Protein 2II1 (pdb70)

Structure (mmCIF, N/CA/C/O backbone):
data_2II1
#
_entry.id   2II1
#
_cell.length_a   43.759
_cell.length_b   69.605
_cell.length_c   94.984
_cell.angle_alpha   73.95
_cell.angle_beta   88.91
_cell.angle_gamma   86.63
#
_symmetry.space_group_name_H-M   'P 1'
#
loop_
_entity.id
_entity.type
_entity.pdbx_description
1 polymer Acetamidase
2 non-polymer 'CALCIUM ION'
3 water water
#
loop_
_atom_site.group_PDB
_atom_site.id
_atom_site.type_symbol
_atom_site.label_atom_id
_atom_site.label_alt_id
_atom_site.label_comp_id
_atom_site.label_asym_id
_atom_site.label_entity_id
_atom_site.label_seq_id
_atom_site.pdbx_PDB_ins_code
_atom_site.Cartn_x
_atom_site.Cartn_y
_atom_site.Cartn_z
_atom_site.occupancy
_atom_site.B_iso_or_equiv
_atom_site.auth_seq_id
_atom_site.auth_comp_id
_atom_site.auth_asym_id
_atom_site.auth_atom_id
_atom_site.pdbx_PDB_model_num
ATOM 1 N N . GLY A 1 1 ? 18.398 22.603 12.401 1.00 27.24 0 GLY A N 1
ATOM 2 C CA . GLY A 1 1 ? 17.123 23.271 11.947 1.00 28.10 0 GLY A CA 1
ATOM 3 C C . GLY A 1 1 ? 17.222 23.826 10.530 1.00 26.13 0 GLY A C 1
ATOM 4 O O . GLY A 1 1 ? 17.796 24.866 10.324 1.00 25.95 0 GLY A O 1
ATOM 11 N N . ILE A 1 3 ? 19.127 24.233 7.576 1.00 16.71 2 ILE A N 1
ATOM 12 C CA . ILE A 1 3 ? 20.564 24.291 7.279 1.00 17.08 2 ILE A CA 1
ATOM 13 C C . ILE A 1 3 ? 21.325 24.968 8.455 1.00 16.21 2 ILE A C 1
ATOM 14 O O . ILE A 1 3 ? 20.921 26.036 8.909 1.00 17.15 2 ILE A O 1
ATOM 19 N N . ARG A 1 4 ? 22.394 24.339 8.956 1.00 14.33 3 ARG A N 1
ATOM 20 C CA . ARG A 1 4 ? 23.164 24.895 10.071 1.00 14.82 3 ARG A CA 1
ATOM 21 C C . ARG A 1 4 ? 24.647 25.113 9.723 1.00 15.76 3 ARG A C 1
ATOM 22 O O . ARG A 1 4 ? 25.328 24.195 9.273 1.00 15.87 3 ARG A O 1
ATOM 30 N N . LEU A 1 5 ? 25.119 26.345 9.949 1.00 14.68 4 LEU A N 1
ATOM 31 C CA . LEU A 1 5 ? 26.510 26.752 9.719 1.00 15.60 4 LEU A CA 1
ATOM 32 C C . LEU A 1 5 ? 27.234 26.990 11.064 1.00 14.91 4 LEU A C 1
ATOM 33 O O . LEU A 1 5 ? 26.765 27.765 11.904 1.00 15.33 4 LEU A O 1
ATOM 38 N N . SER A 1 6 ? 28.373 26.334 11.248 1.00 16.48 5 SER A N 1
ATOM 39 C CA . SER A 1 6 ? 29.162 26.479 12.482 1.00 16.87 5 SER A CA 1
ATOM 40 C C . SER A 1 6 ? 30.107 27.655 12.371 1.00 19.27 5 SER A C 1
ATOM 41 O O . SER A 1 6 ? 30.413 28.107 11.273 1.00 17.49 5 SER A O 1
ATOM 44 N N . ASN A 1 7 ? 30.602 28.119 13.521 1.00 19.12 6 ASN A N 1
ATOM 45 C CA . ASN A 1 7 ? 31.428 29.314 13.581 1.00 20.45 6 ASN A CA 1
ATOM 46 C C . ASN A 1 7 ? 32.871 29.006 13.223 1.00 21.82 6 ASN A C 1
ATOM 47 O O . ASN A 1 7 ? 33.725 29.880 13.312 1.00 25.97 6 ASN A O 1
ATOM 52 N N . GLU A 1 8 ? 33.127 27.758 12.830 1.00 23.57 7 GLU A N 1
ATOM 53 C CA . GLU A 1 8 ? 34.440 27.327 12.365 1.00 27.24 7 GLU A CA 1
ATOM 54 C C . GLU A 1 8 ? 34.733 27.832 10.977 1.00 26.15 7 GLU A C 1
ATOM 55 O O . GLU A 1 8 ? 35.889 27.921 10.592 1.00 27.84 7 GLU A O 1
ATOM 61 N N . ASN A 1 9 ? 33.672 28.156 10.240 1.00 24.25 8 ASN A N 1
ATOM 62 C CA . ASN A 1 9 ? 33.749 28.595 8.862 1.00 24.52 8 ASN A CA 1
ATOM 63 C C . ASN A 1 9 ? 33.487 30.094 8.769 1.00 22.60 8 ASN A C 1
ATOM 64 O O . ASN A 1 9 ? 32.335 30.524 8.587 1.00 18.00 8 ASN A O 1
ATOM 69 N N . THR A 1 10 ? 34.542 30.892 8.912 1.00 22.73 9 THR A N 1
ATOM 70 C CA . THR A 1 10 ? 34.358 32.337 8.956 1.00 22.37 9 THR A CA 1
ATOM 71 C C . THR A 1 10 ? 35.176 33.021 7.868 1.00 20.90 9 THR A C 1
ATOM 72 O O . THR A 1 10 ? 36.220 32.513 7.454 1.00 23.69 9 THR A O 1
ATOM 76 N N . ILE A 1 11 ? 34.652 34.151 7.387 1.00 17.11 10 ILE A N 1
ATOM 77 C CA . ILE A 1 11 ? 35.322 35.008 6.413 1.00 14.36 10 ILE A CA 1
ATOM 78 C C . ILE A 1 11 ? 35.515 36.421 7.003 1.00 13.16 10 ILE A C 1
ATOM 79 O O . ILE A 1 11 ? 34.762 36.843 7.857 1.00 11.99 10 ILE A O 1
ATOM 84 N N . PHE A 1 12 ? 36.531 37.141 6.541 1.00 11.83 11 PHE A N 1
ATOM 85 C CA . PHE A 1 12 ? 36.821 38.491 7.029 1.00 9.88 11 PHE A CA 1
ATOM 86 C C . PHE A 1 12 ? 36.558 39.555 5.987 1.00 10.21 11 PHE A C 1
ATOM 87 O O . PHE A 1 12 ? 36.597 40.766 6.308 1.00 7.04 11 PHE A O 1
ATOM 95 N N . PHE A 1 13 ? 36.237 39.105 4.772 1.00 10.29 12 PHE A N 1
ATOM 96 C CA . PHE A 1 13 ? 35.929 39.986 3.654 1.00 13.04 12 PHE A CA 1
ATOM 97 C C . PHE A 1 13 ? 34.707 39.466 2.938 1.00 15.64 12 PHE A C 1
ATOM 98 O O . PHE A 1 13 ? 34.550 38.244 2.751 1.00 14.80 12 PHE A O 1
ATOM 114 N N . ASP A 1 15 ? 33.356 38.883 -0.328 1.00 15.88 14 ASP A N 1
ATOM 115 C CA . ASP A 1 15 ? 34.165 38.594 -1.509 1.00 15.20 14 ASP A CA 1
ATOM 116 C C . ASP A 1 15 ? 33.435 37.525 -2.348 1.00 15.03 14 ASP A C 1
ATOM 117 O O . ASP A 1 15 ? 33.070 36.440 -1.852 1.00 14.19 14 ASP A O 1
ATOM 122 N N . LYS A 1 16 ? 33.199 37.869 -3.607 1.00 14.69 15 LYS A N 1
ATOM 123 C CA . LYS A 1 16 ? 32.573 36.998 -4.591 1.00 13.37 15 LYS A CA 1
ATOM 124 C C . LYS A 1 16 ? 33.384 35.724 -4.821 1.00 13.40 15 LYS A C 1
ATOM 125 O O . LYS A 1 16 ? 32.866 34.779 -5.384 1.00 12.84 15 LYS A O 1
ATOM 131 N N . GLU A 1 17 ? 34.642 35.713 -4.378 1.00 13.78 16 GLU A N 1
ATOM 132 C CA . GLU A 1 17 ? 35.548 34.584 -4.584 1.00 16.64 16 GLU A CA 1
ATOM 133 C C . GLU A 1 17 ? 35.652 33.656 -3.394 1.00 15.26 16 GLU A C 1
ATOM 134 O O . GLU A 1 17 ? 36.295 32.623 -3.489 1.00 15.62 16 GLU A O 1
ATOM 140 N N . ASN A 1 18 ? 35.022 34.012 -2.280 1.00 16.85 17 ASN A N 1
ATOM 141 C CA . ASN A 1 18 ? 34.902 33.104 -1.143 1.00 16.99 17 ASN A CA 1
ATOM 142 C C . ASN A 1 18 ? 34.048 31.895 -1.525 1.00 17.58 17 ASN A C 1
ATOM 143 O O . ASN A 1 18 ? 32.984 32.053 -2.142 1.00 19.47 17 ASN A O 1
ATOM 148 N N . VAL A 1 19 ? 34.511 30.692 -1.185 1.00 15.79 18 VAL A N 1
ATOM 149 C CA . VAL A 1 19 ? 33.810 29.478 -1.604 1.00 14.92 18 VAL A CA 1
ATOM 150 C C . VAL A 1 19 ? 32.655 29.230 -0.614 1.00 15.19 18 VAL A C 1
ATOM 151 O O . VAL A 1 19 ? 32.841 29.342 0.575 1.00 11.78 18 VAL A O 1
ATOM 155 N N . PRO A 1 20 ? 31.446 28.949 -1.116 1.00 16.05 19 PRO A N 1
ATOM 156 C CA . PRO A 1 20 ? 30.340 28.707 -0.182 1.00 17.15 19 PRO A CA 1
ATOM 157 C C . PRO A 1 20 ? 30.593 27.529 0.758 1.00 16.42 19 PRO A C 1
ATOM 158 O O . PRO A 1 20 ? 31.075 26.480 0.314 1.00 19.14 19 PRO A O 1
ATOM 162 N N . ILE A 1 21 ? 30.278 27.707 2.036 1.00 16.98 20 ILE A N 1
ATOM 163 C CA . ILE A 1 21 ? 30.366 26.622 3.030 1.00 17.01 20 ILE A CA 1
ATOM 164 C C . ILE A 1 21 ? 29.056 25.818 3.046 1.00 14.73 20 ILE A C 1
ATOM 165 O O . ILE A 1 21 ? 28.955 24.777 3.688 1.00 15.31 20 ILE A O 1
ATOM 170 N N . ALA A 1 22 ? 28.058 26.297 2.320 1.00 11.12 21 ALA A N 1
ATOM 171 C CA . ALA A 1 22 ? 26.742 25.699 2.383 1.00 12.94 21 ALA A CA 1
ATOM 172 C C . ALA A 1 22 ? 25.830 26.314 1.344 1.00 14.05 21 ALA A C 1
ATOM 173 O O . ALA A 1 22 ? 26.094 27.412 0.827 1.00 15.83 21 ALA A O 1
ATOM 175 N N . SER A 1 23 ? 24.780 25.571 1.025 1.00 14.41 22 SER A N 1
ATOM 176 C CA . SER A 1 23 ? 23.781 25.973 0.052 1.00 15.44 22 SER A CA 1
ATOM 177 C C . SER A 1 23 ? 22.430 25.784 0.656 1.00 16.21 22 SER A C 1
ATOM 178 O O . SER A 1 23 ? 22.263 24.905 1.512 1.00 14.05 22 SER A O 1
ATOM 181 N N . CYS A 1 24 ? 21.474 26.610 0.204 1.00 16.09 23 CYS A N 1
ATOM 182 C CA . CYS A 1 24 ? 20.053 26.396 0.485 1.00 16.46 23 CYS A CA 1
ATOM 183 C C . CYS A 1 24 ? 19.181 26.749 -0.722 1.00 15.99 23 CYS A C 1
ATOM 184 O O . CYS A 1 24 ? 19.667 27.231 -1.739 1.00 15.15 23 CYS A O 1
ATOM 187 N N . GLN A 1 25 ? 17.892 26.457 -0.595 1.00 16.94 24 GLN A N 1
ATOM 188 C CA . GLN A 1 25 ? 16.895 26.901 -1.553 1.00 17.53 24 GLN A CA 1
ATOM 189 C C . GLN A 1 25 ? 16.199 28.110 -0.951 1.00 15.19 24 GLN A C 1
ATOM 190 O O . GLN A 1 25 ? 16.239 28.310 0.257 1.00 14.53 24 GLN A O 1
ATOM 196 N N . SER A 1 26 ? 15.544 28.894 -1.799 1.00 13.45 25 SER A N 1
ATOM 197 C CA . SER A 1 26 ? 14.656 29.952 -1.345 1.00 13.48 25 SER A CA 1
ATOM 198 C C . SER A 1 26 ? 13.623 29.371 -0.364 1.00 15.67 25 SER A C 1
ATOM 199 O O . SER A 1 26 ? 13.028 28.321 -0.626 1.00 14.75 25 SER A O 1
ATOM 202 N N . GLY A 1 27 ? 13.461 30.043 0.774 1.00 15.71 26 GLY A N 1
ATOM 203 C CA . GLY A 1 27 ? 12.473 29.690 1.785 1.00 15.19 26 GLY A CA 1
ATOM 204 C C . GLY A 1 27 ? 12.988 28.802 2.890 1.00 13.27 26 GLY A C 1
ATOM 205 O O . GLY A 1 27 ? 12.265 28.525 3.852 1.00 10.89 26 GLY A O 1
ATOM 206 N N . ASP A 1 28 ? 14.233 28.350 2.770 1.00 14.15 27 ASP A N 1
ATOM 207 C CA . ASP A 1 28 ? 14.823 27.521 3.814 1.00 13.18 27 ASP A CA 1
ATOM 208 C C . ASP A 1 28 ? 15.099 28.312 5.081 1.00 12.57 27 ASP A C 1
ATOM 209 O O . ASP A 1 28 ? 15.356 29.529 5.031 1.00 12.44 27 ASP A O 1
ATOM 214 N N . THR A 1 29 ? 14.982 27.623 6.215 1.00 11.42 28 THR A N 1
ATOM 215 C CA . THR A 1 29 ? 15.482 28.124 7.503 1.00 11.52 28 THR A CA 1
ATOM 216 C C . THR A 1 29 ? 16.974 27.854 7.580 1.00 10.51 28 THR A C 1
ATOM 217 O O . THR A 1 29 ? 17.404 26.718 7.338 1.00 12.82 28 THR A O 1
ATOM 221 N N . VAL A 1 30 ? 17.754 28.891 7.887 1.00 11.36 29 VAL A N 1
ATOM 222 C CA . VAL A 1 30 ? 19.220 28.784 8.010 1.00 9.67 29 VAL A CA 1
ATOM 223 C C . VAL A 1 30 ? 19.673 29.254 9.378 1.00 9.71 29 VAL A C 1
ATOM 224 O O . VAL A 1 30 ? 19.273 30.318 9.829 1.00 10.76 29 VAL A O 1
ATOM 228 N N . ILE A 1 31 ? 20.526 28.476 10.034 1.00 11.15 30 ILE A N 1
ATOM 229 C CA . ILE A 1 31 ? 21.040 28.828 11.376 1.00 11.65 30 ILE A CA 1
ATOM 230 C C . ILE A 1 31 ? 22.537 29.144 11.283 1.00 13.35 30 ILE A C 1
ATOM 231 O O . ILE A 1 31 ? 23.304 28.330 10.762 1.00 11.41 30 ILE A O 1
ATOM 236 N N . PHE A 1 32 ? 22.940 30.335 11.748 1.00 12.73 31 PHE A N 1
ATOM 237 C CA . PHE A 1 32 ? 24.326 30.795 11.665 1.00 11.44 31 PHE A CA 1
ATOM 238 C C . PHE A 1 32 ? 24.833 30.845 13.087 1.00 10.49 31 PHE A C 1
ATOM 239 O O . PHE A 1 32 ? 24.294 31.601 13.890 1.00 13.90 31 PHE A O 1
ATOM 247 N N . GLU A 1 33 ? 25.840 30.046 13.421 1.00 12.12 32 GLU A N 1
ATOM 248 C CA . GLU A 1 33 ? 26.589 30.210 14.681 1.00 9.32 32 GLU A CA 1
ATOM 249 C C . GLU A 1 33 ? 27.719 31.214 14.451 1.00 11.54 32 GLU A C 1
ATOM 250 O O . GLU A 1 33 ? 28.442 31.107 13.465 1.00 8.75 32 GLU A O 1
ATOM 252 N N . THR A 1 34 ? 27.878 32.172 15.365 1.00 13.74 33 THR A N 1
ATOM 253 C CA . THR A 1 34 ? 28.816 33.286 15.183 1.00 16.07 33 THR A CA 1
ATOM 254 C C . THR A 1 34 ? 29.858 33.400 16.310 1.00 16.64 33 THR A C 1
ATOM 255 O O . THR A 1 34 ? 29.595 33.044 17.446 1.00 19.83 33 THR A O 1
ATOM 259 N N . LYS A 1 35 ? 31.044 33.906 15.994 1.00 17.31 34 LYS A N 1
ATOM 260 C CA . LYS A 1 35 ? 31.960 34.322 17.057 1.00 17.99 34 LYS A CA 1
ATOM 261 C C . LYS A 1 35 ? 31.758 35.829 17.265 1.00 16.88 34 LYS A C 1
ATOM 262 O O . LYS A 1 35 ? 31.166 36.507 16.400 1.00 16.80 34 LYS A O 1
ATOM 268 N N . ASP A 1 36 ? 32.209 36.356 18.406 1.00 16.54 35 ASP A N 1
ATOM 269 C CA . ASP A 1 36 ? 32.076 37.802 18.683 1.00 16.71 35 ASP A CA 1
ATOM 270 C C . ASP A 1 36 ? 33.016 38.526 17.742 1.00 17.14 35 ASP A C 1
ATOM 271 O O . ASP A 1 36 ? 33.807 37.852 17.067 1.00 12.40 35 ASP A O 1
ATOM 276 N N . CYS A 1 37 ? 32.936 39.859 17.650 1.00 16.40 36 CYS A N 1
ATOM 277 C CA . CYS A 1 37 ? 33.727 40.538 16.601 1.00 17.91 36 CYS A CA 1
ATOM 278 C C . CYS A 1 37 ? 35.219 40.612 16.894 1.00 15.28 36 CYS A C 1
ATOM 279 O O . CYS A 1 37 ? 35.977 41.114 16.071 1.00 14.23 36 CYS A O 1
ATOM 282 N N . PHE A 1 38 ? 35.640 40.094 18.044 1.00 17.18 37 PHE A N 1
ATOM 283 C CA . PHE A 1 38 ? 37.066 39.850 18.301 1.00 16.62 37 PHE A CA 1
ATOM 284 C C . PHE A 1 38 ? 37.493 38.416 18.013 1.00 15.75 37 PHE A C 1
ATOM 285 O O . PHE A 1 38 ? 38.630 38.049 18.344 1.00 18.65 37 PHE A O 1
ATOM 293 N N . SER A 1 39 ? 36.609 37.621 17.397 1.00 14.98 38 SER A N 1
ATOM 294 C CA . SER A 1 39 ? 36.812 36.162 17.267 1.00 15.27 38 SER A CA 1
ATOM 295 C C . SER A 1 39 ? 37.054 35.520 18.636 1.00 15.92 38 SER A C 1
ATOM 296 O O . SER A 1 39 ? 37.863 34.601 18.777 1.00 14.52 38 SER A O 1
ATOM 299 N N . ASP A 1 40 ? 36.355 36.025 19.646 1.00 16.57 39 ASP A N 1
ATOM 300 C CA . ASP A 1 40 ? 36.365 35.463 21.006 1.00 16.71 39 ASP A CA 1
ATOM 301 C C . ASP A 1 40 ? 37.756 35.564 21.716 1.00 14.74 39 ASP A C 1
ATOM 302 O O . ASP A 1 40 ? 38.069 34.810 22.669 1.00 11.59 39 ASP A O 1
ATOM 307 N N . GLN A 1 41 ? 38.574 36.522 21.258 1.00 12.04 40 GLN A N 1
ATOM 308 C CA . GLN A 1 41 ? 39.945 36.680 21.743 1.00 13.33 40 GLN A CA 1
ATOM 309 C C . GLN A 1 41 ? 40.048 37.325 23.117 1.00 15.49 40 GLN A C 1
ATOM 310 O O . GLN A 1 41 ? 41.001 37.060 23.853 1.00 17.83 40 GLN A O 1
ATOM 316 N N . ILE A 1 42 ? 39.091 38.189 23.452 1.00 15.88 41 ILE A N 1
ATOM 317 C CA . ILE A 1 42 ? 39.076 38.850 24.743 1.00 15.26 41 ILE A CA 1
ATOM 318 C C . ILE A 1 42 ? 38.159 38.085 25.703 1.00 16.27 41 ILE A C 1
ATOM 319 O O . ILE A 1 42 ? 36.944 38.043 25.519 1.00 16.07 41 ILE A O 1
ATOM 324 N N . THR A 1 43 ? 38.766 37.470 26.718 1.00 16.65 42 THR A N 1
ATOM 325 C CA . THR A 1 43 ? 38.048 36.693 27.739 1.00 16.39 42 THR A CA 1
ATOM 326 C C . THR A 1 43 ? 38.242 37.221 29.174 1.00 16.82 42 THR A C 1
ATOM 327 O O . THR A 1 43 ? 37.673 36.678 30.124 1.00 13.76 42 THR A O 1
ATOM 331 N N . ASN A 1 44 ? 39.036 38.276 29.316 1.00 18.01 43 ASN A N 1
ATOM 332 C CA . ASN A 1 44 ? 39.507 38.771 30.608 1.00 19.81 43 ASN A CA 1
ATOM 333 C C . ASN A 1 44 ? 39.689 40.300 30.569 1.00 19.40 43 ASN A C 1
ATOM 334 O O . ASN A 1 44 ? 40.133 40.838 29.562 1.00 20.92 43 ASN A O 1
ATOM 339 N N . GLU A 1 45 ? 39.355 40.989 31.666 1.00 19.77 44 GLU A N 1
ATOM 340 C CA . GLU A 1 45 ? 39.282 42.469 31.685 1.00 17.46 44 GLU A CA 1
ATOM 341 C C . GLU A 1 45 ? 40.651 43.205 31.740 1.00 18.46 44 GLU A C 1
ATOM 342 O O . GLU A 1 45 ? 40.718 44.428 31.576 1.00 17.26 44 GLU A O 1
ATOM 348 N N . GLU A 1 46 ? 41.734 42.468 31.973 1.00 19.28 45 GLU A N 1
ATOM 349 C CA . GLU A 1 46 ? 43.091 43.037 31.882 1.00 22.12 45 GLU A CA 1
ATOM 350 C C . GLU A 1 46 ? 43.739 42.821 30.494 1.00 22.18 45 GLU A C 1
ATOM 351 O O . GLU A 1 46 ? 44.906 43.179 30.284 1.00 22.30 45 GLU A O 1
ATOM 357 N N . GLN A 1 47 ? 42.977 42.257 29.549 1.00 22.41 46 GLN A N 1
ATOM 358 C CA . GLN A 1 47 ? 43.451 42.125 28.167 1.00 23.80 46 GLN A CA 1
ATOM 359 C C . GLN A 1 47 ? 43.231 43.436 27.467 1.00 24.07 46 GLN A C 1
ATOM 360 O O . GLN A 1 47 ? 42.141 43.979 27.513 1.00 24.69 46 GLN A O 1
ATOM 366 N N . ALA A 1 48 ? 44.274 43.948 26.825 1.00 26.28 47 ALA A N 1
ATOM 367 C CA . ALA A 1 48 ? 44.142 45.148 26.014 1.00 26.60 47 ALA A CA 1
ATOM 368 C C . ALA A 1 48 ? 43.675 44.780 24.602 1.00 25.98 47 ALA A C 1
ATOM 369 O O . ALA A 1 48 ? 44.130 43.774 24.028 1.00 24.24 47 ALA A O 1
ATOM 371 N N . LEU A 1 49 ? 42.770 45.605 24.062 1.00 25.60 48 LEU A N 1
ATOM 372 C CA . LEU A 1 49 ? 42.370 45.574 22.643 1.00 24.80 48 LEU A CA 1
ATOM 373 C C . LEU A 1 49 ? 43.576 45.477 21.713 1.00 27.21 48 LEU A C 1
ATOM 374 O O . LEU A 1 49 ? 43.565 44.733 20.728 1.00 28.86 48 LEU A O 1
ATOM 379 N N . THR A 1 50 ? 44.629 46.209 22.047 1.00 27.16 49 THR A N 1
ATOM 380 C CA . THR A 1 50 ? 45.855 46.191 21.275 1.00 28.36 49 THR A CA 1
ATOM 381 C C . THR A 1 50 ? 46.733 44.951 21.502 1.00 28.88 49 THR A C 1
ATOM 382 O O . THR A 1 50 ? 47.827 44.889 20.953 1.00 30.38 49 THR A O 1
ATOM 386 N N . SER A 1 51 ? 46.268 43.976 22.292 1.00 28.20 50 SER A N 1
ATOM 387 C CA . SER A 1 51 ? 46.991 42.709 22.520 1.00 27.69 50 SER A CA 1
ATOM 388 C C . SER A 1 51 ? 46.462 41.524 21.679 1.00 27.27 50 SER A C 1
ATOM 389 O O . SER A 1 51 ? 47.028 40.422 21.723 1.00 27.52 50 SER A O 1
ATOM 392 N N . ILE A 1 52 ? 45.398 41.749 20.904 1.00 26.97 51 ILE A N 1
ATOM 393 C CA . ILE A 1 52 ? 44.799 40.677 20.108 1.00 25.52 51 ILE A CA 1
ATOM 394 C C . ILE A 1 52 ? 45.226 40.740 18.645 1.00 26.74 51 ILE A C 1
ATOM 395 O O . ILE A 1 52 ? 45.827 41.717 18.192 1.00 25.97 51 ILE A O 1
ATOM 400 N N . ASP A 1 53 ? 44.906 39.669 17.925 1.00 28.06 52 ASP A N 1
ATOM 401 C CA . ASP A 1 53 ? 45.238 39.520 16.505 1.00 29.14 52 ASP A CA 1
ATOM 402 C C . ASP A 1 53 ? 44.190 40.233 15.648 1.00 29.46 52 ASP A C 1
ATOM 403 O O . ASP A 1 53 ? 43.040 39.762 15.502 1.00 28.15 52 ASP A O 1
ATOM 408 N N . PHE A 1 54 ? 44.595 41.364 15.076 1.00 29.47 53 PHE A N 1
ATOM 409 C CA . PHE A 1 54 ? 43.667 42.209 14.325 1.00 31.35 53 PHE A CA 1
ATOM 410 C C . PHE A 1 54 ? 43.278 41.715 12.925 1.00 30.32 53 PHE A C 1
ATOM 411 O O . PHE A 1 54 ? 42.278 42.167 12.373 1.00 29.52 53 PHE A O 1
ATOM 419 N N . ASN A 1 55 ? 44.045 40.786 12.370 1.00 29.74 54 ASN A N 1
ATOM 420 C CA . ASN A 1 55 ? 43.620 40.077 11.164 1.00 30.31 54 ASN A CA 1
ATOM 421 C C . ASN A 1 55 ? 42.521 39.040 11.441 1.00 28.43 54 ASN A C 1
ATOM 422 O O . ASN A 1 55 ? 42.186 38.238 10.562 1.00 25.71 54 ASN A O 1
ATOM 427 N N . ARG A 1 56 ? 41.974 39.058 12.661 1.00 26.66 55 ARG A N 1
ATOM 428 C CA . ARG A 1 56 ? 40.909 38.136 13.041 1.00 26.63 55 ARG A CA 1
ATOM 429 C C . ARG A 1 56 ? 39.704 38.825 13.673 1.00 25.00 55 ARG A C 1
ATOM 430 O O . ARG A 1 56 ? 38.857 38.181 14.268 1.00 26.09 55 ARG A O 1
ATOM 438 N N . VAL A 1 57 ? 39.631 40.137 13.518 1.00 25.26 56 VAL A N 1
ATOM 439 C CA . VAL A 1 57 ? 38.492 40.915 13.970 1.00 24.16 56 VAL A CA 1
ATOM 440 C C . VAL A 1 57 ? 37.432 40.914 12.859 1.00 23.56 56 VAL A C 1
ATOM 441 O O . VAL A 1 57 ? 37.751 40.804 11.677 1.00 23.62 56 VAL A O 1
ATOM 445 N N . ASN A 1 58 ? 36.171 41.023 13.255 1.00 24.00 57 ASN A N 1
ATOM 446 C CA . ASN A 1 58 ? 35.044 41.043 12.338 1.00 22.14 57 ASN A CA 1
ATOM 447 C C . ASN A 1 58 ? 34.921 39.737 11.531 1.00 21.46 57 ASN A C 1
ATOM 448 O O . ASN A 1 58 ? 34.930 39.752 10.286 1.00 23.13 57 ASN A O 1
ATOM 453 N N . PRO A 1 59 ? 34.812 38.595 12.239 1.00 17.65 58 PRO A N 1
ATOM 454 C CA . PRO A 1 59 ? 34.487 37.356 11.565 1.00 16.57 58 PRO A CA 1
ATOM 455 C C . PRO A 1 59 ? 33.005 37.276 11.211 1.00 16.88 58 PRO A C 1
ATOM 456 O O . PRO A 1 59 ? 32.146 37.659 12.016 1.00 18.39 58 PRO A O 1
ATOM 460 N N . ALA A 1 60 ? 32.715 36.790 10.007 1.00 14.92 59 ALA A N 1
ATOM 461 C CA . ALA A 1 60 ? 31.363 36.497 9.584 1.00 12.04 59 ALA A CA 1
ATOM 462 C C . ALA A 1 60 ? 31.259 34.996 9.268 1.00 13.47 59 ALA A C 1
ATOM 463 O O . ALA A 1 60 ? 32.134 34.451 8.617 1.00 15.91 59 ALA A O 1
ATOM 465 N N . THR A 1 61 ? 30.212 34.335 9.773 1.00 14.88 60 THR A N 1
ATOM 466 C CA . THR A 1 61 ? 29.905 32.951 9.416 1.00 12.08 60 THR A CA 1
ATOM 467 C C . THR A 1 61 ? 29.267 32.942 8.019 1.00 11.17 60 THR A C 1
ATOM 468 O O . THR A 1 61 ? 28.358 33.717 7.750 1.00 10.70 60 THR A O 1
ATOM 472 N N . GLY A 1 62 ? 29.768 32.079 7.140 1.00 11.35 61 GLY A N 1
ATOM 473 C CA . GLY A 1 62 ? 29.370 32.061 5.735 1.00 12.07 61 GLY A CA 1
ATOM 474 C C . GLY A 1 62 ? 30.583 31.785 4.862 1.00 11.64 61 GLY A C 1
ATOM 475 O O . GLY A 1 62 ? 31.655 31.462 5.386 1.00 8.48 61 GLY A O 1
ATOM 476 N N . PRO A 1 63 ? 30.437 31.931 3.524 1.00 13.46 62 PRO A N 1
ATOM 477 C CA . PRO A 1 63 ? 29.243 32.375 2.809 1.00 13.92 62 PRO A CA 1
ATOM 478 C C . PRO A 1 63 ? 28.233 31.280 2.484 1.00 13.03 62 PRO A C 1
ATOM 479 O O . PRO A 1 63 ? 28.600 30.148 2.261 1.00 12.60 62 PRO A O 1
ATOM 483 N N . LEU A 1 64 ? 26.963 31.648 2.486 1.00 13.13 63 LEU A N 1
ATOM 484 C CA . LEU A 1 64 ? 25.874 30.737 2.142 1.00 11.22 63 LEU A CA 1
ATOM 485 C C . LEU A 1 64 ? 25.479 31.001 0.694 1.00 11.35 63 LEU A C 1
ATOM 486 O O . LEU A 1 64 ? 25.172 32.152 0.346 1.00 7.23 63 LEU A O 1
ATOM 491 N N . TYR A 1 65 ? 25.464 29.940 -0.127 1.00 8.68 64 TYR A N 1
ATOM 492 C CA . TYR A 1 65 ? 24.970 30.004 -1.508 1.00 8.90 64 TYR A CA 1
ATOM 493 C C . TYR A 1 65 ? 23.463 29.725 -1.518 1.00 9.28 64 TYR A C 1
ATOM 494 O O . TYR A 1 65 ? 23.013 28.608 -1.181 1.00 9.45 64 TYR A O 1
ATOM 503 N N . VAL A 1 66 ? 22.691 30.740 -1.910 1.00 9.73 65 VAL A N 1
ATOM 504 C CA . VAL A 1 66 ? 21.235 30.625 -2.053 1.00 10.43 65 VAL A CA 1
ATOM 505 C C . VAL A 1 66 ? 20.920 30.284 -3.533 1.00 11.10 65 VAL A C 1
ATOM 506 O O . VAL A 1 66 ? 21.047 31.146 -4.426 1.00 12.65 65 VAL A O 1
ATOM 510 N N . GLU A 1 67 ? 20.562 29.028 -3.795 1.00 9.66 66 GLU A N 1
ATOM 511 C CA . GLU A 1 67 ? 20.290 28.573 -5.185 1.00 11.64 66 GLU A CA 1
ATOM 512 C C . GLU A 1 67 ? 19.000 29.204 -5.665 1.00 12.14 66 GLU A C 1
ATOM 513 O O . GLU A 1 67 ? 18.065 29.316 -4.889 1.00 14.22 66 GLU A O 1
ATOM 519 N N . GLY A 1 68 ? 18.972 29.629 -6.920 1.00 12.65 67 GLY A N 1
ATOM 520 C CA . GLY A 1 68 ? 17.849 30.389 -7.494 1.00 14.86 67 GLY A CA 1
ATOM 521 C C . GLY A 1 68 ? 18.060 31.900 -7.475 1.00 15.73 67 GLY A C 1
ATOM 522 O O . GLY A 1 68 ? 17.388 32.633 -8.225 1.00 16.51 67 GLY A O 1
ATOM 523 N N . ALA A 1 69 ? 18.988 32.354 -6.612 1.00 12.84 68 ALA A N 1
ATOM 524 C CA . ALA A 1 69 ? 19.364 33.753 -6.482 1.00 14.00 68 ALA A CA 1
ATOM 525 C C . ALA A 1 69 ? 20.328 34.087 -7.603 1.00 13.30 68 ALA A C 1
ATOM 526 O O . ALA A 1 69 ? 21.351 33.429 -7.758 1.00 14.05 68 ALA A O 1
ATOM 528 N N . ARG A 1 70 ? 19.994 35.129 -8.356 1.00 13.47 69 ARG A N 1
ATOM 529 C CA . ARG A 1 70 ? 20.725 35.549 -9.537 1.00 12.84 69 ARG A CA 1
ATOM 530 C C . ARG A 1 70 ? 21.009 37.039 -9.472 1.00 11.43 69 ARG A C 1
ATOM 531 O O . ARG A 1 70 ? 20.287 37.771 -8.825 1.00 13.40 69 ARG A O 1
ATOM 539 N N . ARG A 1 71 ? 22.064 37.491 -10.136 1.00 13.38 70 ARG A N 1
ATOM 540 C CA . ARG A 1 71 ? 22.342 38.928 -10.274 1.00 15.69 70 ARG A CA 1
ATOM 541 C C . ARG A 1 71 ? 21.081 39.725 -10.567 1.00 15.44 70 ARG A C 1
ATOM 542 O O . ARG A 1 71 ? 20.361 39.404 -11.507 1.00 15.43 70 ARG A O 1
ATOM 550 N N . GLY A 1 72 ? 20.828 40.768 -9.777 1.00 14.31 71 GLY A N 1
ATOM 551 C CA . GLY A 1 72 ? 19.620 41.608 -9.920 1.00 14.65 71 GLY A CA 1
ATOM 552 C C . GLY A 1 72 ? 18.464 41.305 -8.968 1.00 13.08 71 GLY A C 1
ATOM 553 O O . GLY A 1 72 ? 17.589 42.145 -8.781 1.00 15.25 71 GLY A O 1
ATOM 554 N N . ASP A 1 73 ? 18.462 40.114 -8.370 1.00 12.44 72 ASP A N 1
ATOM 555 C CA . ASP A 1 73 ? 17.478 39.719 -7.352 1.00 13.11 72 ASP A CA 1
ATOM 556 C C . ASP A 1 73 ? 17.837 40.434 -6.042 1.00 13.75 72 ASP A C 1
ATOM 557 O O . ASP A 1 73 ? 18.839 41.134 -5.951 1.00 14.74 72 ASP A O 1
ATOM 570 N N . LEU A 1 75 ? 17.679 39.431 -1.601 1.00 14.55 74 LEU A N 1
ATOM 571 C CA . LEU A 1 75 ? 17.314 38.457 -0.580 1.00 11.76 74 LEU A CA 1
ATOM 572 C C . LEU A 1 75 ? 16.353 39.120 0.359 1.00 12.69 74 LEU A C 1
ATOM 573 O O . LEU A 1 75 ? 16.532 40.298 0.723 1.00 12.28 74 LEU A O 1
ATOM 578 N N . GLU A 1 76 ? 15.332 38.364 0.735 1.00 11.03 75 GLU A N 1
ATOM 579 C CA . GLU A 1 76 ? 14.407 38.735 1.792 1.00 13.98 75 GLU A CA 1
ATOM 580 C C . GLU A 1 76 ? 14.694 37.842 3.000 1.00 12.21 75 GLU A C 1
ATOM 581 O O . GLU A 1 76 ? 14.482 36.641 2.952 1.00 11.38 75 GLU A O 1
ATOM 587 N N . ILE A 1 77 ? 15.213 38.427 4.069 1.00 10.32 76 ILE A N 1
ATOM 588 C CA . ILE A 1 77 ? 15.739 37.642 5.178 1.00 13.46 76 ILE A CA 1
ATOM 589 C C . ILE A 1 77 ? 15.001 37.965 6.471 1.00 13.15 76 ILE A C 1
ATOM 590 O O . ILE A 1 77 ? 15.092 39.071 7.003 1.00 9.34 76 ILE A O 1
ATOM 595 N N . GLU A 1 78 ? 14.280 36.965 6.961 1.00 11.79 77 GLU A N 1
ATOM 596 C CA . GLU A 1 78 ? 13.458 37.092 8.140 1.00 11.74 77 GLU A CA 1
ATOM 597 C C . GLU A 1 78 ? 14.221 36.604 9.366 1.00 11.63 77 GLU A C 1
ATOM 598 O O . GLU A 1 78 ? 14.548 35.430 9.469 1.00 12.08 77 GLU A O 1
ATOM 604 N N . ILE A 1 79 ? 14.532 37.510 10.281 1.00 13.12 78 ILE A N 1
ATOM 605 C CA . ILE A 1 79 ? 15.265 37.151 11.519 1.00 14.50 78 ILE A CA 1
ATOM 606 C C . ILE A 1 79 ? 14.223 36.542 12.464 1.00 15.24 78 ILE A C 1
ATOM 607 O O . ILE A 1 79 ? 13.355 37.245 12.989 1.00 13.82 78 ILE A O 1
ATOM 612 N N . LEU A 1 80 ? 14.277 35.225 12.612 1.00 13.20 79 LEU A N 1
ATOM 613 C CA . LEU A 1 80 ? 13.313 34.518 13.448 1.00 14.06 79 LEU A CA 1
ATOM 614 C C . LEU A 1 80 ? 13.767 34.553 14.915 1.00 15.56 79 LEU A C 1
ATOM 615 O O . LEU A 1 80 ? 12.945 34.720 15.819 1.00 11.88 79 LEU A O 1
ATOM 620 N N . ASP A 1 81 ? 15.079 34.445 15.155 1.00 17.95 80 ASP A N 1
ATOM 621 C CA . ASP A 1 81 ? 15.601 34.354 16.539 1.00 19.18 80 ASP A CA 1
ATOM 622 C C . ASP A 1 81 ? 17.077 34.665 16.621 1.00 16.37 80 ASP A C 1
ATOM 623 O O . ASP A 1 81 ? 17.808 34.362 15.709 1.00 16.44 80 ASP A O 1
ATOM 628 N N . ILE A 1 82 ? 17.513 35.270 17.728 1.00 16.30 81 ILE A N 1
ATOM 629 C CA . ILE A 1 82 ? 18.949 35.457 17.992 1.00 15.16 81 ILE A CA 1
ATOM 630 C C . ILE A 1 82 ? 19.182 35.000 19.424 1.00 15.96 81 ILE A C 1
ATOM 631 O O . ILE A 1 82 ? 18.508 35.473 20.348 1.00 14.66 81 ILE A O 1
ATOM 636 N N . LYS A 1 83 ? 20.089 34.043 19.595 1.00 16.82 82 LYS A N 1
ATOM 637 C CA . LYS A 1 83 ? 20.461 33.531 20.922 1.00 16.60 82 LYS A CA 1
ATOM 638 C C . LYS A 1 83 ? 21.877 33.983 21.188 1.00 15.39 82 LYS A C 1
ATOM 639 O O . LYS A 1 83 ? 22.722 33.758 20.364 1.00 17.36 82 LYS A O 1
ATOM 642 N N . VAL A 1 84 ? 22.147 34.586 22.339 1.00 15.73 83 VAL A N 1
ATOM 643 C CA . VAL A 1 84 ? 23.509 35.026 22.626 1.00 16.15 83 VAL A CA 1
ATOM 644 C C . VAL A 1 84 ? 24.105 34.193 23.739 1.00 14.75 83 VAL A C 1
ATOM 645 O O . VAL A 1 84 ? 23.387 33.454 24.429 1.00 12.78 83 VAL A O 1
ATOM 649 N N . GLY A 1 85 ? 25.428 34.285 23.868 1.00 14.62 84 GLY A N 1
ATOM 650 C CA . GLY A 1 85 ? 26.163 33.670 24.967 1.00 16.34 84 GLY A CA 1
ATOM 651 C C . GLY A 1 85 ? 25.884 34.281 26.338 1.00 17.34 84 GLY A C 1
ATOM 652 O O . GLY A 1 85 ? 25.062 35.175 26.482 1.00 17.41 84 GLY A O 1
ATOM 653 N N . LYS A 1 86 ? 26.567 33.785 27.359 1.00 20.21 85 LYS A N 1
ATOM 654 C CA . LYS A 1 86 ? 26.322 34.270 28.738 1.00 21.79 85 LYS A CA 1
ATOM 655 C C . LYS A 1 86 ? 27.196 35.465 29.182 1.00 18.11 85 LYS A C 1
ATOM 656 O O . LYS A 1 86 ? 27.065 35.937 30.293 1.00 16.47 85 LYS A O 1
ATOM 662 N N . GLN A 1 87 ? 28.057 35.973 28.308 1.00 18.17 86 GLN A N 1
ATOM 663 C CA . GLN A 1 87 ? 28.884 37.111 28.659 1.00 17.69 86 GLN A CA 1
ATOM 664 C C . GLN A 1 87 ? 29.337 37.904 27.443 1.00 14.16 86 GLN A C 1
ATOM 665 O O . GLN A 1 87 ? 29.895 37.354 26.492 1.00 16.42 86 GLN A O 1
ATOM 671 N N . GLY A 1 88 ? 29.077 39.205 27.490 1.00 11.73 87 GLY A N 1
ATOM 672 C CA . GLY A 1 88 ? 29.527 40.139 26.477 1.00 13.71 87 GLY A CA 1
ATOM 673 C C . GLY A 1 88 ? 30.780 40.896 26.875 1.00 13.70 87 GLY A C 1
ATOM 674 O O . GLY A 1 88 ? 31.288 40.723 27.972 1.00 14.16 87 GLY A O 1
ATOM 675 N N . VAL A 1 89 ? 31.267 41.743 25.973 1.00 15.71 88 VAL A N 1
ATOM 676 C CA . VAL A 1 89 ? 32.541 42.470 26.139 1.00 17.43 88 VAL A CA 1
ATOM 677 C C . VAL A 1 89 ? 32.474 43.844 25.419 1.00 17.21 88 VAL A C 1
ATOM 678 O O . VAL A 1 89 ? 31.917 43.982 24.305 1.00 13.06 88 VAL A O 1
ATOM 690 N N . THR A 1 91 ? 35.132 47.394 24.774 1.00 15.96 90 THR A N 1
ATOM 691 C CA . THR A 1 91 ? 36.433 48.013 24.791 1.00 17.23 90 THR A CA 1
ATOM 692 C C . THR A 1 91 ? 36.327 49.549 24.550 1.00 18.58 90 THR A C 1
ATOM 693 O O . THR A 1 91 ? 35.744 49.998 23.553 1.00 16.34 90 THR A O 1
ATOM 697 N N . ALA A 1 92 ? 36.874 50.328 25.490 1.00 18.54 91 ALA A N 1
ATOM 698 C CA . ALA A 1 92 ? 37.108 51.768 25.314 1.00 19.65 91 ALA A CA 1
ATOM 699 C C . ALA A 1 92 ? 38.591 51.989 24.995 1.00 19.40 91 ALA A C 1
ATOM 700 O O . ALA A 1 92 ? 39.438 51.632 25.813 1.00 17.30 91 ALA A O 1
ATOM 702 N N . ALA A 1 93 ? 38.883 52.571 23.817 1.00 19.96 92 ALA A N 1
ATOM 703 C CA . ALA A 1 93 ? 40.268 52.823 23.331 1.00 20.74 92 ALA A CA 1
ATOM 704 C C . ALA A 1 93 ? 40.468 54.281 22.929 1.00 19.35 92 ALA A C 1
ATOM 705 O O . ALA A 1 93 ? 39.815 54.745 21.996 1.00 21.07 92 ALA A O 1
ATOM 707 N N . PRO A 1 94 ? 41.361 55.003 23.624 1.00 18.68 93 PRO A N 1
ATOM 708 C CA . PRO A 1 94 ? 41.810 56.318 23.162 1.00 17.90 93 PRO A CA 1
ATOM 709 C C . PRO A 1 94 ? 42.200 56.264 21.681 1.00 19.03 93 PRO A C 1
ATOM 710 O O . PRO A 1 94 ? 42.769 55.265 21.238 1.00 19.24 93 PRO A O 1
ATOM 714 N N . GLY A 1 95 ? 41.862 57.303 20.915 1.00 19.52 94 GLY A N 1
ATOM 715 C CA . GLY A 1 95 ? 42.024 57.283 19.446 1.00 18.29 94 GLY A CA 1
ATOM 716 C C . GLY A 1 95 ? 40.957 56.596 18.607 1.00 16.71 94 GLY A C 1
ATOM 717 O O . GLY A 1 95 ? 40.989 56.680 17.381 1.00 11.62 94 GLY A O 1
ATOM 718 N N . LEU A 1 96 ? 40.002 55.902 19.237 1.00 19.53 95 LEU A N 1
ATOM 719 C CA . LEU A 1 96 ? 38.908 55.243 18.498 1.00 19.87 95 LEU A CA 1
ATOM 720 C C . LEU A 1 96 ? 37.509 55.720 18.942 1.00 17.46 95 LEU A C 1
ATOM 721 O O . LEU A 1 96 ? 37.278 56.031 20.109 1.00 15.52 95 LEU A O 1
ATOM 726 N N . GLY A 1 97 ? 36.591 55.731 17.980 1.00 15.74 96 GLY A N 1
ATOM 727 C CA . GLY A 1 97 ? 35.192 56.073 18.202 1.00 15.40 96 GLY A CA 1
ATOM 728 C C . GLY A 1 97 ? 35.014 57.559 18.389 1.00 14.94 96 GLY A C 1
ATOM 729 O O . GLY A 1 97 ? 35.976 58.319 18.328 1.00 17.52 96 GLY A O 1
ATOM 730 N N . ALA A 1 98 ? 33.777 57.958 18.638 1.00 15.10 97 ALA A N 1
ATOM 731 C CA . ALA A 1 98 ? 33.404 59.359 18.823 1.00 14.48 97 ALA A CA 1
ATOM 732 C C . ALA A 1 98 ? 34.091 60.003 20.014 1.00 11.66 97 ALA A C 1
ATOM 733 O O . ALA A 1 98 ? 34.337 61.195 19.991 1.00 11.60 97 ALA A O 1
ATOM 735 N N . LEU A 1 99 ? 34.356 59.225 21.067 1.00 13.46 98 LEU A N 1
ATOM 736 C CA . LEU A 1 99 ? 35.030 59.745 22.281 1.00 13.14 98 LEU A CA 1
ATOM 737 C C . LEU A 1 99 ? 36.561 59.575 22.268 1.00 13.64 98 LEU A C 1
ATOM 738 O O . LEU A 1 99 ? 37.218 59.809 23.280 1.00 13.99 98 LEU A O 1
ATOM 743 N N . GLY A 1 100 ? 37.125 59.192 21.131 1.00 14.27 99 GLY A N 1
ATOM 744 C CA . GLY A 1 100 ? 38.575 58.959 21.006 1.00 15.20 99 GLY A CA 1
ATOM 745 C C . GLY A 1 100 ? 39.499 59.933 21.697 1.00 16.86 99 GLY A C 1
ATOM 746 O O . GLY A 1 100 ? 40.437 59.527 22.392 1.00 17.25 99 GLY A O 1
ATOM 747 N N . GLU A 1 101 ? 39.238 61.223 21.519 1.00 17.68 100 GLU A N 1
ATOM 748 C CA . GLU A 1 101 ? 40.106 62.242 22.053 1.00 19.24 100 GLU A CA 1
ATOM 749 C C . GLU A 1 101 ? 39.720 62.654 23.466 1.00 20.51 100 GLU A C 1
ATOM 750 O O . GLU A 1 101 ? 40.378 63.489 24.046 1.00 20.05 100 GLU A O 1
ATOM 756 N N . SER A 1 102 ? 38.657 62.079 24.019 1.00 21.75 101 SER A N 1
ATOM 757 C CA . SER A 1 102 ? 38.246 62.392 25.394 1.00 20.18 101 SER A CA 1
ATOM 758 C C . SER A 1 102 ? 38.680 61.283 26.366 1.00 18.54 101 SER A C 1
ATOM 759 O O . SER A 1 102 ? 38.796 61.520 27.573 1.00 17.15 101 SER A O 1
ATOM 762 N N . LEU A 1 103 ? 38.918 60.076 25.849 1.00 15.33 102 LEU A N 1
ATOM 763 C CA . LEU A 1 103 ? 39.284 58.942 26.702 1.00 14.82 102 LEU A CA 1
ATOM 764 C C . LEU A 1 103 ? 40.706 59.057 27.280 1.00 14.12 102 LEU A C 1
ATOM 765 O O . LEU A 1 103 ? 41.612 59.577 26.636 1.00 17.44 102 LEU A O 1
ATOM 770 N N . ASN A 1 104 ? 40.888 58.588 28.513 1.00 14.41 103 ASN A N 1
ATOM 771 C CA . ASN A 1 104 ? 42.186 58.677 29.198 1.00 15.94 103 ASN A CA 1
ATOM 772 C C . ASN A 1 104 ? 43.037 57.428 29.030 1.00 14.92 103 ASN A C 1
ATOM 773 O O . ASN A 1 104 ? 44.257 57.519 28.883 1.00 13.12 103 ASN A O 1
ATOM 778 N N . SER A 1 105 ? 42.387 56.267 29.098 1.00 13.98 104 SER A N 1
ATOM 779 C CA . SER A 1 105 ? 43.081 54.994 29.124 1.00 14.90 104 SER A CA 1
ATOM 780 C C . SER A 1 105 ? 42.250 53.870 28.538 1.00 15.44 104 SER A C 1
ATOM 781 O O . SER A 1 105 ? 41.015 53.851 28.729 1.00 11.83 104 SER A O 1
ATOM 784 N N . PRO A 1 106 ? 42.934 52.899 27.870 1.00 15.69 105 PRO A N 1
ATOM 785 C CA . PRO A 1 106 ? 42.260 51.723 27.339 1.00 16.51 105 PRO A CA 1
ATOM 786 C C . PRO A 1 106 ? 41.619 50.968 28.486 1.00 16.11 105 PRO A C 1
ATOM 787 O O . PRO A 1 106 ? 42.207 50.859 29.564 1.00 14.23 105 PRO A O 1
ATOM 791 N N . THR A 1 107 ? 40.408 50.500 28.242 1.00 15.15 106 THR A N 1
ATOM 792 C CA . THR A 1 107 ? 39.570 49.864 29.244 1.00 16.12 106 THR A CA 1
ATOM 793 C C . THR A 1 107 ? 38.804 48.721 28.573 1.00 14.19 106 THR A C 1
ATOM 794 O O . THR A 1 107 ? 38.307 48.899 27.479 1.00 11.17 106 THR A O 1
ATOM 798 N N . THR A 1 108 ? 38.772 47.555 29.215 1.00 15.07 107 THR A N 1
ATOM 799 C CA . THR A 1 108 ? 37.985 46.404 28.764 1.00 15.76 107 THR A CA 1
ATOM 800 C C . THR A 1 108 ? 37.018 45.994 29.863 1.00 15.40 107 THR A C 1
ATOM 801 O O . THR A 1 108 ? 37.393 45.912 31.029 1.00 17.37 107 THR A O 1
ATOM 805 N N . LYS A 1 109 ? 35.775 45.725 29.505 1.00 14.37 108 LYS A N 1
ATOM 806 C CA . LYS A 1 109 ? 34.810 45.368 30.514 1.00 13.07 108 LYS A CA 1
ATOM 807 C C . LYS A 1 109 ? 33.900 44.240 30.039 1.00 13.54 108 LYS A C 1
ATOM 808 O O . LYS A 1 109 ? 33.446 44.220 28.871 1.00 10.05 108 LYS A O 1
ATOM 814 N N . LEU A 1 110 ? 33.631 43.321 30.974 1.00 13.78 109 LEU A N 1
ATOM 815 C CA . LEU A 1 110 ? 32.807 42.133 30.732 1.00 15.96 109 LEU A CA 1
ATOM 816 C C . LEU A 1 110 ? 31.400 42.305 31.303 1.00 16.51 109 LEU A C 1
ATOM 817 O O . LEU A 1 110 ? 31.216 42.851 32.397 1.00 16.87 109 LEU A O 1
ATOM 822 N N . PHE A 1 111 ? 30.412 41.848 30.539 1.00 15.46 110 PHE A N 1
ATOM 823 C CA . PHE A 1 111 ? 29.011 42.021 30.884 1.00 15.55 110 PHE A CA 1
ATOM 824 C C . PHE A 1 111 ? 28.381 40.655 30.930 1.00 14.97 110 PHE A C 1
ATOM 825 O O . PHE A 1 111 ? 28.113 40.061 29.884 1.00 11.55 110 PHE A O 1
ATOM 833 N N . PRO A 1 112 ? 28.160 40.145 32.140 1.00 16.76 111 PRO A N 1
ATOM 834 C CA . PRO A 1 112 ? 27.283 38.976 32.293 1.00 16.11 111 PRO A CA 1
ATOM 835 C C . PRO A 1 112 ? 25.872 39.214 31.736 1.00 15.23 111 PRO A C 1
ATOM 836 O O . PRO A 1 112 ? 25.280 40.294 31.931 1.00 15.69 111 PRO A O 1
ATOM 840 N N . ILE A 1 113 ? 25.351 38.211 31.047 1.00 14.02 112 ILE A N 1
ATOM 841 C CA . ILE A 1 113 ? 23.964 38.203 30.621 1.00 13.67 112 ILE A CA 1
ATOM 842 C C . ILE A 1 113 ? 23.221 37.375 31.640 1.00 14.17 112 ILE A C 1
ATOM 843 O O . ILE A 1 113 ? 23.622 36.251 31.912 1.00 14.13 112 ILE A O 1
ATOM 848 N N . GLU A 1 114 ? 22.162 37.949 32.211 1.00 13.13 113 GLU A N 1
ATOM 849 C CA . GLU A 1 114 ? 21.418 37.330 33.297 1.00 15.87 113 GLU A CA 1
ATOM 850 C C . GLU A 1 114 ? 19.937 37.593 33.088 1.00 16.72 113 GLU A C 1
ATOM 851 O O . GLU A 1 114 ? 19.511 38.747 33.127 1.00 16.82 113 GLU A O 1
ATOM 857 N N . GLY A 1 115 ? 19.151 36.537 32.881 1.00 15.40 114 GLY A N 1
ATOM 858 C CA . GLY A 1 115 ? 17.728 36.706 32.566 1.00 15.78 114 GLY A CA 1
ATOM 859 C C . GLY A 1 115 ? 17.605 37.471 31.266 1.00 16.42 114 GLY A C 1
ATOM 860 O O . GLY A 1 115 ? 18.331 37.182 30.311 1.00 16.49 114 GLY A O 1
ATOM 861 N N . ASP A 1 116 ? 16.728 38.474 31.234 1.00 13.70 115 ASP A N 1
ATOM 862 C CA . ASP A 1 116 ? 16.614 39.343 30.082 1.00 16.07 115 ASP A CA 1
ATOM 863 C C . ASP A 1 116 ? 17.446 40.628 30.216 1.00 14.80 115 ASP A C 1
ATOM 864 O O . ASP A 1 116 ? 17.043 41.644 29.667 1.00 13.78 115 ASP A O 1
ATOM 866 N N . ASP A 1 117 ? 18.560 40.587 30.966 1.00 12.64 116 ASP A N 1
ATOM 867 C CA . ASP A 1 117 ? 19.370 41.790 31.304 1.00 15.27 116 ASP A CA 1
ATOM 868 C C . ASP A 1 117 ? 20.836 41.680 30.878 1.00 12.72 116 ASP A C 1
ATOM 869 O O . ASP A 1 117 ? 21.410 40.590 30.925 1.00 15.64 116 ASP A O 1
ATOM 874 N N . VAL A 1 118 ? 21.439 42.798 30.468 1.00 13.71 117 VAL A N 1
ATOM 875 C CA . VAL A 1 118 ? 22.907 42.933 30.392 1.00 10.87 117 VAL A CA 1
ATOM 876 C C . VAL A 1 118 ? 23.403 43.581 31.706 1.00 12.90 117 VAL A C 1
ATOM 877 O O . VAL A 1 118 ? 23.042 44.725 32.048 1.00 12.05 117 VAL A O 1
ATOM 881 N N . VAL A 1 119 ? 24.206 42.843 32.471 1.00 11.19 118 VAL A N 1
ATOM 882 C CA . VAL A 1 119 ? 24.663 43.345 33.756 1.00 12.80 118 VAL A CA 1
ATOM 883 C C . VAL A 1 119 ? 25.874 44.289 33.578 1.00 14.70 118 VAL A C 1
ATOM 884 O O . VAL A 1 119 ? 26.971 43.830 33.227 1.00 14.94 118 VAL A O 1
ATOM 888 N N . TYR A 1 120 ? 25.654 45.591 33.805 1.00 12.81 119 TYR A N 1
ATOM 889 C CA . TYR A 1 120 ? 26.703 46.623 33.692 1.00 12.89 119 TYR A CA 1
ATOM 890 C C . TYR A 1 120 ? 27.477 46.766 35.010 1.00 15.36 119 TYR A C 1
ATOM 891 O O . TYR A 1 120 ? 28.703 46.804 35.030 1.00 17.20 119 TYR A O 1
ATOM 900 N N . SER A 1 121 ? 26.736 46.850 36.103 1.00 14.80 120 SER A N 1
ATOM 901 C CA . SER A 1 121 ? 27.288 46.932 37.444 1.00 16.95 120 SER A CA 1
ATOM 902 C C . SER A 1 121 ? 26.206 46.491 38.436 1.00 18.77 120 SER A C 1
ATOM 903 O O . SER A 1 121 ? 25.069 46.154 38.037 1.00 16.94 120 SER A O 1
ATOM 906 N N . THR A 1 122 ? 26.577 46.468 39.717 1.00 20.86 121 THR A N 1
ATOM 907 C CA A THR A 1 122 ? 25.636 46.122 40.775 0.50 20.59 121 THR A CA 1
ATOM 908 C CA B THR A 1 122 ? 25.648 46.140 40.795 0.50 21.01 121 THR A CA 1
ATOM 909 C C . THR A 1 122 ? 24.355 46.944 40.645 1.00 21.85 121 THR A C 1
ATOM 910 O O . THR A 1 122 ? 23.257 46.396 40.743 1.00 24.68 121 THR A O 1
ATOM 917 N N . GLY A 1 123 ? 24.497 48.250 40.401 1.00 21.95 122 GLY A N 1
ATOM 918 C CA . GLY A 1 123 ? 23.354 49.159 40.308 1.00 22.42 122 GLY A CA 1
ATOM 919 C C . GLY A 1 123 ? 22.704 49.348 38.947 1.00 22.40 122 GLY A C 1
ATOM 920 O O . GLY A 1 123 ? 21.551 49.751 38.891 1.00 26.03 122 GLY A O 1
ATOM 921 N N . LEU A 1 124 ? 23.419 49.063 37.857 1.00 22.02 123 LEU A N 1
ATOM 922 C CA . LEU A 1 124 ? 22.920 49.327 36.489 1.00 20.63 123 LEU A CA 1
ATOM 923 C C . LEU A 1 124 ? 22.747 48.045 35.658 1.00 18.66 123 LEU A C 1
ATOM 924 O O . LEU A 1 124 ? 23.626 47.205 35.600 1.00 16.28 123 LEU A O 1
ATOM 929 N N . ARG A 1 125 ? 21.606 47.924 35.000 1.00 18.85 124 ARG A N 1
ATOM 930 C CA . ARG A 1 125 ? 21.329 46.792 34.132 1.00 18.62 124 ARG A CA 1
ATOM 931 C C . ARG A 1 125 ? 20.713 47.312 32.849 1.00 17.68 124 ARG A C 1
ATOM 932 O O . ARG A 1 125 ? 19.905 48.254 32.865 1.00 17.78 124 ARG A O 1
ATOM 940 N N . LEU A 1 126 ? 21.120 46.721 31.735 1.00 16.08 125 LEU A N 1
ATOM 941 C CA . LEU A 1 126 ? 20.547 47.087 30.445 1.00 15.14 125 LEU A CA 1
ATOM 942 C C . LEU A 1 126 ? 19.629 45.990 29.944 1.00 13.75 125 LEU A C 1
ATOM 943 O O . LEU A 1 126 ? 19.822 44.830 30.250 1.00 11.80 125 LEU A O 1
ATOM 948 N N . PRO A 1 127 ? 18.622 46.361 29.155 1.00 16.68 126 PRO A N 1
ATOM 949 C CA . PRO A 1 127 ? 17.786 45.329 28.570 1.00 16.97 126 PRO A CA 1
ATOM 950 C C . PRO A 1 127 ? 18.572 44.521 27.568 1.00 14.13 126 PRO A C 1
ATOM 951 O O . PRO A 1 127 ? 19.390 45.071 26.835 1.00 14.67 126 PRO A O 1
ATOM 955 N N . LEU A 1 128 ? 18.374 43.206 27.590 1.00 14.52 127 LEU A N 1
ATOM 956 C CA . LEU A 1 128 ? 18.924 42.331 26.551 1.00 14.02 127 LEU A CA 1
ATOM 957 C C . LEU A 1 128 ? 18.178 42.631 25.243 1.00 15.38 127 LEU A C 1
ATOM 958 O O . LEU A 1 128 ? 16.963 42.421 25.167 1.00 14.97 127 LEU A O 1
ATOM 963 N N . GLN A 1 129 ? 18.902 43.172 24.252 1.00 16.88 128 GLN A N 1
ATOM 964 C CA . GLN A 1 129 ? 18.346 43.515 22.925 1.00 18.40 128 GLN A CA 1
ATOM 965 C C . GLN A 1 129 ? 19.266 42.989 21.820 1.00 15.65 128 GLN A C 1
ATOM 966 O O . GLN A 1 129 ? 20.119 43.725 21.268 1.00 16.63 128 GLN A O 1
ATOM 972 N N . PRO A 1 130 ? 19.133 41.683 21.531 1.00 14.82 129 PRO A N 1
ATOM 973 C CA . PRO A 1 130 ? 20.028 41.048 20.578 1.00 14.69 129 PRO A CA 1
ATOM 974 C C . PRO A 1 130 ? 19.822 41.592 19.187 1.00 14.49 129 PRO A C 1
ATOM 975 O O . PRO A 1 130 ? 18.686 41.750 18.758 1.00 16.94 129 PRO A O 1
ATOM 987 N N . ILE A 1 132 ? 22.014 41.898 15.039 1.00 13.40 131 ILE A N 1
ATOM 988 C CA . ILE A 1 132 ? 23.113 41.523 14.168 1.00 13.04 131 ILE A CA 1
ATOM 989 C C . ILE A 1 132 ? 23.839 42.767 13.594 1.00 11.23 131 ILE A C 1
ATOM 990 O O . ILE A 1 132 ? 23.230 43.586 12.884 1.00 11.29 131 ILE A O 1
ATOM 995 N N . GLY A 1 133 ? 25.144 42.857 13.825 1.00 8.45 132 GLY A N 1
ATOM 996 C CA . GLY A 1 133 ? 25.911 44.019 13.388 1.00 9.09 132 GLY A CA 1
ATOM 997 C C . GLY A 1 133 ? 26.428 43.947 11.955 1.00 8.40 132 GLY A C 1
ATOM 998 O O . GLY A 1 133 ? 26.496 44.965 11.259 1.00 12.54 132 GLY A O 1
ATOM 999 N N . VAL A 1 134 ? 26.848 42.764 11.547 1.00 8.70 133 VAL A N 1
ATOM 1000 C CA . VAL A 1 134 ? 27.438 42.511 10.239 1.00 10.37 133 VAL A CA 1
ATOM 1001 C C . VAL A 1 134 ? 26.554 41.502 9.544 1.00 9.80 133 VAL A C 1
ATOM 1002 O O . VAL A 1 134 ? 26.441 40.360 9.988 1.00 10.53 133 VAL A O 1
ATOM 1006 N N . ILE A 1 135 ? 25.880 41.961 8.495 1.00 10.71 134 ILE A N 1
ATOM 1007 C CA . ILE A 1 135 ? 25.129 41.095 7.610 1.00 12.36 134 ILE A CA 1
ATOM 1008 C C . ILE A 1 135 ? 25.311 41.618 6.180 1.00 12.26 134 ILE A C 1
ATOM 1009 O O . ILE A 1 135 ? 25.108 42.790 5.935 1.00 12.32 134 ILE A O 1
ATOM 1014 N N . GLY A 1 136 ? 25.696 40.753 5.236 1.00 11.71 135 GLY A N 1
ATOM 1015 C CA . GLY A 1 136 ? 25.955 41.210 3.885 1.00 10.71 135 GLY A CA 1
ATOM 1016 C C . GLY A 1 136 ? 26.065 40.113 2.856 1.00 12.87 135 GLY A C 1
ATOM 1017 O O . GLY A 1 136 ? 26.219 38.927 3.202 1.00 13.39 135 GLY A O 1
ATOM 1018 N N . THR A 1 137 ? 25.929 40.523 1.595 1.00 11.17 136 THR A N 1
ATOM 1019 C CA . THR A 1 137 ? 26.164 39.667 0.426 1.00 9.85 136 THR A CA 1
ATOM 1020 C C . THR A 1 137 ? 27.478 40.111 -0.253 1.00 12.94 136 THR A C 1
ATOM 1021 O O . THR A 1 137 ? 28.070 41.131 0.125 1.00 10.89 136 THR A O 1
ATOM 1025 N N . ALA A 1 138 ? 27.941 39.330 -1.229 1.00 13.65 137 ALA A N 1
ATOM 1026 C CA . ALA A 1 138 ? 29.193 39.624 -1.915 1.00 14.02 137 ALA A CA 1
ATOM 1027 C C . ALA A 1 138 ? 29.034 40.780 -2.905 1.00 14.44 137 ALA A C 1
ATOM 1028 O O . ALA A 1 138 ? 28.099 40.775 -3.732 1.00 14.17 137 ALA A O 1
ATOM 1030 N N . PRO A 1 139 ? 29.974 41.755 -2.871 1.00 17.83 138 PRO A N 1
ATOM 1031 C CA . PRO A 1 139 ? 29.911 42.858 -3.842 1.00 16.76 138 PRO A CA 1
ATOM 1032 C C . PRO A 1 139 ? 30.318 42.334 -5.212 1.00 17.00 138 PRO A C 1
ATOM 1033 O O . PRO A 1 139 ? 31.031 41.335 -5.273 1.00 14.82 138 PRO A O 1
ATOM 1037 N N . PRO A 1 140 ? 29.855 42.979 -6.308 1.00 17.30 139 PRO A N 1
ATOM 1038 C CA . PRO A 1 140 ? 30.226 42.462 -7.623 1.00 18.89 139 PRO A CA 1
ATOM 1039 C C . PRO A 1 140 ? 31.691 42.714 -7.966 1.00 18.97 139 PRO A C 1
ATOM 1040 O O . PRO A 1 140 ? 32.284 41.952 -8.748 1.00 18.60 139 PRO A O 1
ATOM 1044 N N . GLY A 1 141 ? 32.272 43.759 -7.379 1.00 19.58 140 GLY A N 1
ATOM 1045 C CA . GLY A 1 141 ? 33.629 44.180 -7.732 1.00 19.80 140 GLY A CA 1
ATOM 1046 C C . GLY A 1 141 ? 34.680 43.614 -6.804 1.00 20.22 140 GLY A C 1
ATOM 1047 O O . GLY A 1 141 ? 34.658 42.426 -6.502 1.00 21.72 140 GLY A O 1
ATOM 1048 N N . GLU A 1 142 ? 35.593 44.475 -6.349 1.00 20.13 141 GLU A N 1
ATOM 1049 C CA . GLU A 1 142 ? 36.633 44.092 -5.385 1.00 20.39 141 GLU A CA 1
ATOM 1050 C C . GLU A 1 142 ? 36.023 43.751 -4.008 1.00 20.14 141 GLU A C 1
ATOM 1051 O O . GLU A 1 142 ? 34.993 44.298 -3.629 1.00 19.53 141 GLU A O 1
ATOM 1057 N N . PRO A 1 143 ? 36.686 42.865 -3.246 1.00 19.09 142 PRO A N 1
ATOM 1058 C CA . PRO A 1 143 ? 36.217 42.469 -1.916 1.00 18.73 142 PRO A CA 1
ATOM 1059 C C . PRO A 1 143 ? 36.200 43.641 -0.965 1.00 16.77 142 PRO A C 1
ATOM 1060 O O . PRO A 1 143 ? 37.054 44.533 -1.056 1.00 14.07 142 PRO A O 1
ATOM 1064 N N . ILE A 1 144 ? 35.256 43.632 -0.042 1.00 14.63 143 ILE A N 1
ATOM 1065 C CA . ILE A 1 144 ? 35.132 44.723 0.913 1.00 12.49 143 ILE A CA 1
ATOM 1066 C C . ILE A 1 144 ? 35.272 44.115 2.300 1.00 14.33 143 ILE A C 1
ATOM 1067 O O . ILE A 1 144 ? 34.455 43.275 2.720 1.00 9.49 143 ILE A O 1
ATOM 1072 N N . ASN A 1 145 ? 36.301 44.533 3.028 1.00 15.19 144 ASN A N 1
ATOM 1073 C CA . ASN A 1 145 ? 36.451 44.055 4.414 1.00 15.91 144 ASN A CA 1
ATOM 1074 C C . ASN A 1 145 ? 35.151 44.151 5.212 1.00 15.23 144 ASN A C 1
ATOM 1075 O O . ASN A 1 145 ? 34.406 45.130 5.074 1.00 16.02 144 ASN A O 1
ATOM 1080 N N . ASN A 1 146 ? 34.905 43.153 6.065 1.00 14.68 145 ASN A N 1
ATOM 1081 C CA . ASN A 1 146 ? 33.668 43.074 6.876 1.00 16.89 145 ASN A CA 1
ATOM 1082 C C . ASN A 1 146 ? 33.414 44.313 7.738 1.00 16.11 145 ASN A C 1
ATOM 1083 O O . ASN A 1 146 ? 32.263 44.659 7.976 1.00 18.23 145 ASN A O 1
ATOM 1088 N N . GLY A 1 147 ? 34.476 44.970 8.216 1.00 16.94 146 GLY A N 1
ATOM 1089 C CA . GLY A 1 147 ? 34.326 46.191 9.050 1.00 14.41 146 GLY A CA 1
ATOM 1090 C C . GLY A 1 147 ? 33.719 47.423 8.373 1.00 13.83 146 GLY A C 1
ATOM 1091 O O . GLY A 1 147 ? 33.402 48.412 9.044 1.00 12.03 146 GLY A O 1
ATOM 1092 N N . THR A 1 148 ? 33.573 47.365 7.045 1.00 15.22 147 THR A N 1
ATOM 1093 C CA . THR A 1 148 ? 33.122 48.485 6.226 1.00 14.98 147 THR A CA 1
ATOM 1094 C C . THR A 1 148 ? 31.735 48.118 5.673 1.00 14.24 147 THR A C 1
ATOM 1095 O O . THR A 1 148 ? 31.602 47.078 5.031 1.00 11.94 147 THR A O 1
ATOM 1099 N N . PRO A 1 149 ? 30.695 48.954 5.939 1.00 10.15 148 PRO A N 1
ATOM 1100 C CA . PRO A 1 149 ? 29.428 48.769 5.234 1.00 10.07 148 PRO A CA 1
ATOM 1101 C C . PRO A 1 149 ? 29.476 49.326 3.801 1.00 10.74 148 PRO A C 1
ATOM 1102 O O . PRO A 1 149 ? 30.390 50.094 3.447 1.00 11.88 148 PRO A O 1
ATOM 1106 N N . GLY A 1 150 ? 28.501 48.919 2.999 1.00 9.26 149 GLY A N 1
ATOM 1107 C CA . GLY A 1 150 ? 28.344 49.354 1.614 1.00 8.97 149 GLY A CA 1
ATOM 1108 C C . GLY A 1 150 ? 26.953 48.959 1.107 1.00 11.46 149 GLY A C 1
ATOM 1109 O O . GLY A 1 150 ? 26.093 48.560 1.908 1.00 9.46 149 GLY A O 1
ATOM 1110 N N . PRO A 1 151 ? 26.715 49.076 -0.218 1.00 11.79 150 PRO A N 1
ATOM 1111 C CA . PRO A 1 151 ? 25.412 48.680 -0.751 1.00 13.15 150 PRO A CA 1
ATOM 1112 C C . PRO A 1 151 ? 25.045 47.199 -0.469 1.00 12.96 150 PRO A C 1
ATOM 1113 O O . PRO A 1 151 ? 23.865 46.847 -0.453 1.00 11.94 150 PRO A O 1
ATOM 1117 N N . HIS A 1 152 ? 26.069 46.353 -0.306 1.00 13.76 151 HIS A N 1
ATOM 1118 C CA . HIS A 1 152 ? 25.941 44.910 -0.038 1.00 12.53 151 HIS A CA 1
ATOM 1119 C C . HIS A 1 152 ? 25.589 44.587 1.411 1.00 13.31 151 HIS A C 1
ATOM 1120 O O . HIS A 1 152 ? 25.315 43.425 1.747 1.00 9.72 151 HIS A O 1
ATOM 1127 N N . GLY A 1 153 ? 25.625 45.601 2.274 1.00 12.46 152 GLY A N 1
ATOM 1128 C CA . GLY A 1 153 ? 25.451 45.430 3.729 1.00 11.81 152 GLY A CA 1
ATOM 1129 C C . GLY A 1 153 ? 26.810 45.556 4.403 1.00 12.15 152 GLY A C 1
ATOM 1130 O O . GLY A 1 153 ? 27.476 46.588 4.281 1.00 10.23 152 GLY A O 1
ATOM 1131 N N . GLY A 1 154 ? 27.227 44.495 5.085 1.00 11.12 153 GLY A N 1
ATOM 1132 C CA . GLY A 1 154 ? 28.445 44.511 5.875 1.00 9.75 153 GLY A CA 1
ATOM 1133 C C . GLY A 1 154 ? 28.227 45.121 7.258 1.00 11.07 153 GLY A C 1
ATOM 1134 O O . GLY A 1 154 ? 27.175 44.905 7.868 1.00 10.43 153 GLY A O 1
ATOM 1135 N N . ASN A 1 155 ? 29.189 45.928 7.711 1.00 10.81 154 ASN A N 1
ATOM 1136 C CA . ASN A 1 155 ? 29.237 46.460 9.077 1.00 10.23 154 ASN A CA 1
ATOM 1137 C C . ASN A 1 155 ? 28.264 47.643 9.284 1.00 10.95 154 ASN A C 1
ATOM 1138 O O . ASN A 1 155 ? 28.665 48.811 9.380 1.00 8.08 154 ASN A O 1
ATOM 1143 N N . LEU A 1 156 ? 26.973 47.301 9.303 1.00 10.61 155 LEU A N 1
ATOM 1144 C CA . LEU A 1 156 ? 25.876 48.291 9.315 1.00 14.16 155 LEU A CA 1
ATOM 1145 C C . LEU A 1 156 ? 25.599 48.809 10.721 1.00 15.18 155 LEU A C 1
ATOM 1146 O O . LEU A 1 156 ? 25.085 49.921 10.876 1.00 18.04 155 LEU A O 1
ATOM 1151 N N . ASP A 1 157 ? 25.917 47.986 11.733 1.00 11.54 156 ASP A N 1
ATOM 1152 C CA . ASP A 1 157 ? 25.578 48.271 13.126 1.00 12.62 156 ASP A CA 1
ATOM 1153 C C . ASP A 1 157 ? 24.249 49.016 13.302 1.00 11.30 156 ASP A C 1
ATOM 1154 O O . ASP A 1 157 ? 24.187 50.115 13.863 1.00 13.03 156 ASP A O 1
ATOM 1159 N N . THR A 1 158 ? 23.183 48.364 12.833 1.00 13.83 157 THR A N 1
ATOM 1160 C CA . THR A 1 158 ? 21.825 48.903 12.839 1.00 11.50 157 THR A CA 1
ATOM 1161 C C . THR A 1 158 ? 21.023 48.086 13.835 1.00 12.20 157 THR A C 1
ATOM 1162 O O . THR A 1 158 ? 20.845 46.865 13.670 1.00 11.13 157 THR A O 1
ATOM 1166 N N . LYS A 1 159 ? 20.549 48.754 14.886 1.00 13.54 158 LYS A N 1
ATOM 1167 C CA . LYS A 1 159 ? 19.906 48.083 16.008 1.00 13.54 158 LYS A CA 1
ATOM 1168 C C . LYS A 1 159 ? 18.520 47.538 15.684 1.00 12.16 158 LYS A C 1
ATOM 1169 O O . LYS A 1 159 ? 17.977 46.711 16.426 1.00 11.35 158 LYS A O 1
ATOM 1175 N N . ASP A 1 160 ? 17.949 47.982 14.574 1.00 13.57 159 ASP A N 1
ATOM 1176 C CA . ASP A 1 160 ? 16.656 47.455 14.128 1.00 10.96 159 ASP A CA 1
ATOM 1177 C C . ASP A 1 160 ? 16.799 46.102 13.425 1.00 11.82 159 ASP A C 1
ATOM 1178 O O . ASP A 1 160 ? 15.798 45.427 13.148 1.00 9.69 159 ASP A O 1
ATOM 1183 N N . ILE A 1 161 ? 18.034 45.688 13.169 1.00 9.64 160 ILE A N 1
ATOM 1184 C CA . ILE A 1 161 ? 18.303 44.331 12.655 1.00 11.51 160 ILE A CA 1
ATOM 1185 C C . ILE A 1 161 ? 18.320 43.357 13.826 1.00 9.65 160 ILE A C 1
ATOM 1186 O O . ILE A 1 161 ? 19.374 43.034 14.383 1.00 11.24 160 ILE A O 1
ATOM 1191 N N . LYS A 1 162 ? 17.116 42.918 14.178 1.00 9.81 161 LYS A N 1
ATOM 1192 C CA . LYS A 1 162 ? 16.825 42.250 15.442 1.00 9.55 161 LYS A CA 1
ATOM 1193 C C . LYS A 1 162 ? 15.726 41.254 15.191 1.00 9.24 161 LYS A C 1
ATOM 1194 O O . LYS A 1 162 ? 15.191 41.205 14.108 1.00 9.15 161 LYS A O 1
ATOM 1200 N N . PRO A 1 163 ? 15.389 40.440 16.194 1.00 11.35 162 PRO A N 1
ATOM 1201 C CA . PRO A 1 163 ? 14.385 39.432 15.921 1.00 12.17 162 PRO A CA 1
ATOM 1202 C C . PRO A 1 163 ? 13.061 40.049 15.486 1.00 12.41 162 PRO A C 1
ATOM 1203 O O . PRO A 1 163 ? 12.623 41.082 16.053 1.00 13.41 162 PRO A O 1
ATOM 1207 N N . GLY A 1 164 ? 12.449 39.433 14.471 1.00 12.99 163 GLY A N 1
ATOM 1208 C CA . GLY A 1 164 ? 11.143 39.877 13.931 1.00 11.56 163 GLY A CA 1
ATOM 1209 C C . GLY A 1 164 ? 11.255 40.916 12.811 1.00 12.27 163 GLY A C 1
ATOM 1210 O O . GLY A 1 164 ? 10.242 41.334 12.223 1.00 11.53 163 GLY A O 1
ATOM 1211 N N . THR A 1 165 ? 12.487 41.328 12.524 1.00 11.36 164 THR A N 1
ATOM 1212 C CA . THR A 1 165 ? 12.796 42.243 11.419 1.00 9.97 164 THR A CA 1
ATOM 1213 C C . THR A 1 165 ? 13.084 41.425 10.151 1.00 9.07 164 THR A C 1
ATOM 1214 O O . THR A 1 165 ? 13.677 40.331 10.224 1.00 7.86 164 THR A O 1
ATOM 1218 N N . THR A 1 166 ? 12.597 41.915 9.011 1.00 5.91 165 THR A N 1
ATOM 1219 C CA . THR A 1 166 ? 12.992 41.415 7.697 1.00 6.50 165 THR A CA 1
ATOM 1220 C C . THR A 1 166 ? 14.040 42.348 7.090 1.00 7.22 165 THR A C 1
ATOM 1221 O O . THR A 1 166 ? 13.806 43.541 7.036 1.00 8.35 165 THR A O 1
ATOM 1225 N N . VAL A 1 167 ? 15.169 41.785 6.633 1.00 7.54 166 VAL A N 1
ATOM 1226 C CA . VAL A 1 167 ? 16.277 42.524 6.059 1.00 10.41 166 VAL A CA 1
ATOM 1227 C C . VAL A 1 167 ? 16.260 42.265 4.565 1.00 11.45 166 VAL A C 1
ATOM 1228 O O . VAL A 1 167 ? 16.035 41.135 4.138 1.00 10.41 166 VAL A O 1
ATOM 1232 N N . TYR A 1 168 ? 16.513 43.288 3.769 1.00 11.73 167 TYR A N 1
ATOM 1233 C CA . TYR A 1 168 ? 16.646 43.109 2.313 1.00 12.83 167 TYR A CA 1
ATOM 1234 C C . TYR A 1 168 ? 18.043 43.506 1.820 1.00 10.56 167 TYR A C 1
ATOM 1235 O O . TYR A 1 168 ? 18.439 44.631 2.012 1.00 10.19 167 TYR A O 1
ATOM 1244 N N . LEU A 1 169 ? 18.771 42.558 1.200 1.00 10.13 168 LEU A N 1
ATOM 1245 C CA . LEU A 1 169 ? 20.124 42.783 0.627 1.00 10.61 168 LEU A CA 1
ATOM 1246 C C . LEU A 1 169 ? 20.159 42.474 -0.879 1.00 11.01 168 LEU A C 1
ATOM 1247 O O . LEU A 1 169 ? 19.355 41.680 -1.347 1.00 10.99 168 LEU A O 1
ATOM 1252 N N . PRO A 1 170 ? 21.100 43.092 -1.635 1.00 10.32 169 PRO A N 1
ATOM 1253 C CA . PRO A 1 170 ? 21.181 42.831 -3.067 1.00 9.77 169 PRO A CA 1
ATOM 1254 C C . PRO A 1 170 ? 21.806 41.464 -3.347 1.00 9.78 169 PRO A C 1
ATOM 1255 O O . PRO A 1 170 ? 22.623 40.966 -2.563 1.00 12.89 169 PRO A O 1
ATOM 1259 N N . VAL A 1 171 ? 21.389 40.856 -4.440 1.00 9.18 170 VAL A N 1
ATOM 1260 C CA . VAL A 1 171 ? 22.119 39.741 -5.031 1.00 10.24 170 VAL A CA 1
ATOM 1261 C C . VAL A 1 171 ? 22.866 40.325 -6.214 1.00 13.35 170 VAL A C 1
ATOM 1262 O O . VAL A 1 171 ? 22.252 40.714 -7.214 1.00 13.73 170 VAL A O 1
ATOM 1266 N N . GLU A 1 172 ? 24.192 40.412 -6.095 1.00 14.56 171 GLU A N 1
ATOM 1267 C CA . GLU A 1 172 ? 25.033 40.983 -7.143 1.00 13.97 171 GLU A CA 1
ATOM 1268 C C . GLU A 1 172 ? 25.920 39.934 -7.821 1.00 15.15 171 GLU A C 1
ATOM 1269 O O . GLU A 1 172 ? 26.464 40.198 -8.877 1.00 16.72 171 GLU A O 1
ATOM 1275 N N . VAL A 1 173 ? 26.082 38.766 -7.200 1.00 14.90 172 VAL A N 1
ATOM 1276 C CA . VAL A 1 173 ? 26.764 37.635 -7.821 1.00 15.28 172 VAL A CA 1
ATOM 1277 C C . VAL A 1 173 ? 25.798 36.463 -7.641 1.00 14.71 172 VAL A C 1
ATOM 1278 O O . VAL A 1 173 ? 25.068 36.428 -6.657 1.00 15.31 172 VAL A O 1
ATOM 1282 N N . ASP A 1 174 ? 25.748 35.516 -8.581 1.00 14.38 173 ASP A N 1
ATOM 1283 C CA . ASP A 1 174 ? 24.748 34.447 -8.487 1.00 15.16 173 ASP A CA 1
ATOM 1284 C C . ASP A 1 174 ? 24.961 33.653 -7.178 1.00 14.23 173 ASP A C 1
ATOM 1285 O O . ASP A 1 174 ? 26.111 33.404 -6.754 1.00 10.90 173 ASP A O 1
ATOM 1290 N N . GLY A 1 175 ? 23.848 33.273 -6.534 1.00 13.90 174 GLY A N 1
ATOM 1291 C CA . GLY A 1 175 ? 23.890 32.653 -5.222 1.00 12.34 174 GLY A CA 1
ATOM 1292 C C . GLY A 1 175 ? 23.950 33.619 -4.046 1.00 13.00 174 GLY A C 1
ATOM 1293 O O . GLY A 1 175 ? 23.820 33.197 -2.903 1.00 14.15 174 GLY A O 1
ATOM 1294 N N . ALA A 1 176 ? 24.186 34.904 -4.306 1.00 13.20 175 ALA A N 1
ATOM 1295 C CA . ALA A 1 176 ? 24.219 35.973 -3.250 1.00 13.46 175 ALA A CA 1
ATOM 1296 C C . ALA A 1 176 ? 25.479 35.953 -2.381 1.00 13.39 175 ALA A C 1
ATOM 1297 O O . ALA A 1 176 ? 26.190 36.953 -2.311 1.00 11.27 175 ALA A O 1
ATOM 1299 N N . LEU A 1 177 ? 25.705 34.814 -1.720 1.00 14.41 176 LEU A N 1
ATOM 1300 C CA . LEU A 1 177 ? 26.814 34.585 -0.775 1.00 13.63 176 LEU A CA 1
ATOM 1301 C C . LEU A 1 177 ? 26.669 35.445 0.469 1.00 11.28 176 LEU A C 1
ATOM 1302 O O . LEU A 1 177 ? 27.377 36.446 0.645 1.00 10.32 176 LEU A O 1
ATOM 1307 N N . LEU A 1 178 ? 25.743 35.006 1.320 1.00 8.30 177 LEU A N 1
ATOM 1308 C CA . LEU A 1 178 ? 25.339 35.684 2.557 1.00 9.77 177 LEU A CA 1
ATOM 1309 C C . LEU A 1 178 ? 26.246 35.241 3.715 1.00 10.40 177 LEU A C 1
ATOM 1310 O O . LEU A 1 178 ? 26.567 34.085 3.834 1.00 9.94 177 LEU A O 1
ATOM 1315 N N . ALA A 1 179 ? 26.651 36.195 4.540 1.00 11.26 178 ALA A N 1
ATOM 1316 C CA . ALA A 1 179 ? 27.534 35.953 5.679 1.00 12.11 178 ALA A CA 1
ATOM 1317 C C . ALA A 1 179 ? 27.051 36.896 6.785 1.00 12.55 178 ALA A C 1
ATOM 1318 O O . ALA A 1 179 ? 26.538 37.971 6.492 1.00 13.44 178 ALA A O 1
ATOM 1320 N N . LEU A 1 180 ? 27.158 36.488 8.040 1.00 13.63 179 LEU A N 1
ATOM 1321 C CA . LEU A 1 180 ? 26.727 37.364 9.117 1.00 11.75 179 LEU A CA 1
ATOM 1322 C C . LEU A 1 180 ? 27.496 37.103 10.381 1.00 12.00 179 LEU A C 1
ATOM 1323 O O . LEU A 1 180 ? 28.127 36.065 10.537 1.00 10.91 179 LEU A O 1
ATOM 1328 N N . GLY A 1 181 ? 27.453 38.079 11.270 1.00 11.59 180 GLY A N 1
ATOM 1329 C CA . GLY A 1 181 ? 28.310 38.066 12.429 1.00 13.71 180 GLY A CA 1
ATOM 1330 C C . GLY A 1 181 ? 28.046 39.247 13.325 1.00 14.28 180 GLY A C 1
ATOM 1331 O O . GLY A 1 181 ? 27.046 39.955 13.178 1.00 16.52 180 GLY A O 1
ATOM 1332 N N . ASP A 1 182 ? 28.957 39.443 14.263 1.00 15.46 181 ASP A N 1
ATOM 1333 C CA . ASP A 1 182 ? 28.991 40.649 15.065 1.00 14.53 181 ASP A CA 1
ATOM 1334 C C . ASP A 1 182 ? 27.686 40.922 15.770 1.00 12.50 181 ASP A C 1
ATOM 1335 O O . ASP A 1 182 ? 27.095 42.004 15.601 1.00 11.99 181 ASP A O 1
ATOM 1340 N N . LEU A 1 183 ? 27.271 39.963 16.593 1.00 12.21 182 LEU A N 1
ATOM 1341 C CA . LEU A 1 183 ? 26.065 40.074 17.394 1.00 12.14 182 LEU A CA 1
ATOM 1342 C C . LEU A 1 183 ? 26.337 40.967 18.604 1.00 10.86 182 LEU A C 1
ATOM 1343 O O . LEU A 1 183 ? 27.472 41.019 19.080 1.00 9.63 182 LEU A O 1
ATOM 1348 N N . HIS A 1 184 ? 25.296 41.678 19.067 1.00 11.65 183 HIS A N 1
ATOM 1349 C CA . HIS A 1 184 ? 25.362 42.506 20.273 1.00 9.69 183 HIS A CA 1
ATOM 1350 C C . HIS A 1 184 ? 24.199 42.175 21.162 1.00 11.48 183 HIS A C 1
ATOM 1351 O O . HIS A 1 184 ? 23.111 41.854 20.690 1.00 12.63 183 HIS A O 1
ATOM 1358 N N . ALA A 1 185 ? 24.462 42.278 22.455 1.00 7.16 184 ALA A N 1
ATOM 1359 C CA . ALA A 1 185 ? 23.478 42.056 23.486 1.00 8.54 184 ALA A CA 1
ATOM 1360 C C . ALA A 1 185 ? 22.760 43.387 23.779 1.00 9.50 184 ALA A C 1
ATOM 1361 O O . ALA A 1 185 ? 21.635 43.417 24.298 1.00 10.15 184 ALA A O 1
ATOM 1363 N N . ALA A 1 186 ? 23.417 44.491 23.424 1.00 10.17 185 ALA A N 1
ATOM 1364 C CA . ALA A 1 186 ? 22.851 45.803 23.550 1.00 9.01 185 ALA A CA 1
ATOM 1365 C C . ALA A 1 186 ? 23.692 46.758 22.752 1.00 10.76 185 ALA A C 1
ATOM 1366 O O . ALA A 1 186 ? 24.903 46.541 22.603 1.00 11.43 185 ALA A O 1
ATOM 1376 N N . GLY A 1 188 ? 23.122 51.214 21.292 1.00 10.64 187 GLY A N 1
ATOM 1377 C CA . GLY A 1 188 ? 22.288 52.358 20.955 1.00 9.26 187 GLY A CA 1
ATOM 1378 C C . GLY A 1 188 ? 22.672 52.970 19.626 1.00 7.93 187 GLY A C 1
ATOM 1379 O O . GLY A 1 188 ? 23.783 52.772 19.144 1.00 10.15 187 GLY A O 1
ATOM 1380 N N . ASP A 1 189 ? 21.736 53.693 19.019 1.00 10.66 188 ASP A N 1
ATOM 1381 C CA . ASP A 1 189 ? 22.007 54.402 17.776 1.00 9.66 188 ASP A CA 1
ATOM 1382 C C . ASP A 1 189 ? 23.311 55.203 17.913 1.00 9.41 188 ASP A C 1
ATOM 1383 O O . ASP A 1 189 ? 23.550 55.921 18.908 1.00 8.90 188 ASP A O 1
ATOM 1388 N N . GLY A 1 190 ? 24.166 55.073 16.913 1.00 9.87 189 GLY A N 1
ATOM 1389 C CA . GLY A 1 190 ? 25.449 55.749 16.951 1.00 9.46 189 GLY A CA 1
ATOM 1390 C C . GLY A 1 190 ? 26.627 54.872 17.325 1.00 10.63 189 GLY A C 1
ATOM 1391 O O . GLY A 1 190 ? 27.738 55.116 16.853 1.00 9.05 189 GLY A O 1
ATOM 1392 N N . GLU A 1 191 ? 26.410 53.847 18.141 1.00 11.44 190 GLU A N 1
ATOM 1393 C CA . GLU A 1 191 ? 27.535 52.980 18.569 1.00 14.01 190 GLU A CA 1
ATOM 1394 C C . GLU A 1 191 ? 28.780 53.833 18.906 1.00 11.52 190 GLU A C 1
ATOM 1395 O O . GLU A 1 191 ? 29.907 53.541 18.481 1.00 11.61 190 GLU A O 1
ATOM 1401 N N . ILE A 1 192 ? 28.556 54.893 19.683 1.00 13.30 191 ILE A N 1
ATOM 1402 C CA . ILE A 1 192 ? 29.510 56.005 19.756 1.00 11.22 191 ILE A CA 1
ATOM 1403 C C . ILE A 1 192 ? 30.888 55.675 20.346 1.00 11.54 191 ILE A C 1
ATOM 1404 O O . ILE A 1 192 ? 31.854 56.295 19.969 1.00 12.05 191 ILE A O 1
ATOM 1409 N N . LEU A 1 193 ? 30.976 54.706 21.243 1.00 11.57 192 LEU A N 1
ATOM 1410 C CA . LEU A 1 193 ? 32.274 54.360 21.832 1.00 13.14 192 LEU A CA 1
ATOM 1411 C C . LEU A 1 193 ? 33.179 53.644 20.810 1.00 14.36 192 LEU A C 1
ATOM 1412 O O . LEU A 1 193 ? 34.393 53.854 20.825 1.00 17.43 192 LEU A O 1
ATOM 1417 N N . ILE A 1 194 ? 32.564 52.848 19.926 1.00 17.13 193 ILE A N 1
ATOM 1418 C CA . ILE A 1 194 ? 33.216 51.955 18.910 1.00 16.53 193 ILE A CA 1
ATOM 1419 C C . ILE A 1 194 ? 32.571 50.552 18.904 1.00 14.11 193 ILE A C 1
ATOM 1420 O O . ILE A 1 194 ? 32.631 49.820 17.925 1.00 14.36 193 ILE A O 1
ATOM 1425 N N . CYS A 1 195 ? 31.911 50.176 19.982 1.00 16.14 194 CYS A N 1
ATOM 1426 C CA . CYS A 1 195 ? 31.369 48.839 20.042 1.00 13.82 194 CYS A CA 1
ATOM 1427 C C . CYS A 1 195 ? 30.016 48.828 20.747 1.00 12.49 194 CYS A C 1
ATOM 1428 O O . CYS A 1 195 ? 29.647 49.796 21.438 1.00 13.39 194 CYS A O 1
ATOM 1431 N N . GLY A 1 196 ? 29.276 47.749 20.536 1.00 11.75 195 GLY A N 1
ATOM 1432 C CA . GLY A 1 196 ? 28.102 47.449 21.331 1.00 12.04 195 GLY A CA 1
ATOM 1433 C C . GLY A 1 196 ? 28.581 46.542 22.437 1.00 9.47 195 GLY A C 1
ATOM 1434 O O . GLY A 1 196 ? 29.778 46.424 22.675 1.00 6.81 195 GLY A O 1
ATOM 1435 N N . VAL A 1 197 ? 27.657 45.892 23.133 1.00 11.07 196 VAL A N 1
ATOM 1436 C CA . VAL A 1 197 ? 28.075 44.846 24.036 1.00 10.00 196 VAL A CA 1
ATOM 1437 C C . VAL A 1 197 ? 28.338 43.664 23.103 1.00 12.66 196 VAL A C 1
ATOM 1438 O O . VAL A 1 197 ? 27.404 43.065 22.609 1.00 12.92 196 VAL A O 1
ATOM 1442 N N . GLU A 1 198 ? 29.602 43.365 22.845 1.00 11.50 197 GLU A N 1
ATOM 1443 C CA . GLU A 1 198 ? 29.993 42.360 21.835 1.00 12.71 197 GLU A CA 1
ATOM 1444 C C . GLU A 1 198 ? 29.836 40.952 22.398 1.00 12.57 197 GLU A C 1
ATOM 1445 O O . GLU A 1 198 ? 30.331 40.669 23.497 1.00 14.43 197 GLU A O 1
ATOM 1451 N N . ILE A 1 199 ? 29.196 40.067 21.626 1.00 11.91 198 ILE A N 1
ATOM 1452 C CA . ILE A 1 199 ? 28.871 38.720 22.093 1.00 12.25 198 ILE A CA 1
ATOM 1453 C C . ILE A 1 199 ? 28.694 37.689 20.962 1.00 11.20 198 ILE A C 1
ATOM 1454 O O . ILE A 1 199 ? 28.291 38.032 19.876 1.00 12.84 198 ILE A O 1
ATOM 1459 N N . ALA A 1 200 ? 29.013 36.431 21.247 1.00 10.32 199 ALA A N 1
ATOM 1460 C CA . ALA A 1 200 ? 28.758 35.333 20.333 1.00 11.14 199 ALA A CA 1
ATOM 1461 C C . ALA A 1 200 ? 27.352 34.785 20.533 1.00 11.93 199 ALA A C 1
ATOM 1462 O O . ALA A 1 200 ? 26.686 35.015 21.547 1.00 11.29 199 ALA A O 1
ATOM 1464 N N . GLY A 1 201 ? 26.921 34.031 19.544 1.00 14.52 200 GLY A N 1
ATOM 1465 C CA . GLY A 1 201 ? 25.608 33.458 19.565 1.00 13.45 200 GLY A CA 1
ATOM 1466 C C . GLY A 1 201 ? 25.215 32.740 18.298 1.00 14.00 200 GLY A C 1
ATOM 1467 O O . GLY A 1 201 ? 26.064 32.320 17.502 1.00 11.82 200 GLY A O 1
ATOM 1468 N N . THR A 1 202 ? 23.899 32.587 18.137 1.00 15.68 201 THR A N 1
ATOM 1469 C CA . THR A 1 202 ? 23.327 31.830 17.044 1.00 15.64 201 THR A CA 1
ATOM 1470 C C . THR A 1 202 ? 22.132 32.578 16.442 1.00 14.54 201 THR A C 1
ATOM 1471 O O . THR A 1 202 ? 21.243 33.049 17.157 1.00 12.51 201 THR A O 1
ATOM 1475 N N . VAL A 1 203 ? 22.118 32.702 15.120 1.00 13.60 202 VAL A N 1
ATOM 1476 C CA . VAL A 1 203 ? 21.028 33.392 14.456 1.00 11.40 202 VAL A CA 1
ATOM 1477 C C . VAL A 1 203 ? 20.252 32.343 13.698 1.00 13.13 202 VAL A C 1
ATOM 1478 O O . VAL A 1 203 ? 20.856 31.468 13.069 1.00 12.86 202 VAL A O 1
ATOM 1482 N N . THR A 1 204 ? 18.923 32.411 13.815 1.00 11.73 203 THR A N 1
ATOM 1483 C CA . THR A 1 204 ? 18.015 31.610 13.012 1.00 12.45 203 THR A CA 1
ATOM 1484 C C . THR A 1 204 ? 17.274 32.563 12.098 1.00 12.49 203 THR A C 1
ATOM 1485 O O . THR A 1 204 ? 16.696 33.545 12.548 1.00 13.67 203 THR A O 1
ATOM 1489 N N . LEU A 1 205 ? 17.330 32.278 10.799 1.00 12.87 204 LEU A N 1
ATOM 1490 C CA . LEU A 1 205 ? 16.687 33.109 9.799 1.00 12.26 204 LEU A CA 1
ATOM 1491 C C . LEU A 1 205 ? 16.031 32.254 8.715 1.00 13.15 204 LEU A C 1
ATOM 1492 O O . LEU A 1 205 ? 16.403 31.094 8.525 1.00 14.23 204 LEU A O 1
ATOM 1497 N N . LYS A 1 206 ? 15.054 32.833 8.021 1.00 12.04 205 LYS A N 1
ATOM 1498 C CA . LYS A 1 206 ? 14.532 32.277 6.770 1.00 14.96 205 LYS A CA 1
ATOM 1499 C C . LYS A 1 206 ? 14.987 33.157 5.595 1.00 13.87 205 LYS A C 1
ATOM 1500 O O . LYS A 1 206 ? 14.866 34.421 5.626 1.00 11.97 205 LYS A O 1
ATOM 1506 N N . VAL A 1 207 ? 15.536 32.521 4.562 1.00 11.68 206 VAL A N 1
ATOM 1507 C CA A VAL A 1 207 ? 16.051 33.256 3.422 0.50 13.25 206 VAL A CA 1
ATOM 1508 C CA B VAL A 1 207 ? 16.048 33.257 3.416 0.50 13.64 206 VAL A CA 1
ATOM 1509 C C . VAL A 1 207 ? 15.171 33.053 2.178 1.00 13.85 206 VAL A C 1
ATOM 1510 O O . VAL A 1 207 ? 14.992 31.909 1.713 1.00 12.16 206 VAL A O 1
ATOM 1517 N N . ASN A 1 208 ? 14.616 34.159 1.650 1.00 12.99 207 ASN A N 1
ATOM 1518 C CA . ASN A 1 208 ? 13.808 34.114 0.427 1.00 12.90 207 ASN A CA 1
ATOM 1519 C C . ASN A 1 208 ? 14.482 34.866 -0.692 1.00 15.52 207 ASN A C 1
ATOM 1520 O O . ASN A 1 208 ? 15.162 35.867 -0.462 1.00 13.81 207 ASN A O 1
ATOM 1525 N N . VAL A 1 209 ? 14.318 34.352 -1.912 1.00 15.16 208 VAL A N 1
ATOM 1526 C CA . VAL A 1 209 ? 14.852 35.003 -3.102 1.00 14.13 208 VAL A CA 1
ATOM 1527 C C . VAL A 1 209 ? 13.697 35.772 -3.706 1.00 14.89 208 VAL A C 1
ATOM 1528 O O . VAL A 1 209 ? 12.588 35.230 -3.849 1.00 13.74 208 VAL A O 1
ATOM 1532 N N . LYS A 1 210 ? 13.934 37.054 -3.971 1.00 12.92 209 LYS A N 1
ATOM 1533 C CA . LYS A 1 210 ? 12.949 37.909 -4.609 1.00 13.34 209 LYS A CA 1
ATOM 1534 C C . LYS A 1 210 ? 13.529 38.317 -5.950 1.00 13.86 209 LYS A C 1
ATOM 1535 O O . LYS A 1 210 ? 14.653 38.798 -6.028 1.00 10.98 209 LYS A O 1
ATOM 1541 N N . LYS A 1 211 ? 12.745 38.114 -7.005 1.00 14.16 210 LYS A N 1
ATOM 1542 C CA . LYS A 1 211 ? 13.220 38.283 -8.356 1.00 18.56 210 LYS A CA 1
ATOM 1543 C C . LYS A 1 211 ? 13.137 39.711 -8.856 1.00 21.84 210 LYS A C 1
ATOM 1544 O O . LYS A 1 211 ? 13.791 40.047 -9.842 1.00 26.19 210 LYS A O 1
ATOM 1550 N N . GLU A 1 212 ? 12.365 40.559 -8.186 1.00 22.48 211 GLU A N 1
ATOM 1551 C CA . GLU A 1 212 ? 12.355 41.959 -8.535 1.00 24.69 211 GLU A CA 1
ATOM 1552 C C . GLU A 1 212 ? 12.851 42.778 -7.369 1.00 24.56 211 GLU A C 1
ATOM 1553 O O . GLU A 1 212 ? 12.345 42.669 -6.245 1.00 22.38 211 GLU A O 1
ATOM 1559 N N . ARG A 1 213 ? 13.842 43.609 -7.666 1.00 24.86 212 ARG A N 1
ATOM 1560 C CA . ARG A 1 213 ? 14.400 44.518 -6.705 1.00 25.82 212 ARG A CA 1
ATOM 1561 C C . ARG A 1 213 ? 13.579 45.794 -6.632 1.00 26.87 212 ARG A C 1
ATOM 1562 O O . ARG A 1 213 ? 13.821 46.744 -7.360 1.00 28.42 212 ARG A O 1
ATOM 1578 N N . PHE A 1 215 ? 13.037 48.165 -4.125 1.00 23.91 214 PHE A N 1
ATOM 1579 C CA . PHE A 1 215 ? 13.549 49.389 -3.490 1.00 22.37 214 PHE A CA 1
ATOM 1580 C C . PHE A 1 215 ? 15.083 49.409 -3.412 1.00 19.15 214 PHE A C 1
ATOM 1581 O O . PHE A 1 215 ? 15.740 48.373 -3.634 1.00 18.39 214 PHE A O 1
ATOM 1589 N N . PRO A 1 216 ? 15.659 50.580 -3.091 1.00 17.10 215 PRO A N 1
ATOM 1590 C CA . PRO A 1 216 ? 17.108 50.666 -2.912 1.00 15.74 215 PRO A CA 1
ATOM 1591 C C . PRO A 1 216 ? 17.514 49.918 -1.654 1.00 13.96 215 PRO A C 1
ATOM 1592 O O . PRO A 1 216 ? 16.767 49.896 -0.681 1.00 14.70 215 PRO A O 1
ATOM 1596 N N . LEU A 1 217 ? 18.678 49.290 -1.701 1.00 10.45 216 LEU A N 1
ATOM 1597 C CA . LEU A 1 217 ? 19.103 48.357 -0.676 1.00 11.06 216 LEU A CA 1
ATOM 1598 C C . LEU A 1 217 ? 20.417 48.904 -0.055 1.00 10.95 216 LEU A C 1
ATOM 1599 O O . LEU A 1 217 ? 21.114 49.634 -0.706 1.00 9.32 216 LEU A O 1
ATOM 1604 N N . PRO A 1 218 ? 20.767 48.512 1.194 1.00 10.99 217 PRO A N 1
ATOM 1605 C CA . PRO A 1 218 ? 19.984 47.644 2.050 1.00 7.61 217 PRO A CA 1
ATOM 1606 C C . PRO A 1 218 ? 18.726 48.296 2.552 1.00 7.10 217 PRO A C 1
ATOM 1607 O O . PRO A 1 218 ? 18.605 49.528 2.552 1.00 5.52 217 PRO A O 1
ATOM 1611 N N . ALA A 1 219 ? 17.795 47.474 3.028 1.00 8.94 218 ALA A N 1
ATOM 1612 C CA . ALA A 1 219 ? 16.603 48.007 3.627 1.00 7.57 218 ALA A CA 1
ATOM 1613 C C . ALA A 1 219 ? 16.046 47.043 4.639 1.00 10.60 218 ALA A C 1
ATOM 1614 O O . ALA A 1 219 ? 16.379 45.850 4.670 1.00 9.98 218 ALA A O 1
ATOM 1616 N N . LEU A 1 220 ? 15.158 47.551 5.459 1.00 9.58 219 LEU A N 1
ATOM 1617 C CA . LEU A 1 220 ? 14.509 46.695 6.413 1.00 7.57 219 LEU A CA 1
ATOM 1618 C C . LEU A 1 220 ? 13.077 47.092 6.717 1.00 9.90 219 LEU A C 1
ATOM 1619 O O . LEU A 1 220 ? 12.681 48.240 6.572 1.00 12.28 219 LEU A O 1
ATOM 1624 N N . LYS A 1 221 ? 12.325 46.102 7.182 1.00 8.79 220 LYS A N 1
ATOM 1625 C CA . LYS A 1 221 ? 10.946 46.283 7.662 1.00 10.29 220 LYS A CA 1
ATOM 1626 C C . LYS A 1 221 ? 10.839 45.601 9.023 1.00 10.40 220 LYS A C 1
ATOM 1627 O O . LYS A 1 221 ? 11.302 44.467 9.174 1.00 6.73 220 LYS A O 1
ATOM 1633 N N . THR A 1 222 ? 10.306 46.345 10.010 1.00 9.78 221 THR A N 1
ATOM 1634 C CA . THR A 1 222 ? 10.012 45.848 11.343 1.00 10.49 221 THR A CA 1
ATOM 1635 C C . THR A 1 222 ? 8.509 45.532 11.372 1.00 12.30 221 THR A C 1
ATOM 1636 O O . THR A 1 222 ? 7.861 45.557 10.331 1.00 16.39 221 THR A O 1
ATOM 1640 N N . ASP A 1 223 ? 7.952 45.250 12.542 1.00 13.41 222 ASP A N 1
ATOM 1641 C CA . ASP A 1 223 ? 6.496 45.114 12.677 1.00 12.49 222 ASP A CA 1
ATOM 1642 C C . ASP A 1 223 ? 5.728 46.422 12.369 1.00 10.41 222 ASP A C 1
ATOM 1643 O O . ASP A 1 223 ? 4.550 46.367 12.126 1.00 8.27 222 ASP A O 1
ATOM 1648 N N . THR A 1 224 ? 6.370 47.591 12.396 1.00 7.38 223 THR A N 1
ATOM 1649 C CA . THR A 1 224 ? 5.640 48.862 12.271 1.00 7.83 223 THR A CA 1
ATOM 1650 C C . THR A 1 224 ? 6.177 49.838 11.226 1.00 10.24 223 THR A C 1
ATOM 1651 O O . THR A 1 224 ? 5.451 50.746 10.802 1.00 12.83 223 THR A O 1
ATOM 1655 N N . HIS A 1 225 ? 7.431 49.666 10.835 1.00 7.74 224 HIS A N 1
ATOM 1656 C CA . HIS A 1 225 ? 8.124 50.607 9.939 1.00 8.60 224 HIS A CA 1
ATOM 1657 C C . HIS A 1 225 ? 8.891 49.913 8.842 1.00 9.53 224 HIS A C 1
ATOM 1658 O O . HIS A 1 225 ? 9.251 48.753 8.956 1.00 9.86 224 HIS A O 1
ATOM 1665 N N . PHE A 1 226 ? 9.127 50.665 7.779 1.00 10.21 225 PHE A N 1
ATOM 1666 C CA . PHE A 1 226 ? 10.012 50.269 6.708 1.00 10.83 225 PHE A CA 1
ATOM 1667 C C . PHE A 1 226 ? 11.148 51.300 6.705 1.00 9.49 225 PHE A C 1
ATOM 1668 O O . PHE A 1 226 ? 10.926 52.483 6.976 1.00 7.94 225 PHE A O 1
ATOM 1684 N N . THR A 1 228 ? 14.941 52.581 4.763 1.00 11.69 227 THR A N 1
ATOM 1685 C CA . THR A 1 228 ? 16.037 52.563 3.815 1.00 10.92 227 THR A CA 1
ATOM 1686 C C . THR A 1 228 ? 17.365 52.886 4.528 1.00 8.83 227 THR A C 1
ATOM 1687 O O . THR A 1 228 ? 17.448 53.787 5.348 1.00 11.56 227 THR A O 1
ATOM 1691 N N . ILE A 1 229 ? 18.380 52.103 4.212 1.00 9.55 228 ILE A N 1
ATOM 1692 C CA . ILE A 1 229 ? 19.724 52.225 4.779 1.00 10.77 228 ILE A CA 1
ATOM 1693 C C . ILE A 1 229 ? 20.773 52.690 3.729 1.00 10.34 228 ILE A C 1
ATOM 1694 O O . ILE A 1 229 ? 20.832 52.187 2.583 1.00 8.46 228 ILE A O 1
ATOM 1699 N N . ALA A 1 230 ? 21.623 53.631 4.127 1.00 8.38 229 ALA A N 1
ATOM 1700 C CA . ALA A 1 230 ? 22.739 54.030 3.289 1.00 9.96 229 ALA A CA 1
ATOM 1701 C C . ALA A 1 230 ? 23.997 54.264 4.108 1.00 6.41 229 ALA A C 1
ATOM 1702 O O . ALA A 1 230 ? 23.936 54.693 5.264 1.00 8.08 229 ALA A O 1
ATOM 1704 N N . SER A 1 231 ? 25.144 53.971 3.489 1.00 11.14 230 SER A N 1
ATOM 1705 C CA . SER A 1 231 ? 26.448 54.245 4.082 1.00 9.39 230 SER A CA 1
ATOM 1706 C C . SER A 1 231 ? 27.320 55.124 3.196 1.00 11.02 230 SER A C 1
ATOM 1707 O O . SER A 1 231 ? 27.335 54.960 1.963 1.00 8.81 230 SER A O 1
ATOM 1710 N N . ALA A 1 232 ? 28.076 56.001 3.850 1.00 7.84 231 ALA A N 1
ATOM 1711 C CA . ALA A 1 232 ? 28.938 56.948 3.175 1.00 9.95 231 ALA A CA 1
ATOM 1712 C C . ALA A 1 232 ? 30.126 57.329 4.040 1.00 9.01 231 ALA A C 1
ATOM 1713 O O . ALA A 1 232 ? 30.224 56.955 5.199 1.00 10.97 231 ALA A O 1
ATOM 1715 N N . GLU A 1 233 ? 31.034 58.101 3.461 1.00 11.17 232 GLU A N 1
ATOM 1716 C CA . GLU A 1 233 ? 32.233 58.537 4.149 1.00 11.39 232 GLU A CA 1
ATOM 1717 C C . GLU A 1 233 ? 31.904 59.495 5.292 1.00 10.88 232 GLU A C 1
ATOM 1718 O O . GLU A 1 233 ? 32.595 59.526 6.311 1.00 12.56 232 GLU A O 1
ATOM 1724 N N . THR A 1 234 ? 30.845 60.272 5.109 1.00 10.39 233 THR A N 1
ATOM 1725 C CA . THR A 1 234 ? 30.362 61.202 6.117 1.00 11.19 233 THR A CA 1
ATOM 1726 C C . THR A 1 234 ? 28.932 60.823 6.528 1.00 12.83 233 THR A C 1
ATOM 1727 O O . THR A 1 234 ? 28.164 60.227 5.753 1.00 13.17 233 THR A O 1
ATOM 1731 N N . LEU A 1 235 ? 28.580 61.141 7.763 1.00 10.23 234 LEU A N 1
ATOM 1732 C CA . LEU A 1 235 ? 27.217 60.970 8.197 1.00 11.42 234 LEU A CA 1
ATOM 1733 C C . LEU A 1 235 ? 26.284 61.940 7.437 1.00 9.82 234 LEU A C 1
ATOM 1734 O O . LEU A 1 235 ? 25.127 61.620 7.219 1.00 11.51 234 LEU A O 1
ATOM 1739 N N . ASP A 1 236 ? 26.789 63.098 7.037 1.00 6.75 235 ASP A N 1
ATOM 1740 C CA . ASP A 1 236 ? 26.022 64.072 6.230 1.00 6.17 235 ASP A CA 1
ATOM 1741 C C . ASP A 1 236 ? 25.456 63.372 4.984 1.00 6.35 235 ASP A C 1
ATOM 1742 O O . ASP A 1 236 ? 24.248 63.467 4.664 1.00 10.38 235 ASP A O 1
ATOM 1747 N N . ALA A 1 237 ? 26.340 62.629 4.307 1.00 7.09 236 ALA A N 1
ATOM 1748 C CA . ALA A 1 237 ? 26.080 62.042 2.997 1.00 6.72 236 ALA A CA 1
ATOM 1749 C C . ALA A 1 237 ? 25.299 60.755 3.127 1.00 9.41 236 ALA A C 1
ATOM 1750 O O . ALA A 1 237 ? 24.420 60.486 2.315 1.00 6.23 236 ALA A O 1
ATOM 1752 N N . ALA A 1 238 ? 25.583 59.981 4.176 1.00 6.96 237 ALA A N 1
ATOM 1753 C CA . ALA A 1 238 ? 24.773 58.791 4.487 1.00 9.50 237 ALA A CA 1
ATOM 1754 C C . ALA A 1 238 ? 23.324 59.166 4.755 1.00 8.81 237 ALA A C 1
ATOM 1755 O O . ALA A 1 238 ? 22.422 58.525 4.228 1.00 11.17 237 ALA A O 1
ATOM 1757 N N . ALA A 1 239 ? 23.111 60.229 5.544 1.00 9.50 238 ALA A N 1
ATOM 1758 C CA . ALA A 1 239 ? 21.804 60.795 5.815 1.00 7.26 238 ALA A CA 1
ATOM 1759 C C . ALA A 1 239 ? 21.078 61.206 4.546 1.00 8.25 238 ALA A C 1
ATOM 1760 O O . ALA A 1 239 ? 19.929 60.801 4.326 1.00 7.50 238 ALA A O 1
ATOM 1762 N N . VAL A 1 240 ? 21.732 62.024 3.714 1.00 5.75 239 VAL A N 1
ATOM 1763 C CA . VAL A 1 240 ? 21.152 62.446 2.445 1.00 6.51 239 VAL A CA 1
ATOM 1764 C C . VAL A 1 240 ? 20.850 61.266 1.497 1.00 7.28 239 VAL A C 1
ATOM 1765 O O . VAL A 1 240 ? 19.788 61.242 0.875 1.00 9.06 239 VAL A O 1
ATOM 1769 N N . GLN A 1 241 ? 21.758 60.285 1.398 1.00 7.59 240 GLN A N 1
ATOM 1770 C CA . GLN A 1 241 ? 21.501 59.073 0.623 1.00 8.67 240 GLN A CA 1
ATOM 1771 C C . GLN A 1 241 ? 20.333 58.220 1.151 1.00 9.02 240 GLN A C 1
ATOM 1772 O O . GLN A 1 241 ? 19.513 57.793 0.346 1.00 10.65 240 GLN A O 1
ATOM 1778 N N . ALA A 1 242 ? 20.259 57.930 2.451 1.00 10.17 241 ALA A N 1
ATOM 1779 C CA . ALA A 1 242 ? 19.125 57.159 2.986 1.00 9.90 241 ALA A CA 1
ATOM 1780 C C . ALA A 1 242 ? 17.787 57.812 2.683 1.00 10.59 241 ALA A C 1
ATOM 1781 O O . ALA A 1 242 ? 16.773 57.123 2.436 1.00 9.52 241 ALA A O 1
ATOM 1783 N N . THR A 1 243 ? 17.777 59.133 2.817 1.00 8.44 242 THR A N 1
ATOM 1784 C CA . THR A 1 243 ? 16.607 59.956 2.604 1.00 11.01 242 THR A CA 1
ATOM 1785 C C . THR A 1 243 ? 16.178 59.933 1.121 1.00 9.07 242 THR A C 1
ATOM 1786 O O . THR A 1 243 ? 15.007 59.739 0.815 1.00 8.41 242 THR A O 1
ATOM 1790 N N . LYS A 1 244 ? 17.122 60.138 0.217 1.00 10.13 243 LYS A N 1
ATOM 1791 C CA . LYS A 1 244 ? 16.832 60.088 -1.214 1.00 12.30 243 LYS A CA 1
ATOM 1792 C C . LYS A 1 244 ? 16.355 58.731 -1.697 1.00 11.96 243 LYS A C 1
ATOM 1793 O O . LYS A 1 244 ? 15.552 58.681 -2.619 1.00 11.53 243 LYS A O 1
ATOM 1799 N N . ASN A 1 245 ? 16.846 57.654 -1.075 1.00 9.75 244 ASN A N 1
ATOM 1800 C CA . ASN A 1 245 ? 16.398 56.262 -1.366 1.00 10.03 244 ASN A CA 1
ATOM 1801 C C . ASN A 1 245 ? 14.930 56.010 -1.020 1.00 10.11 244 ASN A C 1
ATOM 1802 O O . ASN A 1 245 ? 14.180 55.358 -1.778 1.00 12.45 244 ASN A O 1
ATOM 1815 N N . ALA A 1 247 ? 12.692 58.552 -0.708 1.00 11.08 246 ALA A N 1
ATOM 1816 C CA . ALA A 1 247 ? 11.903 59.497 -1.522 1.00 10.98 246 ALA A CA 1
ATOM 1817 C C . ALA A 1 247 ? 11.749 59.043 -3.002 1.00 11.75 246 ALA A C 1
ATOM 1818 O O . ALA A 1 247 ? 10.690 59.196 -3.613 1.00 11.26 246 ALA A O 1
ATOM 1820 N N . THR A 1 248 ? 12.826 58.519 -3.584 1.00 12.91 247 THR A N 1
ATOM 1821 C CA . THR A 1 248 ? 12.786 58.075 -4.976 1.00 14.78 247 THR A CA 1
ATOM 1822 C C . THR A 1 248 ? 12.010 56.764 -5.071 1.00 12.75 247 THR A C 1
ATOM 1823 O O . THR A 1 248 ? 11.311 56.552 -6.044 1.00 10.49 247 THR A O 1
ATOM 1827 N N . PHE A 1 249 ? 12.123 55.901 -4.068 1.00 12.61 248 PHE A N 1
ATOM 1828 C CA . PHE A 1 249 ? 11.255 54.695 -3.967 1.00 13.28 248 PHE A CA 1
ATOM 1829 C C . PHE A 1 249 ? 9.735 55.017 -3.988 1.00 13.41 248 PHE A C 1
ATOM 1830 O O . PHE A 1 249 ? 8.975 54.503 -4.816 1.00 11.05 248 PHE A O 1
ATOM 1838 N N . LEU A 1 250 ? 9.314 55.853 -3.046 1.00 12.23 249 LEU A N 1
ATOM 1839 C CA . LEU A 1 250 ? 7.933 56.329 -2.944 1.00 10.95 249 LEU A CA 1
ATOM 1840 C C . LEU A 1 250 ? 7.446 57.012 -4.241 1.00 11.44 249 LEU A C 1
ATOM 1841 O O . LEU A 1 250 ? 6.330 56.777 -4.700 1.00 15.19 249 LEU A O 1
ATOM 1846 N N . ALA A 1 251 ? 8.291 57.848 -4.828 1.00 11.88 250 ALA A N 1
ATOM 1847 C CA . ALA A 1 251 ? 7.947 58.551 -6.045 1.00 12.47 250 ALA A CA 1
ATOM 1848 C C . ALA A 1 251 ? 7.791 57.551 -7.179 1.00 12.59 250 ALA A C 1
ATOM 1849 O O . ALA A 1 251 ? 6.746 57.517 -7.821 1.00 13.03 250 ALA A O 1
ATOM 1851 N N . ASN A 1 252 ? 8.803 56.704 -7.377 1.00 11.81 251 ASN A N 1
ATOM 1852 C CA . ASN A 1 252 ? 8.811 55.721 -8.459 1.00 13.18 251 ASN A CA 1
ATOM 1853 C C . ASN A 1 252 ? 7.707 54.679 -8.384 1.00 13.42 251 ASN A C 1
ATOM 1854 O O . ASN A 1 252 ? 7.181 54.258 -9.410 1.00 12.90 251 ASN A O 1
ATOM 1859 N N . ARG A 1 253 ? 7.377 54.253 -7.174 1.00 12.96 252 ARG A N 1
ATOM 1860 C CA . ARG A 1 253 ? 6.506 53.124 -6.975 1.00 15.45 252 ARG A CA 1
ATOM 1861 C C . ARG A 1 253 ? 5.085 53.520 -6.590 1.00 15.48 252 ARG A C 1
ATOM 1862 O O . ARG A 1 253 ? 4.229 52.660 -6.513 1.00 16.29 252 ARG A O 1
ATOM 1870 N N . THR A 1 254 ? 4.821 54.802 -6.345 1.00 14.21 253 THR A N 1
ATOM 1871 C CA . THR A 1 254 ? 3.469 55.230 -5.964 1.00 13.36 253 THR A CA 1
ATOM 1872 C C . THR A 1 254 ? 3.022 56.406 -6.812 1.00 13.35 253 THR A C 1
ATOM 1873 O O . THR A 1 254 ? 3.816 56.989 -7.567 1.00 8.34 253 THR A O 1
ATOM 1877 N N . ALA A 1 255 ? 1.756 56.772 -6.643 1.00 12.55 254 ALA A N 1
ATOM 1878 C CA . ALA A 1 255 ? 1.162 57.931 -7.308 1.00 11.83 254 ALA A CA 1
ATOM 1879 C C . ALA A 1 255 ? 1.759 59.248 -6.846 1.00 11.38 254 ALA A C 1
ATOM 1880 O O . ALA A 1 255 ? 1.551 60.258 -7.508 1.00 11.81 254 ALA A O 1
ATOM 1882 N N . LEU A 1 256 ? 2.481 59.264 -5.718 1.00 11.93 255 LEU A N 1
ATOM 1883 C CA . LEU A 1 256 ? 3.148 60.496 -5.254 1.00 12.32 255 LEU A CA 1
ATOM 1884 C C . LEU A 1 256 ? 4.164 60.984 -6.294 1.00 10.54 255 LEU A C 1
ATOM 1885 O O . LEU A 1 256 ? 4.805 60.169 -6.950 1.00 9.28 255 LEU A O 1
ATOM 1890 N N . SER A 1 257 ? 4.308 62.302 -6.435 1.00 10.59 256 SER A N 1
ATOM 1891 C CA . SER A 1 257 ? 5.443 62.889 -7.168 1.00 9.03 256 SER A CA 1
ATOM 1892 C C . SER A 1 257 ? 6.573 63.038 -6.168 1.00 8.73 256 SER A C 1
ATOM 1893 O O . SER A 1 257 ? 6.384 62.785 -4.967 1.00 5.15 256 SER A O 1
ATOM 1896 N N . ILE A 1 258 ? 7.749 63.451 -6.644 1.00 6.51 257 ILE A N 1
ATOM 1897 C CA . ILE A 1 258 ? 8.927 63.572 -5.768 1.00 6.70 257 ILE A CA 1
ATOM 1898 C C . ILE A 1 258 ? 8.790 64.698 -4.718 1.00 8.56 257 ILE A C 1
ATOM 1899 O O . ILE A 1 258 ? 9.339 64.618 -3.602 1.00 9.37 257 ILE A O 1
ATOM 1904 N N . GLU A 1 259 ? 8.098 65.757 -5.102 1.00 10.53 258 GLU A N 1
ATOM 1905 C CA . GLU A 1 259 ? 7.760 66.874 -4.198 1.00 9.74 258 GLU A CA 1
ATOM 1906 C C . GLU A 1 259 ? 6.845 66.377 -3.107 1.00 7.11 258 GLU A C 1
ATOM 1907 O O . GLU A 1 259 ? 7.095 66.626 -1.936 1.00 11.81 258 GLU A O 1
ATOM 1913 N N . GLU A 1 260 ? 5.762 65.703 -3.496 1.00 7.42 259 GLU A N 1
ATOM 1914 C CA . GLU A 1 260 ? 4.816 65.114 -2.532 1.00 8.08 259 GLU A CA 1
ATOM 1915 C C . GLU A 1 260 ? 5.449 64.080 -1.591 1.00 7.88 259 GLU A C 1
ATOM 1916 O O . GLU A 1 260 ? 5.124 64.028 -0.388 1.00 8.77 259 GLU A O 1
ATOM 1922 N N . ALA A 1 261 ? 6.316 63.242 -2.141 1.00 6.71 260 ALA A N 1
ATOM 1923 C CA . ALA A 1 261 ? 7.064 62.270 -1.347 1.00 5.65 260 ALA A CA 1
ATOM 1924 C C . ALA A 1 261 ? 7.956 62.950 -0.335 1.00 7.33 260 ALA A C 1
ATOM 1925 O O . ALA A 1 261 ? 7.982 62.548 0.808 1.00 8.42 260 ALA A O 1
ATOM 1927 N N . GLY A 1 262 ? 8.669 64.002 -0.744 1.00 8.72 261 GLY A N 1
ATOM 1928 C CA . GLY A 1 262 ? 9.516 64.767 0.154 1.00 7.74 261 GLY A CA 1
ATOM 1929 C C . GLY A 1 262 ? 8.765 65.445 1.294 1.00 8.72 261 GLY A C 1
ATOM 1930 O O . GLY A 1 262 ? 9.286 65.540 2.407 1.00 8.46 261 GLY A O 1
ATOM 1939 N N . LEU A 1 264 ? 5.889 64.264 2.512 1.00 8.03 263 LEU A N 1
ATOM 1940 C CA . LEU A 1 264 ? 5.460 63.195 3.394 1.00 10.17 263 LEU A CA 1
ATOM 1941 C C . LEU A 1 264 ? 6.594 62.803 4.342 1.00 9.57 263 LEU A C 1
ATOM 1942 O O . LEU A 1 264 ? 6.341 62.625 5.529 1.00 8.89 263 LEU A O 1
ATOM 1947 N N . LEU A 1 265 ? 7.817 62.683 3.815 1.00 11.61 264 LEU A N 1
ATOM 1948 C CA . LEU A 1 265 ? 8.991 62.292 4.597 1.00 10.77 264 LEU A CA 1
ATOM 1949 C C . LEU A 1 265 ? 9.346 63.335 5.665 1.00 12.75 264 LEU A C 1
ATOM 1950 O O . LEU A 1 265 ? 9.560 62.994 6.832 1.00 12.62 264 LEU A O 1
ATOM 1955 N N . SER A 1 266 ? 9.439 64.590 5.236 1.00 11.80 265 SER A N 1
ATOM 1956 C CA . SER A 1 266 ? 9.717 65.715 6.128 1.00 10.36 265 SER A CA 1
ATOM 1957 C C . SER A 1 266 ? 8.675 65.828 7.229 1.00 11.15 265 SER A C 1
ATOM 1958 O O . SER A 1 266 ? 8.995 66.154 8.388 1.00 10.90 265 SER A O 1
ATOM 1961 N N . GLY A 1 267 ? 7.424 65.540 6.887 1.00 10.74 266 GLY A N 1
ATOM 1962 C CA . GLY A 1 267 ? 6.337 65.625 7.862 1.00 9.28 266 GLY A CA 1
ATOM 1963 C C . GLY A 1 267 ? 6.065 64.409 8.746 1.00 12.30 266 GLY A C 1
ATOM 1964 O O . GLY A 1 267 ? 5.535 64.558 9.852 1.00 13.21 266 GLY A O 1
ATOM 1965 N N . ALA A 1 268 ? 6.378 63.210 8.256 1.00 10.06 267 ALA A N 1
ATOM 1966 C CA . ALA A 1 268 ? 5.874 61.973 8.864 1.00 9.83 267 ALA A CA 1
ATOM 1967 C C . ALA A 1 268 ? 6.976 60.931 9.073 1.00 10.50 267 ALA A C 1
ATOM 1968 O O . ALA A 1 268 ? 6.776 59.984 9.792 1.00 10.06 267 ALA A O 1
ATOM 1970 N N . GLY A 1 269 ? 8.119 61.076 8.407 1.00 6.60 268 GLY A N 1
ATOM 1971 C CA . GLY A 1 269 ? 9.182 60.101 8.534 1.00 11.23 268 GLY A CA 1
ATOM 1972 C C . GLY A 1 269 ? 10.265 60.580 9.455 1.00 9.28 268 GLY A C 1
ATOM 1973 O O . GLY A 1 269 ? 10.289 61.748 9.822 1.00 11.86 268 GLY A O 1
ATOM 1974 N N . ASP A 1 270 ? 11.179 59.686 9.821 1.00 9.49 269 ASP A N 1
ATOM 1975 C CA . ASP A 1 270 ? 12.334 60.084 10.637 1.00 10.50 269 ASP A CA 1
ATOM 1976 C C . ASP A 1 270 ? 13.667 59.586 10.102 1.00 9.44 269 ASP A C 1
ATOM 1977 O O . ASP A 1 270 ? 13.795 58.428 9.702 1.00 9.24 269 ASP A O 1
ATOM 1982 N N . LEU A 1 271 ? 14.677 60.455 10.141 1.00 7.85 270 LEU A N 1
ATOM 1983 C CA . LEU A 1 271 ? 16.017 60.096 9.774 1.00 8.55 270 LEU A CA 1
ATOM 1984 C C . LEU A 1 271 ? 16.712 59.684 11.050 1.00 9.10 270 LEU A C 1
ATOM 1985 O O . LEU A 1 271 ? 16.740 60.430 12.004 1.00 8.03 270 LEU A O 1
ATOM 1990 N N . TYR A 1 272 ? 17.295 58.491 11.034 1.00 12.37 271 TYR A N 1
ATOM 1991 C CA . TYR A 1 272 ? 18.021 57.935 12.167 1.00 12.35 271 TYR A CA 1
ATOM 1992 C C . TYR A 1 272 ? 19.459 57.592 11.796 1.00 10.94 271 TYR A C 1
ATOM 1993 O O . TYR A 1 272 ? 19.791 57.368 10.633 1.00 11.66 271 TYR A O 1
ATOM 2002 N N . VAL A 1 273 ? 20.269 57.507 12.839 1.00 10.01 272 VAL A N 1
ATOM 2003 C CA . VAL A 1 273 ? 21.680 57.198 12.781 1.00 12.57 272 VAL A CA 1
ATOM 2004 C C . VAL A 1 273 ? 21.872 55.758 13.232 1.00 9.46 272 VAL A C 1
ATOM 2005 O O . VAL A 1 273 ? 21.347 55.359 14.276 1.00 10.03 272 VAL A O 1
ATOM 2009 N N . SER A 1 274 ? 22.623 54.979 12.457 1.00 9.01 273 SER A N 1
ATOM 2010 C CA . SER A 1 274 ? 22.920 53.603 12.828 1.00 8.98 273 SER A CA 1
ATOM 2011 C C . SER A 1 274 ? 24.187 53.547 13.658 1.00 10.36 273 SER A C 1
ATOM 2012 O O . SER A 1 274 ? 24.157 53.072 14.784 1.00 8.96 273 SER A O 1
ATOM 2015 N N . GLN A 1 275 ? 25.293 54.006 13.073 1.00 10.09 274 GLN A N 1
ATOM 2016 C CA . GLN A 1 275 ? 26.599 53.999 13.723 1.00 10.44 274 GLN A CA 1
ATOM 2017 C C . GLN A 1 275 ? 27.398 55.131 13.124 1.00 8.12 274 GLN A C 1
ATOM 2018 O O . GLN A 1 275 ? 27.202 55.425 11.941 1.00 10.67 274 GLN A O 1
ATOM 2024 N N . ILE A 1 276 ? 28.317 55.725 13.893 1.00 10.35 275 ILE A N 1
ATOM 2025 C CA . ILE A 1 276 ? 29.234 56.766 13.373 1.00 10.95 275 ILE A CA 1
ATOM 2026 C C . ILE A 1 276 ? 30.718 56.443 13.525 1.00 13.45 275 ILE A C 1
ATOM 2027 O O . ILE A 1 276 ? 31.589 57.345 13.435 1.00 10.46 275 ILE A O 1
ATOM 2032 N N . VAL A 1 277 ? 31.022 55.161 13.722 1.00 11.71 276 VAL A N 1
ATOM 2033 C CA . VAL A 1 277 ? 32.372 54.756 14.166 1.00 12.67 276 VAL A CA 1
ATOM 2034 C C . VAL A 1 277 ? 33.149 53.878 13.171 1.00 10.61 276 VAL A C 1
ATOM 2035 O O . VAL A 1 277 ? 34.327 53.651 13.372 1.00 12.75 276 VAL A O 1
ATOM 2039 N N . ASN A 1 278 ? 32.471 53.377 12.131 1.00 11.80 277 ASN A N 1
ATOM 2040 C CA . ASN A 1 278 ? 33.081 52.467 11.155 1.00 13.53 277 ASN A CA 1
ATOM 2041 C C . ASN A 1 278 ? 33.669 53.286 10.001 1.00 12.86 277 ASN A C 1
ATOM 2042 O O . ASN A 1 278 ? 33.390 54.493 9.918 1.00 12.61 277 ASN A O 1
ATOM 2047 N N . PRO A 1 279 ? 34.532 52.669 9.147 1.00 13.72 278 PRO A N 1
ATOM 2048 C CA . PRO A 1 279 ? 35.144 53.419 8.051 1.00 13.00 278 PRO A CA 1
ATOM 2049 C C . PRO A 1 279 ? 34.150 54.095 7.120 1.00 12.09 278 PRO A C 1
ATOM 2050 O O . PRO A 1 279 ? 34.478 55.114 6.500 1.00 7.58 278 PRO A O 1
ATOM 2054 N N . LEU A 1 280 ? 32.941 53.554 7.028 1.00 9.94 279 LEU A N 1
ATOM 2055 C CA . LEU A 1 280 ? 31.847 54.327 6.490 1.00 8.54 279 LEU A CA 1
ATOM 2056 C C . LEU A 1 280 ? 30.806 54.446 7.606 1.00 10.07 279 LEU A C 1
ATOM 2057 O O . LEU A 1 280 ? 30.695 53.573 8.473 1.00 13.67 279 LEU A O 1
ATOM 2062 N N . LYS A 1 281 ? 30.119 55.580 7.627 1.00 10.21 280 LYS A N 1
ATOM 2063 C CA . LYS A 1 281 ? 29.059 55.854 8.589 1.00 9.98 280 LYS A CA 1
ATOM 2064 C C . LYS A 1 281 ? 27.706 55.380 7.987 1.00 6.52 280 LYS A C 1
ATOM 2065 O O . LYS A 1 281 ? 27.516 55.373 6.778 1.00 5.72 280 LYS A O 1
ATOM 2071 N N . THR A 1 282 ? 26.755 54.991 8.826 1.00 9.59 281 THR A N 1
ATOM 2072 C CA . THR A 1 282 ? 25.489 54.438 8.328 1.00 8.93 281 THR A CA 1
ATOM 2073 C C . THR A 1 282 ? 24.319 55.178 8.955 1.00 7.54 281 THR A C 1
ATOM 2074 O O . THR A 1 282 ? 24.338 55.457 10.135 1.00 12.24 281 THR A O 1
ATOM 2078 N N . ALA A 1 283 ? 23.313 55.473 8.138 1.00 8.40 282 ALA A N 1
ATOM 2079 C CA . ALA A 1 283 ? 22.093 56.192 8.515 1.00 9.95 282 ALA A CA 1
ATOM 2080 C C . ALA A 1 283 ? 20.921 55.445 7.929 1.00 11.67 282 ALA A C 1
ATOM 2081 O O . ALA A 1 283 ? 21.099 54.651 6.977 1.00 12.24 282 ALA A O 1
ATOM 2083 N N . ARG A 1 284 ? 19.736 55.649 8.507 1.00 11.45 283 ARG A N 1
ATOM 2084 C CA . ARG A 1 284 ? 18.491 55.074 7.939 1.00 13.26 283 ARG A CA 1
ATOM 2085 C C . ARG A 1 284 ? 17.324 56.026 7.989 1.00 13.95 283 ARG A C 1
ATOM 2086 O O . ARG A 1 284 ? 17.149 56.750 8.966 1.00 14.13 283 ARG A O 1
ATOM 2094 N N . PHE A 1 285 ? 16.525 56.024 6.924 1.00 14.63 284 PHE A N 1
ATOM 2095 C CA . PHE A 1 285 ? 15.258 56.752 6.936 1.00 13.86 284 PHE A CA 1
ATOM 2096 C C . PHE A 1 285 ? 14.127 55.767 7.118 1.00 13.30 284 PHE A C 1
ATOM 2097 O O . PHE A 1 285 ? 14.005 54.814 6.334 1.00 12.20 284 PHE A O 1
ATOM 2105 N N . SER A 1 286 ? 13.268 56.069 8.099 1.00 10.14 285 SER A N 1
ATOM 2106 C CA . SER A 1 286 ? 12.198 55.199 8.537 1.00 11.89 285 SER A CA 1
ATOM 2107 C C . SER A 1 286 ? 10.818 55.869 8.375 1.00 12.79 285 SER A C 1
ATOM 2108 O O . SER A 1 286 ? 10.611 57.030 8.801 1.00 11.61 285 SER A O 1
ATOM 2111 N N . LEU A 1 287 ? 9.890 55.137 7.747 1.00 8.64 286 LEU A N 1
ATOM 2112 C CA . LEU A 1 287 ? 8.502 55.571 7.640 1.00 9.19 286 LEU A CA 1
ATOM 2113 C C . LEU A 1 287 ? 7.523 54.428 8.027 1.00 8.98 286 LEU A C 1
ATOM 2114 O O . LEU A 1 287 ? 7.735 53.280 7.641 1.00 6.02 286 LEU A O 1
ATOM 2119 N N . ALA A 1 288 ? 6.449 54.775 8.750 1.00 9.41 287 ALA A N 1
ATOM 2120 C CA . ALA A 1 288 ? 5.433 53.831 9.227 1.00 10.38 287 ALA A CA 1
ATOM 2121 C C . ALA A 1 288 ? 4.754 53.045 8.096 1.00 11.38 287 ALA A C 1
ATOM 2122 O O . ALA A 1 288 ? 4.384 53.614 7.074 1.00 10.90 287 ALA A O 1
ATOM 2124 N N . LEU A 1 289 ? 4.597 51.733 8.284 1.00 10.75 288 LEU A N 1
ATOM 2125 C CA . LEU A 1 289 ? 4.073 50.860 7.209 1.00 10.31 288 LEU A CA 1
ATOM 2126 C C . LEU A 1 289 ? 2.627 51.215 6.855 1.00 9.71 288 LEU A C 1
ATOM 2127 O O . LEU A 1 289 ? 2.168 50.967 5.739 1.00 10.37 288 LEU A O 1
ATOM 2132 N N . HIS A 1 290 ? 1.894 51.802 7.786 1.00 9.82 289 HIS A N 1
ATOM 2133 C CA . HIS A 1 290 ? 0.509 52.139 7.476 1.00 13.14 289 HIS A CA 1
ATOM 2134 C C . HIS A 1 290 ? 0.384 53.204 6.372 1.00 13.89 289 HIS A C 1
ATOM 2135 O O . HIS A 1 290 ? -0.677 53.302 5.767 1.00 14.52 289 HIS A O 1
ATOM 2142 N N . TYR A 1 291 ? 1.455 53.974 6.098 1.00 13.64 290 TYR A N 1
ATOM 2143 C CA . TYR A 1 291 ? 1.493 54.928 4.976 1.00 13.51 290 TYR A CA 1
ATOM 2144 C C . TYR A 1 291 ? 1.666 54.204 3.642 1.00 12.62 290 TYR A C 1
ATOM 2145 O O . TYR A 1 291 ? 1.027 54.557 2.639 1.00 14.18 290 TYR A O 1
ATOM 2154 N N . PHE A 1 292 ? 2.510 53.176 3.635 1.00 11.17 291 PHE A N 1
ATOM 2155 C CA . PHE A 1 292 ? 2.638 52.277 2.492 1.00 10.81 291 PHE A CA 1
ATOM 2156 C C . PHE A 1 292 ? 1.335 51.525 2.216 1.00 10.98 291 PHE A C 1
ATOM 2157 O O . PHE A 1 292 ? 0.997 51.313 1.071 1.00 14.07 291 PHE A O 1
ATOM 2165 N N . GLU A 1 293 ? 0.608 51.113 3.247 1.00 15.18 292 GLU A N 1
ATOM 2166 C CA . GLU A 1 293 ? -0.681 50.426 3.039 1.00 15.24 292 GLU A CA 1
ATOM 2167 C C . GLU A 1 293 ? -1.646 51.383 2.327 1.00 15.37 292 GLU A C 1
ATOM 2168 O O . GLU A 1 293 ? -2.236 51.042 1.313 1.00 14.51 292 GLU A O 1
ATOM 2171 N N . LYS A 1 294 ? -1.786 52.584 2.879 1.00 17.93 293 LYS A N 1
ATOM 2172 C CA . LYS A 1 294 ? -2.533 53.687 2.262 1.00 20.95 293 LYS A CA 1
ATOM 2173 C C . LYS A 1 294 ? -2.153 53.937 0.793 1.00 19.21 293 LYS A C 1
ATOM 2174 O O . LYS A 1 294 ? -3.026 54.081 -0.054 1.00 22.09 293 LYS A O 1
ATOM 2180 N N . LEU A 1 295 ? -0.858 53.969 0.486 1.00 19.61 294 LEU A N 1
ATOM 2181 C CA . LEU A 1 295 ? -0.402 54.209 -0.881 1.00 17.98 294 LEU A CA 1
ATOM 2182 C C . LEU A 1 295 ? -0.498 52.980 -1.796 1.00 17.59 294 LEU A C 1
ATOM 2183 O O . LEU A 1 295 ? -0.139 53.072 -2.954 1.00 16.96 294 LEU A O 1
ATOM 2188 N N . GLY A 1 296 ? -0.996 51.852 -1.291 1.00 18.16 295 GLY A N 1
ATOM 2189 C CA . GLY A 1 296 ? -1.111 50.624 -2.083 1.00 19.17 295 GLY A CA 1
ATOM 2190 C C . GLY A 1 296 ? 0.224 49.926 -2.325 1.00 19.81 295 GLY A C 1
ATOM 2191 O O . GLY A 1 296 ? 0.330 49.094 -3.235 1.00 19.07 295 GLY A O 1
ATOM 2192 N N . VAL A 1 297 ? 1.236 50.278 -1.525 1.00 19.67 296 VAL A N 1
ATOM 2193 C CA . VAL A 1 297 ? 2.565 49.660 -1.542 1.00 18.29 296 VAL A CA 1
ATOM 2194 C C . VAL A 1 297 ? 2.686 48.783 -0.302 1.00 20.26 296 VAL A C 1
ATOM 2195 O O . VAL A 1 297 ? 1.922 47.844 -0.120 1.00 22.30 296 VAL A O 1
ATOM 2201 N N . ILE B 1 3 ? 48.559 61.203 -23.421 1.00 22.55 2 ILE B N 1
ATOM 2202 C CA . ILE B 1 3 ? 47.712 60.059 -23.103 1.00 23.04 2 ILE B CA 1
ATOM 2203 C C . ILE B 1 3 ? 46.715 59.871 -24.253 1.00 23.49 2 ILE B C 1
ATOM 2204 O O . ILE B 1 3 ? 46.040 60.828 -24.659 1.00 22.79 2 ILE B O 1
ATOM 2209 N N . ARG B 1 4 ? 46.636 58.647 -24.781 1.00 21.68 3 ARG B N 1
ATOM 2210 C CA . ARG B 1 4 ? 45.721 58.328 -25.867 1.00 21.83 3 ARG B CA 1
ATOM 2211 C C . ARG B 1 4 ? 44.713 57.291 -25.399 1.00 20.85 3 ARG B C 1
ATOM 2212 O O . ARG B 1 4 ? 45.074 56.238 -24.837 1.00 19.89 3 ARG B O 1
ATOM 2220 N N . LEU B 1 5 ? 43.441 57.615 -25.607 1.00 20.38 4 LEU B N 1
ATOM 2221 C CA . LEU B 1 5 ? 42.328 56.763 -25.203 1.00 20.80 4 LEU B CA 1
ATOM 2222 C C . LEU B 1 5 ? 41.655 56.184 -26.465 1.00 19.09 4 LEU B C 1
ATOM 2223 O O . LEU B 1 5 ? 41.113 56.924 -27.293 1.00 18.36 4 LEU B O 1
ATOM 2228 N N . SER B 1 6 ? 41.716 54.866 -26.628 1.00 18.19 5 SER B N 1
ATOM 2229 C CA . SER B 1 6 ? 41.245 54.232 -27.867 1.00 18.33 5 SER B CA 1
ATOM 2230 C C . SER B 1 6 ? 39.718 54.132 -27.880 1.00 17.34 5 SER B C 1
ATOM 2231 O O . SER B 1 6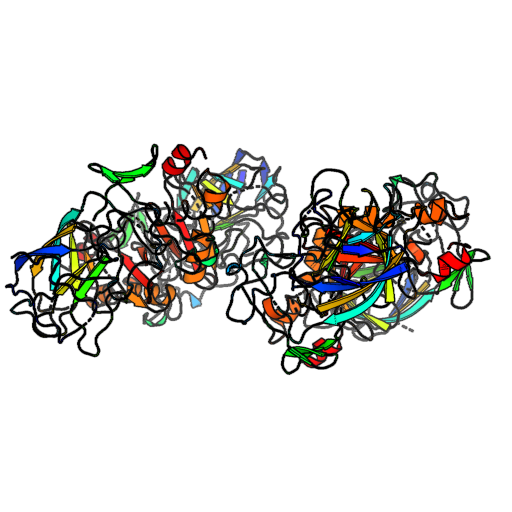 ? 39.088 54.197 -26.846 1.00 19.24 5 SER B O 1
ATOM 2234 N N . ASN B 1 7 ? 39.134 53.994 -29.064 1.00 19.06 6 ASN B N 1
ATOM 2235 C CA . ASN B 1 7 ? 37.685 53.862 -29.221 1.00 19.66 6 ASN B CA 1
ATOM 2236 C C . ASN B 1 7 ? 37.104 52.448 -28.929 1.00 20.03 6 ASN B C 1
ATOM 2237 O O . ASN B 1 7 ? 35.919 52.230 -29.107 1.00 23.32 6 ASN B O 1
ATOM 2242 N N . GLU B 1 8 ? 37.944 51.510 -28.503 1.00 21.04 7 GLU B N 1
ATOM 2243 C CA . GLU B 1 8 ? 37.525 50.155 -28.124 1.00 24.03 7 GLU B CA 1
ATOM 2244 C C . GLU B 1 8 ? 37.040 50.107 -26.678 1.00 24.29 7 GLU B C 1
ATOM 2245 O O . GLU B 1 8 ? 36.469 49.114 -26.247 1.00 22.95 7 GLU B O 1
ATOM 2251 N N . ASN B 1 9 ? 37.332 51.167 -25.928 1.00 25.71 8 ASN B N 1
ATOM 2252 C CA . ASN B 1 9 ? 37.064 51.238 -24.498 1.00 26.28 8 ASN B CA 1
ATOM 2253 C C . ASN B 1 9 ? 36.008 52.307 -24.276 1.00 25.49 8 ASN B C 1
ATOM 2254 O O . ASN B 1 9 ? 36.320 53.467 -23.951 1.00 24.43 8 ASN B O 1
ATOM 2259 N N . THR B 1 10 ? 34.751 51.937 -24.506 1.00 25.31 9 THR B N 1
ATOM 2260 C CA . THR B 1 10 ? 33.668 52.920 -24.421 1.00 24.20 9 THR B CA 1
ATOM 2261 C C . THR B 1 10 ? 32.595 52.515 -23.404 1.00 23.51 9 THR B C 1
ATOM 2262 O O . THR B 1 10 ? 32.486 51.355 -23.018 1.00 24.80 9 THR B O 1
ATOM 2266 N N . ILE B 1 11 ? 31.805 53.499 -22.987 1.00 20.39 10 ILE B N 1
ATOM 2267 C CA . ILE B 1 11 ? 30.778 53.331 -21.987 1.00 17.94 10 ILE B CA 1
ATOM 2268 C C . ILE B 1 11 ? 29.466 53.853 -22.569 1.00 17.11 10 ILE B C 1
ATOM 2269 O O . ILE B 1 11 ? 29.461 54.648 -23.507 1.00 15.82 10 ILE B O 1
ATOM 2274 N N . PHE B 1 12 ? 28.351 53.410 -22.005 1.00 15.73 11 PHE B N 1
ATOM 2275 C CA . PHE B 1 12 ? 27.045 53.847 -22.481 1.00 14.92 11 PHE B CA 1
ATOM 2276 C C . PHE B 1 12 ? 26.228 54.535 -21.385 1.00 14.81 11 PHE B C 1
ATOM 2277 O O . PHE B 1 12 ? 25.122 54.995 -21.657 1.00 12.88 11 PHE B O 1
ATOM 2285 N N . PHE B 1 13 ? 26.797 54.616 -20.172 1.00 12.16 12 PHE B N 1
ATOM 2286 C CA . PHE B 1 13 ? 26.243 55.377 -19.059 1.00 13.05 12 PHE B CA 1
ATOM 2287 C C . PHE B 1 13 ? 27.311 56.199 -18.413 1.00 14.05 12 PHE B C 1
ATOM 2288 O O . PHE B 1 13 ? 28.461 55.757 -18.297 1.00 15.60 12 PHE B O 1
ATOM 2304 N N . ASP B 1 15 ? 28.562 57.009 -15.014 1.00 16.11 14 ASP B N 1
ATOM 2305 C CA . ASP B 1 15 ? 28.412 56.138 -13.841 1.00 16.47 14 ASP B CA 1
ATOM 2306 C C . ASP B 1 15 ? 29.696 56.186 -13.026 1.00 13.57 14 ASP B C 1
ATOM 2307 O O . ASP B 1 15 ? 30.787 56.057 -13.584 1.00 13.36 14 ASP B O 1
ATOM 2312 N N . LYS B 1 16 ? 29.550 56.402 -11.723 1.00 13.53 15 LYS B N 1
ATOM 2313 C CA . LYS B 1 16 ? 30.687 56.519 -10.792 1.00 13.70 15 LYS B CA 1
ATOM 2314 C C . LYS B 1 16 ? 31.372 55.175 -10.571 1.00 14.76 15 LYS B C 1
ATOM 2315 O O . LYS B 1 16 ? 32.532 55.113 -10.147 1.00 13.16 15 LYS B O 1
ATOM 2321 N N . GLU B 1 17 ? 30.644 54.103 -10.860 1.00 13.83 16 GLU B N 1
ATOM 2322 C CA . GLU B 1 17 ? 31.197 52.766 -10.779 1.00 17.49 16 GLU B CA 1
ATOM 2323 C C . GLU B 1 17 ? 31.947 52.300 -12.035 1.00 16.64 16 GLU B C 1
ATOM 2324 O O . GLU B 1 17 ? 32.573 51.250 -11.998 1.00 20.06 16 GLU B O 1
ATOM 2330 N N . ASN B 1 18 ? 31.917 53.058 -13.130 1.00 19.11 17 ASN B N 1
ATOM 2331 C CA . ASN B 1 18 ? 32.742 52.717 -14.294 1.00 19.48 17 ASN B CA 1
ATOM 2332 C C . ASN B 1 18 ? 34.235 52.782 -13.921 1.00 20.00 17 ASN B C 1
ATOM 2333 O O . ASN B 1 18 ? 34.678 53.799 -13.388 1.00 19.61 17 ASN B O 1
ATOM 2338 N N . VAL B 1 19 ? 34.996 51.709 -14.197 1.00 17.12 18 VAL B N 1
ATOM 2339 C CA . VAL B 1 19 ? 36.424 51.698 -13.909 1.00 17.25 18 VAL B CA 1
ATOM 2340 C C . VAL B 1 19 ? 37.147 52.559 -14.943 1.00 16.82 18 VAL B C 1
ATOM 2341 O O . VAL B 1 19 ? 36.902 52.427 -16.151 1.00 15.32 18 VAL B O 1
ATOM 2345 N N . PRO B 1 20 ? 38.014 53.467 -14.475 1.00 16.65 19 PRO B N 1
ATOM 2346 C CA . PRO B 1 20 ? 38.646 54.356 -15.432 1.00 17.42 19 PRO B CA 1
ATOM 2347 C C . PRO B 1 20 ? 39.645 53.599 -16.304 1.00 18.02 19 PRO B C 1
ATOM 2348 O O . PRO B 1 20 ? 40.307 52.658 -15.840 1.00 17.88 19 PRO B O 1
ATOM 2352 N N . ILE B 1 21 ? 39.717 54.012 -17.557 1.00 18.21 20 ILE B N 1
ATOM 2353 C CA . ILE B 1 21 ? 40.544 53.373 -18.581 1.00 18.40 20 ILE B CA 1
ATOM 2354 C C . ILE B 1 21 ? 41.952 53.977 -18.651 1.00 16.54 20 ILE B C 1
ATOM 2355 O O . ILE B 1 21 ? 42.904 53.334 -19.091 1.00 14.90 20 ILE B O 1
ATOM 2360 N N . ALA B 1 22 ? 42.053 55.219 -18.210 1.00 14.91 21 ALA B N 1
ATOM 2361 C CA . ALA B 1 22 ? 43.282 55.963 -18.212 1.00 15.65 21 ALA B CA 1
ATOM 2362 C C . ALA B 1 22 ? 43.254 56.897 -17.016 1.00 14.90 21 ALA B C 1
ATOM 2363 O O . ALA B 1 22 ? 42.175 57.235 -16.510 1.00 10.23 21 ALA B O 1
ATOM 2365 N N . SER B 1 23 ? 44.444 57.298 -16.571 1.00 15.60 22 SER B N 1
ATOM 2366 C CA . SER B 1 23 ? 44.609 58.399 -15.606 1.00 14.97 22 SER B CA 1
ATOM 2367 C C . SER B 1 23 ? 45.456 59.513 -16.168 1.00 15.61 22 SER B C 1
ATOM 2368 O O . SER B 1 23 ? 46.266 59.269 -17.053 1.00 16.57 22 SER B O 1
ATOM 2371 N N . CYS B 1 24 ? 45.277 60.734 -15.654 1.00 16.07 23 CYS B N 1
ATOM 2372 C CA . CYS B 1 24 ? 46.171 61.848 -15.988 1.00 16.04 23 CYS B CA 1
ATOM 2373 C C . CYS B 1 24 ? 46.354 62.801 -14.816 1.00 17.56 23 CYS B C 1
ATOM 2374 O O . CYS B 1 24 ? 45.676 62.669 -13.799 1.00 16.71 23 CYS B O 1
ATOM 2377 N N . GLN B 1 25 ? 47.289 63.746 -14.967 1.00 15.75 24 GLN B N 1
ATOM 2378 C CA . GLN B 1 25 ? 47.416 64.849 -14.029 1.00 14.60 24 GLN B CA 1
ATOM 2379 C C . GLN B 1 25 ? 46.663 66.066 -14.569 1.00 16.14 24 GLN B C 1
ATOM 2380 O O . GLN B 1 25 ? 46.366 66.150 -15.766 1.00 18.40 24 GLN B O 1
ATOM 2386 N N . SER B 1 26 ? 46.304 66.988 -13.683 1.00 17.73 25 SER B N 1
ATOM 2387 C CA . SER B 1 26 ? 45.762 68.288 -14.089 1.00 18.24 25 SER B CA 1
ATOM 2388 C C . SER B 1 26 ? 46.765 68.946 -15.016 1.00 19.33 25 SER B C 1
ATOM 2389 O O . SER B 1 26 ? 47.939 69.025 -14.675 1.00 16.16 25 SER B O 1
ATOM 2392 N N . GLY B 1 27 ? 46.312 69.419 -16.178 1.00 20.35 26 GLY B N 1
ATOM 2393 C CA . GLY B 1 27 ? 47.197 70.082 -17.158 1.00 17.15 26 GLY B CA 1
ATOM 2394 C C . GLY B 1 27 ? 47.728 69.193 -18.283 1.00 18.43 26 GLY B C 1
ATOM 2395 O O . GLY B 1 27 ? 48.482 69.658 -19.175 1.00 18.61 26 GLY B O 1
ATOM 2396 N N . ASP B 1 28 ? 47.370 67.914 -18.246 1.00 16.69 27 ASP B N 1
ATOM 2397 C CA . ASP B 1 28 ? 47.784 66.985 -19.266 1.00 16.87 27 ASP B CA 1
ATOM 2398 C C . ASP B 1 28 ? 46.894 67.134 -20.475 1.00 16.10 27 ASP B C 1
ATOM 2399 O O . ASP B 1 28 ? 45.719 67.494 -20.360 1.00 11.58 27 ASP B O 1
ATOM 2404 N N . THR B 1 29 ? 47.485 66.864 -21.631 1.00 16.80 28 THR B N 1
ATOM 2405 C CA . THR B 1 29 ? 46.755 66.856 -22.871 1.00 18.62 28 THR B CA 1
ATOM 2406 C C . THR B 1 29 ? 46.420 65.401 -23.087 1.00 18.67 28 THR B C 1
ATOM 2407 O O . THR B 1 29 ? 47.204 64.517 -22.739 1.00 21.36 28 THR B O 1
ATOM 2411 N N . VAL B 1 30 ? 45.213 65.168 -23.577 1.00 17.10 29 VAL B N 1
ATOM 2412 C CA . VAL B 1 30 ? 44.665 63.828 -23.739 1.00 18.14 29 VAL B CA 1
ATOM 2413 C C . VAL B 1 30 ? 43.913 63.747 -25.062 1.00 16.73 29 VAL B C 1
ATOM 2414 O O . VAL B 1 30 ? 43.183 64.669 -25.413 1.00 14.98 29 VAL B O 1
ATOM 2418 N N . ILE B 1 31 ? 44.127 62.641 -25.781 1.00 16.13 30 ILE B N 1
ATOM 2419 C CA . ILE B 1 31 ? 43.427 62.316 -27.026 1.00 15.48 30 ILE B CA 1
ATOM 2420 C C . ILE B 1 31 ? 42.359 61.257 -26.772 1.00 15.82 30 ILE B C 1
ATOM 2421 O O . ILE B 1 31 ? 42.649 60.203 -26.229 1.00 15.80 30 ILE B O 1
ATOM 2426 N N . PHE B 1 32 ? 41.111 61.572 -27.114 1.00 17.38 31 PHE B N 1
ATOM 2427 C CA . PHE B 1 32 ? 40.020 60.604 -27.115 1.00 16.31 31 PHE B CA 1
ATOM 2428 C C . PHE B 1 32 ? 39.765 60.180 -28.554 1.00 17.05 31 PHE B C 1
ATOM 2429 O O . PHE B 1 32 ? 39.491 61.014 -29.418 1.00 17.91 31 PHE B O 1
ATOM 2437 N N . GLU B 1 33 ? 39.864 58.893 -28.830 1.00 17.16 32 GLU B N 1
ATOM 2438 C CA . GLU B 1 33 ? 39.388 58.388 -30.109 1.00 20.65 32 GLU B CA 1
ATOM 2439 C C . GLU B 1 33 ? 37.910 58.049 -29.956 1.00 18.41 32 GLU B C 1
ATOM 2440 O O . GLU B 1 33 ? 37.494 57.557 -28.902 1.00 15.52 32 GLU B O 1
ATOM 2446 N N . THR B 1 34 ? 37.108 58.338 -30.981 1.00 17.65 33 THR B N 1
ATOM 2447 C CA . THR B 1 34 ? 35.652 58.180 -30.866 1.00 17.87 33 THR B CA 1
ATOM 2448 C C . THR B 1 34 ? 35.006 57.345 -32.005 1.00 16.75 33 THR B C 1
ATOM 2449 O O . THR B 1 34 ? 35.406 57.466 -33.152 1.00 15.82 33 THR B O 1
ATOM 2453 N N . LYS B 1 35 ? 34.019 56.504 -31.664 1.00 16.19 34 LYS B N 1
ATOM 2454 C CA . LYS B 1 35 ? 33.068 55.937 -32.638 1.00 17.01 34 LYS B CA 1
ATOM 2455 C C . LYS B 1 35 ? 31.906 56.921 -32.849 1.00 16.06 34 LYS B C 1
ATOM 2456 O O . LYS B 1 35 ? 31.633 57.749 -31.983 1.00 14.84 34 LYS B O 1
ATOM 2462 N N . ASP B 1 36 ? 31.208 56.850 -33.981 1.00 16.28 35 ASP B N 1
ATOM 2463 C CA . ASP B 1 36 ? 30.044 57.711 -34.177 1.00 16.56 35 ASP B CA 1
ATOM 2464 C C . ASP B 1 36 ? 28.966 57.195 -33.215 1.00 17.82 35 ASP B C 1
ATOM 2465 O O . ASP B 1 36 ? 29.174 56.138 -32.602 1.00 15.94 35 ASP B O 1
ATOM 2470 N N . CYS B 1 37 ? 27.849 57.917 -33.061 1.00 17.66 36 CYS B N 1
ATOM 2471 C CA . CYS B 1 37 ? 26.886 57.565 -32.011 1.00 20.18 36 CYS B CA 1
ATOM 2472 C C . CYS B 1 37 ? 26.021 56.329 -32.272 1.00 18.33 36 CYS B C 1
ATOM 2473 O O . CYS B 1 37 ? 25.226 55.954 -31.419 1.00 19.02 36 CYS B O 1
ATOM 2476 N N . PHE B 1 38 ? 26.219 55.679 -33.417 1.00 17.23 37 PHE B N 1
ATOM 2477 C CA . PHE B 1 38 ? 25.604 54.375 -33.718 1.00 17.04 37 PHE B CA 1
ATOM 2478 C C . PHE B 1 38 ? 26.592 53.223 -33.496 1.00 16.95 37 PHE B C 1
ATOM 2479 O O . PHE B 1 38 ? 26.316 52.109 -33.887 1.00 14.57 37 PHE B O 1
ATOM 2487 N N . SER B 1 39 ? 27.727 53.506 -32.857 1.00 19.49 38 SER B N 1
ATOM 2488 C CA . SER B 1 39 ? 28.871 52.582 -32.779 1.00 18.65 38 SER B CA 1
ATOM 2489 C C . SER B 1 39 ? 29.317 52.122 -34.172 1.00 20.22 38 SER B C 1
ATOM 2490 O O . SER B 1 39 ? 29.552 50.942 -34.413 1.00 19.62 38 SER B O 1
ATOM 2493 N N . ASP B 1 40 ? 29.442 53.075 -35.091 1.00 20.82 39 ASP B N 1
ATOM 2494 C CA . ASP B 1 40 ? 29.875 52.783 -36.461 1.00 20.76 39 ASP B CA 1
ATOM 2495 C C . ASP B 1 40 ? 29.095 51.622 -37.133 1.00 21.00 39 ASP B C 1
ATOM 2496 O O . ASP B 1 40 ? 29.568 51.007 -38.104 1.00 21.41 39 ASP B O 1
ATOM 2501 N N . GLN B 1 41 ? 27.893 51.353 -36.625 1.00 19.23 40 GLN B N 1
ATOM 2502 C CA . GLN B 1 41 ? 27.060 50.259 -37.120 1.00 19.15 40 GLN B CA 1
ATOM 2503 C C . GLN B 1 41 ? 26.418 50.570 -38.462 1.00 18.06 40 GLN B C 1
ATOM 2504 O O . GLN B 1 41 ? 26.088 49.664 -39.209 1.00 15.03 40 GLN B O 1
ATOM 2510 N N . ILE B 1 42 ? 26.198 51.850 -38.745 1.00 17.62 41 ILE B N 1
ATOM 2511 C CA . ILE B 1 42 ? 25.512 52.222 -39.977 1.00 17.80 41 ILE B CA 1
ATOM 2512 C C . ILE B 1 42 ? 26.545 52.590 -41.033 1.00 17.38 41 ILE B C 1
ATOM 2513 O O . ILE B 1 42 ? 27.253 53.583 -40.891 1.00 17.03 41 ILE B O 1
ATOM 2518 N N . THR B 1 43 ? 26.630 51.762 -42.084 1.00 19.28 42 THR B N 1
ATOM 2519 C CA . THR B 1 43 ? 27.676 51.894 -43.113 1.00 18.83 42 THR B CA 1
ATOM 2520 C C . THR B 1 43 ? 27.167 51.980 -44.567 1.00 17.64 42 THR B C 1
ATOM 2521 O O . THR B 1 43 ? 27.928 52.322 -45.469 1.00 16.80 42 THR B O 1
ATOM 2525 N N . ASN B 1 44 ? 25.904 51.665 -44.804 1.00 17.52 43 ASN B N 1
ATOM 2526 C CA . ASN B 1 44 ? 25.296 51.942 -46.109 1.00 18.94 43 ASN B CA 1
ATOM 2527 C C . ASN B 1 44 ? 23.911 52.600 -45.973 1.00 18.59 43 ASN B C 1
ATOM 2528 O O . ASN B 1 44 ? 23.313 52.554 -44.907 1.00 15.64 43 ASN B O 1
ATOM 2533 N N . GLU B 1 45 ? 23.425 53.214 -47.062 1.00 19.10 44 GLU B N 1
ATOM 2534 C CA . GLU B 1 45 ? 22.171 54.003 -47.064 1.00 17.80 44 GLU B CA 1
ATOM 2535 C C . GLU B 1 45 ? 20.884 53.148 -47.088 1.00 17.78 44 GLU B C 1
ATOM 2536 O O . GLU B 1 45 ? 19.777 53.689 -46.984 1.00 17.51 44 GLU B O 1
ATOM 2542 N N . GLU B 1 46 ? 21.039 51.827 -47.224 1.00 18.59 45 GLU B N 1
ATOM 2543 C CA . GLU B 1 46 ? 19.917 50.886 -47.130 1.00 18.87 45 GLU B CA 1
ATOM 2544 C C . GLU B 1 46 ? 19.700 50.348 -45.711 1.00 18.32 45 GLU B C 1
ATOM 2545 O O . GLU B 1 46 ? 18.708 49.683 -45.451 1.00 19.34 45 GLU B O 1
ATOM 2551 N N . GLN B 1 47 ? 20.612 50.639 -44.787 1.00 20.60 46 GLN B N 1
ATOM 2552 C CA . GLN B 1 47 ? 20.411 50.267 -43.387 1.00 20.56 46 GLN B CA 1
ATOM 2553 C C . GLN B 1 47 ? 19.420 51.225 -42.731 1.00 22.90 46 GLN B C 1
ATOM 2554 O O . GLN B 1 47 ? 19.627 52.447 -42.692 1.00 22.02 46 GLN B O 1
ATOM 2560 N N . ALA B 1 48 ? 18.317 50.659 -42.252 1.00 26.00 47 ALA B N 1
ATOM 2561 C CA . ALA B 1 48 ? 17.342 51.403 -41.468 1.00 27.29 47 ALA B CA 1
ATOM 2562 C C . ALA B 1 48 ? 17.923 51.607 -40.079 1.00 27.51 47 ALA B C 1
ATOM 2563 O O . ALA B 1 48 ? 18.723 50.787 -39.606 1.00 28.88 47 ALA B O 1
ATOM 2565 N N . LEU B 1 49 ? 17.530 52.705 -39.439 1.00 26.91 48 LEU B N 1
ATOM 2566 C CA . LEU B 1 49 ? 17.885 52.967 -38.052 1.00 25.66 48 LEU B CA 1
ATOM 2567 C C . LEU B 1 49 ? 17.413 51.815 -37.182 1.00 25.99 48 LEU B C 1
ATOM 2568 O O . LEU B 1 49 ? 18.135 51.383 -36.287 1.00 27.54 48 LEU B O 1
ATOM 2573 N N . THR B 1 50 ? 16.219 51.300 -37.467 1.00 23.78 49 THR B N 1
ATOM 2574 C CA . THR B 1 50 ? 15.615 50.263 -36.645 1.00 26.29 49 THR B CA 1
ATOM 2575 C C . THR B 1 50 ? 16.267 48.879 -36.775 1.00 26.79 49 THR B C 1
ATOM 2576 O O . THR B 1 50 ? 15.944 47.993 -35.991 1.00 28.12 49 THR B O 1
ATOM 2580 N N . SER B 1 51 ? 17.167 48.685 -37.741 1.00 26.78 50 SER B N 1
ATOM 2581 C CA . SER B 1 51 ? 17.902 47.412 -37.876 1.00 26.68 50 SER B CA 1
ATOM 2582 C C . SER B 1 51 ? 19.158 47.319 -36.998 1.00 26.55 50 SER B C 1
ATOM 2583 O O . SER B 1 51 ? 19.748 46.252 -36.899 1.00 25.33 50 SER B O 1
ATOM 2586 N N . ILE B 1 52 ? 19.581 48.416 -36.367 1.00 26.87 51 ILE B N 1
ATOM 2587 C CA . ILE B 1 52 ? 20.815 48.383 -35.575 1.00 27.16 51 ILE B CA 1
ATOM 2588 C C . ILE B 1 52 ? 20.562 48.000 -34.094 1.00 27.57 51 ILE B C 1
ATOM 2589 O O . ILE B 1 52 ? 19.409 47.924 -33.635 1.00 28.27 51 ILE B O 1
ATOM 2594 N N . ASP B 1 53 ? 21.659 47.713 -33.391 1.00 25.98 52 ASP B N 1
ATOM 2595 C CA . ASP B 1 53 ? 21.656 47.363 -31.972 1.00 26.39 52 ASP B CA 1
ATOM 2596 C C . ASP B 1 53 ? 21.639 48.666 -31.168 1.00 26.30 52 ASP B C 1
ATOM 2597 O O . ASP B 1 53 ? 22.598 49.451 -31.201 1.00 25.07 52 ASP B O 1
ATOM 2602 N N . PHE B 1 54 ? 20.545 48.885 -30.451 1.00 26.93 53 PHE B N 1
ATOM 2603 C CA . PHE B 1 54 ? 20.347 50.129 -29.715 1.00 28.99 53 PHE B CA 1
ATOM 2604 C C . PHE B 1 54 ? 20.948 50.147 -28.300 1.00 29.11 53 PHE B C 1
ATOM 2605 O O . PHE B 1 54 ? 21.108 51.219 -27.711 1.00 28.95 53 PHE B O 1
ATOM 2613 N N . ASN B 1 55 ? 21.287 48.977 -27.768 1.00 29.40 54 ASN B N 1
ATOM 2614 C CA . ASN B 1 55 ? 22.108 48.904 -26.561 1.00 30.11 54 ASN B CA 1
ATOM 2615 C C . ASN B 1 55 ? 23.538 49.423 -26.818 1.00 30.90 54 ASN B C 1
ATOM 2616 O O . ASN B 1 55 ? 24.318 49.601 -25.867 1.00 32.32 54 ASN B O 1
ATOM 2621 N N . ARG B 1 56 ? 23.876 49.643 -28.097 1.00 29.54 55 ARG B N 1
ATOM 2622 C CA . ARG B 1 56 ? 25.194 50.148 -28.515 1.00 29.41 55 ARG B CA 1
ATOM 2623 C C . ARG B 1 56 ? 25.154 51.558 -29.149 1.00 27.69 55 ARG B C 1
ATOM 2624 O O . ARG B 1 56 ? 26.045 51.923 -29.926 1.00 26.96 55 ARG B O 1
ATOM 2632 N N . VAL B 1 57 ? 24.129 52.341 -28.808 1.00 26.09 56 VAL B N 1
ATOM 2633 C CA . VAL B 1 57 ? 24.032 53.733 -29.252 1.00 24.67 56 VAL B CA 1
ATOM 2634 C C . VAL B 1 57 ? 24.576 54.688 -28.181 1.00 24.47 56 VAL B C 1
ATOM 2635 O O . VAL B 1 57 ? 24.580 54.381 -26.993 1.00 24.67 56 VAL B O 1
ATOM 2639 N N . ASN B 1 58 ? 25.045 55.852 -28.627 1.00 24.61 57 ASN B N 1
ATOM 2640 C CA . ASN B 1 58 ? 25.684 56.847 -27.760 1.00 24.33 57 ASN B CA 1
ATOM 2641 C C . ASN B 1 58 ? 26.914 56.355 -26.964 1.00 22.08 57 ASN B C 1
ATOM 2642 O O . ASN B 1 58 ? 27.035 56.670 -25.784 1.00 22.95 57 ASN B O 1
ATOM 2647 N N . PRO B 1 59 ? 27.850 55.634 -27.625 1.00 17.82 58 PRO B N 1
ATOM 2648 C CA . PRO B 1 59 ? 29.123 55.275 -26.986 1.00 15.50 58 PRO B CA 1
ATOM 2649 C C . PRO B 1 59 ? 29.981 56.489 -26.639 1.00 14.23 58 PRO B C 1
ATOM 2650 O O . PRO B 1 59 ? 30.161 57.366 -27.467 1.00 12.11 58 PRO B O 1
ATOM 2654 N N . ALA B 1 60 ? 30.532 56.521 -25.434 1.00 13.72 59 ALA B N 1
ATOM 2655 C CA . ALA B 1 60 ? 31.476 57.561 -25.048 1.00 14.19 59 ALA B CA 1
ATOM 2656 C C . ALA B 1 60 ? 32.803 56.898 -24.688 1.00 14.12 59 ALA B C 1
ATOM 2657 O O . ALA B 1 60 ? 32.822 55.834 -24.069 1.00 12.93 59 ALA B O 1
ATOM 2659 N N . THR B 1 61 ? 33.907 57.498 -25.113 1.00 13.79 60 THR B N 1
ATOM 2660 C CA . THR B 1 61 ? 35.209 56.939 -24.849 1.00 14.01 60 THR B CA 1
ATOM 2661 C C . THR B 1 61 ? 35.653 57.441 -23.460 1.00 13.54 60 THR B C 1
ATOM 2662 O O . THR B 1 61 ? 35.572 58.634 -23.178 1.00 14.92 60 THR B O 1
ATOM 2666 N N . GLY B 1 62 ? 36.137 56.537 -22.612 1.00 12.79 61 GLY B N 1
ATOM 2667 C CA . GLY B 1 62 ? 36.404 56.868 -21.203 1.00 13.58 61 GLY B CA 1
ATOM 2668 C C . GLY B 1 62 ? 35.935 55.767 -20.283 1.00 12.57 61 GLY B C 1
ATOM 2669 O O . GLY B 1 62 ? 35.534 54.717 -20.751 1.00 11.00 61 GLY B O 1
ATOM 2670 N N . PRO B 1 63 ? 35.921 56.018 -18.964 1.00 14.72 62 PRO B N 1
ATOM 2671 C CA . PRO B 1 63 ? 36.180 57.285 -18.279 1.00 15.01 62 PRO B CA 1
ATOM 2672 C C . PRO B 1 63 ? 37.672 57.592 -18.007 1.00 14.54 62 PRO B C 1
ATOM 2673 O O . PRO B 1 63 ? 38.475 56.676 -17.841 1.00 16.70 62 PRO B O 1
ATOM 2677 N N . LEU B 1 64 ? 38.035 58.872 -17.979 1.00 14.31 63 LEU B N 1
ATOM 2678 C CA . LEU B 1 64 ? 39.393 59.279 -17.606 1.00 12.64 63 LEU B CA 1
ATOM 2679 C C . LEU B 1 64 ? 39.406 59.724 -16.144 1.00 10.27 63 LEU B C 1
ATOM 2680 O O . LEU B 1 64 ? 38.615 60.553 -15.740 1.00 10.05 63 LEU B O 1
ATOM 2685 N N . TYR B 1 65 ? 40.324 59.186 -15.350 1.00 10.97 64 TYR B N 1
ATOM 2686 C CA . TYR B 1 65 ? 40.525 59.678 -13.980 1.00 11.06 64 TYR B CA 1
ATOM 2687 C C . TYR B 1 65 ? 41.519 60.841 -13.971 1.00 9.67 64 TYR B C 1
ATOM 2688 O O . TYR B 1 65 ? 42.686 60.669 -14.288 1.00 8.37 64 TYR B O 1
ATOM 2697 N N . VAL B 1 66 ? 41.052 62.008 -13.559 1.00 9.80 65 VAL B N 1
ATOM 2698 C CA . VAL B 1 66 ? 41.883 63.207 -13.486 1.00 12.24 65 VAL B CA 1
ATOM 2699 C C . VAL B 1 66 ? 42.413 63.270 -12.060 1.00 11.98 65 VAL B C 1
ATOM 2700 O O . VAL B 1 66 ? 41.645 63.527 -11.127 1.00 13.73 65 VAL B O 1
ATOM 2704 N N . GLU B 1 67 ? 43.711 63.007 -11.879 1.00 11.54 66 GLU B N 1
ATOM 2705 C CA . GLU B 1 67 ? 44.265 62.983 -10.513 1.00 13.33 66 GLU B CA 1
ATOM 2706 C C . GLU B 1 67 ? 44.409 64.412 -9.994 1.00 15.44 66 GLU B C 1
ATOM 2707 O O . GLU B 1 67 ? 44.820 65.317 -10.731 1.00 15.77 66 GLU B O 1
ATOM 2713 N N . GLY B 1 68 ? 44.038 64.601 -8.729 1.00 15.72 67 GLY B N 1
ATOM 2714 C CA . GLY B 1 68 ? 43.917 65.927 -8.126 1.00 16.93 67 GLY B CA 1
ATOM 2715 C C . GLY B 1 68 ? 42.505 66.509 -8.127 1.00 15.02 67 GLY B C 1
ATOM 2716 O O . GLY B 1 68 ? 42.248 67.482 -7.412 1.00 16.52 67 GLY B O 1
ATOM 2717 N N . ALA B 1 69 ? 41.609 65.930 -8.933 1.00 13.64 68 ALA B N 1
ATOM 2718 C CA . ALA B 1 69 ? 40.181 66.285 -8.974 1.00 13.62 68 ALA B CA 1
ATOM 2719 C C . ALA B 1 69 ? 39.420 65.596 -7.834 1.00 13.71 68 ALA B C 1
ATOM 2720 O O . ALA B 1 69 ? 39.368 64.364 -7.756 1.00 11.98 68 ALA B O 1
ATOM 2722 N N . ARG B 1 70 ? 38.823 66.414 -6.972 1.00 15.34 69 ARG B N 1
ATOM 2723 C CA . ARG B 1 70 ? 38.033 65.960 -5.817 1.00 15.01 69 ARG B CA 1
ATOM 2724 C C . ARG B 1 70 ? 36.605 66.511 -5.838 1.00 15.73 69 ARG B C 1
ATOM 2725 O O . ARG B 1 70 ? 36.358 67.568 -6.396 1.00 17.70 69 ARG B O 1
ATOM 2733 N N . ARG B 1 71 ? 35.669 65.803 -5.205 1.00 15.18 70 ARG B N 1
ATOM 2734 C CA . ARG B 1 71 ? 34.291 66.270 -5.103 1.00 16.90 70 ARG B CA 1
ATOM 2735 C C . ARG B 1 71 ? 34.207 67.778 -4.844 1.00 14.45 70 ARG B C 1
ATOM 2736 O O . ARG B 1 71 ? 34.914 68.295 -3.978 1.00 17.44 70 ARG B O 1
ATOM 2744 N N . GLY B 1 72 ? 33.313 68.479 -5.547 1.00 11.31 71 GLY B N 1
ATOM 2745 C CA . GLY B 1 72 ? 33.155 69.937 -5.362 1.00 12.04 71 GLY B CA 1
ATOM 2746 C C . GLY B 1 72 ? 33.998 70.803 -6.306 1.00 12.02 71 GLY B C 1
ATOM 2747 O O . GLY B 1 72 ? 33.666 71.957 -6.530 1.00 13.45 71 GLY B O 1
ATOM 2748 N N . ASP B 1 73 ? 35.072 70.244 -6.867 1.00 13.09 72 ASP B N 1
ATOM 2749 C CA . ASP B 1 73 ? 35.926 70.930 -7.857 1.00 13.45 72 ASP B CA 1
ATOM 2750 C C . ASP B 1 73 ? 35.213 71.106 -9.229 1.00 17.18 72 ASP B C 1
ATOM 2751 O O . ASP B 1 73 ? 34.070 70.677 -9.390 1.00 19.84 72 ASP B O 1
ATOM 2764 N N . LEU B 1 75 ? 36.160 70.638 -13.609 1.00 17.75 74 LEU B N 1
ATOM 2765 C CA . LEU B 1 75 ? 37.072 70.421 -14.725 1.00 17.31 74 LEU B CA 1
ATOM 2766 C C . LEU B 1 75 ? 36.967 71.613 -15.685 1.00 15.61 74 LEU B C 1
ATOM 2767 O O . LEU B 1 75 ? 35.879 72.104 -15.984 1.00 18.00 74 LEU B O 1
ATOM 2772 N N . GLU B 1 76 ? 38.122 72.099 -16.105 1.00 13.73 75 GLU B N 1
ATOM 2773 C CA . GLU B 1 76 ? 38.250 73.105 -17.111 1.00 15.49 75 GLU B CA 1
ATOM 2774 C C . GLU B 1 76 ? 38.873 72.379 -18.294 1.00 15.23 75 GLU B C 1
ATOM 2775 O O . GLU B 1 76 ? 40.001 71.890 -18.194 1.00 17.95 75 GLU B O 1
ATOM 2781 N N . ILE B 1 77 ? 38.139 72.265 -19.395 1.00 12.75 76 ILE B N 1
ATOM 2782 C CA . ILE B 1 77 ? 38.526 71.352 -20.486 1.00 13.28 76 ILE B CA 1
ATOM 2783 C C . ILE B 1 77 ? 38.661 72.137 -21.774 1.00 13.76 76 ILE B C 1
ATOM 2784 O O . ILE B 1 77 ? 37.661 72.611 -22.360 1.00 12.86 76 ILE B O 1
ATOM 2789 N N . GLU B 1 78 ? 39.907 72.270 -22.200 1.00 12.44 77 GLU B N 1
ATOM 2790 C CA . GLU B 1 78 ? 40.240 73.012 -23.397 1.00 11.60 77 GLU B CA 1
ATOM 2791 C C . GLU B 1 78 ? 40.211 72.106 -24.616 1.00 9.35 77 GLU B C 1
ATOM 2792 O O . GLU B 1 78 ? 40.953 71.148 -24.715 1.00 10.32 77 GLU B O 1
ATOM 2798 N N . ILE B 1 79 ? 39.294 72.394 -25.526 1.00 10.48 78 ILE B N 1
ATOM 2799 C CA A ILE B 1 79 ? 39.136 71.615 -26.737 0.50 9.88 78 ILE B CA 1
ATOM 2800 C CA B ILE B 1 79 ? 39.141 71.621 -26.742 0.50 9.87 78 ILE B CA 1
ATOM 2801 C C . ILE B 1 79 ? 40.148 72.202 -27.728 1.00 9.63 78 ILE B C 1
ATOM 2802 O O . ILE B 1 79 ? 39.939 73.274 -28.296 1.00 10.47 78 ILE B O 1
ATOM 2811 N N . LEU B 1 80 ? 41.255 71.498 -27.906 1.00 10.62 79 LEU B N 1
ATOM 2812 C CA . LEU B 1 80 ? 42.346 71.992 -28.747 1.00 10.61 79 LEU B CA 1
ATOM 2813 C C . LEU B 1 80 ? 42.177 71.632 -30.214 1.00 13.32 79 LEU B C 1
ATOM 2814 O O . LEU B 1 80 ? 42.546 72.421 -31.084 1.00 12.39 79 LEU B O 1
ATOM 2819 N N . ASP B 1 81 ? 41.660 70.449 -30.517 1.00 13.69 80 ASP B N 1
ATOM 2820 C CA . ASP B 1 81 ? 41.406 70.072 -31.923 1.00 16.51 80 ASP B CA 1
ATOM 2821 C C . ASP B 1 81 ? 40.376 68.974 -32.004 1.00 17.37 80 ASP B C 1
ATOM 2822 O O . ASP B 1 81 ? 40.298 68.146 -31.127 1.00 16.53 80 ASP B O 1
ATOM 2827 N N . ILE B 1 82 ? 39.569 68.990 -33.058 1.00 18.15 81 ILE B N 1
ATOM 2828 C CA . ILE B 1 82 ? 38.724 67.846 -33.388 1.00 17.35 81 ILE B CA 1
ATOM 2829 C C . ILE B 1 82 ? 38.991 67.486 -34.834 1.00 17.36 81 ILE B C 1
ATOM 2830 O O . ILE B 1 82 ? 38.910 68.347 -35.718 1.00 16.09 81 ILE B O 1
ATOM 2835 N N . LYS B 1 83 ? 39.341 66.219 -35.062 1.00 17.66 82 LYS B N 1
ATOM 2836 C CA . LYS B 1 83 ? 39.542 65.693 -36.400 1.00 18.61 82 LYS B CA 1
ATOM 2837 C C . LYS B 1 83 ? 38.506 64.611 -36.686 1.00 16.41 82 LYS B C 1
ATOM 2838 O O . LYS B 1 83 ? 38.393 63.627 -35.971 1.00 16.71 82 LYS B O 1
ATOM 2844 N N . VAL B 1 84 ? 37.734 64.808 -37.736 1.00 17.07 83 VAL B N 1
ATOM 2845 C CA . VAL B 1 84 ? 36.648 63.886 -38.071 1.00 17.25 83 VAL B CA 1
ATOM 2846 C C . VAL B 1 84 ? 37.076 62.901 -39.166 1.00 18.44 83 VAL B C 1
ATOM 2847 O O . VAL B 1 84 ? 38.009 63.178 -39.940 1.00 13.85 83 VAL B O 1
ATOM 2851 N N . GLY B 1 85 ? 36.390 61.763 -39.238 1.00 18.36 84 GLY B N 1
ATOM 2852 C CA . GLY B 1 85 ? 36.634 60.776 -40.303 1.00 21.73 84 GLY B CA 1
ATOM 2853 C C . GLY B 1 85 ? 36.338 61.299 -41.708 1.00 20.46 84 GLY B C 1
ATOM 2854 O O . GLY B 1 85 ? 36.304 62.508 -41.930 1.00 19.33 84 GLY B O 1
ATOM 2855 N N . LYS B 1 86 ? 36.131 60.395 -42.661 1.00 18.81 85 LYS B N 1
ATOM 2856 C CA . LYS B 1 86 ? 35.951 60.823 -44.062 1.00 18.45 85 LYS B CA 1
ATOM 2857 C C . LYS B 1 86 ? 34.510 60.691 -44.552 1.00 15.74 85 LYS B C 1
ATOM 2858 O O . LYS B 1 86 ? 34.191 61.088 -45.663 1.00 13.42 85 LYS B O 1
ATOM 2861 N N . GLN B 1 87 ? 33.632 60.145 -43.723 1.00 18.53 86 GLN B N 1
ATOM 2862 C CA . GLN B 1 87 ? 32.239 60.007 -44.109 1.00 19.32 86 GLN B CA 1
ATOM 2863 C C . GLN B 1 87 ? 31.322 60.097 -42.915 1.00 18.15 86 GLN B C 1
ATOM 2864 O O . GLN B 1 87 ? 31.530 59.410 -41.921 1.00 21.96 86 GLN B O 1
ATOM 2870 N N . GLY B 1 88 ? 30.299 60.937 -43.043 1.00 16.85 87 GLY B N 1
ATOM 2871 C CA . GLY B 1 88 ? 29.275 61.123 -42.015 1.00 15.26 87 GLY B CA 1
ATOM 2872 C C . GLY B 1 88 ? 27.976 60.408 -42.306 1.00 15.30 87 GLY B C 1
ATOM 2873 O O . GLY B 1 88 ? 27.771 59.885 -43.415 1.00 18.75 87 GLY B O 1
ATOM 2874 N N . VAL B 1 89 ? 27.095 60.387 -41.309 1.00 12.54 88 VAL B N 1
ATOM 2875 C CA . VAL B 1 89 ? 25.799 59.704 -41.427 1.00 14.75 88 VAL B CA 1
ATOM 2876 C C . VAL B 1 89 ? 24.666 60.503 -40.791 1.00 13.62 88 VAL B C 1
ATOM 2877 O O . VAL B 1 89 ? 24.866 61.154 -39.770 1.00 10.71 88 VAL B O 1
ATOM 2889 N N . THR B 1 91 ? 20.186 59.874 -40.132 1.00 12.06 90 THR B N 1
ATOM 2890 C CA . THR B 1 91 ? 18.974 59.048 -40.226 1.00 14.16 90 THR B CA 1
ATOM 2891 C C . THR B 1 91 ? 17.712 59.881 -39.898 1.00 15.42 90 THR B C 1
ATOM 2892 O O . THR B 1 91 ? 17.661 60.507 -38.860 1.00 15.21 90 THR B O 1
ATOM 2896 N N . ALA B 1 92 ? 16.732 59.906 -40.801 1.00 15.80 91 ALA B N 1
ATOM 2897 C CA . ALA B 1 92 ? 15.378 60.407 -40.518 1.00 14.71 91 ALA B CA 1
ATOM 2898 C C . ALA B 1 92 ? 14.514 59.199 -40.235 1.00 16.47 91 ALA B C 1
ATOM 2899 O O . ALA B 1 92 ? 14.527 58.238 -41.004 1.00 16.28 91 ALA B O 1
ATOM 2901 N N . ALA B 1 93 ? 13.780 59.232 -39.125 1.00 19.12 92 ALA B N 1
ATOM 2902 C CA . ALA B 1 93 ? 12.922 58.119 -38.737 1.00 21.46 92 ALA B CA 1
ATOM 2903 C C . ALA B 1 93 ? 11.593 58.655 -38.238 1.00 21.02 92 ALA B C 1
ATOM 2904 O O . ALA B 1 93 ? 11.556 59.384 -37.234 1.00 19.59 92 ALA B O 1
ATOM 2906 N N . PRO B 1 94 ? 10.501 58.315 -38.944 1.00 20.70 93 PRO B N 1
ATOM 2907 C CA . PRO B 1 94 ? 9.161 58.613 -38.450 1.00 21.35 93 PRO B CA 1
ATOM 2908 C C . PRO B 1 94 ? 8.993 58.293 -36.955 1.00 21.72 93 PRO B C 1
ATOM 2909 O O . PRO B 1 94 ? 9.530 57.289 -36.460 1.00 21.96 93 PRO B O 1
ATOM 2913 N N . GLY B 1 95 ? 8.302 59.179 -36.242 1.00 20.75 94 GLY B N 1
ATOM 2914 C CA . GLY B 1 95 ? 8.125 59.051 -34.792 1.00 20.32 94 GLY B CA 1
ATOM 2915 C C . GLY B 1 95 ? 9.283 59.466 -33.914 1.00 20.76 94 GLY B C 1
ATOM 2916 O O . GLY B 1 95 ? 9.202 59.310 -32.700 1.00 21.47 94 GLY B O 1
ATOM 2917 N N . LEU B 1 96 ? 10.366 59.977 -34.518 1.00 18.71 95 LEU B N 1
ATOM 2918 C CA . LEU B 1 96 ? 11.484 60.555 -33.785 1.00 19.91 95 LEU B CA 1
ATOM 2919 C C . LEU B 1 96 ? 11.751 62.012 -34.225 1.00 17.45 95 LEU B C 1
ATOM 2920 O O . LEU B 1 96 ? 11.568 62.383 -35.402 1.00 13.92 95 LEU B O 1
ATOM 2925 N N . GLY B 1 97 ? 12.183 62.813 -33.257 1.00 17.27 96 GLY B N 1
ATOM 2926 C CA . GLY B 1 97 ? 12.585 64.193 -33.481 1.00 14.02 96 GLY B CA 1
ATOM 2927 C C . GLY B 1 97 ? 11.437 65.169 -33.602 1.00 15.12 96 GLY B C 1
ATOM 2928 O O . GLY B 1 97 ? 10.250 64.813 -33.447 1.00 15.44 96 GLY B O 1
ATOM 2929 N N . ALA B 1 98 ? 11.783 66.416 -33.897 1.00 14.68 97 ALA B N 1
ATOM 2930 C CA . ALA B 1 98 ? 10.787 67.482 -33.956 1.00 14.76 97 ALA B CA 1
ATOM 2931 C C . ALA B 1 98 ? 9.863 67.344 -35.186 1.00 14.77 97 ALA B C 1
ATOM 2932 O O . ALA B 1 98 ? 8.802 67.959 -35.228 1.00 14.65 97 ALA B O 1
ATOM 2934 N N . LEU B 1 99 ? 10.282 66.563 -36.188 1.00 14.70 98 LEU B N 1
ATOM 2935 C CA . LEU B 1 99 ? 9.463 66.311 -37.386 1.00 14.87 98 LEU B CA 1
ATOM 2936 C C . LEU B 1 99 ? 8.868 64.889 -37.430 1.00 17.02 98 LEU B C 1
ATOM 2937 O O . LEU B 1 99 ? 8.383 64.448 -38.476 1.00 17.80 98 LEU B O 1
ATOM 2942 N N . GLY B 1 100 ? 8.904 64.176 -36.309 1.00 16.70 99 GLY B N 1
ATOM 2943 C CA . GLY B 1 100 ? 8.501 62.753 -36.299 1.00 18.90 99 GLY B CA 1
ATOM 2944 C C . GLY B 1 100 ? 7.117 62.482 -36.869 1.00 18.27 99 GLY B C 1
ATOM 2945 O O . GLY B 1 100 ? 6.875 61.467 -37.538 1.00 17.81 99 GLY B O 1
ATOM 2946 N N . GLU B 1 101 ? 6.204 63.409 -36.640 1.00 21.46 100 GLU B N 1
ATOM 2947 C CA . GLU B 1 101 ? 4.838 63.270 -37.162 1.00 23.46 100 GLU B CA 1
ATOM 2948 C C . GLU B 1 101 ? 4.780 63.514 -38.694 1.00 23.50 100 GLU B C 1
ATOM 2949 O O . GLU B 1 101 ? 3.863 63.045 -39.362 1.00 22.79 100 GLU B O 1
ATOM 2955 N N . SER B 1 102 ? 5.787 64.216 -39.233 1.00 23.32 101 SER B N 1
ATOM 2956 C CA . SER B 1 102 ? 5.793 64.769 -40.604 1.00 23.14 101 SER B CA 1
ATOM 2957 C C . SER B 1 102 ? 6.589 63.942 -41.625 1.00 22.20 101 SER B C 1
ATOM 2958 O O . SER B 1 102 ? 6.433 64.096 -42.842 1.00 22.17 101 SER B O 1
ATOM 2961 N N . LEU B 1 103 ? 7.457 63.076 -41.127 1.00 19.92 102 LEU B N 1
ATOM 2962 C CA . LEU B 1 103 ? 8.271 62.231 -41.983 1.00 17.83 102 LEU B CA 1
ATOM 2963 C C . LEU B 1 103 ? 7.433 61.071 -42.537 1.00 18.37 102 LEU B C 1
ATOM 2964 O O . LEU B 1 103 ? 6.524 60.581 -41.869 1.00 18.26 102 LEU B O 1
ATOM 2969 N N . ASN B 1 104 ? 7.714 60.656 -43.766 1.00 19.19 103 ASN B N 1
ATOM 2970 C CA . ASN B 1 104 ? 6.879 59.641 -44.435 1.00 21.11 103 ASN B CA 1
ATOM 2971 C C . ASN B 1 104 ? 7.411 58.233 -44.239 1.00 21.98 103 ASN B C 1
ATOM 2972 O O . ASN B 1 104 ? 6.629 57.290 -44.096 1.00 22.45 103 ASN B O 1
ATOM 2977 N N . SER B 1 105 ? 8.740 58.098 -44.259 1.00 22.53 104 SER B N 1
ATOM 2978 C CA . SER B 1 105 ? 9.400 56.795 -44.197 1.00 23.38 104 SER B CA 1
ATOM 2979 C C . SER B 1 105 ? 10.829 56.930 -43.695 1.00 22.19 104 SER B C 1
ATOM 2980 O O . SER B 1 105 ? 11.383 58.033 -43.738 1.00 22.72 104 SER B O 1
ATOM 2983 N N . PRO B 1 106 ? 11.430 55.824 -43.199 1.00 20.94 105 PRO B N 1
ATOM 2984 C CA . PRO B 1 106 ? 12.838 55.871 -42.753 1.00 21.14 105 PRO B CA 1
ATOM 2985 C C . PRO B 1 106 ? 13.840 56.075 -43.905 1.00 20.68 105 PRO B C 1
ATOM 2986 O O . PRO B 1 106 ? 13.666 55.513 -44.980 1.00 21.35 105 PRO B O 1
ATOM 2990 N N . THR B 1 107 ? 14.848 56.915 -43.689 1.00 19.64 106 THR B N 1
ATOM 2991 C CA . THR B 1 107 ? 15.889 57.160 -44.687 1.00 19.88 106 THR B CA 1
ATOM 2992 C C . THR B 1 107 ? 17.203 57.320 -43.970 1.00 17.93 106 THR B C 1
ATOM 2993 O O . THR B 1 107 ? 17.257 57.944 -42.915 1.00 16.46 106 THR B O 1
ATOM 2997 N N . THR B 1 108 ? 18.251 56.741 -44.545 1.00 15.59 107 THR B N 1
ATOM 2998 C CA . THR B 1 108 ? 19.624 56.953 -44.104 1.00 14.86 107 THR B CA 1
ATOM 2999 C C . THR B 1 108 ? 20.394 57.613 -45.249 1.00 13.32 107 THR B C 1
ATOM 3000 O O . THR B 1 108 ? 20.209 57.262 -46.413 1.00 13.09 107 THR B O 1
ATOM 3004 N N . LYS B 1 109 ? 21.258 58.564 -44.913 1.00 14.04 108 LYS B N 1
ATOM 3005 C CA . LYS B 1 109 ? 22.119 59.220 -45.898 1.00 12.97 108 LYS B CA 1
ATOM 3006 C C . LYS B 1 109 ? 23.595 59.300 -45.447 1.00 13.34 108 LYS B C 1
ATOM 3007 O O . LYS B 1 109 ? 23.906 59.666 -44.320 1.00 11.61 108 LYS B O 1
ATOM 3013 N N . LEU B 1 110 ? 24.509 58.965 -46.358 1.00 13.87 109 LEU B N 1
ATOM 3014 C CA . LEU B 1 110 ? 25.931 59.154 -46.125 1.00 13.69 109 LEU B CA 1
ATOM 3015 C C . LEU B 1 110 ? 26.403 60.479 -46.721 1.00 14.85 109 LEU B C 1
ATOM 3016 O O . LEU B 1 110 ? 25.940 60.899 -47.787 1.00 14.01 109 LEU B O 1
ATOM 3021 N N . PHE B 1 111 ? 27.335 61.116 -46.012 1.00 15.01 110 PHE B N 1
ATOM 3022 C CA . PHE B 1 111 ? 27.799 62.460 -46.314 1.00 14.85 110 PHE B CA 1
ATOM 3023 C C . PHE B 1 111 ? 29.327 62.427 -46.427 1.00 14.57 110 PHE B C 1
ATOM 3024 O O . PHE B 1 111 ? 30.024 62.429 -45.421 1.00 16.04 110 PHE B O 1
ATOM 3032 N N . PRO B 1 112 ? 29.847 62.374 -47.654 1.00 16.04 111 PRO B N 1
ATOM 3033 C CA . PRO B 1 112 ? 31.287 62.526 -47.877 1.00 16.28 111 PRO B CA 1
ATOM 3034 C C . PRO B 1 112 ? 31.872 63.793 -47.243 1.00 16.45 111 PRO B C 1
ATOM 3035 O O . PRO B 1 112 ? 31.251 64.870 -47.325 1.00 14.42 111 PRO B O 1
ATOM 3039 N N . ILE B 1 113 ? 33.052 63.654 -46.629 1.00 16.52 112 ILE B N 1
ATOM 3040 C CA . ILE B 1 113 ? 33.780 64.775 -46.050 1.00 15.86 112 ILE B CA 1
ATOM 3041 C C . ILE B 1 113 ? 34.949 65.115 -46.984 1.00 16.48 112 ILE B C 1
ATOM 3042 O O . ILE B 1 113 ? 35.820 64.273 -47.211 1.00 14.27 112 ILE B O 1
ATOM 3047 N N . GLU B 1 114 ? 34.959 66.343 -47.517 1.00 16.60 113 GLU B N 1
ATOM 3048 C CA . GLU B 1 114 ? 35.921 66.750 -48.569 1.00 19.67 113 GLU B CA 1
ATOM 3049 C C . GLU B 1 114 ? 36.575 68.114 -48.304 1.00 20.25 113 GLU B C 1
ATOM 3050 O O . GLU B 1 114 ? 35.999 69.157 -48.588 1.00 19.95 113 GLU B O 1
ATOM 3056 N N . GLY B 1 115 ? 37.798 68.108 -47.798 1.00 19.88 114 GLY B N 1
ATOM 3057 C CA . GLY B 1 115 ? 38.419 69.351 -47.383 1.00 20.12 114 GLY B CA 1
ATOM 3058 C C . GLY B 1 115 ? 37.620 69.855 -46.205 1.00 20.54 114 GLY B C 1
ATOM 3059 O O . GLY B 1 115 ? 37.417 69.129 -45.223 1.00 19.53 114 GLY B O 1
ATOM 3060 N N . ASP B 1 116 ? 37.134 71.087 -46.306 1.00 20.87 115 ASP B N 1
ATOM 3061 C CA . ASP B 1 116 ? 36.284 71.669 -45.262 1.00 20.09 115 ASP B CA 1
ATOM 3062 C C . ASP B 1 116 ? 34.815 71.652 -45.668 1.00 18.53 115 ASP B C 1
ATOM 3063 O O . ASP B 1 116 ? 34.034 72.480 -45.180 1.00 17.20 115 ASP B O 1
ATOM 3065 N N . ASP B 1 117 ? 34.449 70.726 -46.566 1.00 17.36 116 ASP B N 1
ATOM 3066 C CA . ASP B 1 117 ? 33.066 70.574 -47.058 1.00 17.65 116 ASP B CA 1
ATOM 3067 C C . ASP B 1 117 ? 32.438 69.284 -46.571 1.00 15.95 116 ASP B C 1
ATOM 3068 O O . ASP B 1 117 ? 33.098 68.240 -46.559 1.00 16.50 116 ASP B O 1
ATOM 3073 N N . VAL B 1 118 ? 31.177 69.369 -46.142 1.00 15.07 117 VAL B N 1
ATOM 3074 C CA . VAL B 1 118 ? 30.333 68.174 -45.928 1.00 13.51 117 VAL B CA 1
ATOM 3075 C C . VAL B 1 118 ? 29.439 68.182 -47.159 1.00 13.35 117 VAL B C 1
ATOM 3076 O O . VAL B 1 118 ? 28.637 69.105 -47.357 1.00 11.14 117 VAL B O 1
ATOM 3080 N N . VAL B 1 119 ? 29.618 67.168 -47.997 1.00 11.88 118 VAL B N 1
ATOM 3081 C CA . VAL B 1 119 ? 28.877 67.038 -49.248 1.00 11.82 118 VAL B CA 1
ATOM 3082 C C . VAL B 1 119 ? 27.486 66.434 -49.022 1.00 14.83 118 VAL B C 1
ATOM 3083 O O . VAL B 1 119 ? 27.342 65.230 -48.784 1.00 13.93 118 VAL B O 1
ATOM 3087 N N . TYR B 1 120 ? 26.477 67.297 -49.116 1.00 15.62 119 TYR B N 1
ATOM 3088 C CA . TYR B 1 120 ? 25.071 66.923 -48.976 1.00 16.10 119 TYR B CA 1
ATOM 3089 C C . TYR B 1 120 ? 24.539 66.350 -50.332 1.00 18.00 119 TYR B C 1
ATOM 3090 O O . TYR B 1 120 ? 23.873 65.295 -50.381 1.00 16.54 119 TYR B O 1
ATOM 3099 N N . SER B 1 121 ? 24.832 67.064 -51.418 1.00 16.80 120 SER B N 1
ATOM 3100 C CA . SER B 1 121 ? 24.466 66.653 -52.778 1.00 19.96 120 SER B CA 1
ATOM 3101 C C . SER B 1 121 ? 25.511 67.252 -53.713 1.00 22.18 120 SER B C 1
ATOM 3102 O O . SER B 1 121 ? 26.458 67.882 -53.227 1.00 24.47 120 SER B O 1
ATOM 3105 N N . THR B 1 122 ? 25.347 67.065 -55.031 1.00 24.98 121 THR B N 1
ATOM 3106 C CA . THR B 1 122 ? 26.282 67.634 -56.034 1.00 25.10 121 THR B CA 1
ATOM 3107 C C . THR B 1 122 ? 26.313 69.188 -56.068 1.00 24.74 121 THR B C 1
ATOM 3108 O O . THR B 1 122 ? 27.337 69.791 -56.412 1.00 26.75 121 THR B O 1
ATOM 3112 N N . GLY B 1 123 ? 25.211 69.831 -55.685 1.00 23.48 122 GLY B N 1
ATOM 3113 C CA . GLY B 1 123 ? 25.124 71.291 -55.691 1.00 22.57 122 GLY B CA 1
ATOM 3114 C C . GLY B 1 123 ? 25.061 71.979 -54.339 1.00 22.07 122 GLY B C 1
ATOM 3115 O O . GLY B 1 123 ? 25.071 73.209 -54.288 1.00 21.40 122 GLY B O 1
ATOM 3116 N N . LEU B 1 124 ? 25.002 71.192 -53.262 1.00 20.70 123 LEU B N 1
ATOM 3117 C CA . LEU B 1 124 ? 24.920 71.692 -51.888 1.00 19.88 123 LEU B CA 1
ATOM 3118 C C . LEU B 1 124 ? 26.065 71.113 -51.060 1.00 18.73 123 LEU B C 1
ATOM 3119 O O . LEU B 1 124 ? 26.185 69.898 -50.903 1.00 16.48 123 LEU B O 1
ATOM 3124 N N . ARG B 1 125 ? 26.893 71.992 -50.521 1.00 19.06 124 ARG B N 1
ATOM 3125 C CA . ARG B 1 125 ? 27.952 71.600 -49.598 1.00 18.38 124 ARG B CA 1
ATOM 3126 C C . ARG B 1 125 ? 27.807 72.415 -48.336 1.00 18.34 124 ARG B C 1
ATOM 3127 O O . ARG B 1 125 ? 27.642 73.638 -48.416 1.00 16.91 124 ARG B O 1
ATOM 3135 N N . LEU B 1 126 ? 27.866 71.750 -47.177 1.00 18.77 125 LEU B N 1
ATOM 3136 C CA . LEU B 1 126 ? 27.831 72.442 -45.887 1.00 16.57 125 LEU B CA 1
ATOM 3137 C C . LEU B 1 126 ? 29.270 72.684 -45.372 1.00 17.39 125 LEU B C 1
ATOM 3138 O O . LEU B 1 126 ? 30.174 71.921 -45.672 1.00 20.28 125 LEU B O 1
ATOM 3143 N N . PRO B 1 127 ? 29.501 73.770 -44.620 1.00 17.30 126 PRO B N 1
ATOM 3144 C CA . PRO B 1 127 ? 30.838 73.910 -44.037 1.00 16.41 126 PRO B CA 1
ATOM 3145 C C . PRO B 1 127 ? 31.044 72.876 -42.928 1.00 15.82 126 PRO B C 1
ATOM 3146 O O . PRO B 1 127 ? 30.164 72.705 -42.095 1.00 11.74 126 PRO B O 1
ATOM 3150 N N . LEU B 1 128 ? 32.188 72.196 -42.946 1.00 14.50 127 LEU B N 1
ATOM 3151 C CA . LEU B 1 128 ? 32.585 71.299 -41.881 1.00 14.41 127 LEU B CA 1
ATOM 3152 C C . LEU B 1 128 ? 32.661 72.090 -40.580 1.00 17.58 127 LEU B C 1
ATOM 3153 O O . LEU B 1 128 ? 33.333 73.109 -40.522 1.00 19.22 127 LEU B O 1
ATOM 3158 N N . GLN B 1 129 ? 31.963 71.641 -39.541 1.00 18.12 128 GLN B N 1
ATOM 3159 C CA . GLN B 1 129 ? 32.010 72.334 -38.259 1.00 18.78 128 GLN B CA 1
ATOM 3160 C C . GLN B 1 129 ? 32.043 71.294 -37.150 1.00 17.92 128 GLN B C 1
ATOM 3161 O O . GLN B 1 129 ? 30.994 70.915 -36.598 1.00 19.61 128 GLN B O 1
ATOM 3167 N N . PRO B 1 130 ? 33.250 70.787 -36.856 1.00 16.83 129 PRO B N 1
ATOM 3168 C CA . PRO B 1 130 ? 33.348 69.715 -35.892 1.00 18.34 129 PRO B CA 1
ATOM 3169 C C . PRO B 1 130 ? 32.997 70.169 -34.496 1.00 17.17 129 PRO B C 1
ATOM 3170 O O . PRO B 1 130 ? 33.390 71.254 -34.073 1.00 17.11 129 PRO B O 1
ATOM 3182 N N . ILE B 1 132 ? 31.599 68.340 -30.397 1.00 14.86 131 ILE B N 1
ATOM 3183 C CA . ILE B 1 132 ? 31.400 67.186 -29.510 1.00 11.11 131 ILE B CA 1
ATOM 3184 C C . ILE B 1 132 ? 29.964 67.179 -28.971 1.00 11.37 131 ILE B C 1
ATOM 3185 O O . ILE B 1 132 ? 29.512 68.136 -28.332 1.00 12.58 131 ILE B O 1
ATOM 3190 N N . GLY B 1 133 ? 29.223 66.131 -29.268 1.00 11.09 132 GLY B N 1
ATOM 3191 C CA . GLY B 1 133 ? 27.830 66.028 -28.808 1.00 11.46 132 GLY B CA 1
ATOM 3192 C C . GLY B 1 133 ? 27.704 65.576 -27.378 1.00 11.96 132 GLY B C 1
ATOM 3193 O O . GLY B 1 133 ? 26.913 66.097 -26.620 1.00 11.56 132 GLY B O 1
ATOM 3194 N N . VAL B 1 134 ? 28.501 64.588 -27.015 1.00 14.37 133 VAL B N 1
ATOM 3195 C CA . VAL B 1 134 ? 28.421 63.960 -25.708 1.00 12.82 133 VAL B CA 1
ATOM 3196 C C . VAL B 1 134 ? 29.746 64.246 -24.990 1.00 10.93 133 VAL B C 1
ATOM 3197 O O . VAL B 1 134 ? 30.805 63.885 -25.479 1.00 13.99 133 VAL B O 1
ATOM 3201 N N . ILE B 1 135 ? 29.682 64.983 -23.889 1.00 9.13 134 ILE B N 1
ATOM 3202 C CA . ILE B 1 135 ? 30.842 65.174 -23.016 1.00 12.70 134 ILE B CA 1
ATOM 3203 C C . ILE B 1 135 ? 30.311 65.312 -21.570 1.00 14.67 134 ILE B C 1
ATOM 3204 O O . ILE B 1 135 ? 29.354 66.065 -21.309 1.00 16.50 134 ILE B O 1
ATOM 3209 N N . GLY B 1 136 ? 30.904 64.559 -20.641 1.00 12.20 135 GLY B N 1
ATOM 3210 C CA . GLY B 1 136 ? 30.398 64.508 -19.295 1.00 13.14 135 GLY B CA 1
ATOM 3211 C C . GLY B 1 136 ? 31.313 63.902 -18.249 1.00 12.39 135 GLY B C 1
ATOM 3212 O O . GLY B 1 136 ? 32.258 63.195 -18.564 1.00 9.57 135 GLY B O 1
ATOM 3213 N N . THR B 1 137 ? 31.023 64.212 -16.992 1.00 12.79 136 THR B N 1
ATOM 3214 C CA . THR B 1 137 ? 31.660 63.545 -15.855 1.00 13.28 136 THR B CA 1
ATOM 3215 C C . THR B 1 137 ? 30.611 62.639 -15.126 1.00 13.18 136 THR B C 1
ATOM 3216 O O . THR B 1 137 ? 29.452 62.624 -15.515 1.00 12.59 136 THR B O 1
ATOM 3220 N N . ALA B 1 138 ? 31.010 61.900 -14.091 1.00 10.25 137 ALA B N 1
ATOM 3221 C CA . ALA B 1 138 ? 30.115 60.923 -13.461 1.00 11.14 137 ALA B CA 1
ATOM 3222 C C . ALA B 1 138 ? 29.163 61.634 -12.501 1.00 14.40 137 ALA B C 1
ATOM 3223 O O . ALA B 1 138 ? 29.605 62.514 -11.762 1.00 17.85 137 ALA B O 1
ATOM 3225 N N . PRO B 1 139 ? 27.844 61.326 -12.562 1.00 15.30 138 PRO B N 1
ATOM 3226 C CA . PRO B 1 139 ? 26.935 61.815 -11.536 1.00 16.41 138 PRO B CA 1
ATOM 3227 C C . PRO B 1 139 ? 27.232 61.166 -10.190 1.00 16.92 138 PRO B C 1
ATOM 3228 O O . PRO B 1 139 ? 27.741 60.047 -10.145 1.00 17.83 138 PRO B O 1
ATOM 3232 N N . PRO B 1 140 ? 26.912 61.860 -9.092 1.00 19.87 139 PRO B N 1
ATOM 3233 C CA . PRO B 1 140 ? 27.229 61.318 -7.797 1.00 19.46 139 PRO B CA 1
ATOM 3234 C C . PRO B 1 140 ? 26.278 60.197 -7.397 1.00 21.10 139 PRO B C 1
ATOM 3235 O O . PRO B 1 140 ? 26.632 59.395 -6.535 1.00 20.49 139 PRO B O 1
ATOM 3239 N N . GLY B 1 141 ? 25.101 60.144 -8.030 1.00 20.31 140 GLY B N 1
ATOM 3240 C CA . GLY B 1 141 ? 24.066 59.176 -7.706 1.00 19.78 140 GLY B CA 1
ATOM 3241 C C . GLY B 1 141 ? 23.962 58.029 -8.690 1.00 17.76 140 GLY B C 1
ATOM 3242 O O . GLY B 1 141 ? 24.897 57.246 -8.849 1.00 16.59 140 GLY B O 1
ATOM 3243 N N . GLU B 1 142 ? 22.815 57.923 -9.345 1.00 19.23 141 GLU B N 1
ATOM 3244 C CA . GLU B 1 142 ? 22.545 56.778 -10.223 1.00 21.11 141 GLU B CA 1
ATOM 3245 C C . GLU B 1 142 ? 23.164 57.065 -11.574 1.00 21.34 141 GLU B C 1
ATOM 3246 O O . GLU B 1 142 ? 23.267 58.239 -11.947 1.00 20.61 141 GLU B O 1
ATOM 3252 N N . PRO B 1 143 ? 23.611 56.001 -12.293 1.00 20.98 142 PRO B N 1
ATOM 3253 C CA . PRO B 1 143 ? 24.104 56.186 -13.653 1.00 20.23 142 PRO B CA 1
ATOM 3254 C C . PRO B 1 143 ? 23.015 56.778 -14.547 1.00 18.98 142 PRO B C 1
ATOM 3255 O O . PRO B 1 143 ? 21.842 56.435 -14.410 1.00 18.38 142 PRO B O 1
ATOM 3259 N N . ILE B 1 144 ? 23.419 57.689 -15.417 1.00 16.21 143 ILE B N 1
ATOM 3260 C CA . ILE B 1 144 ? 22.519 58.333 -16.359 1.00 15.44 143 ILE B CA 1
ATOM 3261 C C . ILE B 1 144 ? 23.020 57.930 -17.733 1.00 16.53 143 ILE B C 1
ATOM 3262 O O . ILE B 1 144 ? 24.201 58.147 -18.057 1.00 19.99 143 ILE B O 1
ATOM 3267 N N . ASN B 1 145 ? 22.139 57.321 -18.527 1.00 16.63 144 ASN B N 1
ATOM 3268 C CA . ASN B 1 145 ? 22.449 56.913 -19.915 1.00 16.80 144 ASN B CA 1
ATOM 3269 C C . ASN B 1 145 ? 23.092 58.070 -20.711 1.00 16.69 144 ASN B C 1
ATOM 3270 O O . ASN B 1 145 ? 22.659 59.213 -20.579 1.00 18.80 144 ASN B O 1
ATOM 3275 N N . ASN B 1 146 ? 24.104 57.771 -21.531 1.00 14.73 145 ASN B N 1
ATOM 3276 C CA . ASN B 1 146 ? 24.798 58.792 -22.339 1.00 16.31 145 ASN B CA 1
ATOM 3277 C C . ASN B 1 146 ? 23.857 59.685 -23.151 1.00 15.38 145 ASN B C 1
ATOM 3278 O O . ASN B 1 146 ? 24.166 60.854 -23.356 1.00 15.38 145 ASN B O 1
ATOM 3283 N N . GLY B 1 147 ? 22.719 59.119 -23.577 1.00 16.63 146 GLY B N 1
ATOM 3284 C CA . GLY B 1 147 ? 21.686 59.800 -24.371 1.00 15.00 146 GLY B CA 1
ATOM 3285 C C . GLY B 1 147 ? 20.951 60.941 -23.692 1.00 16.85 146 GLY B C 1
ATOM 3286 O O . GLY B 1 147 ? 20.330 61.755 -24.380 1.00 15.51 146 GLY B O 1
ATOM 3287 N N . THR B 1 148 ? 21.008 60.990 -22.349 1.00 16.79 147 THR B N 1
ATOM 3288 C CA . THR B 1 148 ? 20.322 62.008 -21.536 1.00 15.30 147 THR B CA 1
ATOM 3289 C C . THR B 1 148 ? 21.365 63.046 -21.041 1.00 17.14 147 THR B C 1
ATOM 3290 O O . THR B 1 148 ? 22.399 62.668 -20.475 1.00 13.57 147 THR B O 1
ATOM 3294 N N . PRO B 1 149 ? 21.100 64.357 -21.275 1.00 15.64 148 PRO B N 1
ATOM 3295 C CA . PRO B 1 149 ? 21.959 65.397 -20.724 1.00 15.95 148 PRO B CA 1
ATOM 3296 C C . PRO B 1 149 ? 21.607 65.651 -19.269 1.00 15.43 148 PRO B C 1
ATOM 3297 O O . PRO B 1 149 ? 20.550 65.230 -18.799 1.00 16.59 148 PRO B O 1
ATOM 3301 N N . GLY B 1 150 ? 22.491 66.334 -18.555 1.00 15.28 149 GLY B N 1
ATOM 3302 C CA . GLY B 1 150 ? 22.230 66.669 -17.152 1.00 15.02 149 GLY B CA 1
ATOM 3303 C C . GLY B 1 150 ? 23.196 67.717 -16.622 1.00 14.13 149 GLY B C 1
ATOM 3304 O O . GLY B 1 150 ? 23.915 68.342 -17.407 1.00 12.59 149 GLY B O 1
ATOM 3305 N N . PRO B 1 151 ? 23.199 67.941 -15.293 1.00 13.51 150 PRO B N 1
ATOM 3306 C CA . PRO B 1 151 ? 24.188 68.817 -14.623 1.00 13.46 150 PRO B CA 1
ATOM 3307 C C . PRO B 1 151 ? 25.642 68.379 -14.811 1.00 13.11 150 PRO B C 1
ATOM 3308 O O . PRO B 1 151 ? 26.539 69.192 -14.702 1.00 15.36 150 PRO B O 1
ATOM 3312 N N . HIS B 1 152 ? 25.831 67.086 -15.081 1.00 15.90 151 HIS B N 1
ATOM 3313 C CA . HIS B 1 152 ? 27.125 66.436 -15.323 1.00 14.06 151 HIS B CA 1
ATOM 3314 C C . HIS B 1 152 ? 27.655 66.581 -16.749 1.00 12.65 151 HIS B C 1
ATOM 3315 O O . HIS B 1 152 ? 28.763 66.129 -17.043 1.00 14.96 151 HIS B O 1
ATOM 3322 N N . GLY B 1 153 ? 26.862 67.187 -17.639 1.00 11.19 152 GLY B N 1
ATOM 3323 C CA . GLY B 1 153 ? 27.102 67.145 -19.100 1.00 10.65 152 GLY B CA 1
ATOM 3324 C C . GLY B 1 153 ? 26.235 66.090 -19.789 1.00 12.06 152 GLY B C 1
ATOM 3325 O O . GLY B 1 153 ? 25.022 66.104 -19.648 1.00 12.28 152 GLY B O 1
ATOM 3326 N N . GLY B 1 154 ? 26.869 65.158 -20.507 1.00 12.84 153 GLY B N 1
ATOM 3327 C CA . GLY B 1 154 ? 26.175 64.116 -21.244 1.00 14.05 153 GLY B CA 1
ATOM 3328 C C . GLY B 1 154 ? 25.767 64.577 -22.618 1.00 12.68 153 GLY B C 1
ATOM 3329 O O . GLY B 1 154 ? 26.539 65.247 -23.290 1.00 16.11 153 GLY B O 1
ATOM 3330 N N . ASN B 1 155 ? 24.547 64.226 -23.019 1.00 14.34 154 ASN B N 1
ATOM 3331 C CA . ASN B 1 155 ? 24.040 64.471 -24.382 1.00 15.85 154 ASN B CA 1
ATOM 3332 C C . ASN B 1 155 ? 23.562 65.926 -24.601 1.00 14.92 154 ASN B C 1
ATOM 3333 O O . ASN B 1 155 ? 22.408 66.178 -24.920 1.00 17.50 154 ASN B O 1
ATOM 3338 N N . LEU B 1 156 ? 24.499 66.863 -24.467 1.00 13.76 155 LEU B N 1
ATOM 3339 C CA . LEU B 1 156 ? 24.226 68.318 -24.544 1.00 13.69 155 LEU B CA 1
ATOM 3340 C C . LEU B 1 156 ? 23.914 68.835 -25.947 1.00 15.46 155 LEU B C 1
ATOM 3341 O O . LEU B 1 156 ? 23.100 69.762 -26.106 1.00 16.48 155 LEU B O 1
ATOM 3346 N N . ASP B 1 157 ? 24.584 68.228 -26.934 1.00 15.04 156 ASP B N 1
ATOM 3347 C CA . ASP B 1 157 ? 24.485 68.560 -28.351 1.00 14.27 156 ASP B CA 1
ATOM 3348 C C . ASP B 1 157 ? 24.475 70.043 -28.562 1.00 12.47 156 ASP B C 1
ATOM 3349 O O . ASP B 1 157 ? 23.528 70.602 -29.104 1.00 13.19 156 ASP B O 1
ATOM 3354 N N . THR B 1 158 ? 25.555 70.676 -28.120 1.00 10.88 157 THR B N 1
ATOM 3355 C CA . THR B 1 158 ? 25.660 72.137 -28.089 1.00 11.84 157 THR B CA 1
ATOM 3356 C C . THR B 1 158 ? 26.768 72.408 -29.070 1.00 10.54 157 THR B C 1
ATOM 3357 O O . THR B 1 158 ? 27.883 71.972 -28.829 1.00 8.89 157 THR B O 1
ATOM 3361 N N . LYS B 1 159 ? 26.437 73.090 -30.167 1.00 13.11 158 LYS B N 1
ATOM 3362 C CA . LYS B 1 159 ? 27.362 73.337 -31.261 1.00 14.87 158 LYS B CA 1
ATOM 3363 C C . LYS B 1 159 ? 28.577 74.225 -30.933 1.00 14.23 158 LYS B C 1
ATOM 3364 O O . LYS B 1 159 ? 29.573 74.235 -31.686 1.00 10.42 158 LYS B O 1
ATOM 3370 N N . ASP B 1 160 ? 28.504 74.962 -29.824 1.00 14.06 159 ASP B N 1
ATOM 3371 C CA . ASP B 1 160 ? 29.622 75.771 -29.341 1.00 14.51 159 ASP B CA 1
ATOM 3372 C C . ASP B 1 160 ? 30.726 74.972 -28.617 1.00 13.13 159 ASP B C 1
ATOM 3373 O O . ASP B 1 160 ? 31.741 75.539 -28.237 1.00 14.71 159 ASP B O 1
ATOM 3378 N N . ILE B 1 161 ? 30.522 73.668 -28.460 1.00 14.70 160 ILE B N 1
ATOM 3379 C CA . ILE B 1 161 ? 31.519 72.730 -27.918 1.00 13.67 160 ILE B CA 1
ATOM 3380 C C . ILE B 1 161 ? 32.306 72.179 -29.115 1.00 13.72 160 ILE B C 1
ATOM 3381 O O . ILE B 1 161 ? 31.985 71.109 -29.681 1.00 13.69 160 ILE B O 1
ATOM 3386 N N . LYS B 1 162 ? 33.342 72.943 -29.480 1.00 11.68 161 LYS B N 1
ATOM 3387 C CA . LYS B 1 162 ? 34.030 72.827 -30.757 1.00 14.24 161 LYS B CA 1
ATOM 3388 C C . LYS B 1 162 ? 35.444 73.373 -30.559 1.00 11.94 161 LYS B C 1
ATOM 3389 O O . LYS B 1 162 ? 35.730 74.003 -29.552 1.00 11.69 161 LYS B O 1
ATOM 3395 N N . PRO B 1 163 ? 36.339 73.154 -31.519 1.00 16.27 162 PRO B N 1
ATOM 3396 C CA . PRO B 1 163 ? 37.705 73.580 -31.223 1.00 15.01 162 PRO B CA 1
ATOM 3397 C C . PRO B 1 163 ? 37.780 75.027 -30.750 1.00 11.63 162 PRO B C 1
ATOM 3398 O O . PRO B 1 163 ? 37.070 75.893 -31.279 1.00 9.33 162 PRO B O 1
ATOM 3402 N N . GLY B 1 164 ? 38.620 75.270 -29.750 1.00 12.87 163 GLY B N 1
ATOM 3403 C CA . GLY B 1 164 ? 38.861 76.632 -29.218 1.00 13.42 163 GLY B CA 1
ATOM 3404 C C . GLY B 1 164 ? 37.926 77.052 -28.091 1.00 12.06 163 GLY B C 1
ATOM 3405 O O . GLY B 1 164 ? 38.027 78.157 -27.545 1.00 11.56 163 GLY B O 1
ATOM 3406 N N . THR B 1 165 ? 36.990 76.182 -27.762 1.00 13.66 164 THR B N 1
ATOM 3407 C CA . THR B 1 165 ? 36.083 76.402 -26.652 1.00 11.28 164 THR B CA 1
ATOM 3408 C C . THR B 1 165 ? 36.648 75.697 -25.397 1.00 12.36 164 THR B C 1
ATOM 3409 O O . THR B 1 165 ? 37.279 74.631 -25.486 1.00 11.35 164 THR B O 1
ATOM 3413 N N . THR B 1 166 ? 36.418 76.315 -24.243 1.00 10.16 165 THR B N 1
ATOM 3414 C CA . THR B 1 166 ? 36.721 75.724 -22.952 1.00 11.05 165 THR B CA 1
ATOM 3415 C C . THR B 1 166 ? 35.384 75.329 -22.351 1.00 10.60 165 THR B C 1
ATOM 3416 O O . THR B 1 166 ? 34.468 76.141 -22.314 1.00 11.15 165 THR B O 1
ATOM 3420 N N . VAL B 1 167 ? 35.289 74.078 -21.913 1.00 8.87 166 VAL B N 1
ATOM 3421 C CA . VAL B 1 167 ? 34.064 73.526 -21.339 1.00 11.74 166 VAL B CA 1
ATOM 3422 C C . VAL B 1 167 ? 34.276 73.320 -19.831 1.00 12.52 166 VAL B C 1
ATOM 3423 O O . VAL B 1 167 ? 35.295 72.793 -19.416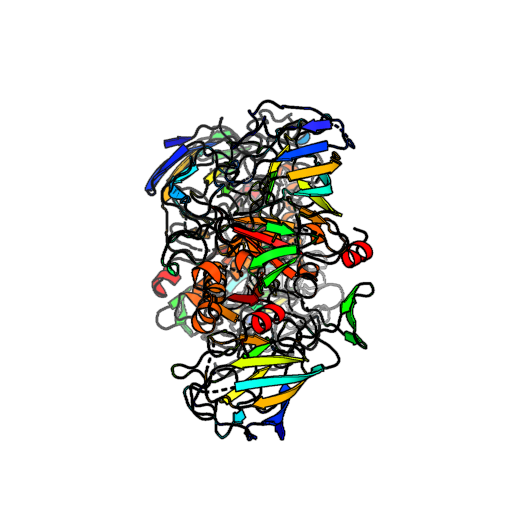 1.00 11.29 166 VAL B O 1
ATOM 3427 N N . TYR B 1 168 ? 33.297 73.719 -19.013 1.00 10.45 167 TYR B N 1
ATOM 3428 C CA . TYR B 1 168 ? 33.392 73.594 -17.577 1.00 9.06 167 TYR B CA 1
ATOM 3429 C C . TYR B 1 168 ? 32.379 72.544 -17.093 1.00 10.46 167 TYR B C 1
ATOM 3430 O O . TYR B 1 168 ? 31.190 72.684 -17.354 1.00 9.33 167 TYR B O 1
ATOM 3439 N N . LEU B 1 169 ? 32.868 71.494 -16.422 1.00 8.68 168 LEU B N 1
ATOM 3440 C CA . LEU B 1 169 ? 32.033 70.393 -15.963 1.00 12.00 168 LEU B CA 1
ATOM 3441 C C . LEU B 1 169 ? 32.273 70.138 -14.449 1.00 13.64 168 LEU B C 1
ATOM 3442 O O . LEU B 1 169 ? 33.343 70.388 -13.948 1.00 12.55 168 LEU B O 1
ATOM 3447 N N . PRO B 1 170 ? 31.259 69.646 -13.727 1.00 11.06 169 PRO B N 1
ATOM 3448 C CA . PRO B 1 170 ? 31.387 69.374 -12.296 1.00 12.67 169 PRO B CA 1
ATOM 3449 C C . PRO B 1 170 ? 32.253 68.141 -11.961 1.00 11.74 169 PRO B C 1
ATOM 3450 O O . PRO B 1 170 ? 32.241 67.153 -12.690 1.00 13.43 169 PRO B O 1
ATOM 3454 N N . VAL B 1 171 ? 33.013 68.232 -10.880 1.00 10.53 170 VAL B N 1
ATOM 3455 C CA . VAL B 1 171 ? 33.553 67.048 -10.218 1.00 11.06 170 VAL B CA 1
ATOM 3456 C C . VAL B 1 171 ? 32.631 66.719 -9.088 1.00 14.62 170 VAL B C 1
ATOM 3457 O O . VAL B 1 171 ? 32.632 67.407 -8.064 1.00 19.33 170 VAL B O 1
ATOM 3461 N N . GLU B 1 172 ? 31.863 65.653 -9.248 1.00 11.93 171 GLU B N 1
ATOM 3462 C CA . GLU B 1 172 ? 30.978 65.176 -8.187 1.00 14.56 171 GLU B CA 1
ATOM 3463 C C . GLU B 1 172 ? 31.486 63.904 -7.502 1.00 13.54 171 GLU B C 1
ATOM 3464 O O . GLU B 1 172 ? 31.027 63.555 -6.429 1.00 14.04 171 GLU B O 1
ATOM 3470 N N . VAL B 1 173 ? 32.350 63.165 -8.170 1.00 14.56 172 VAL B N 1
ATOM 3471 C CA . VAL B 1 173 ? 33.078 62.078 -7.544 1.00 14.17 172 VAL B CA 1
ATOM 3472 C C . VAL B 1 173 ? 34.574 62.304 -7.786 1.00 15.90 172 VAL B C 1
ATOM 3473 O O . VAL B 1 173 ? 34.978 62.929 -8.781 1.00 11.35 172 VAL B O 1
ATOM 3477 N N . ASP B 1 174 ? 35.404 61.808 -6.874 1.00 15.95 173 ASP B N 1
ATOM 3478 C CA . ASP B 1 174 ? 36.866 61.964 -7.018 1.00 17.62 173 ASP B CA 1
ATOM 3479 C C . ASP B 1 174 ? 37.389 61.466 -8.371 1.00 15.92 173 ASP B C 1
ATOM 3480 O O . ASP B 1 174 ? 36.993 60.394 -8.861 1.00 15.39 173 ASP B O 1
ATOM 3485 N N . GLY B 1 175 ? 38.241 62.283 -8.993 1.00 14.84 174 GLY B N 1
ATOM 3486 C CA . GLY B 1 175 ? 38.718 62.021 -10.342 1.00 14.87 174 GLY B CA 1
ATOM 3487 C C . GLY B 1 175 ? 37.783 62.438 -11.472 1.00 12.46 174 GLY B C 1
ATOM 3488 O O . GLY B 1 175 ? 38.188 62.392 -12.629 1.00 13.63 174 GLY B O 1
ATOM 3489 N N . ALA B 1 176 ? 36.544 62.803 -11.150 1.00 12.45 175 ALA B N 1
ATOM 3490 C CA . ALA B 1 176 ? 35.556 63.316 -12.137 1.00 12.22 175 ALA B CA 1
ATOM 3491 C C . ALA B 1 176 ? 34.985 62.221 -13.022 1.00 14.32 175 ALA B C 1
ATOM 3492 O O . ALA B 1 176 ? 33.757 62.032 -13.087 1.00 12.84 175 ALA B O 1
ATOM 3494 N N . LEU B 1 177 ? 35.887 61.496 -13.697 1.00 15.34 176 LEU B N 1
ATOM 3495 C CA . LEU B 1 177 ? 35.543 60.443 -14.663 1.00 14.31 176 LEU B CA 1
ATOM 3496 C C . LEU B 1 177 ? 34.952 61.049 -15.926 1.00 12.64 176 LEU B C 1
ATOM 3497 O O . LEU B 1 177 ? 33.738 61.000 -16.134 1.00 12.45 176 LEU B O 1
ATOM 3502 N N . LEU B 1 178 ? 35.841 61.592 -16.763 1.00 11.36 177 LEU B N 1
ATOM 3503 C CA . LEU B 1 178 ? 35.475 62.329 -17.961 1.00 10.42 177 LEU B CA 1
ATOM 3504 C C . LEU B 1 178 ? 35.364 61.359 -19.149 1.00 8.73 177 LEU B C 1
ATOM 3505 O O . LEU B 1 178 ? 36.252 60.548 -19.353 1.00 4.84 177 LEU B O 1
ATOM 3510 N N . ALA B 1 179 ? 34.271 61.494 -19.917 1.00 7.81 178 ALA B N 1
ATOM 3511 C CA . ALA B 1 179 ? 33.936 60.656 -21.046 1.00 9.85 178 ALA B CA 1
ATOM 3512 C C . ALA B 1 179 ? 33.349 61.544 -22.155 1.00 11.43 178 ALA B C 1
ATOM 3513 O O . ALA B 1 179 ? 32.630 62.526 -21.865 1.00 10.86 178 ALA B O 1
ATOM 3515 N N . LEU B 1 180 ? 33.692 61.245 -23.410 1.00 13.31 179 LEU B N 1
ATOM 3516 C CA . LEU B 1 180 ? 33.118 61.977 -24.543 1.00 13.83 179 LEU B CA 1
ATOM 3517 C C . LEU B 1 180 ? 32.933 61.102 -25.777 1.00 14.94 179 LEU B C 1
ATOM 3518 O O . LEU B 1 180 ? 33.576 60.050 -25.922 1.00 14.16 179 LEU B O 1
ATOM 3523 N N . GLY B 1 181 ? 32.023 61.525 -26.644 1.00 14.99 180 GLY B N 1
ATOM 3524 C CA . GLY B 1 181 ? 31.778 60.826 -27.905 1.00 14.00 180 GLY B CA 1
ATOM 3525 C C . GLY B 1 181 ? 30.834 61.646 -28.757 1.00 15.64 180 GLY B C 1
ATOM 3526 O O . GLY B 1 181 ? 30.768 62.851 -28.609 1.00 13.93 180 GLY B O 1
ATOM 3527 N N . ASP B 1 182 ? 30.093 60.990 -29.643 1.00 15.39 181 ASP B N 1
ATOM 3528 C CA . ASP B 1 182 ? 29.090 61.661 -30.464 1.00 13.32 181 ASP B CA 1
ATOM 3529 C C . ASP B 1 182 ? 29.620 62.902 -31.175 1.00 10.71 181 ASP B C 1
ATOM 3530 O O . ASP B 1 182 ? 29.094 63.994 -30.982 1.00 11.34 181 ASP B O 1
ATOM 3535 N N . LEU B 1 183 ? 30.668 62.761 -31.983 1.00 8.92 182 LEU B N 1
ATOM 3536 C CA . LEU B 1 183 ? 31.135 63.917 -32.743 1.00 10.04 182 LEU B CA 1
ATOM 3537 C C . LEU B 1 183 ? 30.186 64.141 -33.924 1.00 12.09 182 LEU B C 1
ATOM 3538 O O . LEU B 1 183 ? 29.605 63.180 -34.439 1.00 11.39 182 LEU B O 1
ATOM 3543 N N . HIS B 1 184 ? 30.017 65.411 -34.315 1.00 15.47 183 HIS B N 1
ATOM 3544 C CA . HIS B 1 184 ? 29.335 65.778 -35.550 1.00 13.32 183 HIS B CA 1
ATOM 3545 C C . HIS B 1 184 ? 30.262 66.577 -36.477 1.00 12.85 183 HIS B C 1
ATOM 3546 O O . HIS B 1 184 ? 31.145 67.272 -36.023 1.00 11.66 183 HIS B O 1
ATOM 3553 N N . ALA B 1 185 ? 30.029 66.450 -37.783 1.00 11.71 184 ALA B N 1
ATOM 3554 C CA . ALA B 1 185 ? 30.758 67.207 -38.811 1.00 13.06 184 ALA B CA 1
ATOM 3555 C C . ALA B 1 185 ? 30.017 68.506 -39.120 1.00 13.54 184 ALA B C 1
ATOM 3556 O O . ALA B 1 185 ? 30.576 69.460 -39.719 1.00 12.42 184 ALA B O 1
ATOM 3558 N N . ALA B 1 186 ? 28.754 68.546 -38.689 1.00 10.71 185 ALA B N 1
ATOM 3559 C CA . ALA B 1 186 ? 27.887 69.700 -38.905 1.00 10.96 185 ALA B CA 1
ATOM 3560 C C . ALA B 1 186 ? 26.593 69.436 -38.134 1.00 11.48 185 ALA B C 1
ATOM 3561 O O . ALA B 1 186 ? 26.158 68.298 -38.080 1.00 14.29 185 ALA B O 1
ATOM 3571 N N . GLY B 1 188 ? 23.053 72.213 -36.663 1.00 10.38 187 GLY B N 1
ATOM 3572 C CA . GLY B 1 188 ? 22.539 73.529 -36.233 1.00 10.35 187 GLY B CA 1
ATOM 3573 C C . GLY B 1 188 ? 21.804 73.448 -34.899 1.00 10.26 187 GLY B C 1
ATOM 3574 O O . GLY B 1 188 ? 21.499 72.353 -34.425 1.00 10.85 187 GLY B O 1
ATOM 3575 N N . ASP B 1 189 ? 21.560 74.610 -34.278 1.00 9.98 188 ASP B N 1
ATOM 3576 C CA . ASP B 1 189 ? 20.812 74.687 -33.014 1.00 9.36 188 ASP B CA 1
ATOM 3577 C C . ASP B 1 189 ? 19.476 73.970 -33.157 1.00 10.30 188 ASP B C 1
ATOM 3578 O O . ASP B 1 189 ? 18.759 74.183 -34.160 1.00 10.83 188 ASP B O 1
ATOM 3583 N N . GLY B 1 190 ? 19.162 73.135 -32.155 1.00 10.71 189 GLY B N 1
ATOM 3584 C CA . GLY B 1 190 ? 17.920 72.363 -32.082 1.00 10.41 189 GLY B CA 1
ATOM 3585 C C . GLY B 1 190 ? 18.052 70.875 -32.416 1.00 8.72 189 GLY B C 1
ATOM 3586 O O . GLY B 1 190 ? 17.288 70.052 -31.891 1.00 10.12 189 GLY B O 1
ATOM 3587 N N . GLU B 1 191 ? 18.983 70.556 -33.313 1.00 10.95 190 GLU B N 1
ATOM 3588 C CA . GLU B 1 191 ? 19.221 69.201 -33.822 1.00 11.68 190 GLU B CA 1
ATOM 3589 C C . GLU B 1 191 ? 17.881 68.552 -34.202 1.00 12.76 190 GLU B C 1
ATOM 3590 O O . GLU B 1 191 ? 17.605 67.396 -33.860 1.00 11.37 190 GLU B O 1
ATOM 3596 N N . ILE B 1 192 ? 17.047 69.342 -34.881 1.00 11.19 191 ILE B N 1
ATOM 3597 C CA . ILE B 1 192 ? 15.617 69.080 -34.991 1.00 9.62 191 ILE B CA 1
ATOM 3598 C C . ILE B 1 192 ? 15.183 67.738 -35.629 1.00 8.64 191 ILE B C 1
ATOM 3599 O O . ILE B 1 192 ? 14.057 67.293 -35.393 1.00 10.84 191 ILE B O 1
ATOM 3604 N N . LEU B 1 193 ? 16.038 67.130 -36.441 1.00 10.17 192 LEU B N 1
ATOM 3605 C CA . LEU B 1 193 ? 15.716 65.870 -37.098 1.00 10.74 192 LEU B CA 1
ATOM 3606 C C . LEU B 1 193 ? 15.820 64.722 -36.127 1.00 10.13 192 LEU B C 1
ATOM 3607 O O . LEU B 1 193 ? 15.006 63.818 -36.182 1.00 14.45 192 LEU B O 1
ATOM 3612 N N . ILE B 1 194 ? 16.804 64.798 -35.226 1.00 13.26 193 ILE B N 1
ATOM 3613 C CA . ILE B 1 194 ? 17.137 63.777 -34.203 1.00 13.94 193 ILE B CA 1
ATOM 3614 C C . ILE B 1 194 ? 18.664 63.701 -34.086 1.00 14.11 193 ILE B C 1
ATOM 3615 O O . ILE B 1 194 ? 19.194 63.460 -33.006 1.00 15.90 193 ILE B O 1
ATOM 3620 N N . CYS B 1 195 ? 19.353 64.009 -35.187 1.00 14.53 194 CYS B N 1
ATOM 3621 C CA . CYS B 1 195 ? 20.798 63.855 -35.313 1.00 14.42 194 CYS B CA 1
ATOM 3622 C C . CYS B 1 195 ? 21.460 65.056 -36.033 1.00 13.76 194 CYS B C 1
ATOM 3623 O O . CYS B 1 195 ? 20.794 65.854 -36.709 1.00 11.52 194 CYS B O 1
ATOM 3626 N N . GLY B 1 196 ? 22.773 65.182 -35.882 1.00 14.85 195 GLY B N 1
ATOM 3627 C CA . GLY B 1 196 ? 23.556 65.986 -36.829 1.00 13.09 195 GLY B CA 1
ATOM 3628 C C . GLY B 1 196 ? 24.201 65.056 -37.839 1.00 12.72 195 GLY B C 1
ATOM 3629 O O . GLY B 1 196 ? 23.709 63.956 -38.050 1.00 10.03 195 GLY B O 1
ATOM 3630 N N . VAL B 1 197 ? 25.289 65.493 -38.477 1.00 11.81 196 VAL B N 1
ATOM 3631 C CA . VAL B 1 197 ? 26.028 64.609 -39.354 1.00 12.73 196 VAL B CA 1
ATOM 3632 C C . VAL B 1 197 ? 26.981 63.824 -38.450 1.00 12.75 196 VAL B C 1
ATOM 3633 O O . VAL B 1 197 ? 28.012 64.330 -38.020 1.00 13.24 196 VAL B O 1
ATOM 3637 N N . GLU B 1 198 ? 26.604 62.587 -38.175 1.00 13.42 197 GLU B N 1
ATOM 3638 C CA . GLU B 1 198 ? 27.260 61.755 -37.157 1.00 15.85 197 GLU B CA 1
ATOM 3639 C C . GLU B 1 198 ? 28.568 61.198 -37.720 1.00 14.83 197 GLU B C 1
ATOM 3640 O O . GLU B 1 198 ? 28.599 60.745 -38.864 1.00 13.55 197 GLU B O 1
ATOM 3646 N N . ILE B 1 199 ? 29.636 61.240 -36.930 1.00 13.78 198 ILE B N 1
ATOM 3647 C CA . ILE B 1 199 ? 30.953 60.880 -37.450 1.00 13.04 198 ILE B CA 1
ATOM 3648 C C . ILE B 1 199 ? 31.903 60.407 -36.341 1.00 13.76 198 ILE B C 1
ATOM 3649 O O . ILE B 1 199 ? 31.740 60.786 -35.183 1.00 14.06 198 ILE B O 1
ATOM 3654 N N . ALA B 1 200 ? 32.823 59.499 -36.685 1.00 10.43 199 ALA B N 1
ATOM 3655 C CA . ALA B 1 200 ? 33.897 59.100 -35.783 1.00 12.20 199 ALA B CA 1
ATOM 3656 C C . ALA B 1 200 ? 35.055 60.073 -35.973 1.00 13.77 199 ALA B C 1
ATOM 3657 O O . ALA B 1 200 ? 35.137 60.788 -36.985 1.00 13.60 199 ALA B O 1
ATOM 3659 N N . GLY B 1 201 ? 35.938 60.134 -34.985 1.00 15.62 200 GLY B N 1
ATOM 3660 C CA . GLY B 1 201 ? 37.030 61.080 -35.045 1.00 14.42 200 GLY B CA 1
ATOM 3661 C C . GLY B 1 201 ? 37.878 61.024 -33.812 1.00 16.64 200 GLY B C 1
AT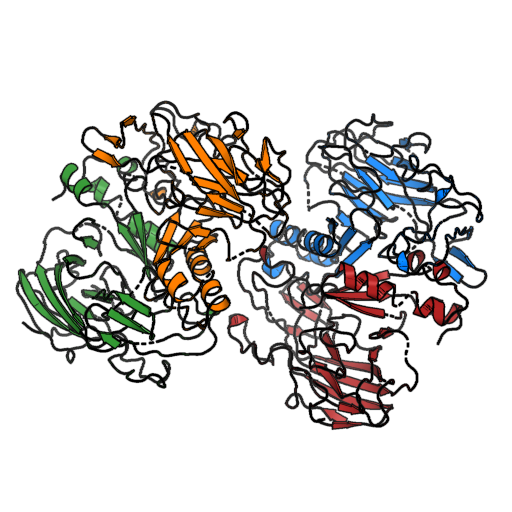OM 3662 O O . GLY B 1 201 ? 37.752 60.098 -32.993 1.00 17.41 200 GLY B O 1
ATOM 3663 N N . THR B 1 202 ? 38.755 62.015 -33.685 1.00 16.32 201 THR B N 1
ATOM 3664 C CA . THR B 1 202 ? 39.602 62.128 -32.515 1.00 18.90 201 THR B CA 1
ATOM 3665 C C . THR B 1 202 ? 39.496 63.540 -31.962 1.00 16.52 201 THR B C 1
ATOM 3666 O O . THR B 1 202 ? 39.394 64.493 -32.729 1.00 18.89 201 THR B O 1
ATOM 3670 N N . VAL B 1 203 ? 39.534 63.645 -30.639 1.00 16.41 202 VAL B N 1
ATOM 3671 C CA . VAL B 1 203 ? 39.465 64.914 -29.915 1.00 14.53 202 VAL B CA 1
ATOM 3672 C C . VAL B 1 203 ? 40.716 65.055 -29.082 1.00 13.74 202 VAL B C 1
ATOM 3673 O O . VAL B 1 203 ? 41.086 64.127 -28.386 1.00 13.24 202 VAL B O 1
ATOM 3677 N N . THR B 1 204 ? 41.384 66.204 -29.218 1.00 12.32 203 THR B N 1
ATOM 3678 C CA . THR B 1 204 ? 42.517 66.574 -28.410 1.00 11.91 203 THR B CA 1
ATOM 3679 C C . THR B 1 204 ? 42.073 67.690 -27.466 1.00 13.36 203 THR B C 1
ATOM 3680 O O . THR B 1 204 ? 41.546 68.732 -27.910 1.00 15.72 203 THR B O 1
ATOM 3684 N N . LEU B 1 205 ? 42.268 67.442 -26.170 1.00 12.66 204 LEU B N 1
ATOM 3685 C CA . LEU B 1 205 ? 41.898 68.380 -25.129 1.00 13.07 204 LEU B CA 1
ATOM 3686 C C . LEU B 1 205 ? 42.953 68.440 -24.039 1.00 15.17 204 LEU B C 1
ATOM 3687 O O . LEU B 1 205 ? 43.727 67.508 -23.861 1.00 14.50 204 LEU B O 1
ATOM 3692 N N . LYS B 1 206 ? 42.978 69.565 -23.333 1.00 16.21 205 LYS B N 1
ATOM 3693 C CA . LYS B 1 206 ? 43.779 69.737 -22.120 1.00 15.78 205 LYS B CA 1
ATOM 3694 C C . LYS B 1 206 ? 42.802 69.864 -20.955 1.00 16.63 205 LYS B C 1
ATOM 3695 O O . LYS B 1 206 ? 41.836 70.650 -21.010 1.00 14.48 205 LYS B O 1
ATOM 3701 N N . VAL B 1 207 ? 43.056 69.058 -19.915 1.00 17.37 206 VAL B N 1
ATOM 3702 C CA . VAL B 1 207 ? 42.181 68.923 -18.756 1.00 17.86 206 VAL B CA 1
ATOM 3703 C C . VAL B 1 207 ? 42.806 69.569 -17.534 1.00 18.11 206 VAL B C 1
ATOM 3704 O O . VAL B 1 207 ? 43.858 69.136 -17.065 1.00 17.87 206 VAL B O 1
ATOM 3708 N N . ASN B 1 208 ? 42.152 70.598 -17.014 1.00 17.89 207 ASN B N 1
ATOM 3709 C CA . ASN B 1 208 ? 42.683 71.337 -15.878 1.00 18.74 207 ASN B CA 1
ATOM 3710 C C . ASN B 1 208 ? 41.724 71.176 -14.714 1.00 16.30 207 ASN B C 1
ATOM 3711 O O . ASN B 1 208 ? 40.507 71.219 -14.897 1.00 16.47 207 ASN B O 1
ATOM 3716 N N . VAL B 1 209 ? 42.268 70.950 -13.524 1.00 15.81 208 VAL B N 1
ATOM 3717 C CA . VAL B 1 209 ? 41.451 70.879 -12.318 1.00 15.36 208 VAL B CA 1
ATOM 3718 C C . VAL B 1 209 ? 41.380 72.286 -11.727 1.00 18.11 208 VAL B C 1
ATOM 3719 O O . VAL B 1 209 ? 42.410 72.956 -11.561 1.00 17.93 208 VAL B O 1
ATOM 3723 N N . LYS B 1 210 ? 40.157 72.743 -11.474 1.00 18.61 209 LYS B N 1
ATOM 3724 C CA . LYS B 1 210 ? 39.902 74.000 -10.799 1.00 19.34 209 LYS B CA 1
ATOM 3725 C C . LYS B 1 210 ? 39.245 73.738 -9.462 1.00 20.45 209 LYS B C 1
ATOM 3726 O O . LYS B 1 210 ? 38.157 73.151 -9.403 1.00 21.38 209 LYS B O 1
ATOM 3732 N N . LYS B 1 211 ? 39.921 74.180 -8.391 1.00 20.61 210 LYS B N 1
ATOM 3733 C CA . LYS B 1 211 ? 39.505 73.906 -7.027 1.00 21.22 210 LYS B CA 1
ATOM 3734 C C . LYS B 1 211 ? 38.346 74.795 -6.597 1.00 22.28 210 LYS B C 1
ATOM 3735 O O . LYS B 1 211 ? 37.666 74.486 -5.634 1.00 28.20 210 LYS B O 1
ATOM 3741 N N . GLU B 1 212 ? 38.130 75.899 -7.294 1.00 23.30 211 GLU B N 1
ATOM 3742 C CA . GLU B 1 212 ? 37.033 76.802 -6.989 1.00 23.66 211 GLU B CA 1
ATOM 3743 C C . GLU B 1 212 ? 35.987 76.667 -8.077 1.00 24.09 211 GLU B C 1
ATOM 3744 O O . GLU B 1 212 ? 36.301 76.869 -9.248 1.00 24.20 211 GLU B O 1
ATOM 3746 N N . ARG B 1 213 ? 34.757 76.322 -7.694 1.00 25.05 212 ARG B N 1
ATOM 3747 C CA . ARG B 1 213 ? 33.634 76.279 -8.638 1.00 28.35 212 ARG B CA 1
ATOM 3748 C C . ARG B 1 213 ? 32.932 77.649 -8.742 1.00 30.87 212 ARG B C 1
ATOM 3749 O O . ARG B 1 213 ? 32.072 77.977 -7.934 1.00 32.87 212 ARG B O 1
ATOM 3765 N N . PHE B 1 215 ? 30.899 79.135 -11.052 1.00 28.95 214 PHE B N 1
ATOM 3766 C CA . PHE B 1 215 ? 29.573 79.337 -11.666 1.00 25.79 214 PHE B CA 1
ATOM 3767 C C . PHE B 1 215 ? 28.764 78.054 -11.810 1.00 22.29 214 PHE B C 1
ATOM 3768 O O . PHE B 1 215 ? 29.301 76.950 -11.684 1.00 17.97 214 PHE B O 1
ATOM 3776 N N . PRO B 1 216 ? 27.458 78.199 -12.098 1.00 22.53 215 PRO B N 1
ATOM 3777 C CA . PRO B 1 216 ? 26.624 77.017 -12.333 1.00 20.22 215 PRO B CA 1
ATOM 3778 C C . PRO B 1 216 ? 27.030 76.276 -13.612 1.00 17.16 215 PRO B C 1
ATOM 3779 O O . PRO B 1 216 ? 27.430 76.876 -14.608 1.00 18.41 215 PRO B O 1
ATOM 3783 N N . LEU B 1 217 ? 26.930 74.963 -13.551 1.00 16.71 216 LEU B N 1
ATOM 3784 C CA . LEU B 1 217 ? 27.482 74.095 -14.575 1.00 15.10 216 LEU B CA 1
ATOM 3785 C C . LEU B 1 217 ? 26.356 73.215 -15.158 1.00 15.69 216 LEU B C 1
ATOM 3786 O O . LEU B 1 217 ? 25.318 73.016 -14.509 1.00 11.29 216 LEU B O 1
ATOM 3791 N N . PRO B 1 218 ? 26.538 72.696 -16.392 1.00 15.08 217 PRO B N 1
ATOM 3792 C CA . PRO B 1 218 ? 27.664 72.918 -17.277 1.00 12.98 217 PRO B CA 1
ATOM 3793 C C . PRO B 1 218 ? 27.777 74.362 -17.759 1.00 12.08 217 PRO B C 1
ATOM 3794 O O . PRO B 1 218 ? 26.809 75.110 -17.768 1.00 12.40 217 PRO B O 1
ATOM 3798 N N . ALA B 1 219 ? 28.966 74.736 -18.188 1.00 13.72 218 ALA B N 1
ATOM 3799 C CA . ALA B 1 219 ? 29.154 76.004 -18.842 1.00 12.58 218 ALA B CA 1
ATOM 3800 C C . ALA B 1 219 ? 30.287 75.929 -19.866 1.00 10.78 218 ALA B C 1
ATOM 3801 O O . ALA B 1 219 ? 31.058 74.970 -19.898 1.00 11.50 218 ALA B O 1
ATOM 3803 N N . LEU B 1 220 ? 30.372 76.929 -20.727 1.00 11.66 219 LEU B N 1
ATOM 3804 C CA . LEU B 1 220 ? 31.498 77.028 -21.650 1.00 10.93 219 LEU B CA 1
ATOM 3805 C C . LEU B 1 220 ? 31.946 78.468 -21.904 1.00 11.57 219 LEU B C 1
ATOM 3806 O O . LEU B 1 220 ? 31.278 79.450 -21.546 1.00 12.72 219 LEU B O 1
ATOM 3811 N N . LYS B 1 221 ? 33.105 78.582 -22.524 1.00 12.77 220 LYS B N 1
ATOM 3812 C CA . LYS B 1 221 ? 33.703 79.874 -22.842 1.00 13.37 220 LYS B CA 1
ATOM 3813 C C . LYS B 1 221 ? 34.339 79.686 -24.205 1.00 12.69 220 LYS B C 1
ATOM 3814 O O . LYS B 1 221 ? 35.206 78.822 -24.372 1.00 12.66 220 LYS B O 1
ATOM 3820 N N . THR B 1 222 ? 33.822 80.415 -25.201 1.00 14.45 221 THR B N 1
ATOM 3821 C CA . THR B 1 222 ? 34.464 80.520 -26.505 1.00 12.24 221 THR B CA 1
ATOM 3822 C C . THR B 1 222 ? 35.530 81.609 -26.380 1.00 12.83 221 THR B C 1
ATOM 3823 O O . THR B 1 222 ? 35.841 82.087 -25.277 1.00 12.06 221 THR B O 1
ATOM 3827 N N . ASP B 1 223 ? 36.107 82.006 -27.498 1.00 12.77 222 ASP B N 1
ATOM 3828 C CA . ASP B 1 223 ? 37.059 83.121 -27.463 1.00 16.15 222 ASP B CA 1
ATOM 3829 C C . ASP B 1 223 ? 36.416 84.502 -27.259 1.00 13.13 222 ASP B C 1
ATOM 3830 O O . ASP B 1 223 ? 37.139 85.459 -27.036 1.00 11.45 222 ASP B O 1
ATOM 3835 N N . THR B 1 224 ? 35.082 84.593 -27.332 1.00 9.32 223 THR B N 1
ATOM 3836 C CA . THR B 1 224 ? 34.362 85.876 -27.193 1.00 9.81 223 THR B CA 1
ATOM 3837 C C . THR B 1 224 ? 33.202 85.894 -26.181 1.00 11.16 223 THR B C 1
ATOM 3838 O O . THR B 1 224 ? 32.822 86.977 -25.672 1.00 11.99 223 THR B O 1
ATOM 3842 N N . HIS B 1 225 ? 32.644 84.719 -25.889 1.00 9.21 224 HIS B N 1
ATOM 3843 C CA . HIS B 1 225 ? 31.416 84.616 -25.097 1.00 9.72 224 HIS B CA 1
ATOM 3844 C C . HIS B 1 225 ? 31.501 83.596 -23.982 1.00 10.83 224 HIS B C 1
ATOM 3845 O O . HIS B 1 225 ? 32.201 82.586 -24.106 1.00 14.38 224 HIS B O 1
ATOM 3852 N N . PHE B 1 226 ? 30.748 83.868 -22.915 1.00 12.30 225 PHE B N 1
ATOM 3853 C CA . PHE B 1 226 ? 30.518 82.937 -21.818 1.00 12.44 225 PHE B CA 1
ATOM 3854 C C . PHE B 1 226 ? 29.059 82.476 -21.859 1.00 9.42 225 PHE B C 1
ATOM 3855 O O . PHE B 1 226 ? 28.165 83.268 -22.081 1.00 9.18 225 PHE B O 1
ATOM 3871 N N . THR B 1 228 ? 26.076 79.694 -19.943 1.00 12.70 227 THR B N 1
ATOM 3872 C CA . THR B 1 228 ? 25.571 78.751 -18.943 1.00 14.84 227 THR B CA 1
ATOM 3873 C C . THR B 1 228 ? 24.620 77.793 -19.639 1.00 13.97 227 THR B C 1
ATOM 3874 O O . THR B 1 228 ? 23.835 78.214 -20.480 1.00 15.44 227 THR B O 1
ATOM 3878 N N . ILE B 1 229 ? 24.695 76.518 -19.296 1.00 13.58 228 ILE B N 1
ATOM 3879 C CA . ILE B 1 229 ? 23.896 75.484 -19.945 1.00 12.77 228 ILE B CA 1
ATOM 3880 C C . ILE B 1 229 ? 22.991 74.822 -18.904 1.00 12.33 228 ILE B C 1
ATOM 3881 O O . ILE B 1 229 ? 23.402 74.598 -17.784 1.00 9.23 228 ILE B O 1
ATOM 3886 N N . ALA B 1 230 ? 21.761 74.522 -19.293 1.00 10.96 229 ALA B N 1
ATOM 3887 C CA . ALA B 1 230 ? 20.825 73.828 -18.434 1.00 12.02 229 ALA B CA 1
ATOM 3888 C C . ALA B 1 230 ? 20.023 72.867 -19.291 1.00 13.12 229 ALA B C 1
ATOM 3889 O O . ALA B 1 230 ? 19.742 73.159 -20.453 1.00 13.25 229 ALA B O 1
ATOM 3891 N N . SER B 1 231 ? 19.704 71.701 -18.734 1.00 12.46 230 SER B N 1
ATOM 3892 C CA . SER B 1 231 ? 18.837 70.737 -19.398 1.00 12.20 230 SER B CA 1
ATOM 3893 C C . SER B 1 231 ? 17.619 70.434 -18.530 1.00 13.26 230 SER B C 1
ATOM 3894 O O . SER B 1 231 ? 17.677 70.492 -17.308 1.00 13.52 230 SER B O 1
ATOM 3897 N N . ALA B 1 232 ? 16.499 70.138 -19.172 1.00 13.83 231 ALA B N 1
ATOM 3898 C CA . ALA B 1 232 ? 15.246 69.962 -18.464 1.00 14.34 231 ALA B CA 1
ATOM 3899 C C . ALA B 1 232 ? 14.227 69.201 -19.308 1.00 14.55 231 ALA B C 1
ATOM 3900 O O . ALA B 1 232 ? 14.407 69.054 -20.520 1.00 11.14 231 ALA B O 1
ATOM 3902 N N . GLU B 1 233 ? 13.137 68.760 -18.677 1.00 15.05 232 GLU B N 1
ATOM 3903 C CA A GLU B 1 233 ? 12.073 68.013 -19.357 0.50 15.77 232 GLU B CA 1
ATOM 3904 C CA B GLU B 1 233 ? 12.121 67.993 -19.386 0.50 15.82 232 GLU B CA 1
ATOM 3905 C C . GLU B 1 233 ? 11.456 68.806 -20.513 1.00 15.02 232 GLU B C 1
ATOM 3906 O O . GLU B 1 233 ? 11.126 68.235 -21.576 1.00 13.49 232 GLU B O 1
ATOM 3917 N N . THR B 1 234 ? 11.268 70.115 -20.292 1.00 13.28 233 THR B N 1
ATOM 3918 C CA . THR B 1 234 ? 10.807 71.063 -21.322 1.00 13.40 233 THR B CA 1
ATOM 3919 C C . THR B 1 234 ? 11.912 72.065 -21.707 1.00 16.91 233 THR B C 1
ATOM 3920 O O . THR B 1 234 ? 12.801 72.350 -20.908 1.00 14.95 233 THR B O 1
ATOM 3924 N N . LEU B 1 235 ? 11.875 72.555 -22.953 1.00 14.57 234 LEU B N 1
ATOM 3925 C CA . LEU B 1 235 ? 12.760 73.634 -23.398 1.00 15.39 234 LEU B CA 1
ATOM 3926 C C . LEU B 1 235 ? 12.497 74.907 -22.612 1.00 15.91 234 LEU B C 1
ATOM 3927 O O . LEU B 1 235 ? 13.422 75.674 -22.346 1.00 17.42 234 LEU B O 1
ATOM 3932 N N . ASP B 1 236 ? 11.219 75.121 -22.293 1.00 14.84 235 ASP B N 1
ATOM 3933 C CA . ASP B 1 236 ? 10.768 76.254 -21.495 1.00 15.52 235 ASP B CA 1
ATOM 3934 C C . ASP B 1 236 ? 11.540 76.312 -20.174 1.00 15.71 235 ASP B C 1
ATOM 3935 O O . ASP B 1 236 ? 12.148 77.328 -19.852 1.00 16.29 235 ASP B O 1
ATOM 3940 N N . ALA B 1 237 ? 11.466 75.218 -19.411 1.00 13.17 236 ALA B N 1
ATOM 3941 C CA . ALA B 1 237 ? 12.189 75.077 -18.133 1.00 13.16 236 ALA B CA 1
ATOM 3942 C C . ALA B 1 237 ? 13.719 75.118 -18.260 1.00 10.58 236 ALA B C 1
ATOM 3943 O O . ALA B 1 237 ? 14.407 75.628 -17.379 1.00 11.55 236 ALA B O 1
ATOM 3945 N N . ALA B 1 238 ? 14.257 74.545 -19.331 1.00 7.57 237 ALA B N 1
ATOM 3946 C CA . ALA B 1 238 ? 15.699 74.601 -19.587 1.00 10.07 237 ALA B CA 1
ATOM 3947 C C . ALA B 1 238 ? 16.137 76.058 -19.907 1.00 8.96 237 ALA B C 1
ATOM 3948 O O . ALA B 1 238 ? 17.190 76.526 -19.460 1.00 10.75 237 ALA B O 1
ATOM 3950 N N . ALA B 1 239 ? 15.317 76.758 -20.687 1.00 10.02 238 ALA B N 1
ATOM 3951 C CA . ALA B 1 239 ? 15.555 78.169 -21.061 1.00 11.46 238 ALA B CA 1
ATOM 3952 C C . ALA B 1 239 ? 15.567 79.068 -19.811 1.00 10.95 238 ALA B C 1
ATOM 3953 O O . ALA B 1 239 ? 16.432 79.927 -19.628 1.00 9.30 238 ALA B O 1
ATOM 3955 N N . VAL B 1 240 ? 14.600 78.841 -18.926 1.00 8.17 239 VAL B N 1
ATOM 3956 C CA . VAL B 1 240 ? 14.514 79.590 -17.699 1.00 9.28 239 VAL B CA 1
ATOM 3957 C C . VAL B 1 240 ? 15.687 79.287 -16.712 1.00 9.77 239 VAL B C 1
ATOM 3958 O O . VAL B 1 240 ? 16.208 80.189 -16.066 1.00 10.94 239 VAL B O 1
ATOM 3962 N N . GLN B 1 241 ? 16.124 78.038 -16.629 1.00 9.94 240 GLN B N 1
ATOM 3963 C CA . GLN B 1 241 ? 17.189 77.673 -15.696 1.00 11.80 240 GLN B CA 1
ATOM 3964 C C . GLN B 1 241 ? 18.539 78.174 -16.209 1.00 10.89 240 GLN B C 1
ATOM 3965 O O . GLN B 1 241 ? 19.382 78.572 -15.418 1.00 10.09 240 GLN B O 1
ATOM 3971 N N . ALA B 1 242 ? 18.757 78.097 -17.521 1.00 12.51 241 ALA B N 1
ATOM 3972 C CA . ALA B 1 242 ? 19.996 78.592 -18.132 1.00 12.95 241 ALA B CA 1
ATOM 3973 C C . ALA B 1 242 ? 20.173 80.116 -17.921 1.00 14.04 241 ALA B C 1
ATOM 3974 O O . ALA B 1 242 ? 21.248 80.602 -17.543 1.00 14.88 241 ALA B O 1
ATOM 3976 N N . THR B 1 243 ? 19.097 80.849 -18.158 1.00 14.22 242 THR B N 1
ATOM 3977 C CA . THR B 1 243 ? 18.994 82.274 -17.856 1.00 12.41 242 THR B CA 1
ATOM 3978 C C . THR B 1 243 ? 19.240 82.625 -16.369 1.00 14.17 242 THR B C 1
ATOM 3979 O O . THR B 1 243 ? 20.005 83.531 -16.065 1.00 10.35 242 THR B O 1
ATOM 3983 N N . LYS B 1 244 ? 18.553 81.917 -15.462 1.00 12.65 243 LYS B N 1
ATOM 3984 C CA . LYS B 1 244 ? 18.713 82.083 -14.005 1.00 13.30 243 LYS B CA 1
ATOM 3985 C C . LYS B 1 244 ? 20.113 81.810 -13.524 1.00 11.97 243 LYS B C 1
ATOM 3986 O O . LYS B 1 244 ? 20.609 82.540 -12.665 1.00 10.67 243 LYS B O 1
ATOM 3992 N N . ASN B 1 245 ? 20.745 80.759 -14.060 1.00 12.54 244 ASN B N 1
ATOM 3993 C CA . ASN B 1 245 ? 22.164 80.478 -13.791 1.00 13.10 244 ASN B CA 1
ATOM 3994 C C . ASN B 1 245 ? 23.094 81.668 -14.124 1.00 15.64 244 ASN B C 1
ATOM 3995 O O . ASN B 1 245 ? 23.921 82.064 -13.307 1.00 13.60 244 ASN B O 1
ATOM 4008 N N . ALA B 1 247 ? 22.125 84.929 -14.533 1.00 11.04 246 ALA B N 1
ATOM 4009 C CA . ALA B 1 247 ? 21.672 86.078 -13.700 1.00 10.22 246 ALA B CA 1
ATOM 4010 C C . ALA B 1 247 ? 22.184 85.980 -12.260 1.00 11.46 246 ALA B C 1
ATOM 4011 O O . ALA B 1 247 ? 22.722 86.917 -11.694 1.00 12.01 246 ALA B O 1
ATOM 4013 N N . THR B 1 248 ? 21.988 84.834 -11.652 1.00 14.21 247 THR B N 1
ATOM 4014 C CA . THR B 1 248 ? 22.372 84.658 -10.279 1.00 16.46 247 THR B CA 1
ATOM 4015 C C . THR B 1 248 ? 23.895 84.703 -10.121 1.00 15.09 247 THR B C 1
ATOM 4016 O O . THR B 1 248 ? 24.374 85.286 -9.162 1.00 16.31 247 THR B O 1
ATOM 4020 N N . PHE B 1 249 ? 24.635 84.092 -11.046 1.00 14.62 248 PHE B N 1
ATOM 4021 C CA . PHE B 1 249 ? 26.106 84.222 -11.129 1.00 15.85 248 PHE B CA 1
ATOM 4022 C C . PHE B 1 249 ? 26.611 85.686 -11.274 1.00 17.75 248 PHE B C 1
ATOM 4023 O O . PHE B 1 249 ? 27.502 86.137 -10.545 1.00 16.01 248 PHE B O 1
ATOM 4031 N N . LEU B 1 250 ? 26.033 86.411 -12.216 1.00 17.13 249 LEU B N 1
ATOM 4032 C CA . LEU B 1 250 ? 26.375 87.803 -12.477 1.00 17.46 249 LEU B CA 1
ATOM 4033 C C . LEU B 1 250 ? 25.938 88.733 -11.312 1.00 16.68 249 LEU B C 1
ATOM 4034 O O . LEU B 1 250 ? 26.640 89.668 -10.970 1.00 17.33 249 LEU B O 1
ATOM 4039 N N . ALA B 1 251 ? 24.824 88.445 -10.647 1.00 18.14 250 ALA B N 1
ATOM 4040 C CA . ALA B 1 251 ? 24.453 89.184 -9.450 1.00 17.68 250 ALA B CA 1
ATOM 4041 C C . ALA B 1 251 ? 25.419 88.836 -8.335 1.00 18.24 250 ALA B C 1
ATOM 4042 O O . ALA B 1 251 ? 26.014 89.724 -7.713 1.00 18.98 250 ALA B O 1
ATOM 4044 N N . ASN B 1 252 ? 25.585 87.541 -8.084 1.00 16.36 251 ASN B N 1
ATOM 4045 C CA . ASN B 1 252 ? 26.426 87.067 -6.988 1.00 15.02 251 ASN B CA 1
ATOM 4046 C C . ASN B 1 252 ? 27.878 87.555 -7.054 1.00 15.59 251 ASN B C 1
ATOM 4047 O O . ASN B 1 252 ? 28.442 87.907 -6.033 1.00 14.53 251 ASN B O 1
ATOM 4052 N N . ARG B 1 253 ? 28.472 87.587 -8.242 1.00 16.71 252 ARG B N 1
ATOM 4053 C CA . ARG B 1 253 ? 29.910 87.870 -8.399 1.00 17.92 252 ARG B CA 1
ATOM 4054 C C . ARG B 1 253 ? 30.264 89.313 -8.780 1.00 17.53 252 ARG B C 1
ATOM 4055 O O . ARG B 1 253 ? 31.452 89.655 -8.852 1.00 19.53 252 ARG B O 1
ATOM 4058 N N . THR B 1 254 ? 29.252 90.156 -8.971 1.00 16.46 253 THR B N 1
ATOM 4059 C CA A THR B 1 254 ? 29.412 91.528 -9.441 0.50 15.86 253 THR B CA 1
ATOM 4060 C CA B THR B 1 254 ? 29.496 91.544 -9.362 0.50 14.28 253 THR B CA 1
ATOM 4061 C C . THR B 1 254 ? 28.682 92.529 -8.535 1.00 14.32 253 THR B C 1
ATOM 4062 O O . THR B 1 254 ? 27.783 92.155 -7.752 1.00 13.84 253 THR B O 1
ATOM 4069 N N . ALA B 1 255 ? 29.023 93.799 -8.717 1.00 12.14 254 ALA B N 1
ATOM 4070 C CA . ALA B 1 255 ? 28.347 94.913 -8.079 1.00 11.78 254 ALA B CA 1
ATOM 4071 C C . ALA B 1 255 ? 26.904 95.059 -8.545 1.00 10.56 254 ALA B C 1
ATOM 4072 O O . ALA B 1 255 ? 26.148 95.834 -7.973 1.00 8.42 254 ALA B O 1
ATOM 4074 N N . LEU B 1 256 ? 26.510 94.324 -9.574 1.00 9.25 255 LEU B N 1
ATOM 4075 C CA . LEU B 1 256 ? 25.151 94.399 -10.053 1.00 9.78 255 LEU B CA 1
ATOM 4076 C C . LEU B 1 256 ? 24.209 93.738 -9.061 1.00 11.44 255 LEU B C 1
ATOM 4077 O O . LEU B 1 256 ? 24.546 92.697 -8.489 1.00 14.86 255 LEU B O 1
ATOM 4082 N N . SER B 1 257 ? 23.018 94.308 -8.915 1.00 10.92 256 SER B N 1
ATOM 4083 C CA . SER B 1 257 ? 21.891 93.641 -8.269 1.00 12.23 256 SER B CA 1
ATOM 4084 C C . SER B 1 257 ? 21.297 92.614 -9.211 1.00 12.47 256 SER B C 1
ATOM 4085 O O . SER B 1 257 ? 21.642 92.568 -10.395 1.00 13.04 256 SER B O 1
ATOM 4088 N N . ILE B 1 258 ? 20.395 91.791 -8.688 1.00 13.17 257 ILE B N 1
ATOM 4089 C CA . ILE B 1 258 ? 19.713 90.780 -9.498 1.00 12.11 257 ILE B CA 1
ATOM 4090 C C . ILE B 1 258 ? 18.853 91.465 -10.541 1.00 13.83 257 ILE B C 1
ATOM 4091 O O . ILE B 1 258 ? 18.681 90.962 -11.641 1.00 15.66 257 ILE B O 1
ATOM 4096 N N . GLU B 1 259 ? 18.344 92.638 -10.202 1.00 16.43 258 GLU B N 1
ATOM 4097 C CA . GLU B 1 259 ? 17.589 93.467 -11.146 1.00 16.59 258 GLU B CA 1
ATOM 4098 C C . GLU B 1 259 ? 18.490 94.019 -12.260 1.00 16.56 258 GLU B C 1
ATOM 4099 O O . GLU B 1 259 ? 18.137 93.970 -13.439 1.00 17.45 258 GLU B O 1
ATOM 4105 N N . GLU B 1 260 ? 19.667 94.518 -11.895 1.00 13.84 259 GLU B N 1
ATOM 4106 C CA . GLU B 1 260 ? 20.612 95.046 -12.891 1.00 15.34 259 GLU B CA 1
ATOM 4107 C C . GLU B 1 260 ? 21.189 93.935 -13.771 1.00 12.81 259 GLU B C 1
ATOM 4108 O O . GLU B 1 260 ? 21.381 94.117 -14.966 1.00 13.51 259 GLU B O 1
ATOM 4114 N N . ALA B 1 261 ? 21.442 92.779 -13.171 1.00 13.54 260 ALA B N 1
ATOM 4115 C CA . ALA B 1 261 ? 21.826 91.579 -13.929 1.00 12.63 260 ALA B CA 1
ATOM 4116 C C . ALA B 1 261 ? 20.759 91.175 -14.977 1.00 13.01 260 ALA B C 1
ATOM 4117 O O . ALA B 1 261 ? 21.084 90.927 -16.141 1.00 16.30 260 ALA B O 1
ATOM 4119 N N . GLY B 1 262 ? 19.492 91.127 -14.578 1.00 15.70 261 GLY B N 1
ATOM 4120 C CA . GLY B 1 262 ? 18.392 90.800 -15.493 1.00 13.99 261 GLY B CA 1
ATOM 4121 C C . GLY B 1 262 ? 18.307 91.747 -16.683 1.00 15.37 261 GLY B C 1
ATOM 4122 O O . GLY B 1 262 ? 18.069 91.311 -17.806 1.00 14.16 261 GLY B O 1
ATOM 4131 N N . LEU B 1 264 ? 20.829 93.737 -18.010 1.00 14.09 263 LEU B N 1
ATOM 4132 C CA . LEU B 1 264 ? 21.958 93.471 -18.900 1.00 13.40 263 LEU B CA 1
ATOM 4133 C C . LEU B 1 264 ? 21.702 92.214 -19.774 1.00 15.21 263 LEU B C 1
ATOM 4134 O O . LEU B 1 264 ? 21.926 92.258 -20.968 1.00 14.59 263 LEU B O 1
ATOM 4139 N N . LEU B 1 265 ? 21.213 91.118 -19.170 1.00 15.66 264 LEU B N 1
ATOM 4140 C CA . LEU B 1 265 ? 20.909 89.869 -19.890 1.00 13.49 264 LEU B CA 1
ATOM 4141 C C . LEU B 1 265 ? 19.817 90.079 -20.938 1.00 14.28 264 LEU B C 1
ATOM 4142 O O . LEU B 1 265 ? 19.941 89.645 -22.083 1.00 13.03 264 LEU B O 1
ATOM 4147 N N . SER B 1 266 ? 18.748 90.746 -20.538 1.00 14.68 265 SER B N 1
ATOM 4148 C CA . SER B 1 266 ? 17.634 90.987 -21.450 1.00 15.12 265 SER B CA 1
ATOM 4149 C C . SER B 1 266 ? 18.013 91.966 -22.555 1.00 15.80 265 SER B C 1
ATOM 4150 O O . SER B 1 266 ? 17.477 91.895 -23.680 1.00 17.95 265 SER B O 1
ATOM 4153 N N . GLY B 1 267 ? 18.962 92.852 -22.255 1.00 14.65 266 GLY B N 1
ATOM 4154 C CA . GLY B 1 267 ? 19.411 93.871 -23.204 1.00 14.98 266 GLY B CA 1
ATOM 4155 C C . GLY B 1 267 ? 20.552 93.441 -24.111 1.00 18.24 266 GLY B C 1
ATOM 4156 O O . GLY B 1 267 ? 20.609 93.841 -25.283 1.00 19.14 266 GLY B O 1
ATOM 4157 N N . ALA B 1 268 ? 21.481 92.653 -23.580 1.00 16.86 267 ALA B N 1
ATOM 4158 C CA . ALA B 1 268 ? 22.742 92.394 -24.271 1.00 15.49 267 ALA B CA 1
ATOM 4159 C C . ALA B 1 268 ? 23.110 90.906 -24.344 1.00 15.49 267 ALA B C 1
ATOM 4160 O O . ALA B 1 268 ? 24.132 90.569 -24.909 1.00 16.22 267 ALA B O 1
ATOM 4162 N N . GLY B 1 269 ? 22.304 90.035 -23.737 1.00 15.33 268 GLY B N 1
ATOM 4163 C CA . GLY B 1 269 ? 22.598 88.613 -23.694 1.00 16.98 268 GLY B CA 1
ATOM 4164 C C . GLY B 1 269 ? 21.673 87.927 -24.662 1.00 16.29 268 GLY B C 1
ATOM 4165 O O . GLY B 1 269 ? 20.745 88.563 -25.139 1.00 19.55 268 GLY B O 1
ATOM 4166 N N . ASP B 1 270 ? 21.918 86.658 -24.976 1.00 15.69 269 ASP B N 1
ATOM 4167 C CA . ASP B 1 270 ? 21.020 85.897 -25.874 1.00 14.67 269 ASP B CA 1
ATOM 4168 C C . ASP B 1 270 ? 20.762 84.494 -25.351 1.00 13.80 269 ASP B C 1
ATOM 4169 O O . ASP B 1 270 ? 21.678 83.802 -24.932 1.00 13.77 269 ASP B O 1
ATOM 4174 N N . LEU B 1 271 ? 19.508 84.071 -25.412 1.00 10.43 270 LEU B N 1
ATOM 4175 C CA . LEU B 1 271 ? 19.153 82.723 -25.079 1.00 10.32 270 LEU B CA 1
ATOM 4176 C C . LEU B 1 271 ? 19.138 81.900 -26.369 1.00 9.57 270 LEU B C 1
ATOM 4177 O O . LEU B 1 271 ? 18.473 82.249 -27.348 1.00 10.37 270 LEU B O 1
ATOM 4182 N N . TYR B 1 272 ? 19.892 80.811 -26.366 1.00 10.91 271 TYR B N 1
ATOM 4183 C CA . TYR B 1 272 ? 19.941 79.897 -27.483 1.00 9.74 271 TYR B CA 1
ATOM 4184 C C . TYR B 1 272 ? 19.401 78.501 -27.110 1.00 9.53 271 TYR B C 1
ATOM 4185 O O . TYR B 1 272 ? 19.298 78.126 -25.939 1.00 13.27 271 TYR B O 1
ATOM 4194 N N . VAL B 1 273 ? 19.097 77.745 -28.157 1.00 10.29 272 VAL B N 1
ATOM 4195 C CA . VAL B 1 273 ? 18.570 76.393 -28.073 1.00 12.80 272 VAL B CA 1
ATOM 4196 C C . VAL B 1 273 ? 19.727 75.480 -28.443 1.00 11.37 272 VAL B C 1
ATOM 4197 O O . VAL B 1 273 ? 20.315 75.662 -29.487 1.00 12.85 272 VAL B O 1
ATOM 4201 N N . SER B 1 274 ? 20.071 74.517 -27.604 1.00 10.16 273 SER B N 1
ATOM 4202 C CA . SER B 1 274 ? 21.024 73.498 -28.023 1.00 10.79 273 SER B CA 1
ATOM 4203 C C . SER B 1 274 ? 20.351 72.390 -28.831 1.00 10.50 273 SER B C 1
ATOM 4204 O O . SER B 1 274 ? 20.657 72.180 -29.991 1.00 11.55 273 SER B O 1
ATOM 4207 N N . GLN B 1 275 ? 19.432 71.678 -28.206 1.00 12.81 274 GLN B N 1
ATOM 4208 C CA . GLN B 1 275 ? 18.738 70.576 -28.864 1.00 13.05 274 GLN B CA 1
ATOM 4209 C C . GLN B 1 275 ? 17.383 70.399 -28.259 1.00 13.27 274 GLN B C 1
ATOM 4210 O O . GLN B 1 275 ? 17.221 70.571 -27.046 1.00 8.74 274 GLN B O 1
ATOM 4216 N N . ILE B 1 276 ? 16.405 70.054 -29.097 1.00 15.00 275 ILE B N 1
ATOM 4217 C CA . ILE B 1 276 ? 15.043 69.783 -28.627 1.00 13.65 275 ILE B CA 1
ATOM 4218 C C . ILE B 1 276 ? 14.617 68.318 -28.791 1.00 14.12 275 ILE B C 1
ATOM 4219 O O . ILE B 1 276 ? 13.462 68.022 -28.726 1.00 13.99 275 ILE B O 1
ATOM 4224 N N . VAL B 1 277 ? 15.563 67.402 -28.983 1.00 13.99 276 VAL B N 1
ATOM 4225 C CA . VAL B 1 277 ? 15.247 66.039 -29.410 1.00 13.14 276 VAL B CA 1
ATOM 4226 C C . VAL B 1 277 ? 15.620 64.915 -28.430 1.00 14.76 276 VAL B C 1
ATOM 4227 O O . VAL B 1 277 ? 15.181 63.780 -28.620 1.00 14.30 276 VAL B O 1
ATOM 4231 N N . ASN B 1 278 ? 16.440 65.196 -27.413 1.00 12.94 277 ASN B N 1
ATOM 4232 C CA . ASN B 1 278 ? 16.885 64.147 -26.483 1.00 13.26 277 ASN B CA 1
ATOM 4233 C C . ASN B 1 278 ? 15.909 64.060 -25.315 1.00 13.11 277 ASN B C 1
ATOM 4234 O O . ASN B 1 278 ? 15.032 64.927 -25.178 1.00 13.97 277 ASN B O 1
ATOM 4239 N N . PRO B 1 279 ? 16.020 63.015 -24.479 1.00 15.29 278 PRO B N 1
ATOM 4240 C CA . PRO B 1 279 ? 15.033 62.839 -23.409 1.00 12.88 278 PRO B CA 1
ATOM 4241 C C . PRO B 1 279 ? 14.855 64.038 -22.453 1.00 15.34 278 PRO B C 1
ATOM 4242 O O . PRO B 1 279 ? 13.794 64.175 -21.829 1.00 13.69 278 PRO B O 1
ATOM 4246 N N . LEU B 1 280 ? 15.909 64.845 -22.291 1.00 15.32 279 LEU B N 1
ATOM 4247 C CA . LEU B 1 280 ? 15.818 66.151 -21.678 1.00 13.76 279 LEU B CA 1
ATOM 4248 C C . LEU B 1 280 ? 16.248 67.124 -22.772 1.00 14.63 279 LEU B C 1
ATOM 4249 O O . LEU B 1 280 ? 17.093 66.805 -23.628 1.00 12.15 279 LEU B O 1
ATOM 4254 N N . LYS B 1 281 ? 15.640 68.292 -22.785 1.00 13.22 280 LYS B N 1
ATOM 4255 C CA . LYS B 1 281 ? 15.968 69.267 -23.808 1.00 12.92 280 LYS B CA 1
ATOM 4256 C C . LYS B 1 281 ? 17.039 70.174 -23.237 1.00 10.23 280 LYS B C 1
ATOM 4257 O O . LYS B 1 281 ? 17.230 70.202 -22.029 1.00 11.63 280 LYS B O 1
ATOM 4263 N N . THR B 1 282 ? 17.791 70.849 -24.104 1.00 14.11 281 THR B N 1
ATOM 4264 C CA . THR B 1 282 ? 18.918 71.660 -23.653 1.00 13.45 281 THR B CA 1
ATOM 4265 C C . THR B 1 282 ? 18.935 73.069 -24.265 1.00 11.11 281 THR B C 1
ATOM 4266 O O . THR B 1 282 ? 18.793 73.279 -25.485 1.00 14.22 281 THR B O 1
ATOM 4270 N N . ALA B 1 283 ? 19.151 74.034 -23.383 1.00 11.26 282 ALA B N 1
ATOM 4271 C CA . ALA B 1 283 ? 19.300 75.439 -23.752 1.00 9.49 282 ALA B CA 1
ATOM 4272 C C . ALA B 1 283 ? 20.586 76.018 -23.176 1.00 15.16 282 ALA B C 1
ATOM 4273 O O . ALA B 1 283 ? 21.198 75.433 -22.265 1.00 16.33 282 ALA B O 1
ATOM 4275 N N . ARG B 1 284 ? 21.002 77.169 -23.713 1.00 14.78 283 ARG B N 1
ATOM 4276 C CA . ARG B 1 284 ? 22.108 77.938 -23.124 1.00 15.75 283 ARG B CA 1
ATOM 4277 C C . ARG B 1 284 ? 21.889 79.447 -23.198 1.00 13.30 283 ARG B C 1
ATOM 4278 O O . ARG B 1 284 ? 21.258 79.956 -24.120 1.00 13.95 283 ARG B O 1
ATOM 4286 N N . PHE B 1 285 ? 22.374 80.139 -22.179 1.00 11.60 284 PHE B N 1
ATOM 4287 C CA . PHE B 1 285 ? 22.383 81.584 -22.185 1.00 11.74 284 PHE B CA 1
ATOM 4288 C C . PHE B 1 285 ? 23.815 82.086 -22.364 1.00 10.72 284 PHE B C 1
ATOM 4289 O O . PHE B 1 285 ? 24.697 81.711 -21.572 1.00 8.84 284 PHE B O 1
ATOM 4297 N N . SER B 1 286 ? 23.994 82.975 -23.367 1.00 9.71 285 SER B N 1
ATOM 4298 C CA . SER B 1 286 ? 25.266 83.609 -23.769 1.00 11.81 285 SER B CA 1
ATOM 4299 C C . SER B 1 286 ? 25.374 85.101 -23.464 1.00 14.50 285 SER B C 1
ATOM 4300 O O . SER B 1 286 ? 24.480 85.872 -23.813 1.00 15.97 285 SER B O 1
ATOM 4303 N N . LEU B 1 287 ? 26.485 85.495 -22.840 1.00 14.22 286 LEU B N 1
ATOM 4304 C CA . LEU B 1 287 ? 26.844 86.895 -22.665 1.00 14.18 286 LEU B CA 1
ATOM 4305 C C . LEU B 1 287 ? 28.324 87.112 -23.042 1.00 10.64 286 LEU B C 1
ATOM 4306 O O . LEU B 1 287 ? 29.182 86.316 -22.678 1.00 13.69 286 LEU B O 1
ATOM 4311 N N . ALA B 1 288 ? 28.626 88.185 -23.759 1.00 10.08 287 ALA B N 1
ATOM 4312 C CA . ALA B 1 288 ? 30.002 88.475 -24.205 1.00 8.44 287 ALA B CA 1
ATOM 4313 C C . ALA B 1 288 ? 31.009 88.640 -23.064 1.00 8.18 287 ALA B C 1
ATOM 4314 O O . ALA B 1 288 ? 30.727 89.313 -22.074 1.00 11.16 287 ALA B O 1
ATOM 4316 N N . LEU B 1 289 ? 32.193 88.053 -23.215 1.00 10.62 288 LEU B N 1
ATOM 4317 C CA . LEU B 1 289 ? 33.263 88.130 -22.181 1.00 11.04 288 LEU B CA 1
ATOM 4318 C C . LEU B 1 289 ? 33.612 89.571 -21.739 1.00 13.23 288 LEU B C 1
ATOM 4319 O O . LEU B 1 289 ? 34.043 89.831 -20.588 1.00 9.88 288 LEU B O 1
ATOM 4324 N N . HIS B 1 290 ? 33.467 90.520 -22.655 1.00 12.18 289 HIS B N 1
ATOM 4325 C CA . HIS B 1 290 ? 33.935 91.861 -22.365 1.00 14.16 289 HIS B CA 1
ATOM 4326 C C . HIS B 1 290 ? 33.063 92.544 -21.308 1.00 12.76 289 HIS B C 1
ATOM 4327 O O . HIS B 1 290 ? 33.547 93.412 -20.611 1.00 13.63 289 HIS B O 1
ATOM 4334 N N . TYR B 1 291 ? 31.802 92.110 -21.175 1.00 12.56 290 TYR B N 1
ATOM 4335 C CA . TYR B 1 291 ? 30.926 92.572 -20.087 1.00 13.30 290 TYR B CA 1
ATOM 4336 C C . TYR B 1 291 ? 31.459 92.097 -18.743 1.00 13.97 290 TYR B C 1
ATOM 4337 O O . TYR B 1 291 ? 31.469 92.851 -17.781 1.00 14.70 290 TYR B O 1
ATOM 4346 N N . PHE B 1 292 ? 31.917 90.847 -18.699 1.00 14.21 291 PHE B N 1
ATOM 4347 C CA . PHE B 1 292 ? 32.564 90.286 -17.512 1.00 15.43 291 PHE B CA 1
ATOM 4348 C C . PHE B 1 292 ? 33.835 91.008 -17.131 1.00 14.78 291 PHE B C 1
ATOM 4349 O O . PHE B 1 292 ? 34.048 91.280 -15.959 1.00 15.92 291 PHE B O 1
ATOM 4357 N N . GLU B 1 293 ? 34.682 91.292 -18.115 1.00 15.28 292 GLU B N 1
ATOM 4358 C CA . GLU B 1 293 ? 35.889 92.073 -17.880 1.00 16.71 292 GLU B CA 1
ATOM 4359 C C . GLU B 1 293 ? 35.568 93.479 -17.383 1.00 17.51 292 GLU B C 1
ATOM 4360 O O . GLU B 1 293 ? 36.150 93.933 -16.390 1.00 19.38 292 GLU B O 1
ATOM 4363 N N . LYS B 1 294 ? 34.628 94.159 -18.039 1.00 18.05 293 LYS B N 1
ATOM 4364 C CA . LYS B 1 294 ? 34.145 95.457 -17.556 1.00 17.05 293 LYS B CA 1
ATOM 4365 C C . LYS B 1 294 ? 33.602 95.399 -16.116 1.00 16.04 293 LYS B C 1
ATOM 4366 O O . LYS B 1 294 ? 33.712 96.367 -15.394 1.00 15.18 293 LYS B O 1
ATOM 4372 N N . LEU B 1 295 ? 32.997 94.276 -15.720 1.00 15.28 294 LEU B N 1
ATOM 4373 C CA . LEU B 1 295 ? 32.441 94.086 -14.370 1.00 16.33 294 LEU B CA 1
ATOM 4374 C C . LEU B 1 295 ? 33.440 93.511 -13.338 1.00 17.69 294 LEU B C 1
ATOM 4375 O O . LEU B 1 295 ? 33.079 93.266 -12.183 1.00 16.09 294 LEU B O 1
ATOM 4380 N N . GLY B 1 296 ? 34.676 93.269 -13.770 1.00 18.05 295 GLY B N 1
ATOM 4381 C CA . GLY B 1 296 ? 35.738 92.758 -12.908 1.00 20.57 295 GLY B CA 1
ATOM 4382 C C . GLY B 1 296 ? 35.742 91.261 -12.634 1.00 21.80 295 GLY B C 1
ATOM 4383 O O . GLY B 1 296 ? 36.316 90.821 -11.636 1.00 22.54 295 GLY B O 1
ATOM 4384 N N . VAL B 1 297 ? 35.129 90.474 -13.509 1.00 22.57 296 VAL B N 1
ATOM 4385 C CA . VAL B 1 297 ? 35.087 89.021 -13.346 1.00 25.24 296 VAL B CA 1
ATOM 4386 C C . VAL B 1 297 ? 36.078 88.334 -14.298 1.00 26.29 296 VAL B C 1
ATOM 4387 O O . VAL B 1 297 ? 36.958 87.581 -13.853 1.00 26.65 296 VAL B O 1
ATOM 4391 N N . ILE C 1 3 ? 3.921 109.853 -47.133 1.00 24.57 2 ILE C N 1
ATOM 4392 C CA . ILE C 1 3 ? 2.934 109.165 -46.258 1.00 22.67 2 ILE C CA 1
ATOM 4393 C C . ILE C 1 3 ? 3.576 108.913 -44.905 1.00 23.66 2 ILE C C 1
ATOM 4394 O O . ILE C 1 3 ? 4.389 108.004 -44.745 1.00 22.82 2 ILE C O 1
ATOM 4399 N N . ARG C 1 4 ? 3.209 109.749 -43.940 1.00 25.77 3 ARG C N 1
ATOM 4400 C CA . ARG C 1 4 ? 3.667 109.616 -42.566 1.00 27.82 3 ARG C CA 1
ATOM 4401 C C . ARG C 1 4 ? 2.469 109.375 -41.622 1.00 27.99 3 ARG C C 1
ATOM 4402 O O . ARG C 1 4 ? 1.487 110.140 -41.643 1.00 28.81 3 ARG C O 1
ATOM 4410 N N . LEU C 1 5 ? 2.552 108.303 -40.825 1.00 25.05 4 LEU C N 1
ATOM 4411 C CA . LEU C 1 5 ? 1.586 108.033 -39.752 1.00 23.85 4 LEU C CA 1
ATOM 4412 C C . LEU C 1 5 ? 2.130 108.538 -38.389 1.00 22.47 4 LEU C C 1
ATOM 4413 O O . LEU C 1 5 ? 3.190 108.111 -37.934 1.00 19.74 4 LEU C O 1
ATOM 4418 N N . SER C 1 6 ? 1.404 109.449 -37.748 1.00 22.42 5 SER C N 1
ATOM 4419 C CA . SER C 1 6 ? 1.872 110.042 -36.504 1.00 21.63 5 SER C CA 1
ATOM 4420 C C . SER C 1 6 ? 1.494 109.150 -35.316 1.00 22.24 5 SER C C 1
ATOM 4421 O O . SER C 1 6 ? 0.558 108.347 -35.392 1.00 20.86 5 SER C O 1
ATOM 4424 N N . ASN C 1 7 ? 2.216 109.320 -34.209 1.00 24.40 6 ASN C N 1
ATOM 4425 C CA . ASN C 1 7 ? 2.069 108.443 -33.043 1.00 25.12 6 ASN C CA 1
ATOM 4426 C C . ASN C 1 7 ? 0.836 108.749 -32.212 1.00 25.91 6 ASN C C 1
ATOM 4427 O O . ASN C 1 7 ? 0.673 108.185 -31.137 1.00 24.95 6 ASN C O 1
ATOM 4432 N N . GLU C 1 8 ? -0.010 109.648 -32.715 1.00 27.06 7 GLU C N 1
ATOM 4433 C CA . GLU C 1 8 ? -1.265 110.015 -32.070 1.00 29.11 7 GLU C CA 1
ATOM 4434 C C . GLU C 1 8 ? -2.376 109.106 -32.602 1.00 30.25 7 GLU C C 1
ATOM 4435 O O . GLU C 1 8 ? -3.499 109.126 -32.092 1.00 32.49 7 GLU C O 1
ATOM 4441 N N . ASN C 1 9 ? -2.047 108.321 -33.631 1.00 29.39 8 ASN C N 1
ATOM 4442 C CA . ASN C 1 9 ? -2.985 107.411 -34.272 1.00 29.50 8 ASN C CA 1
ATOM 4443 C C . ASN C 1 9 ? -2.722 105.959 -33.812 1.00 27.24 8 ASN C C 1
ATOM 4444 O O . ASN C 1 9 ? -2.250 105.108 -34.588 1.00 23.11 8 ASN C O 1
ATOM 4449 N N . THR C 1 10 ? -3.000 105.682 -32.536 1.00 27.15 9 THR C N 1
ATOM 4450 C CA . THR C 1 10 ? -2.576 104.398 -31.938 1.00 26.91 9 THR C CA 1
ATOM 4451 C C . THR C 1 10 ? -3.721 103.453 -31.525 1.00 24.69 9 THR C C 1
ATOM 4452 O O . THR C 1 10 ? -4.706 103.869 -30.921 1.00 22.65 9 THR C O 1
ATOM 4456 N N . ILE C 1 11 ? -3.553 102.177 -31.858 1.00 21.04 10 ILE C N 1
ATOM 4457 C CA . ILE C 1 11 ? -4.493 101.135 -31.488 1.00 18.13 10 ILE C CA 1
ATOM 4458 C C . ILE C 1 11 ? -3.852 100.211 -30.453 1.00 15.61 10 ILE C C 1
ATOM 4459 O O . ILE C 1 11 ? -2.640 100.188 -30.303 1.00 17.42 10 ILE C O 1
ATOM 4464 N N . PHE C 1 12 ? -4.679 99.472 -29.732 1.00 14.91 11 PHE C N 1
ATOM 4465 C CA . PHE C 1 12 ? -4.229 98.523 -28.692 1.00 14.97 11 PHE C CA 1
ATOM 4466 C C . PHE C 1 12 ? -4.592 97.046 -29.005 1.00 14.44 11 PHE C C 1
ATOM 4467 O O . PHE C 1 12 ? -4.193 96.120 -28.287 1.00 13.66 11 PHE C O 1
ATOM 4475 N N . PHE C 1 13 ? -5.378 96.861 -30.070 1.00 15.15 12 PHE C N 1
ATOM 4476 C CA . PHE C 1 13 ? -5.773 95.573 -30.605 1.00 14.60 12 PHE C CA 1
ATOM 4477 C C . PHE C 1 13 ? -5.560 95.505 -32.125 1.00 16.79 12 PHE C C 1
ATOM 4478 O O . PHE C 1 13 ? -5.645 96.516 -32.833 1.00 14.62 12 PHE C O 1
ATOM 4494 N N . ASP C 1 15 ? -7.460 94.422 -34.982 1.00 17.67 14 ASP C N 1
ATOM 4495 C CA . ASP C 1 15 ? -8.911 94.343 -35.115 1.00 19.30 14 ASP C CA 1
ATOM 4496 C C . ASP C 1 15 ? -9.294 94.728 -36.560 1.00 19.52 14 ASP C C 1
ATOM 4497 O O . ASP C 1 15 ? -8.901 95.781 -37.067 1.00 19.15 14 ASP C O 1
ATOM 4502 N N . LYS C 1 16 ? -10.060 93.855 -37.214 1.00 20.45 15 LYS C N 1
ATOM 4503 C CA . LYS C 1 16 ? -10.541 94.103 -38.584 1.00 19.56 15 LYS C CA 1
ATOM 4504 C C . LYS C 1 16 ? -11.445 95.337 -38.665 1.00 20.25 15 LYS C C 1
ATOM 4505 O O . LYS C 1 16 ? -11.623 95.901 -39.743 1.00 21.49 15 LYS C O 1
ATOM 4511 N N . GLU C 1 17 ? -12.005 95.756 -37.530 1.00 19.95 16 GLU C N 1
ATOM 4512 C CA . GLU C 1 17 ? -12.917 96.907 -37.503 1.00 19.72 16 GLU C CA 1
ATOM 4513 C C . GLU C 1 17 ? -12.276 98.247 -37.120 1.00 18.35 16 GLU C C 1
ATOM 4514 O O . GLU C 1 17 ? -12.969 99.262 -37.102 1.00 18.92 16 GLU C O 1
ATOM 4520 N N . ASN C 1 18 ? -10.979 98.257 -36.824 1.00 15.61 17 ASN C N 1
ATOM 4521 C CA . ASN C 1 18 ? -10.252 99.514 -36.644 1.00 15.53 17 ASN C CA 1
ATOM 4522 C C . ASN C 1 18 ? -10.320 100.276 -37.959 1.00 14.90 17 ASN C C 1
ATOM 4523 O O . ASN C 1 18 ? -10.020 99.722 -38.994 1.00 14.96 17 ASN C O 1
ATOM 4528 N N . VAL C 1 19 ? -10.726 101.536 -37.908 1.00 14.13 18 VAL C N 1
ATOM 4529 C CA . VAL C 1 19 ? -10.847 102.370 -39.100 1.00 15.96 18 VAL C CA 1
ATOM 4530 C C . VAL C 1 19 ? -9.442 102.780 -39.543 1.00 15.88 18 VAL C C 1
ATOM 4531 O O . VAL C 1 19 ? -8.668 103.267 -38.723 1.00 14.46 18 VAL C O 1
ATOM 4535 N N . PRO C 1 20 ? -9.094 102.566 -40.830 1.00 18.46 19 PRO C N 1
ATOM 4536 C CA . PRO C 1 20 ? -7.750 102.944 -41.261 1.00 18.75 19 PRO C CA 1
ATOM 4537 C C . PRO C 1 20 ? -7.451 104.421 -41.040 1.00 19.52 19 PRO C C 1
ATOM 4538 O O . PRO C 1 20 ? -8.353 105.261 -41.138 1.00 19.00 19 PRO C O 1
ATOM 4542 N N . ILE C 1 21 ? -6.193 104.717 -40.720 1.00 19.17 20 ILE C N 1
ATOM 4543 C CA . ILE C 1 21 ? -5.753 106.087 -40.510 1.00 18.42 20 ILE C CA 1
ATOM 4544 C C . ILE C 1 21 ? -5.038 106.611 -41.753 1.00 16.30 20 ILE C C 1
ATOM 4545 O O . ILE C 1 21 ? -4.828 107.805 -41.878 1.00 14.58 20 ILE C O 1
ATOM 4550 N N . ALA C 1 22 ? -4.704 105.715 -42.680 1.00 12.19 21 ALA C N 1
ATOM 4551 C CA . ALA C 1 22 ? -4.039 106.091 -43.913 1.00 14.96 21 ALA C CA 1
ATOM 4552 C C . ALA C 1 22 ? -4.099 104.949 -44.919 1.00 15.53 21 ALA C C 1
ATOM 4553 O O . ALA C 1 22 ? -4.212 103.782 -44.538 1.00 17.09 21 ALA C O 1
ATOM 4555 N N . SER C 1 23 ? -4.022 105.292 -46.198 1.00 14.98 22 SER C N 1
ATOM 4556 C CA . SER C 1 23 ? -3.910 104.297 -47.244 1.00 14.97 22 SER C CA 1
ATOM 4557 C C . SER C 1 23 ? -2.611 104.410 -47.992 1.00 15.11 22 SER C C 1
ATOM 4558 O O . SER C 1 23 ? -1.911 105.409 -47.899 1.00 14.61 22 SER C O 1
ATOM 4561 N N . CYS C 1 24 ? -2.314 103.374 -48.769 1.00 17.27 23 CYS C N 1
ATOM 4562 C CA . CYS C 1 24 ? -1.200 103.403 -49.700 1.00 17.05 23 CYS C CA 1
ATOM 4563 C C . CYS C 1 24 ? -1.429 102.413 -50.826 1.00 16.72 23 CYS C C 1
ATOM 4564 O O . CYS C 1 24 ? -2.335 101.586 -50.766 1.00 19.79 23 CYS C O 1
ATOM 4567 N N . GLN C 1 25 ? -0.620 102.545 -51.867 1.00 18.45 24 GLN C N 1
ATOM 4568 C CA . GLN C 1 25 ? -0.533 101.564 -52.936 1.00 17.35 24 GLN C CA 1
ATOM 4569 C C . GLN C 1 25 ? 0.627 100.610 -52.631 1.00 17.98 24 GLN C C 1
ATOM 4570 O O . GLN C 1 25 ? 1.556 100.962 -51.926 1.00 13.90 24 GLN C O 1
ATOM 4576 N N . SER C 1 26 ? 0.555 99.398 -53.174 1.00 18.01 25 SER C N 1
ATOM 4577 C CA . SER C 1 26 ? 1.660 98.444 -53.140 1.00 17.72 25 SER C CA 1
ATOM 4578 C C . SER C 1 26 ? 2.937 99.060 -53.718 1.00 17.23 25 SER C C 1
ATOM 4579 O O . SER C 1 26 ? 2.901 99.674 -54.765 1.00 19.99 25 SER C O 1
ATOM 4582 N N . GLY C 1 27 ? 4.062 98.890 -53.031 1.00 15.00 26 GLY C N 1
ATOM 4583 C CA . GLY C 1 27 ? 5.311 99.529 -53.425 1.00 15.29 26 GLY C CA 1
ATOM 4584 C C . GLY C 1 27 ? 5.573 100.914 -52.836 1.00 14.82 26 GLY C C 1
ATOM 4585 O O . GLY C 1 27 ? 6.637 101.493 -53.078 1.00 12.71 26 GLY C O 1
ATOM 4586 N N . ASP C 1 28 ? 4.607 101.467 -52.100 1.00 15.56 27 ASP C N 1
ATOM 4587 C CA . ASP C 1 28 ? 4.785 102.792 -51.469 1.00 17.44 27 ASP C CA 1
ATOM 4588 C C . ASP C 1 28 ? 5.689 102.720 -50.234 1.00 15.71 27 ASP C C 1
ATOM 4589 O O . ASP C 1 28 ? 5.768 101.681 -49.586 1.00 14.10 27 ASP C O 1
ATOM 4594 N N . THR C 1 29 ? 6.366 103.834 -49.939 1.00 15.98 28 THR C N 1
ATOM 4595 C CA . THR C 1 29 ? 7.109 104.025 -48.681 1.00 16.92 28 THR C CA 1
ATOM 4596 C C . THR C 1 29 ? 6.202 104.744 -47.663 1.00 15.78 28 THR C C 1
ATOM 4597 O O . THR C 1 29 ? 5.508 105.729 -47.986 1.00 16.67 28 THR C O 1
ATOM 4601 N N . VAL C 1 30 ? 6.207 104.236 -46.437 1.00 14.49 29 VAL C N 1
ATOM 4602 C CA . VAL C 1 30 ? 5.324 104.732 -45.400 1.00 14.58 29 VAL C CA 1
ATOM 4603 C C . VAL C 1 30 ? 6.161 104.899 -44.150 1.00 12.03 29 VAL C C 1
ATOM 4604 O O . VAL C 1 30 ? 6.921 103.992 -43.805 1.00 14.13 29 VAL C O 1
ATOM 4608 N N . ILE C 1 31 ? 6.019 106.053 -43.504 1.00 13.04 30 ILE C N 1
ATOM 4609 C CA . ILE C 1 31 ? 6.642 106.337 -42.214 1.00 13.99 30 ILE C CA 1
ATOM 4610 C C . ILE C 1 31 ? 5.661 106.138 -41.055 1.00 15.87 30 ILE C C 1
ATOM 4611 O O . ILE C 1 31 ? 4.580 106.714 -41.072 1.00 19.26 30 ILE C O 1
ATOM 4616 N N . PHE C 1 32 ? 6.043 105.343 -40.051 1.00 14.93 31 PHE C N 1
ATOM 4617 C CA . PHE C 1 32 ? 5.221 105.133 -38.843 1.00 17.69 31 PHE C CA 1
ATOM 4618 C C . PHE C 1 32 ? 5.906 105.785 -37.626 1.00 16.95 31 PHE C C 1
ATOM 4619 O O . PHE C 1 32 ? 7.000 105.372 -37.267 1.00 20.27 31 PHE C O 1
ATOM 4627 N N . GLU C 1 33 ? 5.272 106.753 -36.975 1.00 16.29 32 GLU C N 1
ATOM 4628 C CA . GLU C 1 33 ? 5.777 107.261 -35.694 1.00 16.13 32 GLU C CA 1
ATOM 4629 C C . GLU C 1 33 ? 5.213 106.460 -34.552 1.00 16.73 32 GLU C C 1
ATOM 4630 O O . GLU C 1 33 ? 4.021 106.182 -34.517 1.00 17.57 32 GLU C O 1
ATOM 4636 N N . THR C 1 34 ? 6.064 106.125 -33.591 1.00 16.26 33 THR C N 1
ATOM 4637 C CA . THR C 1 34 ? 5.668 105.234 -32.510 1.00 17.80 33 THR C CA 1
ATOM 4638 C C . THR C 1 34 ? 5.806 105.924 -31.135 1.00 17.77 33 THR C C 1
ATOM 4639 O O . THR C 1 34 ? 6.659 106.767 -30.943 1.00 18.94 33 THR C O 1
ATOM 4643 N N . LYS C 1 35 ? 4.938 105.563 -30.193 1.00 19.16 34 LYS C N 1
ATOM 4644 C CA . LYS C 1 35 ? 5.218 105.757 -28.765 1.00 20.53 34 LYS C CA 1
ATOM 4645 C C . LYS C 1 35 ? 5.926 104.498 -28.246 1.00 19.42 34 LYS C C 1
ATOM 4646 O O . LYS C 1 35 ? 5.829 103.428 -28.863 1.00 18.37 34 LYS C O 1
ATOM 4652 N N . ASP C 1 36 ? 6.611 104.583 -27.106 1.00 20.20 35 ASP C N 1
ATOM 4653 C CA . ASP C 1 36 ? 7.190 103.356 -26.526 1.00 20.60 35 ASP C CA 1
ATOM 4654 C C . ASP C 1 36 ? 6.033 102.524 -25.962 1.00 20.47 35 ASP C C 1
ATOM 4655 O O . ASP C 1 36 ? 4.882 102.998 -25.905 1.00 18.69 35 ASP C O 1
ATOM 4660 N N . CYS C 1 37 ? 6.309 101.285 -25.559 1.00 22.76 36 CYS C N 1
ATOM 4661 C CA . CYS C 1 37 ? 5.201 100.370 -25.273 1.00 23.50 36 CYS C CA 1
ATOM 4662 C C . CYS C 1 37 ? 4.523 100.636 -23.936 1.00 20.99 36 CYS C C 1
ATOM 4663 O O . CYS C 1 37 ? 3.561 99.979 -23.594 1.00 18.83 36 CYS C O 1
ATOM 4666 N N . PHE C 1 38 ? 5.018 101.626 -23.196 1.00 20.60 37 PHE C N 1
ATOM 4667 C CA . PHE C 1 38 ? 4.310 102.152 -22.026 1.00 20.57 37 PHE C CA 1
ATOM 4668 C C . PHE C 1 38 ? 3.471 103.380 -22.398 1.00 18.98 37 PHE C C 1
ATOM 4669 O O . PHE C 1 38 ? 2.952 104.062 -21.518 1.00 17.27 37 PHE C O 1
ATOM 4677 N N . SER C 1 39 ? 3.320 103.635 -23.708 1.00 19.92 38 SER C N 1
ATOM 4678 C CA . SER C 1 39 ? 2.666 104.851 -24.218 1.00 19.48 38 SER C CA 1
ATOM 4679 C C . SER C 1 39 ? 3.396 106.083 -23.660 1.00 21.38 38 SER C C 1
ATOM 4680 O O . SER C 1 39 ? 2.779 107.117 -23.376 1.00 16.88 38 SER C O 1
ATOM 4683 N N . ASP C 1 40 ? 4.715 105.947 -23.482 1.00 22.70 39 ASP C N 1
ATOM 4684 C CA . ASP C 1 40 ? 5.587 107.044 -23.045 1.00 23.89 39 ASP C CA 1
ATOM 4685 C C . ASP C 1 40 ? 5.215 107.574 -21.657 1.00 23.94 39 ASP C C 1
ATOM 4686 O O . ASP C 1 40 ? 5.466 108.731 -21.337 1.00 24.15 39 ASP C O 1
ATOM 4691 N N . GLN C 1 41 ? 4.646 106.702 -20.831 1.00 24.70 40 GLN C N 1
ATOM 4692 C CA . GLN C 1 41 ? 4.213 107.066 -19.490 1.00 23.21 40 GLN C CA 1
ATOM 4693 C C . GLN C 1 41 ? 5.381 107.157 -18.505 1.00 22.67 40 GLN C C 1
ATOM 4694 O O . GLN C 1 41 ? 5.407 108.053 -17.656 1.00 23.53 40 GLN C O 1
ATOM 4700 N N . ILE C 1 42 ? 6.342 106.242 -18.624 1.00 21.33 41 ILE C N 1
ATOM 4701 C CA . ILE C 1 42 ? 7.473 106.203 -17.709 1.00 21.41 41 ILE C CA 1
ATOM 4702 C C . ILE C 1 42 ? 8.580 107.157 -18.172 1.00 21.78 41 ILE C C 1
ATOM 4703 O O . ILE C 1 42 ? 9.245 106.924 -19.181 1.00 21.94 41 ILE C O 1
ATOM 4708 N N . THR C 1 43 ? 8.760 108.243 -17.424 1.00 23.01 42 THR C N 1
ATOM 4709 C CA . THR C 1 43 ? 9.728 109.270 -17.797 1.00 22.54 42 THR C CA 1
ATOM 4710 C C . THR C 1 43 ? 10.788 109.524 -16.723 1.00 23.04 42 THR C C 1
ATOM 4711 O O . THR C 1 43 ? 11.661 110.378 -16.910 1.00 24.53 42 THR C O 1
ATOM 4715 N N . ASN C 1 44 ? 10.735 108.796 -15.612 1.00 22.30 43 ASN C N 1
ATOM 4716 C CA . ASN C 1 44 ? 11.815 108.889 -14.634 1.00 22.64 43 ASN C CA 1
ATOM 4717 C C . ASN C 1 44 ? 12.005 107.624 -13.809 1.00 22.21 43 ASN C C 1
ATOM 4718 O O . ASN C 1 44 ? 11.126 106.750 -13.756 1.00 20.63 43 ASN C O 1
ATOM 4723 N N . GLU C 1 45 ? 13.162 107.565 -13.150 1.00 22.96 44 GLU C N 1
ATOM 4724 C CA . GLU C 1 45 ? 13.645 106.356 -12.494 1.00 22.18 44 GLU C CA 1
ATOM 4725 C C . GLU C 1 45 ? 12.998 106.026 -11.149 1.00 22.80 44 GLU C C 1
ATOM 4726 O O . GLU C 1 45 ? 12.968 104.864 -10.769 1.00 20.83 44 GLU C O 1
ATOM 4732 N N . GLU C 1 46 ? 12.465 107.016 -10.436 1.00 24.42 45 GLU C N 1
ATOM 4733 C CA . GLU C 1 46 ? 11.666 106.712 -9.236 1.00 26.75 45 GLU C CA 1
ATOM 4734 C C . GLU C 1 46 ? 10.169 106.458 -9.565 1.00 27.93 45 GLU C C 1
ATOM 4735 O O . GLU C 1 46 ? 9.341 106.338 -8.663 1.00 29.42 45 GLU C O 1
ATOM 4741 N N . GLN C 1 47 ? 9.837 106.354 -10.852 1.00 28.75 46 GLN C N 1
ATOM 4742 C CA . GLN C 1 47 ? 8.489 105.972 -11.288 1.00 29.70 46 GLN C CA 1
ATOM 4743 C C . GLN C 1 47 ? 8.356 104.453 -11.359 1.00 30.51 46 GLN C C 1
ATOM 4744 O O . GLN C 1 47 ? 9.107 103.799 -12.083 1.00 31.49 46 GLN C O 1
ATOM 4750 N N . ALA C 1 48 ? 7.400 103.895 -10.617 1.00 32.35 47 ALA C N 1
ATOM 4751 C CA . ALA C 1 48 ? 7.177 102.442 -10.587 1.00 33.64 47 ALA C CA 1
ATOM 4752 C C . ALA C 1 48 ? 6.437 101.948 -11.841 1.00 34.97 47 ALA C C 1
ATOM 4753 O O . ALA C 1 48 ? 5.801 102.740 -12.557 1.00 35.86 47 ALA C O 1
ATOM 4755 N N . LEU C 1 49 ? 6.538 100.641 -12.112 1.00 34.95 48 LEU C N 1
ATOM 4756 C CA . LEU C 1 49 ? 5.849 100.025 -13.266 1.00 34.36 48 LEU C CA 1
ATOM 4757 C C . LEU C 1 49 ? 4.343 99.953 -13.024 1.00 34.50 48 LEU C C 1
ATOM 4758 O O . LEU C 1 49 ? 3.543 100.213 -13.934 1.00 35.19 48 LEU C O 1
ATOM 4763 N N . THR C 1 50 ? 3.978 99.619 -11.784 1.00 33.82 49 THR C N 1
ATOM 4764 C CA . THR C 1 50 ? 2.582 99.483 -11.360 1.00 32.63 49 THR C CA 1
ATOM 4765 C C . THR C 1 50 ? 1.875 100.849 -11.232 1.00 33.11 49 THR C C 1
ATOM 4766 O O . THR C 1 50 ? 0.648 100.919 -11.092 1.00 31.80 49 THR C O 1
ATOM 4770 N N . SER C 1 51 ? 2.673 101.918 -11.275 1.00 33.78 50 SER C N 1
ATOM 4771 C CA . SER C 1 51 ? 2.200 103.306 -11.255 1.00 33.87 50 SER C CA 1
ATOM 4772 C C . SER C 1 51 ? 1.342 103.676 -12.475 1.00 33.84 50 SER C C 1
ATOM 4773 O O . SER C 1 51 ? 0.222 104.170 -12.333 1.00 34.10 50 SER C O 1
ATOM 4776 N N . ILE C 1 52 ? 1.879 103.424 -13.666 1.00 34.81 51 ILE C N 1
ATOM 4777 C CA . ILE C 1 52 ? 1.270 103.871 -14.923 1.00 33.96 51 ILE C CA 1
ATOM 4778 C C . ILE C 1 52 ? -0.106 103.210 -15.231 1.00 35.36 51 ILE C C 1
ATOM 4779 O O . ILE C 1 52 ? -0.514 102.243 -14.567 1.00 34.26 51 ILE C O 1
ATOM 4784 N N . ASP C 1 53 ? -0.818 103.761 -16.221 1.00 35.90 52 ASP C N 1
ATOM 4785 C CA . ASP C 1 53 ? -2.085 103.191 -16.724 1.00 36.24 52 ASP C CA 1
ATOM 4786 C C . ASP C 1 53 ? -1.786 102.061 -17.717 1.00 36.49 52 ASP C C 1
ATOM 4787 O O . ASP C 1 53 ? -1.329 102.306 -18.844 1.00 35.98 52 ASP C O 1
ATOM 4792 N N . PHE C 1 54 ? -2.058 100.828 -17.285 1.00 36.64 53 PHE C N 1
ATOM 4793 C CA . PHE C 1 54 ? -1.785 99.627 -18.083 1.00 36.12 53 PHE C CA 1
ATOM 4794 C C . PHE C 1 54 ? -2.789 99.374 -19.213 1.00 36.11 53 PHE C C 1
ATOM 4795 O O . PHE C 1 54 ? -2.567 98.486 -20.041 1.00 36.32 53 PHE C O 1
ATOM 4803 N N . ASN C 1 55 ? -3.891 100.125 -19.240 1.00 35.84 54 ASN C N 1
ATOM 4804 C CA . ASN C 1 55 ? -4.797 100.101 -20.388 1.00 35.81 54 ASN C CA 1
ATOM 4805 C C . ASN C 1 55 ? -4.103 100.546 -21.667 1.00 35.34 54 ASN C C 1
ATOM 4806 O O . ASN C 1 55 ? -4.396 100.015 -22.741 1.00 36.49 54 ASN C O 1
ATOM 4811 N N . ARG C 1 56 ? -3.189 101.513 -21.540 1.00 33.30 55 ARG C N 1
ATOM 4812 C CA . ARG C 1 56 ? -2.502 102.113 -22.690 1.00 31.46 55 ARG C CA 1
ATOM 4813 C C . ARG C 1 56 ? -1.122 101.496 -22.996 1.00 30.23 55 ARG C C 1
ATOM 4814 O O . ARG C 1 56 ? -0.239 102.164 -23.548 1.00 31.52 55 ARG C O 1
ATOM 4822 N N . VAL C 1 57 ? -0.951 100.218 -22.672 1.00 28.68 56 VAL C N 1
ATOM 4823 C CA . VAL C 1 57 ? 0.319 99.522 -22.882 1.00 28.07 56 VAL C CA 1
ATOM 4824 C C . VAL C 1 57 ? 0.302 98.809 -24.240 1.00 27.29 56 VAL C C 1
ATOM 4825 O O . VAL C 1 57 ? -0.701 98.229 -24.623 1.00 28.36 56 VAL C O 1
ATOM 4829 N N . ASN C 1 58 ? 1.415 98.881 -24.968 1.00 25.98 57 ASN C N 1
ATOM 4830 C CA . ASN C 1 58 ? 1.554 98.325 -26.324 1.00 25.72 57 ASN C CA 1
ATOM 4831 C C . ASN C 1 58 ? 0.747 99.041 -27.391 1.00 25.30 57 ASN C C 1
ATOM 4832 O O . ASN C 1 58 ? -0.052 98.396 -28.090 1.00 28.01 57 ASN C O 1
ATOM 4837 N N . PRO C 1 59 ? 0.951 100.371 -27.534 1.00 22.60 58 PRO C N 1
ATOM 4838 C CA . PRO C 1 59 ? 0.346 101.076 -28.665 1.00 20.61 58 PRO C CA 1
ATOM 4839 C C . PRO C 1 59 ? 1.039 100.720 -29.970 1.00 18.87 58 PRO C C 1
ATOM 4840 O O . PRO C 1 59 ? 2.267 100.770 -30.046 1.00 17.76 58 PRO C O 1
ATOM 4844 N N . ALA C 1 60 ? 0.248 100.401 -30.988 1.00 18.10 59 ALA C N 1
ATOM 4845 C CA . ALA C 1 60 ? 0.736 100.253 -32.354 1.00 18.35 59 ALA C CA 1
ATOM 4846 C C . ALA C 1 60 ? 0.239 101.454 -33.135 1.00 18.67 59 ALA C C 1
ATOM 4847 O O . ALA C 1 60 ? -0.905 101.860 -32.975 1.00 19.53 59 ALA C O 1
ATOM 4849 N N . THR C 1 61 ? 1.093 102.039 -33.966 1.00 19.56 60 THR C N 1
ATOM 4850 C CA . THR C 1 61 ? 0.654 103.098 -34.866 1.00 17.71 60 THR C CA 1
ATOM 4851 C C . THR C 1 61 ? 0.001 102.409 -36.083 1.00 18.54 60 THR C C 1
ATOM 4852 O O . THR C 1 61 ? 0.614 101.546 -36.729 1.00 16.47 60 THR C O 1
ATOM 4856 N N . GLY C 1 62 ? -1.260 102.753 -36.338 1.00 17.88 61 GLY C N 1
ATOM 4857 C CA . GLY C 1 62 ? -2.001 102.241 -37.493 1.00 18.19 61 GLY C CA 1
ATOM 4858 C C . GLY C 1 62 ? -3.510 102.335 -37.319 1.00 18.16 61 GLY C C 1
ATOM 4859 O O . GLY C 1 62 ? -3.993 103.149 -36.528 1.00 20.91 61 GLY C O 1
ATOM 4860 N N . PRO C 1 63 ? -4.271 101.503 -38.068 1.00 18.60 62 PRO C N 1
ATOM 4861 C CA . PRO C 1 63 ? -3.784 100.557 -39.088 1.00 15.73 62 PRO C CA 1
ATOM 4862 C C . PRO C 1 63 ? -3.698 101.240 -40.456 1.00 14.30 62 PRO C C 1
ATOM 4863 O O . PRO C 1 63 ? -4.454 102.196 -40.709 1.00 12.90 62 PRO C O 1
ATOM 4867 N N . LEU C 1 64 ? -2.767 100.780 -41.304 1.00 13.39 63 LEU C N 1
ATOM 4868 C CA . LEU C 1 64 ? -2.637 101.260 -42.665 1.00 12.94 63 LEU C CA 1
ATOM 4869 C C . LEU C 1 64 ? -3.386 100.337 -43.592 1.00 13.54 63 LEU C C 1
ATOM 4870 O O . LEU C 1 64 ? -3.212 99.123 -43.531 1.00 15.29 63 LEU C O 1
ATOM 4875 N N . TYR C 1 65 ? -4.227 100.910 -44.445 1.00 14.36 64 TYR C N 1
ATOM 4876 C CA . TYR C 1 65 ? -4.943 100.140 -45.468 1.00 13.34 64 TYR C CA 1
ATOM 4877 C C . TYR C 1 65 ? -4.107 100.072 -46.754 1.00 12.93 64 TYR C C 1
ATOM 4878 O O . TYR C 1 65 ? -3.796 101.088 -47.366 1.00 14.59 64 TYR C O 1
ATOM 4887 N N . VAL C 1 66 ? -3.745 98.870 -47.167 1.00 13.38 65 VAL C N 1
ATOM 4888 C CA . VAL C 1 66 ? -2.894 98.691 -48.332 1.00 12.89 65 VAL C CA 1
ATOM 4889 C C . VAL C 1 66 ? -3.775 98.318 -49.540 1.00 13.01 65 VAL C C 1
ATOM 4890 O O . VAL C 1 66 ? -4.352 97.222 -49.605 1.00 13.09 65 VAL C O 1
ATOM 4894 N N . GLU C 1 67 ? -3.913 99.259 -50.469 1.00 14.72 66 GLU C N 1
ATOM 4895 C CA . GLU C 1 67 ? -4.819 99.063 -51.597 1.00 15.12 66 GLU C CA 1
ATOM 4896 C C . GLU C 1 67 ? -4.295 97.983 -52.524 1.00 15.44 66 GLU C C 1
ATOM 4897 O O . GLU C 1 67 ? -3.120 97.989 -52.927 1.00 18.84 66 GLU C O 1
ATOM 4903 N N . GLY C 1 68 ? -5.176 97.055 -52.862 1.00 15.14 67 GLY C N 1
ATOM 4904 C CA . GLY C 1 68 ? -4.810 95.932 -53.711 1.00 16.91 67 GLY C CA 1
ATOM 4905 C C . GLY C 1 68 ? -4.563 94.666 -52.917 1.00 16.23 67 GLY C C 1
ATOM 4906 O O . GLY C 1 68 ? -4.592 93.588 -53.490 1.00 16.73 67 GLY C O 1
ATOM 4907 N N . ALA C 1 69 ? -4.308 94.812 -51.614 1.00 14.55 68 ALA C N 1
ATOM 4908 C CA . ALA C 1 69 ? -4.212 93.687 -50.674 1.00 13.57 68 ALA C CA 1
ATOM 4909 C C . ALA C 1 69 ? -5.591 93.111 -50.450 1.00 14.44 68 ALA C C 1
ATOM 4910 O O . ALA C 1 69 ? -6.525 93.812 -50.030 1.00 16.60 68 ALA C O 1
ATOM 4912 N N . ARG C 1 70 ? -5.700 91.820 -50.739 1.00 16.59 69 ARG C N 1
ATOM 4913 C CA . ARG C 1 70 ? -6.929 91.053 -50.604 1.00 16.25 69 ARG C CA 1
ATOM 4914 C C . ARG C 1 70 ? -6.689 89.795 -49.769 1.00 16.61 69 ARG C C 1
ATOM 4915 O O . ARG C 1 70 ? -5.584 89.259 -49.751 1.00 19.38 69 ARG C O 1
ATOM 4923 N N . ARG C 1 71 ? -7.731 89.324 -49.101 1.00 18.28 70 ARG C N 1
ATOM 4924 C CA . ARG C 1 71 ? -7.675 88.154 -48.228 1.00 20.24 70 ARG C CA 1
ATOM 4925 C C . ARG C 1 71 ? -7.002 87.012 -48.945 1.00 20.34 70 ARG C C 1
ATOM 4926 O O . ARG C 1 71 ? -7.395 86.659 -50.056 1.00 18.99 70 ARG C O 1
ATOM 4934 N N . GLY C 1 72 ? -5.987 86.440 -48.303 1.00 18.55 71 GLY C N 1
ATOM 4935 C CA . GLY C 1 72 ? -5.188 85.397 -48.909 1.00 15.47 71 GLY C CA 1
ATOM 4936 C C . GLY C 1 72 ? -3.856 85.852 -49.467 1.00 14.85 71 GLY C C 1
ATOM 4937 O O . GLY C 1 72 ? -2.992 85.016 -49.690 1.00 17.79 71 GLY C O 1
ATOM 4938 N N . ASP C 1 73 ? -3.683 87.152 -49.697 1.00 12.36 72 ASP C N 1
ATOM 4939 C CA . ASP C 1 73 ? -2.406 87.704 -50.162 1.00 12.51 72 ASP C CA 1
ATOM 4940 C C . ASP C 1 73 ? -1.417 87.772 -49.008 1.00 12.65 72 ASP C C 1
ATOM 4941 O O . ASP C 1 73 ? -1.719 87.392 -47.889 1.00 15.59 72 ASP C O 1
ATOM 4954 N N . LEU C 1 75 ? 1.730 90.436 -47.273 1.00 16.88 74 LEU C N 1
ATOM 4955 C CA . LEU C 1 75 ? 2.464 91.690 -47.328 1.00 14.91 74 LEU C CA 1
ATOM 4956 C C . LEU C 1 75 ? 3.927 91.358 -47.231 1.00 14.91 74 LEU C C 1
ATOM 4957 O O . LEU C 1 75 ? 4.332 90.542 -46.392 1.00 17.32 74 LEU C O 1
ATOM 4962 N N . GLU C 1 76 ? 4.708 92.000 -48.090 1.00 13.30 75 GLU C N 1
ATOM 4963 C CA . GLU C 1 76 ? 6.154 91.981 -48.037 1.00 13.20 75 GLU C CA 1
ATOM 4964 C C . GLU C 1 76 ? 6.552 93.361 -47.550 1.00 13.82 75 GLU C C 1
ATOM 4965 O O . GLU C 1 76 ? 6.306 94.351 -48.244 1.00 15.68 75 GLU C O 1
ATOM 4971 N N . ILE C 1 77 ? 7.123 93.421 -46.348 1.00 13.50 76 ILE C N 1
ATOM 4972 C CA . ILE C 1 77 ? 7.380 94.703 -45.657 1.00 15.74 76 ILE C CA 1
ATOM 4973 C C . ILE C 1 77 ? 8.884 94.869 -45.424 1.00 15.41 76 ILE C C 1
ATOM 4974 O O . ILE C 1 77 ? 9.487 94.176 -44.599 1.00 14.15 76 ILE C O 1
ATOM 4979 N N . GLU C 1 78 ? 9.483 95.763 -46.186 1.00 13.11 77 GLU C N 1
ATOM 4980 C CA . GLU C 1 78 ? 10.916 95.971 -46.147 1.00 15.99 77 GLU C CA 1
ATOM 4981 C C . GLU C 1 78 ? 11.186 97.084 -45.150 1.00 15.92 77 GLU C C 1
ATOM 4982 O O . GLU C 1 78 ? 10.678 98.190 -45.303 1.00 15.36 77 GLU C O 1
ATOM 4988 N N . ILE C 1 79 ? 11.944 96.783 -44.105 1.00 17.13 78 ILE C N 1
ATOM 4989 C CA . ILE C 1 79 ? 12.272 97.785 -43.093 1.00 15.52 78 ILE C CA 1
ATOM 4990 C C . ILE C 1 79 ? 13.498 98.528 -43.608 1.00 16.17 78 ILE C C 1
ATOM 4991 O O . ILE C 1 79 ? 14.589 97.944 -43.652 1.00 15.09 78 ILE C O 1
ATOM 4996 N N . LEU C 1 80 ? 13.296 99.790 -44.023 1.00 14.19 79 LEU C N 1
ATOM 4997 C CA . LEU C 1 80 ? 14.347 100.613 -44.620 1.00 16.34 79 LEU C CA 1
ATOM 4998 C C . LEU C 1 80 ? 15.149 101.354 -43.557 1.00 16.39 79 LEU C C 1
ATOM 4999 O O . LEU C 1 80 ? 16.339 101.587 -43.735 1.00 19.58 79 LEU C O 1
ATOM 5004 N N . ASP C 1 81 ? 14.491 101.727 -42.470 1.00 16.38 80 ASP C N 1
ATOM 5005 C CA . ASP C 1 81 ? 15.118 102.507 -41.428 1.00 18.35 80 ASP C CA 1
ATOM 5006 C C . ASP C 1 81 ? 14.338 102.490 -40.124 1.00 16.93 80 ASP C C 1
ATOM 5007 O O . ASP C 1 81 ? 13.114 102.391 -40.108 1.00 17.27 80 ASP C O 1
ATOM 5012 N N . ILE C 1 82 ? 15.073 102.543 -39.025 1.00 16.81 81 ILE C N 1
ATOM 5013 C CA . ILE C 1 82 ? 14.492 102.718 -37.714 1.00 16.75 81 ILE C CA 1
ATOM 5014 C C . ILE C 1 82 ? 15.313 103.791 -36.999 1.00 19.35 81 ILE C C 1
ATOM 5015 O O . ILE C 1 82 ? 16.499 103.574 -36.727 1.00 21.77 81 ILE C O 1
ATOM 5020 N N . LYS C 1 83 ? 14.698 104.945 -36.736 1.00 19.07 82 LYS C N 1
ATOM 5021 C CA . LYS C 1 83 ? 15.321 105.981 -35.894 1.00 22.04 82 LYS C CA 1
ATOM 5022 C C . LYS C 1 83 ? 14.643 105.916 -34.547 1.00 22.44 82 LYS C C 1
ATOM 5023 O O . LYS C 1 83 ? 13.424 105.757 -34.466 1.00 27.13 82 LYS C O 1
ATOM 5026 N N . VAL C 1 84 ? 15.441 106.005 -33.493 1.00 22.40 83 VAL C N 1
ATOM 5027 C CA . VAL C 1 84 ? 14.939 105.938 -32.119 1.00 19.81 83 VAL C CA 1
ATOM 5028 C C . VAL C 1 84 ? 15.164 107.276 -31.372 1.00 18.35 83 VAL C C 1
ATOM 5029 O O . VAL C 1 84 ? 15.982 108.106 -31.769 1.00 16.31 83 VAL C O 1
ATOM 5033 N N . GLY C 1 85 ? 14.418 107.488 -30.296 1.00 18.58 84 GLY C N 1
ATOM 5034 C CA . GLY C 1 85 ? 14.603 108.669 -29.443 1.00 19.08 84 GLY C CA 1
ATOM 5035 C C . GLY C 1 85 ? 15.926 108.747 -28.673 1.00 17.74 84 GLY C C 1
ATOM 5036 O O . GLY C 1 85 ? 16.882 108.028 -28.941 1.00 15.05 84 GLY C O 1
ATOM 5037 N N . LYS C 1 86 ? 15.967 109.655 -27.706 1.00 20.38 85 LYS C N 1
ATOM 5038 C CA . LYS C 1 86 ? 17.201 109.980 -26.954 1.00 21.40 85 LYS C CA 1
ATOM 5039 C C . LYS C 1 86 ? 17.313 109.183 -25.640 1.00 20.10 85 LYS C C 1
ATOM 5040 O O . LYS C 1 86 ? 18.342 109.216 -24.970 1.00 19.30 85 LYS C O 1
ATOM 5046 N N . GLN C 1 87 ? 16.272 108.440 -25.288 1.00 19.98 86 GLN C N 1
ATOM 5047 C CA . GLN C 1 87 ? 16.230 107.806 -23.987 1.00 20.42 86 GLN C CA 1
ATOM 5048 C C . GLN C 1 87 ? 15.325 106.573 -23.944 1.00 19.74 86 GLN C C 1
ATOM 5049 O O . GLN C 1 87 ? 14.126 106.668 -24.232 1.00 18.65 86 GLN C O 1
ATOM 5055 N N . GLY C 1 88 ? 15.910 105.437 -23.550 1.00 17.49 87 GLY C N 1
ATOM 5056 C CA . GLY C 1 88 ? 15.172 104.199 -23.333 1.00 16.73 87 GLY C CA 1
ATOM 5057 C C . GLY C 1 88 ? 14.920 103.820 -21.871 1.00 15.02 87 GLY C C 1
ATOM 5058 O O . GLY C 1 88 ? 15.561 104.340 -20.961 1.00 12.43 87 GLY C O 1
ATOM 5059 N N . VAL C 1 89 ? 13.970 102.896 -21.676 1.00 15.63 88 VAL C N 1
ATOM 5060 C CA . VAL C 1 89 ? 13.469 102.492 -20.357 1.00 14.95 88 VAL C CA 1
ATOM 5061 C C . VAL C 1 89 ? 13.403 100.969 -20.251 1.00 15.44 88 VAL C C 1
ATOM 5062 O O . VAL C 1 89 ? 13.012 100.283 -21.209 1.00 12.56 88 VAL C O 1
ATOM 5074 N N . THR C 1 91 ? 12.117 98.011 -17.179 1.00 17.38 90 THR C N 1
ATOM 5075 C CA . THR C 1 91 ? 11.390 97.776 -15.939 1.00 18.70 90 THR C CA 1
ATOM 5076 C C . THR C 1 91 ? 11.591 96.319 -15.510 1.00 19.68 90 THR C C 1
ATOM 5077 O O . THR C 1 91 ? 11.388 95.409 -16.311 1.00 21.39 90 THR C O 1
ATOM 5081 N N . ALA C 1 92 ? 12.022 96.115 -14.265 1.00 18.14 91 ALA C N 1
ATOM 5082 C CA . ALA C 1 92 ? 12.124 94.786 -13.655 1.00 18.38 91 ALA C CA 1
ATOM 5083 C C . ALA C 1 92 ? 11.063 94.688 -12.558 1.00 18.44 91 ALA C C 1
ATOM 5084 O O . ALA C 1 92 ? 10.902 95.632 -11.779 1.00 17.91 91 ALA C O 1
ATOM 5086 N N . ALA C 1 93 ? 10.334 93.571 -12.501 1.00 18.64 92 ALA C N 1
ATOM 5087 C CA . ALA C 1 93 ? 9.324 93.355 -11.448 1.00 20.87 92 ALA C CA 1
ATOM 5088 C C . ALA C 1 93 ? 9.194 91.877 -11.015 1.00 21.44 92 ALA C C 1
ATOM 5089 O O . ALA C 1 93 ? 9.004 91.005 -11.865 1.00 20.70 92 ALA C O 1
ATOM 5091 N N . PRO C 1 94 ? 9.291 91.597 -9.691 1.00 20.61 93 PRO C N 1
ATOM 5092 C CA . PRO C 1 94 ? 9.072 90.251 -9.182 1.00 21.26 93 PRO C CA 1
ATOM 5093 C C . PRO C 1 94 ? 7.791 89.621 -9.745 1.00 22.03 93 PRO C C 1
ATOM 5094 O O . PRO C 1 94 ? 6.769 90.294 -9.841 1.00 22.56 93 PRO C O 1
ATOM 5098 N N . GLY C 1 95 ? 7.862 88.346 -10.124 1.00 22.12 94 GLY C N 1
ATOM 5099 C CA . GLY C 1 95 ? 6.720 87.633 -10.697 1.00 22.57 94 GLY C CA 1
ATOM 5100 C C . GLY C 1 95 ? 6.370 87.990 -12.130 1.00 22.54 94 GLY C C 1
ATOM 5101 O O . GLY C 1 95 ? 5.323 87.580 -12.628 1.00 24.21 94 GLY C O 1
ATOM 5102 N N . LEU C 1 96 ? 7.229 88.764 -12.791 1.00 20.83 95 LEU C N 1
ATOM 5103 C CA . LEU C 1 96 ? 7.140 89.001 -14.230 1.00 19.62 95 LEU C CA 1
ATOM 5104 C C . LEU C 1 96 ? 8.425 88.561 -14.898 1.00 16.80 95 LEU C C 1
ATOM 5105 O O . LEU C 1 96 ? 9.506 88.742 -14.335 1.00 13.94 95 LEU C O 1
ATOM 5110 N N . GLY C 1 97 ? 8.297 88.040 -16.121 1.00 16.76 96 GLY C N 1
ATOM 5111 C CA . GLY C 1 97 ? 9.432 87.701 -16.972 1.00 16.03 96 GLY C CA 1
ATOM 5112 C C . GLY C 1 97 ? 10.040 86.374 -16.564 1.00 17.55 96 GLY C C 1
ATOM 5113 O O . GLY C 1 97 ? 9.549 85.719 -15.637 1.00 17.17 96 GLY C O 1
ATOM 5114 N N . ALA C 1 98 ? 11.119 85.988 -17.242 1.00 16.21 97 ALA C N 1
ATOM 5115 C CA . ALA C 1 98 ? 11.765 84.679 -17.041 1.00 18.05 97 ALA C CA 1
ATOM 5116 C C . ALA C 1 98 ? 12.487 84.544 -15.690 1.00 17.63 97 ALA C C 1
ATOM 5117 O O . ALA C 1 98 ? 12.573 83.441 -15.151 1.00 16.62 97 ALA C O 1
ATOM 5119 N N . LEU C 1 99 ? 12.991 85.658 -15.147 1.00 15.99 98 LEU C N 1
ATOM 5120 C CA . LEU C 1 99 ? 13.626 85.665 -13.821 1.00 15.14 98 LEU C CA 1
ATOM 5121 C C . LEU C 1 99 ? 12.626 85.970 -12.703 1.00 14.49 98 LEU C C 1
ATOM 5122 O O . LEU C 1 99 ? 13.031 86.191 -11.572 1.00 15.90 98 LEU C O 1
ATOM 5127 N N . GLY C 1 100 ? 11.335 86.011 -13.020 1.00 15.67 99 GLY C N 1
ATOM 5128 C CA . GLY C 1 100 ? 10.301 86.445 -12.082 1.00 14.05 99 GLY C CA 1
ATOM 5129 C C . GLY C 1 100 ? 10.500 85.976 -10.665 1.00 14.41 99 GLY C C 1
ATOM 5130 O O . GLY C 1 100 ? 10.289 86.742 -9.712 1.00 14.94 99 GLY C O 1
ATOM 5131 N N . GLU C 1 101 ? 10.927 84.724 -10.521 1.00 15.07 100 GLU C N 1
ATOM 5132 C CA . GLU C 1 101 ? 11.077 84.100 -9.192 1.00 16.61 100 GLU C CA 1
ATOM 5133 C C . GLU C 1 101 ? 12.408 84.442 -8.520 1.00 17.17 100 GLU C C 1
ATOM 5134 O O . GLU C 1 101 ? 12.596 84.150 -7.353 1.00 15.49 100 GLU C O 1
ATOM 5137 N N . SER C 1 102 ? 13.328 85.056 -9.266 1.00 17.87 101 SER C N 1
ATOM 5138 C CA . SER C 1 102 ? 14.646 85.413 -8.738 1.00 18.00 101 SER C CA 1
ATOM 5139 C C . SER C 1 102 ? 14.733 86.884 -8.296 1.00 17.09 101 SER C C 1
ATOM 5140 O O . SER C 1 102 ? 15.671 87.258 -7.602 1.00 18.21 101 SER C O 1
ATOM 5143 N N . LEU C 1 103 ? 13.777 87.717 -8.699 1.00 16.83 102 LEU C N 1
ATOM 5144 C CA . LEU C 1 103 ? 13.839 89.168 -8.432 1.00 15.60 102 LEU C CA 1
ATOM 5145 C C . LEU C 1 103 ? 13.186 89.499 -7.082 1.00 18.30 102 LEU C C 1
ATOM 5146 O O . LEU C 1 103 ? 12.319 88.759 -6.608 1.00 17.31 102 LEU C O 1
ATOM 5151 N N . ASN C 1 104 ? 13.581 90.610 -6.467 1.00 18.73 103 ASN C N 1
ATOM 5152 C CA . ASN C 1 104 ? 13.028 90.992 -5.155 1.00 20.14 103 ASN C CA 1
ATOM 5153 C C . ASN C 1 104 ? 12.356 92.378 -5.050 1.00 19.57 103 ASN C C 1
ATOM 5154 O O . ASN C 1 104 ? 11.356 92.526 -4.337 1.00 19.91 103 ASN C O 1
ATOM 5159 N N . SER C 1 105 ? 12.908 93.379 -5.733 1.00 18.45 104 SER C N 1
ATOM 5160 C CA . SER C 1 105 ? 12.416 94.754 -5.657 1.00 20.08 104 SER C CA 1
ATOM 5161 C C . SER C 1 105 ? 12.032 95.290 -7.047 1.00 19.91 104 SER C C 1
ATOM 5162 O O . SER C 1 105 ? 12.847 95.254 -7.984 1.00 19.73 104 SER C O 1
ATOM 5165 N N . PRO C 1 106 ? 10.787 95.774 -7.205 1.00 19.29 105 PRO C N 1
ATOM 5166 C CA . PRO C 1 106 ? 10.521 96.476 -8.465 1.00 20.05 105 PRO C CA 1
ATOM 5167 C C . PRO C 1 106 ? 11.585 97.551 -8.718 1.00 18.71 105 PRO C C 1
ATOM 5168 O O . PRO C 1 106 ? 12.083 98.158 -7.768 1.00 17.25 105 PRO C O 1
ATOM 5172 N N . THR C 1 107 ? 11.939 97.759 -9.980 1.00 18.18 106 THR C N 1
ATOM 5173 C CA . THR C 1 107 ? 13.060 98.637 -10.338 1.00 18.25 106 THR C CA 1
ATOM 5174 C C . THR C 1 107 ? 12.881 99.194 -11.734 1.00 18.18 106 THR C C 1
ATOM 5175 O O . THR C 1 107 ? 12.487 98.477 -12.657 1.00 17.65 106 THR C O 1
ATOM 5179 N N . THR C 1 108 ? 13.191 100.473 -11.896 1.00 16.52 107 THR C N 1
ATOM 5180 C CA . THR C 1 108 ? 13.149 101.113 -13.202 1.00 16.34 107 THR C CA 1
ATOM 5181 C C . THR C 1 108 ? 14.545 101.669 -13.485 1.00 16.55 107 THR C C 1
ATOM 5182 O O . THR C 1 108 ? 15.298 101.974 -12.568 1.00 15.23 107 THR C O 1
ATOM 5186 N N . LYS C 1 109 ? 14.901 101.758 -14.758 1.00 15.76 108 LYS C N 1
ATOM 5187 C CA . LYS C 1 109 ? 16.158 102.365 -15.156 1.00 16.75 108 LYS C CA 1
ATOM 5188 C C . LYS C 1 109 ? 15.989 102.982 -16.523 1.00 16.73 108 LYS C C 1
ATOM 5189 O O . LYS C 1 109 ? 15.295 102.421 -17.391 1.00 14.33 108 LYS C O 1
ATOM 5195 N N . LEU C 1 110 ? 16.626 104.144 -16.689 1.00 19.16 109 LEU C N 1
ATOM 5196 C CA . LEU C 1 110 ? 16.583 104.933 -17.920 1.00 19.19 109 LEU C CA 1
ATOM 5197 C C . LEU C 1 110 ? 17.923 104.808 -18.610 1.00 19.07 109 LEU C C 1
ATOM 5198 O O . LEU C 1 110 ? 18.958 104.728 -17.948 1.00 18.54 109 LEU C O 1
ATOM 5203 N N . PHE C 1 111 ? 17.886 104.797 -19.940 1.00 18.18 110 PHE C N 1
ATOM 5204 C CA . PHE C 1 111 ? 19.048 104.487 -20.773 1.00 19.42 110 PHE C CA 1
ATOM 5205 C C . PHE C 1 111 ? 19.295 105.601 -21.794 1.00 19.29 110 PHE C C 1
ATOM 5206 O O . PHE C 1 111 ? 18.589 105.668 -22.822 1.00 18.32 110 PHE C O 1
ATOM 5214 N N . PRO C 1 112 ? 20.284 106.479 -21.520 1.00 17.48 111 PRO C N 1
ATOM 5215 C CA . PRO C 1 112 ? 20.754 107.401 -22.548 1.00 17.78 111 PRO C CA 1
ATOM 5216 C C . PRO C 1 112 ? 21.166 106.695 -23.850 1.00 17.62 111 PRO C C 1
ATOM 5217 O O . PRO C 1 112 ? 21.918 105.714 -23.821 1.00 17.32 111 PRO C O 1
ATOM 5221 N N . ILE C 1 113 ? 20.629 107.181 -24.966 1.00 17.30 112 ILE C N 1
ATOM 5222 C CA . ILE C 1 113 ? 21.114 106.820 -26.283 1.00 19.38 112 ILE C CA 1
ATOM 5223 C C . ILE C 1 113 ? 22.162 107.855 -26.703 1.00 20.82 112 ILE C C 1
ATOM 5224 O O . ILE C 1 113 ? 21.864 109.037 -26.787 1.00 23.66 112 ILE C O 1
ATOM 5229 N N . GLU C 1 114 ? 23.391 107.408 -26.952 1.00 22.85 113 GLU C N 1
ATOM 5230 C CA . GLU C 1 114 ? 24.499 108.311 -27.270 1.00 25.38 113 GLU C CA 1
ATOM 5231 C C . GLU C 1 114 ? 25.247 107.816 -28.503 1.00 25.71 113 GLU C C 1
ATOM 5232 O O . GLU C 1 114 ? 26.126 106.955 -28.424 1.00 25.28 113 GLU C O 1
ATOM 5238 N N . GLY C 1 115 ? 24.862 108.364 -29.652 1.00 26.44 114 GLY C N 1
ATOM 5239 C CA . GLY C 1 115 ? 25.368 107.910 -30.938 1.00 27.26 114 GLY C CA 1
ATOM 5240 C C . GLY C 1 115 ? 25.010 106.453 -31.172 1.00 27.17 114 GLY C C 1
ATOM 5241 O O . GLY C 1 115 ? 23.849 106.059 -31.041 1.00 27.15 114 GLY C O 1
ATOM 5242 N N . ASP C 1 116 ? 26.039 105.654 -31.456 1.00 27.78 115 ASP C N 1
ATOM 5243 C CA . ASP C 1 116 ? 25.919 104.206 -31.724 1.00 27.74 115 ASP C CA 1
ATOM 5244 C C . ASP C 1 116 ? 25.727 103.346 -30.449 1.00 25.14 115 ASP C C 1
ATOM 5245 O O . ASP C 1 116 ? 25.789 102.096 -30.526 1.00 21.82 115 ASP C O 1
ATOM 5250 N N . ASP C 1 117 ? 25.480 104.011 -29.302 1.00 22.68 116 ASP C N 1
ATOM 5251 C CA . ASP C 1 117 ? 25.522 103.376 -27.965 1.00 20.73 116 ASP C CA 1
ATOM 5252 C C . ASP C 1 117 ? 24.300 103.622 -27.054 1.00 18.15 116 ASP C C 1
ATOM 5253 O O . ASP C 1 117 ? 23.815 104.734 -26.913 1.00 17.07 116 ASP C O 1
ATOM 5258 N N . VAL C 1 118 ? 23.837 102.545 -26.432 1.00 17.91 117 VAL C N 1
ATOM 5259 C CA . VAL C 1 118 ? 22.832 102.580 -25.383 1.00 16.88 117 VAL C CA 1
ATOM 5260 C C . VAL C 1 118 ? 23.661 102.523 -24.089 1.00 18.79 117 VAL C C 1
ATOM 5261 O O . VAL C 1 118 ? 24.313 101.518 -23.804 1.00 19.53 117 VAL C O 1
ATOM 5265 N N . VAL C 1 119 ? 23.664 103.611 -23.321 1.00 19.52 118 VAL C N 1
ATOM 5266 C CA . VAL C 1 119 ? 24.546 103.726 -22.154 1.00 20.33 118 VAL C CA 1
ATOM 5267 C C . VAL C 1 119 ? 23.914 103.000 -20.972 1.00 19.40 118 VAL C C 1
ATOM 5268 O O . VAL C 1 119 ? 22.933 103.484 -20.418 1.00 19.51 118 VAL C O 1
ATOM 5272 N N . TYR C 1 120 ? 24.474 101.846 -20.598 1.00 19.13 119 TYR C N 1
ATOM 5273 C CA . TYR C 1 120 ? 24.032 101.099 -19.401 1.00 18.97 119 TYR C CA 1
ATOM 5274 C C . TYR C 1 120 ? 24.528 101.781 -18.110 1.00 20.05 119 TYR C C 1
ATOM 5275 O O . TYR C 1 120 ? 23.790 101.933 -17.135 1.00 20.54 119 TYR C O 1
ATOM 5284 N N . SER C 1 121 ? 25.802 102.137 -18.078 1.00 19.86 120 SER C N 1
ATOM 5285 C CA . SER C 1 121 ? 26.371 102.760 -16.887 1.00 21.61 120 SER C CA 1
ATOM 5286 C C . SER C 1 121 ? 27.636 103.480 -17.272 1.00 23.33 120 SER C C 1
ATOM 5287 O O . SER C 1 121 ? 28.029 103.497 -18.448 1.00 25.20 120 SER C O 1
ATOM 5290 N N . THR C 1 122 ? 28.269 104.093 -16.288 1.00 25.35 121 THR C N 1
ATOM 5291 C CA . THR C 1 122 ? 29.479 104.844 -16.554 1.00 26.95 121 THR C CA 1
ATOM 5292 C C . THR C 1 122 ? 30.440 104.020 -17.434 1.00 27.08 121 THR C C 1
ATOM 5293 O O . THR C 1 122 ? 30.840 104.481 -18.504 1.00 29.32 121 THR C O 1
ATOM 5297 N N . GLY C 1 123 ? 30.754 102.794 -17.022 1.00 26.07 122 GLY C N 1
ATOM 5298 C CA . GLY C 1 123 ? 31.734 101.966 -17.743 1.00 26.16 122 GLY C CA 1
ATOM 5299 C C . GLY C 1 123 ? 31.207 100.920 -18.725 1.00 26.57 122 GLY C C 1
ATOM 5300 O O . GLY C 1 123 ? 31.977 100.095 -19.214 1.00 26.87 122 GLY C O 1
ATOM 5301 N N . LEU C 1 124 ? 29.908 100.960 -19.036 1.00 25.97 123 LEU C N 1
ATOM 5302 C CA . LEU C 1 124 ? 29.261 99.870 -19.758 1.00 24.50 123 LEU C CA 1
ATOM 5303 C C . LEU C 1 124 ? 28.220 100.395 -20.751 1.00 23.68 123 LEU C C 1
ATOM 5304 O O . LEU C 1 124 ? 27.214 100.980 -20.367 1.00 20.86 123 LEU C O 1
ATOM 5309 N N . ARG C 1 125 ? 28.486 100.172 -22.034 1.00 24.56 124 ARG C N 1
ATOM 5310 C CA . ARG C 1 125 ? 27.659 100.702 -23.116 1.00 24.32 124 ARG C CA 1
ATOM 5311 C C . ARG C 1 125 ? 27.298 99.602 -24.123 1.00 25.64 124 ARG C C 1
ATOM 5312 O O . ARG C 1 125 ? 28.181 98.904 -24.626 1.00 27.96 124 ARG C O 1
ATOM 5320 N N . LEU C 1 126 ? 26.008 99.451 -24.416 1.00 24.55 125 LEU C N 1
ATOM 5321 C CA . LEU C 1 126 ? 25.524 98.421 -25.353 1.00 24.77 125 LEU C CA 1
ATOM 5322 C C . LEU C 1 126 ? 25.450 99.002 -26.778 1.00 23.86 125 LEU C C 1
ATOM 5323 O O . LEU C 1 126 ? 25.199 100.207 -26.928 1.00 23.66 125 LEU C O 1
ATOM 5328 N N . PRO C 1 127 ? 25.678 98.164 -27.826 1.00 22.08 126 PRO C N 1
ATOM 5329 C CA . PRO C 1 127 ? 25.465 98.642 -29.203 1.00 20.67 126 PRO C CA 1
ATOM 5330 C C . PRO C 1 127 ? 23.996 98.963 -29.515 1.00 18.82 126 PRO C C 1
ATOM 5331 O O . PRO C 1 127 ? 23.112 98.213 -29.135 1.00 13.16 126 PRO C O 1
ATOM 5335 N N . LEU C 1 128 ? 23.758 100.063 -30.231 1.00 18.39 127 LEU C N 1
ATOM 5336 C CA . LEU C 1 128 ? 22.404 100.442 -30.629 1.00 19.16 127 LEU C CA 1
ATOM 5337 C C . LEU C 1 128 ? 21.968 99.473 -31.709 1.00 20.32 127 LEU C C 1
ATOM 5338 O O . LEU C 1 128 ? 22.626 99.364 -32.726 1.00 20.64 127 LEU C O 1
ATOM 5343 N N . GLN C 1 129 ? 20.888 98.746 -31.436 1.00 21.74 128 GLN C N 1
ATOM 5344 C CA . GLN C 1 129 ? 20.318 97.771 -32.347 1.00 23.09 128 GLN C CA 1
ATOM 5345 C C . GLN C 1 129 ? 18.808 97.996 -32.435 1.00 23.12 128 GLN C C 1
ATOM 5346 O O . GLN C 1 129 ? 18.022 97.327 -31.722 1.00 23.61 128 GLN C O 1
ATOM 5352 N N . PRO C 1 130 ? 18.394 98.955 -33.299 1.00 20.63 129 PRO C N 1
ATOM 5353 C CA . PRO C 1 130 ? 16.985 99.245 -33.452 1.00 20.56 129 PRO C CA 1
ATOM 5354 C C . PRO C 1 130 ? 16.240 98.024 -33.975 1.00 18.18 129 PRO C C 1
ATOM 5355 O O . PRO C 1 130 ? 16.737 97.339 -34.868 1.00 18.36 129 PRO C O 1
ATOM 5367 N N . ILE C 1 132 ? 11.823 96.374 -34.273 1.00 14.78 131 ILE C N 1
ATOM 5368 C CA . ILE C 1 132 ? 10.379 96.512 -34.058 1.00 14.93 131 ILE C CA 1
ATOM 5369 C C . ILE C 1 132 ? 9.879 95.319 -33.291 1.00 15.74 131 ILE C C 1
ATOM 5370 O O . ILE C 1 132 ? 10.058 94.171 -33.745 1.00 16.95 131 ILE C O 1
ATOM 5375 N N . GLY C 1 133 ? 9.188 95.579 -32.181 1.00 12.63 132 GLY C N 1
ATOM 5376 C CA . GLY C 1 133 ? 8.674 94.514 -31.316 1.00 13.46 132 GLY C CA 1
ATOM 5377 C C . GLY C 1 133 ? 7.288 94.008 -31.665 1.00 13.07 132 GLY C C 1
ATOM 5378 O O . GLY C 1 133 ? 7.033 92.791 -31.656 1.00 14.18 132 GLY C O 1
ATOM 5379 N N . VAL C 1 134 ? 6.395 94.946 -31.985 1.00 11.83 133 VAL C N 1
ATOM 5380 C CA . VAL C 1 134 ? 5.030 94.651 -32.367 1.00 12.95 133 VAL C CA 1
ATOM 5381 C C . VAL C 1 134 ? 4.808 95.060 -33.836 1.00 12.29 133 VAL C C 1
ATOM 5382 O O . VAL C 1 134 ? 5.043 96.207 -34.231 1.00 15.07 133 VAL C O 1
ATOM 5386 N N . ILE C 1 135 ? 4.434 94.082 -34.651 1.00 13.48 134 ILE C N 1
ATOM 5387 C CA . ILE C 1 135 ? 4.060 94.316 -36.040 1.00 13.89 134 ILE C CA 1
ATOM 5388 C C . ILE C 1 135 ? 3.056 93.268 -36.481 1.00 14.80 134 ILE C C 1
ATOM 5389 O O . ILE C 1 135 ? 3.195 92.078 -36.193 1.00 15.45 134 ILE C O 1
ATOM 5394 N N . GLY C 1 136 ? 2.031 93.700 -37.191 1.00 15.84 135 GLY C N 1
ATOM 5395 C CA . GLY C 1 136 ? 1.019 92.761 -37.593 1.00 16.01 135 GLY C CA 1
ATOM 5396 C C . GLY C 1 136 ? -0.111 93.346 -38.383 1.00 15.02 135 GLY C C 1
ATOM 5397 O O . GLY C 1 136 ? -0.270 94.567 -38.468 1.00 16.09 135 GLY C O 1
ATOM 5398 N N . THR C 1 137 ? -0.906 92.431 -38.919 1.00 12.36 136 THR C N 1
ATOM 5399 C CA . THR C 1 137 ? -2.078 92.731 -39.732 1.00 13.73 136 THR C CA 1
ATOM 5400 C C . THR C 1 137 ? -3.320 92.271 -38.953 1.00 13.31 136 THR C C 1
ATOM 5401 O O . THR C 1 137 ? -3.181 91.544 -37.948 1.00 10.52 136 THR C O 1
ATOM 5405 N N . ALA C 1 138 ? -4.518 92.694 -39.378 1.00 10.70 137 ALA C N 1
ATOM 5406 C CA . ALA C 1 138 ? -5.755 92.295 -38.698 1.00 10.54 137 ALA C CA 1
ATOM 5407 C C . ALA C 1 138 ? -6.105 90.806 -38.874 1.00 14.19 137 ALA C C 1
ATOM 5408 O O . ALA C 1 138 ? -6.092 90.263 -40.002 1.00 12.96 137 ALA C O 1
ATOM 5410 N N . PRO C 1 139 ? -6.413 90.129 -37.750 1.00 14.57 138 PRO C N 1
ATOM 5411 C CA . PRO C 1 139 ? -6.916 88.783 -37.857 1.00 14.01 138 PRO C CA 1
ATOM 5412 C C . PRO C 1 139 ? -8.335 88.785 -38.423 1.00 14.66 138 PRO C C 1
ATOM 5413 O O . PRO C 1 139 ? -9.066 89.763 -38.258 1.00 14.41 138 PRO C O 1
ATOM 5417 N N . PRO C 1 140 ? -8.724 87.692 -39.087 1.00 15.84 139 PRO C N 1
ATOM 5418 C CA . PRO C 1 140 ? -10.037 87.637 -39.729 1.00 15.69 139 PRO C CA 1
ATOM 5419 C C . PRO C 1 140 ? -11.202 87.494 -38.734 1.00 15.99 139 PRO C C 1
ATOM 5420 O O . PRO C 1 140 ? -12.315 87.907 -39.038 1.00 15.12 139 PRO C O 1
ATOM 5424 N N . GLY C 1 141 ? -10.942 86.931 -37.561 1.00 14.92 140 GLY C N 1
ATOM 5425 C CA . GLY C 1 141 ? -11.999 86.711 -36.585 1.00 17.40 140 GLY C CA 1
ATOM 5426 C C . GLY C 1 141 ? -11.998 87.745 -35.470 1.00 17.78 140 GLY C C 1
ATOM 5427 O O . GLY C 1 141 ? -11.863 88.945 -35.709 1.00 18.67 140 GLY C O 1
ATOM 5428 N N . GLU C 1 142 ? -12.146 87.258 -34.246 1.00 14.94 141 GLU C N 1
ATOM 5429 C CA . GLU C 1 142 ? -12.153 88.110 -33.092 1.00 16.11 141 GLU C CA 1
ATOM 5430 C C . GLU C 1 142 ? -10.854 88.914 -33.000 1.00 14.43 141 GLU C C 1
ATOM 5431 O O . GLU C 1 142 ? -9.806 88.461 -33.447 1.00 14.34 141 GLU C O 1
ATOM 5437 N N . PRO C 1 143 ? -10.942 90.134 -32.461 1.00 14.10 142 PRO C N 1
ATOM 5438 C CA . PRO C 1 143 ? -9.754 90.937 -32.255 1.00 13.94 142 PRO C CA 1
ATOM 5439 C C . PRO C 1 143 ? -8.824 90.370 -31.151 1.00 14.03 142 PRO C C 1
ATOM 5440 O O . PRO C 1 143 ? -9.277 89.679 -30.227 1.00 17.44 142 PRO C O 1
ATOM 5444 N N . ILE C 1 144 ? -7.534 90.646 -31.285 1.00 17.79 143 ILE C N 1
ATOM 5445 C CA . ILE C 1 144 ? -6.509 90.171 -30.356 1.00 19.56 143 ILE C CA 1
ATOM 5446 C C . ILE C 1 144 ? -5.768 91.405 -29.821 1.00 18.20 143 ILE C C 1
ATOM 5447 O O . ILE C 1 144 ? -5.360 92.246 -30.594 1.00 17.89 143 ILE C O 1
ATOM 5452 N N . ASN C 1 145 ? -5.574 91.506 -28.513 1.00 18.38 144 ASN C N 1
ATOM 5453 C CA . ASN C 1 145 ? -4.705 92.555 -27.978 1.00 17.45 144 ASN C CA 1
ATOM 5454 C C . ASN C 1 145 ? -3.316 92.518 -28.635 1.00 15.23 144 ASN C C 1
ATOM 5455 O O . ASN C 1 145 ? -2.830 91.439 -29.035 1.00 12.89 144 ASN C O 1
ATOM 5460 N N . ASN C 1 146 ? -2.689 93.690 -28.754 1.00 14.03 145 ASN C N 1
ATOM 5461 C CA . ASN C 1 146 ? -1.361 93.819 -29.376 1.00 14.49 145 ASN C CA 1
ATOM 5462 C C . ASN C 1 146 ? -0.247 93.019 -28.689 1.00 15.71 145 ASN C C 1
ATOM 5463 O O . ASN C 1 146 ? 0.754 92.661 -29.313 1.00 16.99 145 ASN C O 1
ATOM 5468 N N . GLY C 1 147 ? -0.412 92.759 -27.394 1.00 17.57 146 GLY C N 1
ATOM 5469 C CA . GLY C 1 147 ? 0.595 92.074 -26.605 1.00 17.20 146 GLY C CA 1
ATOM 5470 C C . GLY C 1 147 ? 0.659 90.568 -26.760 1.00 17.50 146 GLY C C 1
ATOM 5471 O O . GLY C 1 147 ? 1.514 89.940 -26.149 1.00 20.55 146 GLY C O 1
ATOM 5472 N N . THR C 1 148 ? -0.244 89.983 -27.545 1.00 18.59 147 THR C N 1
ATOM 5473 C CA . THR C 1 148 ? -0.261 88.540 -27.756 1.00 18.50 147 THR C CA 1
ATOM 5474 C C . THR C 1 148 ? 0.110 88.315 -29.182 1.00 17.42 147 THR C C 1
ATOM 5475 O O . THR C 1 148 ? -0.502 88.917 -30.053 1.00 22.69 147 THR C O 1
ATOM 5479 N N . PRO C 1 149 ? 1.119 87.468 -29.441 1.00 15.10 148 PRO C N 1
ATOM 5480 C CA . PRO C 1 149 ? 1.468 87.176 -30.829 1.00 13.40 148 PRO C CA 1
ATOM 5481 C C . PRO C 1 149 ? 0.625 86.072 -31.448 1.00 13.91 148 PRO C C 1
ATOM 5482 O O . PRO C 1 149 ? 0.001 85.324 -30.717 1.00 19.15 148 PRO C O 1
ATOM 5486 N N . GLY C 1 150 ? 0.623 85.975 -32.781 1.00 13.03 149 GLY C N 1
ATOM 5487 C CA . GLY C 1 150 ? -0.099 84.939 -33.490 1.00 15.07 149 GLY C CA 1
ATOM 5488 C C . GLY C 1 150 ? 0.244 84.882 -34.961 1.00 15.17 149 GLY C C 1
ATOM 5489 O O . GLY C 1 150 ? 1.232 85.491 -35.379 1.00 14.33 149 GLY C O 1
ATOM 5490 N N . PRO C 1 151 ? -0.584 84.168 -35.771 1.00 17.23 150 PRO C N 1
ATOM 5491 C CA . PRO C 1 151 ? -0.396 84.096 -37.232 1.00 17.40 150 PRO C CA 1
ATOM 5492 C C . PRO C 1 151 ? -0.298 85.458 -37.897 1.00 18.57 150 PRO C C 1
ATOM 5493 O O . PRO C 1 151 ? 0.388 85.604 -38.909 1.00 16.26 150 PRO C O 1
ATOM 5497 N N . HIS C 1 152 ? -0.972 86.441 -37.302 1.00 16.22 151 HIS C N 1
ATOM 5498 C CA . HIS C 1 152 ? -1.109 87.774 -37.855 1.00 16.89 151 HIS C CA 1
ATOM 5499 C C . HIS C 1 152 ? 0.078 88.678 -37.541 1.00 15.55 151 HIS C C 1
ATOM 5500 O O . HIS C 1 152 ? 0.168 89.800 -38.060 1.00 16.61 151 HIS C O 1
ATOM 5507 N N . GLY C 1 153 ? 0.956 88.205 -36.658 1.00 15.56 152 GLY C N 1
ATOM 5508 C CA . GLY C 1 153 ? 2.068 89.004 -36.168 1.00 15.22 152 GLY C CA 1
ATOM 5509 C C . GLY C 1 153 ? 1.816 89.327 -34.728 1.00 14.77 152 GLY C C 1
ATOM 5510 O O . GLY C 1 153 ? 1.774 88.421 -33.910 1.00 15.70 152 GLY C O 1
ATOM 5511 N N . GLY C 1 154 ? 1.616 90.610 -34.418 1.00 12.85 153 GLY C N 1
ATOM 5512 C CA . GLY C 1 154 ? 1.519 91.074 -33.043 1.00 10.23 153 GLY C CA 1
ATOM 5513 C C . GLY C 1 154 ? 2.841 91.244 -32.296 1.00 10.00 153 GLY C C 1
ATOM 5514 O O . GLY C 1 154 ? 3.869 91.651 -32.845 1.00 10.46 153 GLY C O 1
ATOM 5515 N N . ASN C 1 155 ? 2.812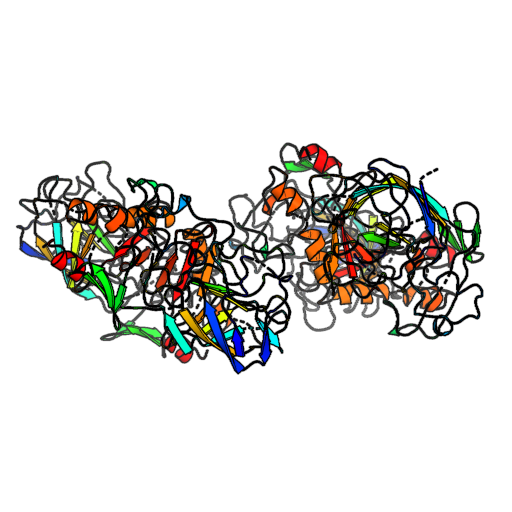 90.861 -31.041 1.00 11.95 154 ASN C N 1
ATOM 5516 C CA . ASN C 1 155 ? 3.908 91.005 -30.094 1.00 13.24 154 ASN C CA 1
ATOM 5517 C C . ASN C 1 155 ? 4.963 89.891 -30.300 1.00 12.45 154 ASN C C 1
ATOM 5518 O O . ASN C 1 155 ? 5.152 89.049 -29.433 1.00 13.40 154 ASN C O 1
ATOM 5523 N N . LEU C 1 156 ? 5.669 89.925 -31.443 1.00 16.89 155 LEU C N 1
ATOM 5524 C CA . LEU C 1 156 ? 6.712 88.910 -31.819 1.00 14.86 155 LEU C CA 1
ATOM 5525 C C . LEU C 1 156 ? 8.084 89.027 -31.128 1.00 16.86 155 LEU C C 1
ATOM 5526 O O . LEU C 1 156 ? 8.832 88.048 -31.079 1.00 16.18 155 LEU C O 1
ATOM 5531 N N . ASP C 1 157 ? 8.433 90.219 -30.645 1.00 16.52 156 ASP C N 1
ATOM 5532 C CA . ASP C 1 157 ? 9.762 90.522 -30.042 1.00 15.20 156 ASP C CA 1
ATOM 5533 C C . ASP C 1 157 ? 10.916 89.703 -30.616 1.00 14.64 156 ASP C C 1
ATOM 5534 O O . ASP C 1 157 ? 11.627 88.989 -29.908 1.00 14.57 156 ASP C O 1
ATOM 5539 N N . THR C 1 158 ? 11.079 89.839 -31.925 1.00 13.76 157 THR C N 1
ATOM 5540 C CA . THR C 1 158 ? 12.041 89.103 -32.695 1.00 15.38 157 THR C CA 1
ATOM 5541 C C . THR C 1 158 ? 13.121 90.088 -33.183 1.00 13.67 157 THR C C 1
ATOM 5542 O O . THR C 1 158 ? 12.828 90.996 -33.955 1.00 12.10 157 THR C O 1
ATOM 5546 N N . LYS C 1 159 ? 14.350 89.906 -32.720 1.00 14.14 158 LYS C N 1
ATOM 5547 C CA . LYS C 1 159 ? 15.403 90.924 -32.900 1.00 15.27 158 LYS C CA 1
ATOM 5548 C C . LYS C 1 159 ? 15.873 91.114 -34.353 1.00 15.89 158 LYS C C 1
ATOM 5549 O O . LYS C 1 159 ? 16.483 92.136 -34.706 1.00 14.63 158 LYS C O 1
ATOM 5555 N N . ASP C 1 160 ? 15.553 90.149 -35.201 1.00 15.43 159 ASP C N 1
ATOM 5556 C CA . ASP C 1 160 ? 15.880 90.251 -36.614 1.00 14.94 159 ASP C CA 1
ATOM 5557 C C . ASP C 1 160 ? 14.918 91.104 -37.440 1.00 13.36 159 ASP C C 1
ATOM 5558 O O . ASP C 1 160 ? 15.132 91.270 -38.621 1.00 16.08 159 ASP C O 1
ATOM 5563 N N . ILE C 1 161 ? 13.847 91.612 -36.823 1.00 17.98 160 ILE C N 1
ATOM 5564 C CA . ILE C 1 161 ? 13.011 92.608 -37.467 1.00 17.06 160 ILE C CA 1
ATOM 5565 C C . ILE C 1 161 ? 13.684 93.942 -37.143 1.00 17.44 160 ILE C C 1
ATOM 5566 O O . ILE C 1 161 ? 13.393 94.604 -36.140 1.00 18.07 160 ILE C O 1
ATOM 5571 N N . LYS C 1 162 ? 14.669 94.239 -37.985 1.00 17.49 161 LYS C N 1
ATOM 5572 C CA . LYS C 1 162 ? 15.622 95.332 -37.824 1.00 15.29 161 LYS C CA 1
ATOM 5573 C C . LYS C 1 162 ? 15.877 95.919 -39.213 1.00 15.98 161 LYS C C 1
ATOM 5574 O O . LYS C 1 162 ? 15.403 95.374 -40.215 1.00 12.64 161 LYS C O 1
ATOM 5580 N N . PRO C 1 163 ? 16.593 97.063 -39.291 1.00 16.60 162 PRO C N 1
ATOM 5581 C CA . PRO C 1 163 ? 16.793 97.615 -40.614 1.00 14.97 162 PRO C CA 1
ATOM 5582 C C . PRO C 1 163 ? 17.439 96.619 -41.567 1.00 13.79 162 PRO C C 1
ATOM 5583 O O . PRO C 1 163 ? 18.321 95.861 -41.163 1.00 11.03 162 PRO C O 1
ATOM 5587 N N . GLY C 1 164 ? 17.017 96.643 -42.833 1.00 13.68 163 GLY C N 1
ATOM 5588 C CA . GLY C 1 164 ? 17.517 95.693 -43.811 1.00 12.04 163 GLY C CA 1
ATOM 5589 C C . GLY C 1 164 ? 16.721 94.388 -43.886 1.00 10.43 163 GLY C C 1
ATOM 5590 O O . GLY C 1 164 ? 16.889 93.621 -44.814 1.00 12.13 163 GLY C O 1
ATOM 5591 N N . THR C 1 165 ? 15.851 94.144 -42.927 1.00 9.79 164 THR C N 1
ATOM 5592 C CA . THR C 1 165 ? 14.999 92.970 -42.951 1.00 9.69 164 THR C CA 1
ATOM 5593 C C . THR C 1 165 ? 13.684 93.208 -43.729 1.00 11.94 164 THR C C 1
ATOM 5594 O O . THR C 1 165 ? 13.108 94.315 -43.744 1.00 8.60 164 THR C O 1
ATOM 5598 N N . THR C 1 166 ? 13.273 92.166 -44.444 1.00 12.89 165 THR C N 1
ATOM 5599 C CA . THR C 1 166 ? 11.931 92.067 -45.008 1.00 11.71 165 THR C CA 1
ATOM 5600 C C . THR C 1 166 ? 11.082 91.068 -44.188 1.00 11.33 165 THR C C 1
ATOM 5601 O O . THR C 1 166 ? 11.433 89.894 -44.025 1.00 9.27 165 THR C O 1
ATOM 5605 N N . VAL C 1 167 ? 9.942 91.555 -43.721 1.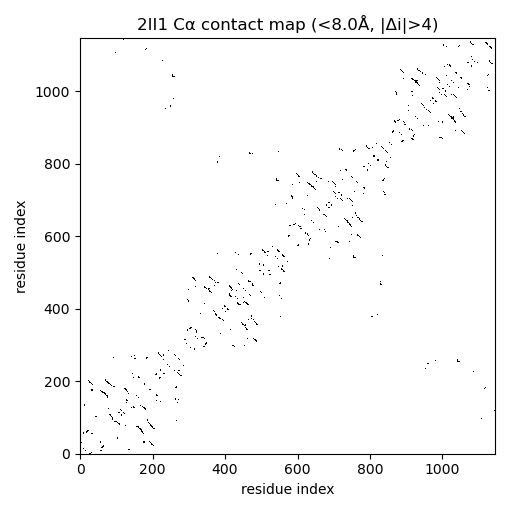00 11.30 166 VAL C N 1
ATOM 5606 C CA . VAL C 1 167 ? 8.936 90.757 -42.984 1.00 14.46 166 VAL C CA 1
ATOM 5607 C C . VAL C 1 167 ? 7.725 90.423 -43.875 1.00 15.03 166 VAL C C 1
ATOM 5608 O O . VAL C 1 167 ? 7.282 91.245 -44.706 1.00 12.19 166 VAL C O 1
ATOM 5612 N N . TYR C 1 168 ? 7.195 89.219 -43.671 1.00 14.74 167 TYR C N 1
ATOM 5613 C CA . TYR C 1 168 ? 6.025 88.734 -44.377 1.00 14.25 167 TYR C CA 1
ATOM 5614 C C . TYR C 1 168 ? 4.917 88.408 -43.374 1.00 15.46 167 TYR C C 1
ATOM 5615 O O . TYR C 1 168 ? 5.141 87.659 -42.423 1.00 12.90 167 TYR C O 1
ATOM 5624 N N . LEU C 1 169 ? 3.748 89.009 -43.596 1.00 13.47 168 LEU C N 1
ATOM 5625 C CA . LEU C 1 169 ? 2.553 88.839 -42.753 1.00 12.50 168 LEU C CA 1
ATOM 5626 C C . LEU C 1 169 ? 1.386 88.526 -43.670 1.00 12.10 168 LEU C C 1
ATOM 5627 O O . LEU C 1 169 ? 1.423 88.851 -44.858 1.00 12.82 168 LEU C O 1
ATOM 5632 N N . PRO C 1 170 ? 0.353 87.851 -43.148 1.00 13.14 169 PRO C N 1
ATOM 5633 C CA . PRO C 1 170 ? -0.814 87.528 -43.958 1.00 12.39 169 PRO C CA 1
ATOM 5634 C C . PRO C 1 170 ? -1.775 88.697 -44.172 1.00 12.99 169 PRO C C 1
ATOM 5635 O O . PRO C 1 170 ? -1.918 89.568 -43.315 1.00 13.76 169 PRO C O 1
ATOM 5639 N N . VAL C 1 171 ? -2.426 88.695 -45.327 1.00 11.64 170 VAL C N 1
ATOM 5640 C CA . VAL C 1 171 ? -3.562 89.561 -45.573 1.00 13.38 170 VAL C CA 1
ATOM 5641 C C . VAL C 1 171 ? -4.730 88.658 -45.347 1.00 14.02 170 VAL C C 1
ATOM 5642 O O . VAL C 1 171 ? -4.949 87.705 -46.098 1.00 13.48 170 VAL C O 1
ATOM 5646 N N . GLU C 1 172 ? -5.430 88.900 -44.249 1.00 15.92 171 GLU C N 1
ATOM 5647 C CA . GLU C 1 172 ? -6.639 88.140 -43.960 1.00 15.10 171 GLU C CA 1
ATOM 5648 C C . GLU C 1 172 ? -7.913 88.956 -44.147 1.00 15.06 171 GLU C C 1
ATOM 5649 O O . GLU C 1 172 ? -9.019 88.413 -44.141 1.00 15.03 171 GLU C O 1
ATOM 5655 N N . VAL C 1 173 ? -7.755 90.256 -44.303 1.00 16.68 172 VAL C N 1
ATOM 5656 C CA . VAL C 1 173 ? -8.874 91.149 -44.539 1.00 18.09 172 VAL C CA 1
ATOM 5657 C C . VAL C 1 173 ? -8.462 92.097 -45.642 1.00 18.18 172 VAL C C 1
ATOM 5658 O O . VAL C 1 173 ? -7.258 92.341 -45.867 1.00 18.04 172 VAL C O 1
ATOM 5662 N N . ASP C 1 174 ? -9.467 92.628 -46.333 1.00 19.74 173 ASP C N 1
ATOM 5663 C CA . ASP C 1 174 ? -9.230 93.612 -47.375 1.00 19.89 173 ASP C CA 1
ATOM 5664 C C . ASP C 1 174 ? -8.413 94.729 -46.793 1.00 17.69 173 ASP C C 1
ATOM 5665 O O . ASP C 1 174 ? -8.807 95.354 -45.787 1.00 19.27 173 ASP C O 1
ATOM 5670 N N . GLY C 1 175 ? -7.288 94.994 -47.440 1.00 15.54 174 GLY C N 1
ATOM 5671 C CA . GLY C 1 175 ? -6.421 96.097 -47.061 1.00 15.63 174 GLY C CA 1
ATOM 5672 C C . GLY C 1 175 ? -5.379 95.749 -46.018 1.00 12.60 174 GLY C C 1
ATOM 5673 O O . GLY C 1 175 ? -4.643 96.627 -45.625 1.00 12.83 174 GLY C O 1
ATOM 5674 N N . ALA C 1 176 ? -5.318 94.485 -45.582 1.00 14.27 175 ALA C N 1
ATOM 5675 C CA . ALA C 1 176 ? -4.358 94.003 -44.545 1.00 14.02 175 ALA C CA 1
ATOM 5676 C C . ALA C 1 176 ? -4.559 94.592 -43.148 1.00 15.80 175 ALA C C 1
ATOM 5677 O O . ALA C 1 176 ? -4.585 93.847 -42.166 1.00 17.29 175 ALA C O 1
ATOM 5679 N N . LEU C 1 177 ? -4.699 95.917 -43.067 1.00 15.36 176 LEU C N 1
ATOM 5680 C CA . LEU C 1 177 ? -4.720 96.676 -41.801 1.00 15.07 176 LEU C CA 1
ATOM 5681 C C . LEU C 1 177 ? -3.407 96.515 -40.983 1.00 15.13 176 LEU C C 1
ATOM 5682 O O . LEU C 1 177 ? -3.405 95.922 -39.910 1.00 13.19 176 LEU C O 1
ATOM 5687 N N . LEU C 1 178 ? -2.309 97.081 -41.502 1.00 11.45 177 LEU C N 1
ATOM 5688 C CA . LEU C 1 178 ? -0.978 96.975 -40.894 1.00 10.56 177 LEU C CA 1
ATOM 5689 C C . LEU C 1 178 ? -0.765 97.986 -39.760 1.00 11.80 177 LEU C C 1
ATOM 5690 O O . LEU C 1 178 ? -1.071 99.175 -39.892 1.00 13.19 177 LEU C O 1
ATOM 5695 N N . ALA C 1 179 ? -0.199 97.523 -38.656 1.00 12.32 178 ALA C N 1
ATOM 5696 C CA . ALA C 1 179 ? 0.078 98.418 -37.521 1.00 11.57 178 ALA C CA 1
ATOM 5697 C C . ALA C 1 179 ? 1.369 97.950 -36.886 1.00 13.86 178 ALA C C 1
ATOM 5698 O O . ALA C 1 179 ? 1.634 96.757 -36.893 1.00 12.01 178 ALA C O 1
ATOM 5700 N N . LEU C 1 180 ? 2.204 98.889 -36.422 1.00 14.46 179 LEU C N 1
ATOM 5701 C CA . LEU C 1 180 ? 3.446 98.527 -35.734 1.00 13.21 179 LEU C CA 1
ATOM 5702 C C . LEU C 1 180 ? 3.749 99.422 -34.535 1.00 13.48 179 LEU C C 1
ATOM 5703 O O . LEU C 1 180 ? 3.309 100.582 -34.449 1.00 14.37 179 LEU C O 1
ATOM 5708 N N . GLY C 1 181 ? 4.507 98.876 -33.593 1.00 11.33 180 GLY C N 1
ATOM 5709 C CA . GLY C 1 181 ? 4.928 99.637 -32.438 1.00 10.90 180 GLY C CA 1
ATOM 5710 C C . GLY C 1 181 ? 6.012 98.920 -31.661 1.00 10.68 180 GLY C C 1
ATOM 5711 O O . GLY C 1 181 ? 6.679 97.997 -32.188 1.00 12.10 180 GLY C O 1
ATOM 5712 N N . ASP C 1 182 ? 6.191 99.343 -30.413 1.00 13.16 181 ASP C N 1
ATOM 5713 C CA . ASP C 1 182 ? 7.095 98.677 -29.467 1.00 11.90 181 ASP C CA 1
ATOM 5714 C C . ASP C 1 182 ? 8.519 98.616 -30.008 1.00 11.65 181 ASP C C 1
ATOM 5715 O O . ASP C 1 182 ? 9.038 97.522 -30.197 1.00 15.53 181 ASP C O 1
ATOM 5720 N N . LEU C 1 183 ? 9.157 99.755 -30.275 1.00 11.01 182 LEU C N 1
ATOM 5721 C CA . LEU C 1 183 ? 10.539 99.726 -30.751 1.00 11.20 182 LEU C CA 1
ATOM 5722 C C . LEU C 1 183 ? 11.464 99.502 -29.574 1.00 12.62 182 LEU C C 1
ATOM 5723 O O . LEU C 1 183 ? 11.133 99.867 -28.457 1.00 13.80 182 LEU C O 1
ATOM 5728 N N . HIS C 1 184 ? 12.599 98.858 -29.823 1.00 13.05 183 HIS C N 1
ATOM 5729 C CA . HIS C 1 184 ? 13.625 98.673 -28.791 1.00 13.03 183 HIS C CA 1
ATOM 5730 C C . HIS C 1 184 ? 14.916 99.210 -29.352 1.00 12.31 183 HIS C C 1
ATOM 5731 O O . HIS C 1 184 ? 15.167 99.048 -30.534 1.00 13.23 183 HIS C O 1
ATOM 5738 N N . ALA C 1 185 ? 15.735 99.833 -28.512 1.00 13.13 184 ALA C N 1
ATOM 5739 C CA . ALA C 1 185 ? 17.087 100.242 -28.919 1.00 14.64 184 ALA C CA 1
ATOM 5740 C C . ALA C 1 185 ? 18.100 99.106 -28.708 1.00 17.26 184 ALA C C 1
ATOM 5741 O O . ALA C 1 185 ? 19.224 99.137 -29.261 1.00 17.41 184 ALA C O 1
ATOM 5743 N N . ALA C 1 186 ? 17.688 98.134 -27.883 1.00 18.07 185 ALA C N 1
ATOM 5744 C CA . ALA C 1 186 ? 18.431 96.898 -27.601 1.00 15.74 185 ALA C CA 1
ATOM 5745 C C . ALA C 1 186 ? 17.512 95.827 -26.990 1.00 13.10 185 ALA C C 1
ATOM 5746 O O . ALA C 1 186 ? 16.595 96.134 -26.227 1.00 16.54 185 ALA C O 1
ATOM 5756 N N . GLY C 1 188 ? 18.072 91.162 -26.378 1.00 9.89 187 GLY C N 1
ATOM 5757 C CA . GLY C 1 188 ? 18.668 89.903 -26.758 1.00 9.68 187 GLY C CA 1
ATOM 5758 C C . GLY C 1 188 ? 17.643 88.822 -26.969 1.00 13.69 187 GLY C C 1
ATOM 5759 O O . GLY C 1 188 ? 16.511 88.902 -26.450 1.00 10.79 187 GLY C O 1
ATOM 5760 N N . ASP C 1 189 ? 18.019 87.796 -27.725 1.00 10.83 188 ASP C N 1
ATOM 5761 C CA . ASP C 1 189 ? 17.143 86.653 -27.880 1.00 12.64 188 ASP C CA 1
ATOM 5762 C C . ASP C 1 189 ? 16.632 86.243 -26.501 1.00 10.03 188 ASP C C 1
ATOM 5763 O O . ASP C 1 189 ? 17.415 86.128 -25.541 1.00 8.89 188 ASP C O 1
ATOM 5768 N N . GLY C 1 190 ? 15.321 86.041 -26.405 1.00 12.75 189 GLY C N 1
ATOM 5769 C CA . GLY C 1 190 ? 14.681 85.619 -25.176 1.00 12.38 189 GLY C CA 1
ATOM 5770 C C . GLY C 1 190 ? 13.941 86.740 -24.477 1.00 11.89 189 GLY C C 1
ATOM 5771 O O . GLY C 1 190 ? 12.931 86.492 -23.831 1.00 8.59 189 GLY C O 1
ATOM 5772 N N . GLU C 1 191 ? 14.451 87.966 -24.576 1.00 11.66 190 GLU C N 1
ATOM 5773 C CA . GLU C 1 191 ? 13.860 89.097 -23.837 1.00 11.96 190 GLU C CA 1
ATOM 5774 C C . GLU C 1 191 ? 13.543 88.719 -22.376 1.00 13.17 190 GLU C C 1
ATOM 5775 O O . GLU C 1 191 ? 12.440 88.998 -21.867 1.00 17.51 190 GLU C O 1
ATOM 5781 N N . ILE C 1 192 ? 14.523 88.119 -21.697 1.00 10.19 191 ILE C N 1
ATOM 5782 C CA . ILE C 1 192 ? 14.247 87.313 -20.501 1.00 12.57 191 ILE C CA 1
ATOM 5783 C C . ILE C 1 192 ? 13.713 88.042 -19.273 1.00 13.98 191 ILE C C 1
ATOM 5784 O O . ILE C 1 192 ? 12.976 87.462 -18.468 1.00 14.14 191 ILE C O 1
ATOM 5789 N N . LEU C 1 193 ? 14.057 89.317 -19.143 1.00 13.47 192 LEU C N 1
ATOM 5790 C CA . LEU C 1 193 ? 13.565 90.141 -18.029 1.00 14.09 192 LEU C CA 1
ATOM 5791 C C . LEU C 1 193 ? 12.063 90.440 -18.144 1.00 14.07 192 LEU C C 1
ATOM 5792 O O . LEU C 1 193 ? 11.389 90.458 -17.138 1.00 17.57 192 LEU C O 1
ATOM 5797 N N . ILE C 1 194 ? 11.567 90.643 -19.370 1.00 15.74 193 ILE C N 1
ATOM 5798 C CA . ILE C 1 194 ? 10.179 91.082 -19.695 1.00 16.22 193 ILE C CA 1
ATOM 5799 C C . ILE C 1 194 ? 10.230 92.101 -20.845 1.00 17.28 193 ILE C C 1
ATOM 5800 O O . ILE C 1 194 ? 9.330 92.143 -21.691 1.00 18.89 193 ILE C O 1
ATOM 5805 N N . CYS C 1 195 ? 11.305 92.885 -20.905 1.00 17.74 194 CYS C N 1
ATOM 5806 C CA . CYS C 1 195 ? 11.420 93.992 -21.852 1.00 17.01 194 CYS C CA 1
ATOM 5807 C C . CYS C 1 195 ? 12.796 94.087 -22.525 1.00 15.64 194 CYS C C 1
ATOM 5808 O O . CYS C 1 195 ? 13.757 93.433 -22.125 1.00 19.92 194 CYS C O 1
ATOM 5811 N N . GLY C 1 196 ? 12.840 94.846 -23.614 1.00 15.48 195 GLY C N 1
ATOM 5812 C CA . GLY C 1 196 ? 14.092 95.356 -24.163 1.00 13.61 195 GLY C CA 1
ATOM 5813 C C . GLY C 1 196 ? 14.273 96.763 -23.659 1.00 12.33 195 GLY C C 1
ATOM 5814 O O . GLY C 1 196 ? 13.565 97.195 -22.749 1.00 13.38 195 GLY C O 1
ATOM 5815 N N . VAL C 1 197 ? 15.220 97.492 -24.234 1.00 12.49 196 VAL C N 1
ATOM 5816 C CA . VAL C 1 197 ? 15.325 98.919 -23.938 1.00 12.26 196 VAL C CA 1
ATOM 5817 C C . VAL C 1 197 ? 14.166 99.569 -24.707 1.00 13.19 196 VAL C C 1
ATOM 5818 O O . VAL C 1 197 ? 14.269 99.795 -25.910 1.00 13.61 196 VAL C O 1
ATOM 5822 N N . GLU C 1 198 ? 13.057 99.816 -24.010 1.00 12.03 197 GLU C N 1
ATOM 5823 C CA . GLU C 1 198 ? 11.837 100.358 -24.616 1.00 13.03 197 GLU C CA 1
ATOM 5824 C C . GLU C 1 198 ? 12.071 101.814 -25.052 1.00 15.42 197 GLU C C 1
ATOM 5825 O O . GLU C 1 198 ? 12.633 102.604 -24.303 1.00 13.75 197 GLU C O 1
ATOM 5831 N N . ILE C 1 199 ? 11.670 102.151 -26.274 1.00 15.87 198 ILE C N 1
ATOM 5832 C CA . ILE C 1 199 ? 11.950 103.473 -26.824 1.00 14.17 198 ILE C CA 1
ATOM 5833 C C . ILE C 1 199 ? 10.909 103.905 -27.903 1.00 14.38 198 ILE C C 1
ATOM 5834 O O . ILE C 1 199 ? 10.321 103.067 -28.586 1.00 13.21 198 ILE C O 1
ATOM 5839 N N . ALA C 1 200 ? 10.660 105.211 -28.010 1.00 13.45 199 ALA C N 1
ATOM 5840 C CA . ALA C 1 200 ? 9.836 105.782 -29.086 1.00 14.48 199 ALA C CA 1
ATOM 5841 C C . ALA C 1 200 ? 10.724 105.944 -30.282 1.00 15.87 199 ALA C C 1
ATOM 5842 O O . ALA C 1 200 ? 11.943 106.047 -30.128 1.00 18.87 199 ALA C O 1
ATOM 5844 N N . GLY C 1 201 ? 10.129 105.991 -31.473 1.00 16.93 200 GLY C N 1
ATOM 5845 C CA . GLY C 1 201 ? 10.902 106.108 -32.686 1.00 17.12 200 GLY C CA 1
ATOM 5846 C C . GLY C 1 201 ? 10.083 106.301 -33.953 1.00 18.91 200 GLY C C 1
ATOM 5847 O O . GLY C 1 201 ? 8.873 106.578 -33.905 1.00 20.62 200 GLY C O 1
ATOM 5848 N N . THR C 1 202 ? 10.767 106.204 -35.092 1.00 17.67 201 THR C N 1
ATOM 5849 C CA . THR C 1 202 ? 10.117 106.296 -36.381 1.00 17.31 201 THR C CA 1
ATOM 5850 C C . THR C 1 202 ? 10.659 105.186 -37.280 1.00 18.70 201 THR C C 1
ATOM 5851 O O . THR C 1 202 ? 11.870 104.972 -37.380 1.00 19.83 201 THR C O 1
ATOM 5855 N N . VAL C 1 203 ? 9.730 104.483 -37.912 1.00 17.31 202 VAL C N 1
ATOM 5856 C CA . VAL C 1 203 ? 10.023 103.371 -38.794 1.00 16.93 202 VAL C CA 1
ATOM 5857 C C . VAL C 1 203 ? 9.715 103.818 -40.220 1.00 16.08 202 VAL C C 1
ATOM 5858 O O . VAL C 1 203 ? 8.620 104.307 -40.482 1.00 16.78 202 VAL C O 1
ATOM 5862 N N . THR C 1 204 ? 10.686 103.699 -41.129 1.00 16.92 203 THR C N 1
ATOM 5863 C CA . THR C 1 204 ? 10.423 103.854 -42.554 1.00 15.67 203 THR C CA 1
ATOM 5864 C C . THR C 1 204 ? 10.437 102.454 -43.185 1.00 16.70 203 THR C C 1
ATOM 5865 O O . THR C 1 204 ? 11.394 101.698 -42.998 1.00 15.15 203 THR C O 1
ATOM 5869 N N . LEU C 1 205 ? 9.368 102.130 -43.919 1.00 15.18 204 LEU C N 1
ATOM 5870 C CA . LEU C 1 205 ? 9.247 100.846 -44.577 1.00 14.55 204 LEU C CA 1
ATOM 5871 C C . LEU C 1 205 ? 8.615 101.008 -45.957 1.00 15.33 204 LEU C C 1
ATOM 5872 O O . LEU C 1 205 ? 8.038 102.050 -46.283 1.00 14.00 204 LEU C O 1
ATOM 5877 N N . LYS C 1 206 ? 8.789 99.979 -46.772 1.00 16.02 205 LYS C N 1
ATOM 5878 C CA . LYS C 1 206 ? 8.151 99.862 -48.069 1.00 17.08 205 LYS C CA 1
ATOM 5879 C C . LYS C 1 206 ? 7.263 98.630 -48.029 1.00 16.96 205 LYS C C 1
ATOM 5880 O O . LYS C 1 206 ? 7.660 97.590 -47.499 1.00 17.56 205 LYS C O 1
ATOM 5886 N N . VAL C 1 207 ? 6.065 98.752 -48.592 1.00 16.52 206 VAL C N 1
ATOM 5887 C CA . VAL C 1 207 ? 5.022 97.747 -48.449 1.00 17.20 206 VAL C CA 1
ATOM 5888 C C . VAL C 1 207 ? 4.578 97.254 -49.826 1.00 17.96 206 VAL C C 1
ATOM 5889 O O . VAL C 1 207 ? 4.103 98.035 -50.663 1.00 20.60 206 VAL C O 1
ATOM 5893 N N . ASN C 1 208 ? 4.762 95.960 -50.060 1.00 17.03 207 ASN C N 1
ATOM 5894 C CA . ASN C 1 208 ? 4.414 95.332 -51.324 1.00 17.30 207 ASN C CA 1
ATOM 5895 C C . ASN C 1 208 ? 3.364 94.238 -51.110 1.00 17.51 207 ASN C C 1
ATOM 5896 O O . ASN C 1 208 ? 3.377 93.555 -50.109 1.00 17.00 207 ASN C O 1
ATOM 5901 N N . VAL C 1 209 ? 2.404 94.120 -52.021 1.00 17.80 208 VAL C N 1
ATOM 5902 C CA . VAL C 1 209 ? 1.389 93.066 -51.936 1.00 16.95 208 VAL C CA 1
ATOM 5903 C C . VAL C 1 209 ? 1.891 91.908 -52.787 1.00 17.91 208 VAL C C 1
ATOM 5904 O O . VAL C 1 209 ? 2.359 92.134 -53.896 1.00 17.40 208 VAL C O 1
ATOM 5908 N N . LYS C 1 210 ? 1.840 90.689 -52.258 1.00 16.77 209 LYS C N 1
ATOM 5909 C CA . LYS C 1 210 ? 2.231 89.485 -53.019 1.00 19.11 209 LYS C CA 1
ATOM 5910 C C . LYS C 1 210 ? 1.063 88.520 -53.055 1.00 19.57 209 LYS C C 1
ATOM 5911 O O . LYS C 1 210 ? 0.488 88.169 -52.020 1.00 19.52 209 LYS C O 1
ATOM 5917 N N . LYS C 1 211 ? 0.703 88.097 -54.250 1.00 19.01 210 LYS C N 1
ATOM 5918 C CA . LYS C 1 211 ? -0.550 87.395 -54.424 1.00 22.12 210 LYS C CA 1
ATOM 5919 C C . LYS C 1 211 ? -0.411 85.892 -54.151 1.00 23.49 210 LYS C C 1
ATOM 5920 O O . LYS C 1 211 ? -1.400 85.223 -53.912 1.00 27.99 210 LYS C O 1
ATOM 5924 N N . GLU C 1 212 ? 0.819 85.385 -54.177 1.00 25.62 211 GLU C N 1
ATOM 5925 C CA . GLU C 1 212 ? 1.127 83.981 -53.855 1.00 26.61 211 GLU C CA 1
ATOM 5926 C C . GLU C 1 212 ? 1.671 83.944 -52.433 1.00 23.72 211 GLU C C 1
ATOM 5927 O O . GLU C 1 212 ? 2.752 84.460 -52.166 1.00 18.65 211 GLU C O 1
ATOM 5933 N N . ARG C 1 213 ? 0.916 83.347 -51.520 1.00 22.90 212 ARG C N 1
ATOM 5934 C CA . ARG C 1 213 ? 1.413 83.158 -50.164 1.00 24.67 212 ARG C CA 1
ATOM 5935 C C . ARG C 1 213 ? 2.218 81.868 -50.113 1.00 25.30 212 ARG C C 1
ATOM 5936 O O . ARG C 1 213 ? 1.685 80.809 -49.855 1.00 27.86 212 ARG C O 1
ATOM 5952 N N . PHE C 1 215 ? 4.868 80.735 -48.249 1.00 26.11 214 PHE C N 1
ATOM 5953 C CA . PHE C 1 215 ? 5.341 80.093 -47.022 1.00 24.33 214 PHE C CA 1
ATOM 5954 C C . PHE C 1 215 ? 4.442 80.383 -45.851 1.00 22.45 214 PHE C C 1
ATOM 5955 O O . PHE C 1 215 ? 3.651 81.330 -45.888 1.00 17.65 214 PHE C O 1
ATOM 5963 N N . PRO C 1 216 ? 4.567 79.563 -44.791 1.00 22.13 215 PRO C N 1
ATOM 5964 C CA . PRO C 1 216 ? 3.820 79.812 -43.570 1.00 20.32 215 PRO C CA 1
ATOM 5965 C C . PRO C 1 216 ? 4.267 81.121 -42.926 1.00 18.60 215 PRO C C 1
ATOM 5966 O O . PRO C 1 216 ? 5.470 81.397 -42.878 1.00 16.18 215 PRO C O 1
ATOM 5970 N N . LEU C 1 217 ? 3.300 81.892 -42.431 1.00 17.82 216 LEU C N 1
ATOM 5971 C CA . LEU C 1 217 ? 3.557 83.196 -41.842 1.00 17.16 216 LEU C CA 1
ATOM 5972 C C . LEU C 1 217 ? 3.312 83.207 -40.325 1.00 16.00 216 LEU C C 1
ATOM 5973 O O . LEU C 1 217 ? 2.624 82.338 -39.795 1.00 17.62 216 LEU C O 1
ATOM 5978 N N . PRO C 1 218 ? 3.913 84.172 -39.615 1.00 15.78 217 PRO C N 1
ATOM 5979 C CA . PRO C 1 218 ? 4.892 85.181 -40.125 1.00 15.52 217 PRO C CA 1
ATOM 5980 C C . PRO C 1 218 ? 6.239 84.589 -40.519 1.00 15.09 217 PRO C C 1
ATOM 5981 O O . PRO C 1 218 ? 6.572 83.496 -40.071 1.00 19.14 217 PRO C O 1
ATOM 5985 N N . ALA C 1 219 ? 6.994 85.320 -41.347 1.00 11.77 218 ALA C N 1
ATOM 5986 C CA . ALA C 1 219 ? 8.337 84.903 -41.818 1.00 12.06 218 ALA C CA 1
ATOM 5987 C C . ALA C 1 219 ? 9.127 86.154 -42.097 1.00 12.80 218 ALA C C 1
ATOM 5988 O O . ALA C 1 219 ? 8.556 87.252 -42.163 1.00 12.13 218 ALA C O 1
ATOM 5990 N N . LEU C 1 220 ? 10.442 86.019 -42.216 1.00 14.43 219 LEU C N 1
ATOM 5991 C CA . LEU C 1 220 ? 11.272 87.177 -42.544 1.00 11.37 219 LEU C CA 1
ATOM 5992 C C . LEU C 1 220 ? 12.528 86.782 -43.261 1.00 11.23 219 LEU C C 1
ATOM 5993 O O . LEU C 1 220 ? 12.906 85.645 -43.260 1.00 10.05 219 LEU C O 1
ATOM 5998 N N . LYS C 1 221 ? 13.192 87.770 -43.836 1.00 10.41 220 LYS C N 1
ATOM 5999 C CA . LYS C 1 221 ? 14.408 87.562 -44.584 1.00 13.09 220 LYS C CA 1
ATOM 6000 C C . LYS C 1 221 ? 15.382 88.687 -44.187 1.00 11.96 220 LYS C C 1
ATOM 6001 O O . LYS C 1 221 ? 15.017 89.855 -44.194 1.00 12.08 220 LYS C O 1
ATOM 6007 N N . THR C 1 222 ? 16.585 88.309 -43.752 1.00 14.00 221 THR C N 1
ATOM 6008 C CA . THR C 1 222 ? 17.678 89.241 -43.504 1.00 11.95 221 THR C CA 1
ATOM 6009 C C . THR C 1 222 ? 18.507 89.236 -44.754 1.00 12.12 221 THR C C 1
ATOM 6010 O O . THR C 1 222 ? 18.146 88.593 -45.747 1.00 14.52 221 THR C O 1
ATOM 6014 N N . ASP C 1 223 ? 19.641 89.920 -44.717 1.00 13.32 222 ASP C N 1
ATOM 6015 C CA . ASP C 1 223 ? 20.564 89.901 -45.856 1.00 13.69 222 ASP C CA 1
ATOM 6016 C C . ASP C 1 223 ? 21.146 88.492 -46.154 1.00 12.30 222 ASP C C 1
ATOM 6017 O O . ASP C 1 223 ? 21.546 88.223 -47.280 1.00 11.40 222 ASP C O 1
ATOM 6022 N N . THR C 1 224 ? 21.135 87.601 -45.159 1.00 10.88 223 THR C N 1
ATOM 6023 C CA . THR C 1 224 ? 21.803 86.307 -45.261 1.00 10.26 223 THR C CA 1
ATOM 6024 C C . THR C 1 224 ? 20.903 85.072 -45.059 1.00 9.41 223 THR C C 1
ATOM 6025 O O . THR C 1 224 ? 21.212 83.989 -45.582 1.00 5.51 223 THR C O 1
ATOM 6029 N N . HIS C 1 225 ? 19.813 85.229 -44.302 1.00 11.48 224 HIS C N 1
ATOM 6030 C CA . HIS C 1 225 ? 18.982 84.077 -43.855 1.00 12.06 224 HIS C CA 1
ATOM 6031 C C . HIS C 1 225 ? 17.489 84.305 -44.082 1.00 11.75 224 HIS C C 1
ATOM 6032 O O . HIS C 1 225 ? 17.027 85.446 -44.096 1.00 12.97 224 HIS C O 1
ATOM 6039 N N . PHE C 1 226 ? 16.755 83.211 -44.277 1.00 9.32 225 PHE C N 1
ATOM 6040 C CA . PHE C 1 226 ? 15.297 83.235 -44.302 1.00 9.13 225 PHE C CA 1
ATOM 6041 C C . PHE C 1 226 ? 14.851 82.539 -43.015 1.00 8.04 225 PHE C C 1
ATOM 6042 O O . PHE C 1 226 ? 15.481 81.566 -42.613 1.00 8.51 225 PHE C O 1
ATOM 6058 N N . THR C 1 228 ? 11.277 81.214 -40.596 1.00 10.13 227 THR C N 1
ATOM 6059 C CA . THR C 1 228 ? 9.880 80.991 -40.241 1.00 8.21 227 THR C CA 1
ATOM 6060 C C . THR C 1 228 ? 9.647 81.253 -38.778 1.00 9.27 227 THR C C 1
ATOM 6061 O O . THR C 1 228 ? 10.387 80.768 -37.947 1.00 8.86 227 THR C O 1
ATOM 6065 N N . ILE C 1 229 ? 8.579 82.007 -38.477 1.00 9.63 228 ILE C N 1
ATOM 6066 C CA A ILE C 1 229 ? 8.245 82.406 -37.110 0.50 8.42 228 ILE C CA 1
ATOM 6067 C CA B ILE C 1 229 ? 8.251 82.422 -37.116 0.50 8.73 228 ILE C CA 1
ATOM 6068 C C . ILE C 1 229 ? 6.982 81.654 -36.695 1.00 7.35 228 ILE C C 1
ATOM 6069 O O . ILE C 1 229 ? 6.097 81.438 -37.507 1.00 8.69 228 ILE C O 1
ATOM 6078 N N . ALA C 1 230 ? 6.919 81.247 -35.428 1.00 8.83 229 ALA C N 1
ATOM 6079 C CA . ALA C 1 230 ? 5.753 80.552 -34.852 1.00 7.45 229 ALA C CA 1
ATOM 6080 C C . ALA C 1 230 ? 5.579 80.906 -33.395 1.00 9.25 229 ALA C C 1
ATOM 6081 O O . ALA C 1 230 ? 6.557 80.975 -32.659 1.00 9.75 229 ALA C O 1
ATOM 6083 N N . SER C 1 231 ? 4.329 81.087 -32.942 1.00 10.66 230 SER C N 1
ATOM 6084 C CA . SER C 1 231 ? 4.095 81.347 -31.532 1.00 8.10 230 SER C CA 1
ATOM 6085 C C . SER C 1 231 ? 3.146 80.280 -30.998 1.00 10.81 230 SER C C 1
ATOM 6086 O O . SER C 1 231 ? 2.301 79.767 -31.733 1.00 9.72 230 SER C O 1
ATOM 6089 N N . ALA C 1 232 ? 3.334 79.920 -29.737 1.00 11.79 231 ALA C N 1
ATOM 6090 C CA . ALA C 1 232 ? 2.473 78.947 -29.051 1.00 13.01 231 ALA C CA 1
ATOM 6091 C C . ALA C 1 232 ? 2.525 79.191 -27.553 1.00 14.89 231 ALA C C 1
ATOM 6092 O O . ALA C 1 232 ? 3.322 80.023 -27.073 1.00 15.40 231 ALA C O 1
ATOM 6094 N N . GLU C 1 233 ? 1.708 78.438 -26.809 1.00 14.00 232 GLU C N 1
ATOM 6095 C CA . GLU C 1 233 ? 1.660 78.545 -25.340 1.00 14.47 232 GLU C CA 1
ATOM 6096 C C . GLU C 1 233 ? 2.983 78.205 -24.663 1.00 13.40 232 GLU C C 1
ATOM 6097 O O . GLU C 1 233 ? 3.323 78.787 -23.637 1.00 12.73 232 GLU C O 1
ATOM 6103 N N . THR C 1 234 ? 3.690 77.236 -25.238 1.00 12.85 233 THR C N 1
ATOM 6104 C CA . THR C 1 234 ? 4.982 76.767 -24.748 1.00 14.25 233 THR C CA 1
ATOM 6105 C C . THR C 1 234 ? 6.060 77.095 -25.799 1.00 13.86 233 THR C C 1
ATOM 6106 O O . THR C 1 234 ? 5.784 77.034 -26.993 1.00 10.98 233 THR C O 1
ATOM 6110 N N . LEU C 1 235 ? 7.285 77.392 -25.356 1.00 10.95 234 LEU C N 1
ATOM 6111 C CA . LEU C 1 235 ? 8.430 77.497 -26.253 1.00 13.33 234 LEU C CA 1
ATOM 6112 C C . LEU C 1 235 ? 8.669 76.178 -27.004 1.00 12.03 234 LEU C C 1
ATOM 6113 O O . LEU C 1 235 ? 9.070 76.197 -28.165 1.00 10.04 234 LEU C O 1
ATOM 6118 N N . ASP C 1 236 ? 8.404 75.051 -26.347 1.00 10.23 235 ASP C N 1
ATOM 6119 C CA . ASP C 1 236 ? 8.497 73.753 -27.018 1.00 13.42 235 ASP C CA 1
ATOM 6120 C C . ASP C 1 236 ? 7.583 73.715 -28.243 1.00 12.38 235 ASP C C 1
ATOM 6121 O O . ASP C 1 236 ? 8.025 73.365 -29.338 1.00 15.82 235 ASP C O 1
ATOM 6126 N N . ALA C 1 237 ? 6.320 74.090 -28.055 1.00 12.47 236 ALA C N 1
ATOM 6127 C CA . ALA C 1 237 ? 5.362 74.056 -29.143 1.00 11.97 236 ALA C CA 1
ATOM 6128 C C . ALA C 1 237 ? 5.711 75.052 -30.236 1.00 13.92 236 ALA C C 1
ATOM 6129 O O . ALA C 1 237 ? 5.578 74.716 -31.419 1.00 16.13 236 ALA C O 1
ATOM 6131 N N . ALA C 1 238 ? 6.179 76.248 -29.866 1.00 11.81 237 ALA C N 1
ATOM 6132 C CA . ALA C 1 238 ? 6.581 77.252 -30.853 1.00 11.34 237 ALA C CA 1
ATOM 6133 C C . ALA C 1 238 ? 7.806 76.792 -31.665 1.00 8.55 237 ALA C C 1
ATOM 6134 O O . ALA C 1 238 ? 7.837 76.936 -32.874 1.00 8.67 237 ALA C O 1
ATOM 6136 N N . ALA C 1 239 ? 8.777 76.192 -30.984 1.00 9.03 238 ALA C N 1
ATOM 6137 C CA . ALA C 1 239 ? 9.958 75.644 -31.603 1.00 8.75 238 ALA C CA 1
ATOM 6138 C C . ALA C 1 239 ? 9.622 74.595 -32.652 1.00 10.55 238 ALA C C 1
ATOM 6139 O O . ALA C 1 239 ? 10.088 74.661 -33.795 1.00 7.32 238 ALA C O 1
ATOM 6141 N N . VAL C 1 240 ? 8.797 73.633 -32.278 1.00 10.46 239 VAL C N 1
ATOM 6142 C CA . VAL C 1 240 ? 8.413 72.582 -33.187 1.00 13.17 239 VAL C CA 1
ATOM 6143 C C . VAL C 1 240 ? 7.667 73.170 -34.378 1.00 12.51 239 VAL C C 1
ATOM 6144 O O . VAL C 1 240 ? 7.945 72.792 -35.507 1.00 14.84 239 VAL C O 1
ATOM 6148 N N . GLN C 1 241 ? 6.764 74.120 -34.137 1.00 12.12 240 GLN C N 1
ATOM 6149 C CA . GLN C 1 241 ? 5.961 74.702 -35.231 1.00 13.40 240 GLN C CA 1
ATOM 6150 C C . GLN C 1 241 ? 6.767 75.548 -36.220 1.00 12.67 240 GLN C C 1
ATOM 6151 O O . GLN C 1 241 ? 6.528 75.452 -37.432 1.00 11.70 240 GLN C O 1
ATOM 6157 N N . ALA C 1 242 ? 7.672 76.391 -35.712 1.00 11.04 241 ALA C N 1
ATOM 6158 C CA . ALA C 1 242 ? 8.608 77.136 -36.568 1.00 10.47 241 ALA C CA 1
ATOM 6159 C C . ALA C 1 242 ? 9.396 76.183 -37.469 1.00 9.39 241 ALA C C 1
ATOM 6160 O O . ALA C 1 242 ? 9.631 76.461 -38.639 1.00 9.94 241 ALA C O 1
ATOM 6162 N N . THR C 1 243 ? 9.833 75.074 -36.880 1.00 9.25 242 THR C N 1
ATOM 6163 C CA . THR C 1 243 ? 10.612 74.050 -37.563 1.00 7.69 242 THR C CA 1
ATOM 6164 C C . THR C 1 243 ? 9.843 73.371 -38.666 1.00 6.94 242 THR C C 1
ATOM 6165 O O . THR C 1 243 ? 10.328 73.292 -39.798 1.00 7.25 242 THR C O 1
ATOM 6169 N N . LYS C 1 244 ? 8.662 72.870 -38.313 1.00 9.76 243 LYS C N 1
ATOM 6170 C CA . LYS C 1 244 ? 7.757 72.211 -39.250 1.00 13.18 243 LYS C CA 1
ATOM 6171 C C . LYS C 1 244 ? 7.371 73.115 -40.401 1.00 12.68 243 LYS C C 1
ATOM 6172 O O . LYS C 1 244 ? 7.261 72.646 -41.519 1.00 15.05 243 LYS C O 1
ATOM 6178 N N . ASN C 1 245 ? 7.198 74.410 -40.119 1.00 12.77 244 ASN C N 1
ATOM 6179 C CA . ASN C 1 245 ? 6.906 75.413 -41.138 1.00 12.58 244 ASN C CA 1
ATOM 6180 C C . ASN C 1 245 ? 8.011 75.529 -42.165 1.00 12.57 244 ASN C C 1
ATOM 6181 O O . ASN C 1 245 ? 7.730 75.632 -43.357 1.00 10.61 244 ASN C O 1
ATOM 6194 N N . ALA C 1 247 ? 10.517 73.181 -42.753 1.00 12.79 246 ALA C N 1
ATOM 6195 C CA . ALA C 1 247 ? 10.605 71.853 -43.393 1.00 10.70 246 ALA C CA 1
ATOM 6196 C C . ALA C 1 247 ? 9.555 71.660 -44.474 1.00 12.84 246 ALA C C 1
ATOM 6197 O O . ALA C 1 247 ? 9.850 71.103 -45.529 1.00 11.63 246 ALA C O 1
ATOM 6199 N N . THR C 1 248 ? 8.334 72.118 -44.211 1.00 14.27 247 THR C N 1
ATOM 6200 C CA . THR C 1 248 ? 7.204 71.924 -45.148 1.00 18.56 247 THR C CA 1
ATOM 6201 C C . THR C 1 248 ? 7.341 72.804 -46.353 1.00 17.23 247 THR C C 1
ATOM 6202 O O . THR C 1 248 ? 7.039 72.376 -47.481 1.00 14.89 247 THR C O 1
ATOM 6206 N N . PHE C 1 249 ? 7.737 74.051 -46.083 1.00 14.94 248 PHE C N 1
ATOM 6207 C CA . PHE C 1 249 ? 8.039 75.021 -47.126 1.00 14.81 248 PHE C CA 1
ATOM 6208 C C . PHE C 1 249 ? 9.136 74.465 -48.054 1.00 11.06 248 PHE C C 1
ATOM 6209 O O . PHE C 1 249 ? 8.957 74.402 -49.269 1.00 9.44 248 PHE C O 1
ATOM 6217 N N . LEU C 1 250 ? 10.254 74.050 -47.460 1.00 13.22 249 LEU C N 1
ATOM 6218 C CA . LEU C 1 250 ? 11.418 73.490 -48.189 1.00 14.34 249 LEU C CA 1
ATOM 6219 C C . LEU C 1 250 ? 11.134 72.207 -48.997 1.00 15.15 249 LEU C C 1
ATOM 6220 O O . LEU C 1 250 ? 11.588 72.063 -50.138 1.00 16.84 249 LEU C O 1
ATOM 6225 N N . ALA C 1 251 ? 10.351 71.303 -48.417 1.00 14.51 250 ALA C N 1
ATOM 6226 C CA . ALA C 1 251 ? 9.891 70.099 -49.097 1.00 14.79 250 ALA C CA 1
ATOM 6227 C C . ALA C 1 251 ? 8.898 70.428 -50.211 1.00 14.38 250 ALA C C 1
ATOM 6228 O O . ALA C 1 251 ? 9.004 69.900 -51.318 1.00 14.11 250 ALA C O 1
ATOM 6230 N N . ASN C 1 252 ? 7.934 71.294 -49.926 1.00 11.19 251 ASN C N 1
ATOM 6231 C CA . ASN C 1 252 ? 6.896 71.613 -50.911 1.00 14.03 251 ASN C CA 1
ATOM 6232 C C . ASN C 1 252 ? 7.384 72.396 -52.125 1.00 15.31 251 ASN C C 1
ATOM 6233 O O . ASN C 1 252 ? 6.845 72.239 -53.215 1.00 16.25 251 ASN C O 1
ATOM 6238 N N . ARG C 1 253 ? 8.371 73.258 -51.928 1.00 13.90 252 ARG C N 1
ATOM 6239 C CA . ARG C 1 253 ? 8.838 74.142 -52.994 1.00 15.58 252 ARG C CA 1
ATOM 6240 C C . ARG C 1 253 ? 10.198 73.728 -53.586 1.00 15.19 252 ARG C C 1
ATOM 6241 O O . ARG C 1 253 ? 10.742 74.444 -54.422 1.00 15.37 252 ARG C O 1
ATOM 6249 N N . THR C 1 254 ? 10.745 72.579 -53.176 1.00 14.14 253 THR C N 1
ATOM 6250 C CA . THR C 1 254 ? 11.994 72.069 -53.761 1.00 11.85 253 THR C CA 1
ATOM 6251 C C . THR C 1 254 ? 11.936 70.571 -54.080 1.00 10.39 253 THR C C 1
ATOM 6252 O O . THR C 1 254 ? 11.030 69.855 -53.636 1.00 8.28 253 THR C O 1
ATOM 6256 N N . ALA C 1 255 ? 12.952 70.121 -54.818 1.00 8.75 254 ALA C N 1
ATOM 6257 C CA . ALA C 1 255 ? 13.127 68.719 -55.205 1.00 9.37 254 ALA C CA 1
ATOM 6258 C C . ALA C 1 255 ? 13.443 67.833 -54.023 1.00 9.67 254 ALA C C 1
ATOM 6259 O O . ALA C 1 255 ? 13.444 66.613 -54.163 1.00 10.75 254 ALA C O 1
ATOM 6261 N N . LEU C 1 256 ? 13.709 68.441 -52.864 1.00 10.77 255 LEU C N 1
ATOM 6262 C CA . LEU C 1 256 ? 13.912 67.721 -51.629 1.00 10.36 255 LEU C CA 1
ATOM 6263 C C . LEU C 1 256 ? 12.631 67.073 -51.118 1.00 11.44 255 LEU C C 1
ATOM 6264 O O . LEU C 1 256 ? 11.568 67.688 -51.079 1.00 13.68 255 LEU C O 1
ATOM 6269 N N . SER C 1 257 ? 12.752 65.826 -50.692 1.00 11.10 256 SER C N 1
ATOM 6270 C CA . SER C 1 257 ? 11.719 65.186 -49.879 1.00 9.69 256 SER C CA 1
ATOM 6271 C C . SER C 1 257 ? 11.735 65.800 -48.493 1.00 9.92 256 SER C C 1
ATOM 6272 O O . SER C 1 257 ? 12.660 66.504 -48.132 1.00 9.52 256 SER C O 1
ATOM 6275 N N . ILE C 1 258 ? 10.695 65.519 -47.715 1.00 8.36 257 ILE C N 1
ATOM 6276 C CA . ILE C 1 258 ? 10.584 66.014 -46.369 1.00 9.74 257 ILE C CA 1
ATOM 6277 C C . ILE C 1 258 ? 11.734 65.489 -45.490 1.00 8.80 257 ILE C C 1
ATOM 6278 O O . ILE C 1 258 ? 12.185 66.189 -44.586 1.00 9.01 257 ILE C O 1
ATOM 6283 N N . GLU C 1 259 ? 12.189 64.262 -45.757 1.00 9.46 258 GLU C N 1
ATOM 6284 C CA . GLU C 1 259 ? 13.252 63.645 -44.979 1.00 9.40 258 GLU C CA 1
ATOM 6285 C C . GLU C 1 259 ? 14.529 64.388 -45.332 1.00 9.91 258 GLU C C 1
ATOM 6286 O O . GLU C 1 259 ? 15.331 64.729 -44.450 1.00 11.30 258 GLU C O 1
ATOM 6292 N N . GLU C 1 260 ? 14.709 64.664 -46.619 1.00 9.50 259 GLU C N 1
ATOM 6293 C CA . GLU C 1 260 ? 15.894 65.405 -47.068 1.00 10.69 259 GLU C CA 1
ATOM 6294 C C . GLU C 1 260 ? 15.881 66.843 -46.541 1.00 10.02 259 GLU C C 1
ATOM 6295 O O . GLU C 1 260 ? 16.912 67.379 -46.126 1.00 11.31 259 GLU C O 1
ATOM 6301 N N . ALA C 1 261 ? 14.691 67.440 -46.528 1.00 10.88 260 ALA C N 1
ATOM 6302 C CA . ALA C 1 261 ? 14.494 68.766 -45.961 1.00 8.94 260 ALA C CA 1
ATOM 6303 C C . ALA C 1 261 ? 14.862 68.785 -44.477 1.00 9.29 260 ALA C C 1
ATOM 6304 O O . ALA C 1 261 ? 15.626 69.641 -44.053 1.00 8.83 260 ALA C O 1
ATOM 6306 N N . GLY C 1 262 ? 14.352 67.829 -43.700 1.00 9.37 261 GLY C N 1
ATOM 6307 C CA . GLY C 1 262 ? 14.697 67.719 -42.270 1.00 10.29 261 GLY C CA 1
ATOM 6308 C C . GLY C 1 262 ? 16.190 67.556 -42.009 1.00 12.01 261 GLY C C 1
ATOM 6309 O O . GLY C 1 262 ? 16.720 68.024 -40.985 1.00 11.94 261 GLY C O 1
ATOM 6318 N N . LEU C 1 264 ? 18.702 68.723 -44.056 1.00 9.40 263 LEU C N 1
ATOM 6319 C CA . LEU C 1 264 ? 19.322 70.011 -44.299 1.00 9.33 263 LEU C CA 1
ATOM 6320 C C . LEU C 1 264 ? 19.089 70.954 -43.112 1.00 9.46 263 LEU C C 1
ATOM 6321 O O . LEU C 1 264 ? 20.020 71.672 -42.720 1.00 12.36 263 LEU C O 1
ATOM 6326 N N . LEU C 1 265 ? 17.885 70.933 -42.527 1.00 11.00 264 LEU C N 1
ATOM 6327 C CA . LEU C 1 265 ? 17.567 71.824 -41.395 1.00 11.74 264 LEU C CA 1
ATOM 6328 C C . LEU C 1 265 ? 18.383 71.431 -40.184 1.00 12.36 264 LEU C C 1
ATOM 6329 O O . LEU C 1 265 ? 18.953 72.287 -39.522 1.00 13.16 264 LEU C O 1
ATOM 6334 N N . SER C 1 266 ? 18.467 70.132 -39.912 1.00 13.15 265 SER C N 1
ATOM 6335 C CA . SER C 1 266 ? 19.154 69.646 -38.719 1.00 14.91 265 SER C CA 1
ATOM 6336 C C . SER C 1 266 ? 20.668 69.828 -38.841 1.00 15.32 265 SER C C 1
ATOM 6337 O O . SER C 1 266 ? 21.360 70.091 -37.849 1.00 18.03 265 SER C O 1
ATOM 6340 N N . GLY C 1 267 ? 21.170 69.745 -40.064 1.00 13.15 266 GLY C N 1
ATOM 6341 C CA . GLY C 1 267 ? 22.571 69.855 -40.319 1.00 9.48 266 GLY C CA 1
ATOM 6342 C C . GLY C 1 267 ? 23.087 71.250 -40.612 1.00 12.16 266 GLY C C 1
ATOM 6343 O O . GLY C 1 267 ? 24.255 71.515 -40.340 1.00 11.09 266 GLY C O 1
ATOM 6344 N N . ALA C 1 268 ? 22.249 72.130 -41.184 1.00 10.91 267 ALA C N 1
ATOM 6345 C CA . ALA C 1 268 ? 22.700 73.467 -41.664 1.00 10.00 267 ALA C CA 1
ATOM 6346 C C . ALA C 1 268 ? 21.902 74.658 -41.130 1.00 8.73 267 ALA C C 1
ATOM 6347 O O . ALA C 1 268 ? 22.298 75.784 -41.335 1.00 10.95 267 ALA C O 1
ATOM 6349 N N . GLY C 1 269 ? 20.775 74.403 -40.469 1.00 9.44 268 GLY C N 1
ATOM 6350 C CA . GLY C 1 269 ? 19.860 75.458 -39.995 1.00 11.06 268 GLY C CA 1
ATOM 6351 C C . GLY C 1 269 ? 19.868 75.559 -38.485 1.00 11.81 268 GLY C C 1
ATOM 6352 O O . GLY C 1 269 ? 20.404 74.691 -37.811 1.00 14.14 268 GLY C O 1
ATOM 6353 N N . ASP C 1 270 ? 19.266 76.617 -37.951 1.00 13.86 269 ASP C N 1
ATOM 6354 C CA . ASP C 1 270 ? 19.295 76.878 -36.509 1.00 12.22 269 ASP C CA 1
ATOM 6355 C C . ASP C 1 270 ? 17.930 77.285 -36.009 1.00 11.04 269 ASP C C 1
ATOM 6356 O O . ASP C 1 270 ? 17.280 78.159 -36.591 1.00 15.29 269 ASP C O 1
ATOM 6361 N N . LEU C 1 271 ? 17.487 76.679 -34.919 1.00 12.17 270 LEU C N 1
ATOM 6362 C CA . LEU C 1 271 ? 16.292 77.133 -34.244 1.00 10.18 270 LEU C CA 1
ATOM 6363 C C . LEU C 1 271 ? 16.674 78.209 -33.219 1.00 9.72 270 LEU C C 1
ATOM 6364 O O . LEU C 1 271 ? 17.556 77.997 -32.369 1.00 9.56 270 LEU C O 1
ATOM 6369 N N . TYR C 1 272 ? 16.020 79.364 -33.311 1.00 9.62 271 TYR C N 1
ATOM 6370 C CA . TYR C 1 272 ? 16.240 80.467 -32.366 1.00 10.13 271 TYR C CA 1
ATOM 6371 C C . TYR C 1 272 ? 15.012 80.808 -31.517 1.00 12.50 271 TYR C C 1
ATOM 6372 O O . TYR C 1 272 ? 13.887 80.506 -31.877 1.00 13.23 271 TYR C O 1
ATOM 6381 N N . VAL C 1 273 ? 15.277 81.446 -30.378 1.00 14.30 272 VAL C N 1
ATOM 6382 C CA . VAL C 1 273 ? 14.238 81.961 -29.476 1.00 15.30 272 VAL C CA 1
ATOM 6383 C C . VAL C 1 273 ? 14.073 83.421 -29.753 1.00 12.83 272 VAL C C 1
ATOM 6384 O O . VAL C 1 273 ? 15.056 84.165 -29.779 1.00 10.37 272 VAL C O 1
ATOM 6388 N N . SER C 1 274 ? 12.828 83.850 -29.931 1.00 12.35 273 SER C N 1
ATOM 6389 C CA . SER C 1 274 ? 12.565 85.278 -29.998 1.00 10.23 273 SER C CA 1
ATOM 6390 C C . SER C 1 274 ? 12.325 85.829 -28.592 1.00 9.53 273 SER C C 1
ATOM 6391 O O . SER C 1 274 ? 13.082 86.665 -28.146 1.00 10.61 273 SER C O 1
ATOM 6394 N N . GLN C 1 275 ? 11.310 85.319 -27.876 1.00 8.58 274 GLN C N 1
ATOM 6395 C CA . GLN C 1 275 ? 10.986 85.806 -26.562 1.00 10.65 274 GLN C CA 1
ATOM 6396 C C . GLN C 1 275 ? 10.253 84.686 -25.830 1.00 12.30 274 GLN C C 1
ATOM 6397 O O . GLN C 1 275 ? 9.599 83.869 -26.466 1.00 10.54 274 GLN C O 1
ATOM 6403 N N . ILE C 1 276 ? 10.382 84.651 -24.504 1.00 13.98 275 ILE C N 1
ATOM 6404 C CA . ILE C 1 276 ? 9.684 83.665 -23.657 1.00 14.12 275 ILE C CA 1
ATOM 6405 C C . ILE C 1 276 ? 8.906 84.344 -22.525 1.00 13.87 275 ILE C C 1
ATOM 6406 O O . ILE C 1 276 ? 8.745 83.760 -21.467 1.00 17.60 275 ILE C O 1
ATOM 6411 N N . VAL C 1 277 ? 8.420 85.559 -22.749 1.00 13.17 276 VAL C N 1
ATOM 6412 C CA . VAL C 1 277 ? 7.820 86.357 -21.664 1.00 13.44 276 VAL C CA 1
ATOM 6413 C C . VAL C 1 277 ? 6.407 86.876 -21.952 1.00 14.17 276 VAL C C 1
ATOM 6414 O O . VAL C 1 277 ? 5.759 87.433 -21.058 1.00 9.37 276 VAL C O 1
ATOM 6418 N N . ASN C 1 278 ? 5.943 86.730 -23.192 1.00 12.76 277 ASN C N 1
ATOM 6419 C CA . ASN C 1 278 ? 4.649 87.284 -23.599 1.00 13.65 277 ASN C CA 1
ATOM 6420 C C . ASN C 1 278 ? 3.563 86.239 -23.399 1.00 13.24 277 ASN C C 1
ATOM 6421 O O . ASN C 1 278 ? 3.872 85.097 -23.018 1.00 15.87 277 ASN C O 1
ATOM 6426 N N . PRO C 1 279 ? 2.288 86.607 -23.623 1.00 13.34 278 PRO C N 1
ATOM 6427 C CA . PRO C 1 279 ? 1.217 85.628 -23.382 1.00 12.90 278 PRO C CA 1
ATOM 6428 C C . PRO C 1 279 ? 1.378 84.337 -24.220 1.00 11.51 278 PRO C C 1
ATOM 6429 O O . PRO C 1 279 ? 1.027 83.255 -23.767 1.00 8.17 278 PRO C O 1
ATOM 6433 N N . LEU C 1 280 ? 1.960 84.439 -25.405 1.00 11.61 279 LEU C N 1
ATOM 6434 C CA . LEU C 1 280 ? 2.480 83.254 -26.080 1.00 10.84 279 LEU C CA 1
ATOM 6435 C C . LEU C 1 280 ? 3.974 83.434 -26.289 1.00 12.23 279 LEU C C 1
ATOM 6436 O O . LEU C 1 280 ? 4.469 84.548 -26.400 1.00 10.42 279 LEU C O 1
ATOM 6441 N N . LYS C 1 281 ? 4.682 82.318 -26.346 1.00 13.44 280 LYS C N 1
ATOM 6442 C CA . LYS C 1 281 ? 6.109 82.309 -26.623 1.00 13.98 280 LYS C CA 1
ATOM 6443 C C . LYS C 1 281 ? 6.374 82.158 -28.127 1.00 13.88 280 LYS C C 1
ATOM 6444 O O . LYS C 1 281 ? 5.563 81.563 -28.846 1.00 11.06 280 LYS C O 1
ATOM 6450 N N . THR C 1 282 ? 7.494 82.736 -28.580 1.00 13.98 281 THR C N 1
ATOM 6451 C CA . THR C 1 282 ? 7.826 82.845 -29.994 1.00 14.01 281 THR C CA 1
ATOM 6452 C C . THR C 1 282 ? 9.254 82.320 -30.299 1.00 11.40 281 THR C C 1
ATOM 6453 O O . THR C 1 282 ? 10.240 82.693 -29.636 1.00 11.13 281 THR C O 1
ATOM 6457 N N . ALA C 1 283 ? 9.324 81.452 -31.306 1.00 11.59 282 ALA C N 1
ATOM 6458 C CA . ALA C 1 283 ? 10.567 80.889 -31.864 1.00 8.97 282 ALA C CA 1
ATOM 6459 C C . ALA C 1 283 ? 10.625 81.126 -33.371 1.00 12.33 282 ALA C C 1
ATOM 6460 O O . ALA C 1 283 ? 9.612 81.419 -33.998 1.00 12.72 282 ALA C O 1
ATOM 6462 N N . ARG C 1 284 ? 11.839 81.046 -33.921 1.00 11.48 283 ARG C N 1
ATOM 6463 C CA . ARG C 1 284 ? 12.060 81.132 -35.343 1.00 10.31 283 ARG C CA 1
ATOM 6464 C C . ARG C 1 284 ? 13.144 80.132 -35.808 1.00 8.10 283 ARG C C 1
ATOM 6465 O O . ARG C 1 284 ? 14.082 79.818 -35.083 1.00 11.13 283 ARG C O 1
ATOM 6473 N N . PHE C 1 285 ? 12.962 79.597 -37.004 1.00 7.84 284 PHE C N 1
ATOM 6474 C CA . PHE C 1 285 ? 13.915 78.663 -37.571 1.00 5.72 284 PHE C CA 1
ATOM 6475 C C . PHE C 1 285 ? 14.570 79.372 -38.720 1.00 8.65 284 PHE C C 1
ATOM 6476 O O . PHE C 1 285 ? 13.872 79.805 -39.641 1.00 8.30 284 PHE C O 1
ATOM 6484 N N . SER C 1 286 ? 15.903 79.409 -38.708 1.00 7.27 285 SER C N 1
ATOM 6485 C CA . SER C 1 286 ? 16.678 80.143 -39.712 1.00 7.25 285 SER C CA 1
ATOM 6486 C C . SER C 1 286 ? 17.518 79.236 -40.602 1.00 9.37 285 SER C C 1
ATOM 6487 O O . SER C 1 286 ? 18.172 78.331 -40.085 1.00 6.28 285 SER C O 1
ATOM 6490 N N . LEU C 1 287 ? 17.489 79.484 -41.932 1.00 9.82 286 LEU C N 1
ATOM 6491 C CA . LEU C 1 287 ? 18.356 78.795 -42.910 1.00 9.87 286 LEU C CA 1
ATOM 6492 C C . LEU C 1 287 ? 18.936 79.815 -43.911 1.00 9.01 286 LEU C C 1
ATOM 6493 O O . LEU C 1 287 ? 18.213 80.669 -44.402 1.00 8.12 286 LEU C O 1
ATOM 6498 N N . ALA C 1 288 ? 20.219 79.714 -44.230 1.00 8.90 287 ALA C N 1
ATOM 6499 C CA . ALA C 1 288 ? 20.852 80.683 -45.131 1.00 9.08 287 ALA C CA 1
ATOM 6500 C C . ALA C 1 288 ? 20.186 80.697 -46.497 1.00 9.59 287 ALA C C 1
ATOM 6501 O O . ALA C 1 288 ? 19.888 79.640 -47.056 1.00 8.01 287 ALA C O 1
ATOM 6503 N N . LEU C 1 289 ? 20.030 81.909 -47.036 1.00 12.10 288 LEU C N 1
ATOM 6504 C CA . LEU C 1 289 ? 19.392 82.170 -48.338 1.00 12.89 288 LEU C CA 1
ATOM 6505 C C . LEU C 1 289 ? 20.043 81.454 -49.537 1.00 12.67 288 LEU C C 1
ATOM 6506 O O . LEU C 1 289 ? 19.360 81.135 -50.528 1.00 13.09 288 LEU C O 1
ATOM 6511 N N . HIS C 1 290 ? 21.342 81.190 -49.462 1.00 11.48 289 HIS C N 1
ATOM 6512 C CA . HIS C 1 290 ? 22.030 80.558 -50.612 1.00 12.39 289 HIS C CA 1
ATOM 6513 C C . HIS C 1 290 ? 21.607 79.095 -50.804 1.00 11.63 289 HIS C C 1
ATOM 6514 O O . HIS C 1 290 ? 21.674 78.577 -51.909 1.00 11.30 289 HIS C O 1
ATOM 6521 N N . TYR C 1 291 ? 21.121 78.436 -49.747 1.00 11.55 290 TYR C N 1
ATOM 6522 C CA . TYR C 1 291 ? 20.571 77.096 -49.919 1.00 11.19 290 TYR C CA 1
ATOM 6523 C C . TYR C 1 291 ? 19.297 77.144 -50.782 1.00 10.98 290 TYR C C 1
ATOM 6524 O O . TYR C 1 291 ? 19.104 76.295 -51.643 1.00 11.16 290 TYR C O 1
ATOM 6533 N N . PHE C 1 292 ? 18.444 78.137 -50.544 1.00 10.69 291 PHE C N 1
ATOM 6534 C CA . PHE C 1 292 ? 17.172 78.278 -51.266 1.00 11.28 291 PHE C CA 1
ATOM 6535 C C . PHE C 1 292 ? 17.379 78.597 -52.726 1.00 13.61 291 PHE C C 1
ATOM 6536 O O . PHE C 1 292 ? 16.680 78.058 -53.552 1.00 13.37 291 PHE C O 1
ATOM 6544 N N . GLU C 1 293 ? 18.326 79.490 -53.038 1.00 14.34 292 GLU C N 1
ATOM 6545 C CA . GLU C 1 293 ? 18.676 79.816 -54.425 1.00 15.54 292 GLU C CA 1
ATOM 6546 C C . GLU C 1 293 ? 19.235 78.585 -55.173 1.00 13.93 292 GLU C C 1
ATOM 6547 O O . GLU C 1 293 ? 18.747 78.236 -56.248 1.00 15.12 292 GLU C O 1
ATOM 6553 N N . LYS C 1 294 ? 20.229 77.925 -54.582 1.00 13.31 293 LYS C N 1
ATOM 6554 C CA . LYS C 1 294 ? 20.836 76.726 -55.178 1.00 14.26 293 LYS C CA 1
ATOM 6555 C C . LYS C 1 294 ? 19.774 75.647 -55.446 1.00 13.49 293 LYS C C 1
ATOM 6556 O O . LYS C 1 294 ? 19.894 74.866 -56.391 1.00 13.32 293 LYS C O 1
ATOM 6560 N N . LEU C 1 295 ? 18.747 75.618 -54.607 1.00 12.32 294 LEU C N 1
ATOM 6561 C CA . LEU C 1 295 ? 17.610 74.719 -54.765 1.00 14.08 294 LEU C CA 1
ATOM 6562 C C . LEU C 1 295 ? 16.467 75.303 -55.607 1.00 17.09 294 LEU C C 1
ATOM 6563 O O . LEU C 1 295 ? 15.404 74.687 -55.737 1.00 18.22 294 LEU C O 1
ATOM 6568 N N . GLY C 1 296 ? 16.687 76.491 -56.164 1.00 18.84 295 GLY C N 1
ATOM 6569 C CA . GLY C 1 296 ? 15.786 77.078 -57.138 1.00 20.92 295 GLY C CA 1
ATOM 6570 C C . GLY C 1 296 ? 14.585 77.844 -56.621 1.00 21.95 295 GLY C C 1
ATOM 6571 O O . GLY C 1 296 ? 13.569 77.909 -57.312 1.00 18.85 295 GLY C O 1
ATOM 6572 N N . VAL C 1 297 ? 14.673 78.460 -55.442 1.00 23.68 296 VAL C N 1
ATOM 6573 C CA . VAL C 1 297 ? 13.451 79.086 -54.865 1.00 27.57 296 VAL C CA 1
ATOM 6574 C C . VAL C 1 297 ? 13.058 80.534 -55.289 1.00 31.79 296 VAL C C 1
ATOM 6575 O O . VAL C 1 297 ? 11.875 80.740 -55.610 1.00 37.55 296 VAL C O 1
ATOM 6579 N N . ASP C 1 298 ? 13.964 81.517 -55.332 1.00 31.78 297 ASP C N 1
ATOM 6580 C CA . ASP C 1 298 ? 13.552 82.877 -55.793 1.00 31.74 297 ASP C CA 1
ATOM 6581 C C . ASP C 1 298 ? 14.080 83.226 -57.175 1.00 33.19 297 ASP C C 1
ATOM 6582 O O . ASP C 1 298 ? 13.955 84.375 -57.629 1.00 34.11 297 ASP C O 1
ATOM 6595 N N . ILE D 1 3 ? 0.650 86.377 31.820 1.00 28.60 2 ILE D N 1
ATOM 6596 C CA . ILE D 1 3 ? 1.509 87.265 31.021 1.00 22.64 2 ILE D CA 1
ATOM 6597 C C . ILE D 1 3 ? 1.519 86.813 29.567 1.00 21.13 2 ILE D C 1
ATOM 6598 O O . ILE D 1 3 ? 1.887 85.680 29.284 1.00 18.01 2 ILE D O 1
ATOM 6603 N N . ARG D 1 4 ? 1.142 87.696 28.647 1.00 18.17 3 ARG D N 1
ATOM 6604 C CA . ARG D 1 4 ? 0.829 87.279 27.293 1.00 18.55 3 ARG D CA 1
ATOM 6605 C C . ARG D 1 4 ? 1.580 88.120 26.274 1.00 17.29 3 ARG D C 1
ATOM 6606 O O . ARG D 1 4 ? 1.464 89.335 26.254 1.00 16.11 3 ARG D O 1
ATOM 6614 N N . LEU D 1 5 ? 2.363 87.451 25.438 1.00 16.43 4 LEU D N 1
ATOM 6615 C CA . LEU D 1 5 ? 3.219 88.119 24.453 1.00 17.66 4 LEU D CA 1
ATOM 6616 C C . LEU D 1 5 ? 2.566 87.966 23.086 1.00 16.69 4 LEU D C 1
ATOM 6617 O O . LEU D 1 5 ? 2.352 86.838 22.626 1.00 15.71 4 LEU D O 1
ATOM 6622 N N . SER D 1 6 ? 2.277 89.101 22.449 1.00 15.09 5 SER D N 1
ATOM 6623 C CA . SER D 1 6 ? 1.507 89.157 21.187 1.00 14.93 5 SER D CA 1
ATOM 6624 C C . SER D 1 6 ? 2.380 88.866 19.950 1.00 15.26 5 SER D C 1
ATOM 6625 O O . SER D 1 6 ? 3.568 89.096 19.984 1.00 12.81 5 SER D O 1
ATOM 6628 N N . ASN D 1 7 ? 1.785 88.407 18.847 1.00 17.52 6 ASN D N 1
ATOM 6629 C CA . ASN D 1 7 ? 2.577 88.058 17.649 1.00 19.53 6 ASN D CA 1
ATOM 6630 C C . ASN D 1 7 ? 2.968 89.251 16.788 1.00 20.58 6 ASN D C 1
ATOM 6631 O O . ASN D 1 7 ? 3.502 89.079 15.681 1.00 23.05 6 ASN D O 1
ATOM 6636 N N . GLU D 1 8 ? 2.683 90.445 17.284 1.00 21.31 7 GLU D N 1
ATOM 6637 C CA . GLU D 1 8 ? 3.081 91.680 16.637 1.00 25.90 7 GLU D CA 1
ATOM 6638 C C . GLU D 1 8 ? 4.447 92.120 17.192 1.00 24.75 7 GLU D C 1
ATOM 6639 O O . GLU D 1 8 ? 5.135 92.949 16.598 1.00 23.51 7 GLU D O 1
ATOM 6645 N N . ASN D 1 9 ? 4.823 91.539 18.331 1.00 23.45 8 ASN D N 1
ATOM 6646 C CA . ASN D 1 9 ? 6.048 91.869 19.012 1.00 24.34 8 ASN D CA 1
ATOM 6647 C C . ASN D 1 9 ? 7.077 90.786 18.676 1.00 23.82 8 ASN D C 1
ATOM 6648 O O . ASN D 1 9 ? 7.332 89.871 19.491 1.00 18.67 8 ASN D O 1
ATOM 6653 N N . THR D 1 10 ? 7.627 90.872 17.454 1.00 23.26 9 THR D N 1
ATOM 6654 C CA . THR D 1 10 ? 8.516 89.809 16.894 1.00 22.91 9 THR D CA 1
ATOM 6655 C C . THR D 1 10 ? 9.900 90.280 16.413 1.00 22.23 9 THR D C 1
ATOM 6656 O O . THR D 1 10 ? 10.050 91.371 15.894 1.00 25.27 9 THR D O 1
ATOM 6660 N N . ILE D 1 11 ? 10.895 89.414 16.577 1.00 19.49 10 ILE D N 1
ATOM 6661 C CA . ILE D 1 11 ? 12.281 89.683 16.207 1.00 16.92 10 ILE D CA 1
ATOM 6662 C C . ILE D 1 11 ? 12.761 88.631 15.197 1.00 12.48 10 ILE D C 1
ATOM 6663 O O . ILE D 1 11 ? 12.214 87.554 15.132 1.00 11.72 10 ILE D O 1
ATOM 6668 N N . PHE D 1 12 ? 13.789 88.977 14.444 1.00 9.93 11 PHE D N 1
ATOM 6669 C CA . PHE D 1 12 ? 14.384 88.140 13.392 1.00 11.76 11 PHE D CA 1
ATOM 6670 C C . PHE D 1 12 ? 15.824 87.697 13.702 1.00 11.91 11 PHE D C 1
ATOM 6671 O O . PHE D 1 12 ? 16.358 86.778 13.055 1.00 10.74 11 PHE D O 1
ATOM 6679 N N . PHE D 1 13 ? 16.421 88.329 14.721 1.00 13.46 12 PHE D N 1
ATOM 6680 C CA . PHE D 1 13 ? 17.742 87.968 15.249 1.00 13.46 12 PHE D CA 1
ATOM 6681 C C . PHE D 1 13 ? 17.707 87.837 16.765 1.00 14.75 12 PHE D C 1
ATOM 6682 O O . PHE D 1 13 ? 17.016 88.606 17.473 1.00 15.51 12 PHE D O 1
ATOM 6698 N N . ASP D 1 15 ? 19.437 88.822 19.625 1.00 14.75 14 ASP D N 1
ATOM 6699 C CA . ASP D 1 15 ? 20.290 89.978 19.794 1.00 12.56 14 ASP D CA 1
ATOM 6700 C C . ASP D 1 15 ? 20.168 90.516 21.211 1.00 9.23 14 ASP D C 1
ATOM 6701 O O . ASP D 1 15 ? 19.085 90.810 21.689 1.00 12.53 14 ASP D O 1
ATOM 6706 N N . LYS D 1 16 ? 21.298 90.644 21.878 1.00 10.24 15 LYS D N 1
ATOM 6707 C CA . LYS D 1 16 ? 21.353 91.200 23.246 1.00 11.22 15 LYS D CA 1
ATOM 6708 C C . LYS D 1 16 ? 20.866 92.649 23.345 1.00 12.10 15 LYS D C 1
ATOM 6709 O O . LYS D 1 16 ? 20.511 93.110 24.436 1.00 10.19 15 LYS D O 1
ATOM 6715 N N . GLU D 1 17 ? 20.851 93.355 22.212 1.00 12.63 16 GLU D N 1
ATOM 6716 C CA . GLU D 1 17 ? 20.347 94.734 22.142 1.00 12.91 16 GLU D CA 1
ATOM 6717 C C . GLU D 1 17 ? 18.871 94.855 21.791 1.00 13.03 16 GLU D C 1
ATOM 6718 O O . GLU D 1 17 ? 18.353 95.974 21.701 1.00 11.54 16 GLU D O 1
ATOM 6724 N N . ASN D 1 18 ? 18.187 93.734 21.566 1.00 13.55 17 ASN D N 1
ATOM 6725 C CA . ASN D 1 18 ? 16.734 93.785 21.389 1.00 16.33 17 ASN D CA 1
ATOM 6726 C C . ASN D 1 18 ? 16.104 94.237 22.690 1.00 14.84 17 ASN D C 1
ATOM 6727 O O . ASN D 1 18 ? 16.454 93.724 23.756 1.00 15.96 17 ASN D O 1
ATOM 6732 N N . VAL D 1 19 ? 15.198 95.204 22.597 1.00 13.88 18 VAL D N 1
ATOM 6733 C CA . VAL D 1 19 ? 14.507 95.735 23.766 1.00 13.41 18 VAL D CA 1
ATOM 6734 C C . VAL D 1 19 ? 13.452 94.718 24.187 1.00 13.18 18 VAL D C 1
ATOM 6735 O O . VAL D 1 19 ? 12.658 94.275 23.345 1.00 14.73 18 VAL D O 1
ATOM 6739 N N . PRO D 1 20 ? 13.438 94.321 25.472 1.00 13.15 19 PRO D N 1
ATOM 6740 C CA . PRO D 1 20 ? 12.377 93.386 25.932 1.00 13.15 19 PRO D CA 1
ATOM 6741 C C . PRO D 1 20 ? 10.953 93.879 25.732 1.00 12.93 19 PRO D C 1
ATOM 6742 O O . PRO D 1 20 ? 10.652 95.050 26.002 1.00 15.30 19 PRO D O 1
ATOM 6746 N N . ILE D 1 21 ? 10.081 92.991 25.277 1.00 13.49 20 ILE D N 1
ATOM 6747 C CA . ILE D 1 21 ? 8.674 93.323 25.109 1.00 12.83 20 ILE D CA 1
ATOM 6748 C C . ILE D 1 21 ? 7.862 93.071 26.393 1.00 13.75 20 ILE D C 1
ATOM 6749 O O . ILE D 1 21 ? 6.806 93.658 26.582 1.00 12.41 20 ILE D O 1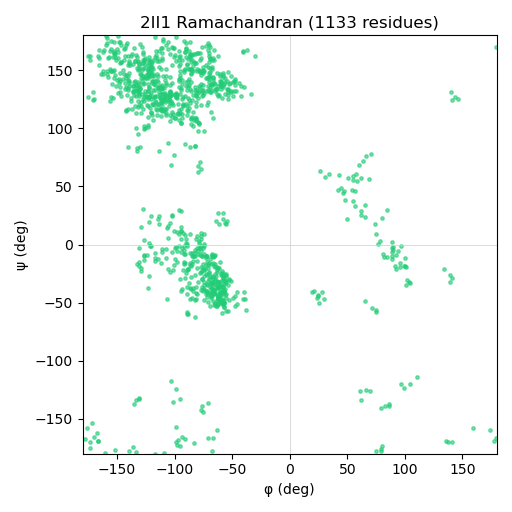
ATOM 6754 N N . ALA D 1 22 ? 8.378 92.222 27.277 1.00 11.56 21 ALA D N 1
ATOM 6755 C CA . ALA D 1 22 ? 7.735 91.906 28.542 1.00 12.54 21 ALA D CA 1
ATOM 6756 C C . ALA D 1 22 ? 8.769 91.397 29.530 1.00 11.92 21 ALA D C 1
ATOM 6757 O O . ALA D 1 22 ? 9.828 90.941 29.131 1.00 12.07 21 ALA D O 1
ATOM 6759 N N . SER D 1 23 ? 8.429 91.429 30.818 1.00 13.18 22 SER D N 1
ATOM 6760 C CA . SER D 1 23 ? 9.234 90.793 31.849 1.00 12.51 22 SER D CA 1
ATOM 6761 C C . SER D 1 23 ? 8.395 89.870 32.728 1.00 13.16 22 SER D C 1
ATOM 6762 O O . SER D 1 23 ? 7.166 90.015 32.828 1.00 14.00 22 SER D O 1
ATOM 6765 N N . CYS D 1 24 ? 9.077 88.908 33.341 1.00 10.99 23 CYS D N 1
ATOM 6766 C CA . CYS D 1 24 ? 8.469 87.980 34.264 1.00 11.56 23 CYS D CA 1
ATOM 6767 C C . CYS D 1 24 ? 9.459 87.692 35.385 1.00 11.01 23 CYS D C 1
ATOM 6768 O O . CYS D 1 24 ? 10.618 88.090 35.310 1.00 7.63 23 CYS D O 1
ATOM 6771 N N . GLN D 1 25 ? 8.963 87.037 36.430 1.00 9.58 24 GLN D N 1
ATOM 6772 C CA . GLN D 1 25 ? 9.789 86.482 37.498 1.00 10.93 24 GLN D CA 1
ATOM 6773 C C . GLN D 1 25 ? 10.052 85.002 37.210 1.00 10.88 24 GLN D C 1
ATOM 6774 O O . GLN D 1 25 ? 9.353 84.391 36.410 1.00 12.04 24 GLN D O 1
ATOM 6780 N N . SER D 1 26 ? 11.066 84.427 37.847 1.00 10.90 25 SER D N 1
ATOM 6781 C CA . SER D 1 26 ? 11.314 82.996 37.762 1.00 13.83 25 SER D CA 1
ATOM 6782 C C . SER D 1 26 ? 10.107 82.288 38.363 1.00 13.77 25 SER D C 1
ATOM 6783 O O . SER D 1 26 ? 9.597 82.735 39.385 1.00 15.09 25 SER D O 1
ATOM 6786 N N . GLY D 1 27 ? 9.633 81.225 37.703 1.00 12.09 26 GLY D N 1
ATOM 6787 C CA . GLY D 1 27 ? 8.437 80.480 38.118 1.00 11.51 26 GLY D CA 1
ATOM 6788 C C . GLY D 1 27 ? 7.115 80.943 37.500 1.00 12.79 26 GLY D C 1
ATOM 6789 O O . GLY D 1 27 ? 6.071 80.298 37.703 1.00 11.83 26 GLY D O 1
ATOM 6790 N N . ASP D 1 28 ? 7.148 82.081 36.790 1.00 12.92 27 ASP D N 1
ATOM 6791 C CA . ASP D 1 28 ? 5.959 82.643 36.131 1.00 12.69 27 ASP D CA 1
ATOM 6792 C C . ASP D 1 28 ? 5.613 81.831 34.885 1.00 12.50 27 ASP D C 1
ATOM 6793 O O . ASP D 1 28 ? 6.488 81.251 34.235 1.00 12.57 27 ASP D O 1
ATOM 6798 N N . THR D 1 29 ? 4.321 81.796 34.583 1.00 15.02 28 THR D N 1
ATOM 6799 C CA . THR D 1 29 ? 3.817 81.219 33.351 1.00 15.26 28 THR D CA 1
ATOM 6800 C C . THR D 1 29 ? 3.617 82.350 32.356 1.00 13.39 28 THR D C 1
ATOM 6801 O O . THR D 1 29 ? 3.093 83.422 32.691 1.00 14.39 28 THR D O 1
ATOM 6805 N N . VAL D 1 30 ? 4.057 82.116 31.135 1.00 12.63 29 VAL D N 1
ATOM 6806 C CA . VAL D 1 30 ? 4.036 83.143 30.090 1.00 11.49 29 VAL D CA 1
ATOM 6807 C C . VAL D 1 30 ? 3.466 82.515 28.811 1.00 9.31 29 VAL D C 1
ATOM 6808 O O . VAL D 1 30 ? 3.772 81.365 28.503 1.00 8.73 29 VAL D O 1
ATOM 6812 N N . ILE D 1 31 ? 2.591 83.252 28.126 1.00 10.17 30 ILE D N 1
ATOM 6813 C CA . ILE D 1 31 ? 2.013 82.816 26.844 1.00 10.55 30 ILE D CA 1
ATOM 6814 C C . ILE D 1 31 ? 2.674 83.581 25.702 1.00 11.42 30 ILE D C 1
ATOM 6815 O O . ILE D 1 31 ? 2.748 84.800 25.745 1.00 10.27 30 ILE D O 1
ATOM 6820 N N . PHE D 1 32 ? 3.160 82.848 24.696 1.00 10.82 31 PHE D N 1
ATOM 6821 C CA . PHE D 1 32 ? 3.772 83.429 23.504 1.00 11.18 31 PHE D CA 1
ATOM 6822 C C . PHE D 1 32 ? 2.835 83.129 22.321 1.00 12.18 31 PHE D C 1
ATOM 6823 O O . PHE D 1 32 ? 2.633 81.973 21.995 1.00 10.68 31 PHE D O 1
ATOM 6831 N N . GLU D 1 33 ? 2.264 84.157 21.691 1.00 12.88 32 GLU D N 1
ATOM 6832 C CA . GLU D 1 33 ? 1.584 83.986 20.399 1.00 11.94 32 GLU D CA 1
ATOM 6833 C C . GLU D 1 33 ? 2.558 84.187 19.233 1.00 13.07 32 GLU D C 1
ATOM 6834 O O . GLU D 1 33 ? 3.330 85.140 19.236 1.00 13.95 32 GLU D O 1
ATOM 6840 N N . THR D 1 34 ? 2.498 83.327 18.216 1.00 11.46 33 THR D N 1
ATOM 6841 C CA . THR D 1 34 ? 3.525 83.323 17.168 1.00 15.46 33 THR D CA 1
ATOM 6842 C C . THR D 1 34 ? 2.935 83.469 15.764 1.00 15.46 33 THR D C 1
ATOM 6843 O O . THR D 1 34 ? 1.792 83.160 15.541 1.00 14.66 33 THR D O 1
ATOM 6847 N N . LYS D 1 35 ? 3.727 83.973 14.818 1.00 15.40 34 LYS D N 1
ATOM 6848 C CA . LYS D 1 35 ? 3.379 83.824 13.415 1.00 15.05 34 LYS D CA 1
ATOM 6849 C C . LYS D 1 35 ? 4.041 82.533 12.945 1.00 10.90 34 LYS D C 1
ATOM 6850 O O . LYS D 1 35 ? 4.907 81.979 13.630 1.00 7.80 34 LYS D O 1
ATOM 6856 N N . ASP D 1 36 ? 3.631 82.031 11.791 1.00 10.63 35 ASP D N 1
ATOM 6857 C CA . ASP D 1 36 ? 4.388 80.935 11.163 1.00 11.27 35 ASP D CA 1
ATOM 6858 C C . ASP D 1 36 ? 5.736 81.458 10.629 1.00 13.69 35 ASP D C 1
ATOM 6859 O O . ASP D 1 36 ? 6.024 82.685 10.662 1.00 11.89 35 ASP D O 1
ATOM 6864 N N . CYS D 1 37 ? 6.580 80.537 10.165 1.00 13.92 36 CYS D N 1
ATOM 6865 C CA . CYS D 1 37 ? 7.945 80.902 9.853 1.00 15.54 36 CYS D CA 1
ATOM 6866 C C . CYS D 1 37 ? 8.035 81.739 8.585 1.00 12.31 36 CYS D C 1
ATOM 6867 O O . CYS D 1 37 ? 9.103 82.264 8.289 1.00 8.87 36 CYS D O 1
ATOM 6870 N N . PHE D 1 38 ? 6.918 81.843 7.845 1.00 12.04 37 PHE D N 1
ATOM 6871 C CA . PHE D 1 38 ? 6.784 82.781 6.718 1.00 12.41 37 PHE D CA 1
ATOM 6872 C C . PHE D 1 38 ? 6.129 84.105 7.147 1.00 13.57 37 PHE D C 1
ATOM 6873 O O . PHE D 1 38 ? 5.726 84.897 6.298 1.00 15.77 37 PHE D O 1
ATOM 6881 N N . SER D 1 39 ? 6.062 84.366 8.449 1.00 12.56 38 SER D N 1
ATOM 6882 C CA . SER D 1 39 ? 5.267 85.490 8.970 1.00 14.43 38 SER D CA 1
ATOM 6883 C C . SER D 1 39 ? 3.865 85.511 8.358 1.00 14.26 38 SER D C 1
ATOM 6884 O O . SER D 1 39 ? 3.323 86.577 8.071 1.00 11.58 38 SER D O 1
ATOM 6887 N N . ASP D 1 40 ? 3.291 84.323 8.166 1.00 14.48 39 ASP D N 1
ATOM 6888 C CA . ASP D 1 40 ? 1.923 84.174 7.700 1.00 15.80 39 ASP D CA 1
ATOM 6889 C C . ASP D 1 40 ? 1.692 84.776 6.315 1.00 15.55 39 ASP D C 1
ATOM 6890 O O . ASP D 1 40 ? 0.572 85.131 5.967 1.00 15.54 39 ASP D O 1
ATOM 6895 N N . GLN D 1 41 ? 2.748 84.870 5.509 1.00 16.99 40 GLN D N 1
ATOM 6896 C CA . GLN D 1 41 ? 2.637 85.438 4.148 1.00 15.65 40 GLN D CA 1
ATOM 6897 C C . GLN D 1 41 ? 2.006 84.492 3.120 1.00 15.42 40 GLN D C 1
ATOM 6898 O O . GLN D 1 41 ? 1.358 84.953 2.176 1.00 14.03 40 GLN D O 1
ATOM 6904 N N . ILE D 1 42 ? 2.185 83.185 3.305 1.00 15.89 41 ILE D N 1
ATOM 6905 C CA . ILE D 1 42 ? 1.702 82.203 2.336 1.00 16.64 41 ILE D CA 1
ATOM 6906 C C . ILE D 1 42 ? 0.323 81.744 2.765 1.00 18.38 41 ILE D C 1
ATOM 6907 O O . ILE D 1 42 ? 0.184 81.096 3.799 1.00 18.18 41 ILE D O 1
ATOM 6912 N N . THR D 1 43 ? -0.693 82.096 1.980 1.00 19.88 42 THR D N 1
ATOM 6913 C CA . THR D 1 43 ? -2.077 81.766 2.333 1.00 20.81 42 THR D CA 1
ATOM 6914 C C . THR D 1 43 ? -2.842 81.017 1.223 1.00 20.21 42 THR D C 1
ATOM 6915 O O . THR D 1 43 ? -4.029 80.763 1.360 1.00 17.75 42 THR D O 1
ATOM 6919 N N . ASN D 1 44 ? -2.175 80.680 0.125 1.00 20.27 43 ASN D N 1
ATOM 6920 C CA . ASN D 1 44 ? -2.799 79.853 -0.915 1.00 21.71 43 ASN D CA 1
ATOM 6921 C C . ASN D 1 44 ? -1.744 78.993 -1.619 1.00 21.42 43 ASN D C 1
ATOM 6922 O O . ASN D 1 44 ? -0.540 79.289 -1.544 1.00 20.64 43 ASN D O 1
ATOM 6927 N N . GLU D 1 45 ? -2.207 77.928 -2.279 1.00 20.91 44 GLU D N 1
ATOM 6928 C CA . GLU D 1 45 ? -1.339 76.889 -2.860 1.00 21.44 44 GLU D CA 1
ATOM 6929 C C . GLU D 1 45 ? -0.762 77.250 -4.246 1.00 21.99 44 GLU D C 1
ATOM 6930 O O . GLU D 1 45 ? 0.104 76.542 -4.766 1.00 22.18 44 GLU D O 1
ATOM 6936 N N . GLU D 1 46 ? -1.247 78.332 -4.841 1.00 21.75 45 GLU D N 1
ATOM 6937 C CA . GLU D 1 46 ? -0.706 78.823 -6.095 1.00 22.91 45 GLU D CA 1
ATOM 6938 C C . GLU D 1 46 ? 0.172 80.052 -5.845 1.00 22.51 45 GLU D C 1
ATOM 6939 O O . GLU D 1 46 ? 0.469 80.804 -6.759 1.00 23.91 45 GLU D O 1
ATOM 6945 N N . GLN D 1 47 ? 0.593 80.220 -4.591 1.00 22.11 46 GLN D N 1
ATOM 6946 C CA . GLN D 1 47 ? 1.498 81.261 -4.157 1.00 22.01 46 GLN D CA 1
ATOM 6947 C C . GLN D 1 47 ? 2.848 80.625 -3.847 1.00 23.26 46 GLN D C 1
ATOM 6948 O O . GLN D 1 47 ? 2.973 79.793 -2.939 1.00 23.80 46 GLN D O 1
ATOM 6954 N N . ALA D 1 48 ? 3.866 81.019 -4.596 1.00 20.85 47 ALA D N 1
ATOM 6955 C CA . ALA D 1 48 ? 5.161 80.356 -4.516 1.00 20.82 47 ALA D CA 1
ATOM 6956 C C . ALA D 1 48 ? 5.982 80.884 -3.346 1.00 21.14 47 ALA D C 1
ATOM 6957 O O . ALA D 1 48 ? 5.787 82.027 -2.902 1.00 21.24 47 ALA D O 1
ATOM 6959 N N . LEU D 1 49 ? 6.922 80.068 -2.874 1.00 20.47 48 LEU D N 1
ATOM 6960 C CA . LEU D 1 49 ? 7.811 80.448 -1.770 1.00 20.51 48 LEU D CA 1
ATOM 6961 C C . LEU D 1 49 ? 8.597 81.699 -2.118 1.00 20.41 48 LEU D C 1
ATOM 6962 O O . LEU D 1 49 ? 8.726 82.586 -1.278 1.00 19.70 48 LEU D O 1
ATOM 6967 N N . THR D 1 50 ? 9.095 81.775 -3.362 1.00 20.09 49 THR D N 1
ATOM 6968 C CA . THR D 1 50 ? 9.858 82.937 -3.850 1.00 18.31 49 THR D CA 1
ATOM 6969 C C . THR D 1 50 ? 9.043 84.228 -3.937 1.00 17.80 49 THR D C 1
ATOM 6970 O O . THR D 1 50 ? 9.617 85.290 -4.130 1.00 13.60 49 THR D O 1
ATOM 6974 N N . SER D 1 51 ? 7.728 84.153 -3.762 1.00 17.22 50 SER D N 1
ATOM 6975 C CA . SER D 1 51 ? 6.873 85.347 -3.827 1.00 18.66 50 SER D CA 1
ATOM 6976 C C . SER D 1 51 ? 6.860 86.196 -2.534 1.00 17.99 50 SER D C 1
ATOM 6977 O O . SER D 1 51 ? 6.479 87.368 -2.556 1.00 16.79 50 SER D O 1
ATOM 6980 N N . ILE D 1 52 ? 7.250 85.609 -1.403 1.00 20.43 51 ILE D N 1
ATOM 6981 C CA . ILE D 1 52 ? 7.188 86.322 -0.123 1.00 17.96 51 ILE D CA 1
ATOM 6982 C C . ILE D 1 52 ? 8.449 87.150 0.164 1.00 18.81 51 ILE D C 1
ATOM 6983 O O . ILE D 1 52 ? 9.469 87.004 -0.501 1.00 15.23 51 ILE D O 1
ATOM 6988 N N . ASP D 1 53 ? 8.346 88.027 1.160 1.00 18.69 52 ASP D N 1
ATOM 6989 C CA . ASP D 1 53 ? 9.462 88.857 1.641 1.00 20.55 52 ASP D CA 1
ATOM 6990 C C . ASP D 1 53 ? 10.349 87.991 2.542 1.00 19.42 52 ASP D C 1
ATOM 6991 O O . ASP D 1 53 ? 9.999 87.694 3.690 1.00 18.23 52 ASP D O 1
ATOM 6996 N N . PHE D 1 54 ? 11.489 87.564 2.009 1.00 17.96 53 PHE D N 1
ATOM 6997 C CA . PHE D 1 54 ? 12.409 86.736 2.781 1.00 20.86 53 PHE D CA 1
ATOM 6998 C C . PHE D 1 54 ? 13.090 87.443 3.964 1.00 20.71 53 PHE D C 1
ATOM 6999 O O . PHE D 1 54 ? 13.713 86.782 4.789 1.00 21.79 53 PHE D O 1
ATOM 7007 N N . ASN D 1 55 ? 12.935 88.765 4.052 1.00 21.96 54 ASN D N 1
ATOM 7008 C CA . ASN D 1 55 ? 13.329 89.533 5.244 1.00 22.93 54 ASN D CA 1
ATOM 7009 C C . ASN D 1 55 ? 12.477 89.273 6.466 1.00 22.76 54 ASN D C 1
ATOM 7010 O O . ASN D 1 55 ? 12.839 89.702 7.564 1.00 23.55 54 ASN D O 1
ATOM 7015 N N . ARG D 1 56 ? 11.341 88.600 6.277 1.00 22.52 55 ARG D N 1
ATOM 7016 C CA . ARG D 1 56 ? 10.380 88.376 7.348 1.00 20.74 55 ARG D CA 1
ATOM 7017 C C . ARG D 1 56 ? 10.134 86.885 7.604 1.00 19.39 55 ARG D C 1
ATOM 7018 O O . ARG D 1 56 ? 9.085 86.489 8.122 1.00 19.05 55 ARG D O 1
ATOM 7026 N N . VAL D 1 57 ? 11.106 86.052 7.240 1.00 19.77 56 VAL D N 1
ATOM 7027 C CA . VAL D 1 57 ? 11.041 84.642 7.573 1.00 19.07 56 VAL D CA 1
ATOM 7028 C C . VAL D 1 57 ? 11.648 84.459 8.977 1.00 18.88 56 VAL D C 1
ATOM 7029 O O . VAL D 1 57 ? 12.498 85.232 9.392 1.00 19.86 56 VAL D O 1
ATOM 7033 N N . ASN D 1 58 ? 11.176 83.440 9.695 1.00 18.96 57 ASN D N 1
ATOM 7034 C CA . ASN D 1 58 ? 11.650 83.079 11.036 1.00 19.20 57 ASN D CA 1
ATOM 7035 C C . ASN D 1 58 ? 11.513 84.175 12.066 1.00 17.33 57 ASN D C 1
ATOM 7036 O O . ASN D 1 58 ? 12.515 84.573 12.671 1.00 16.64 57 ASN D O 1
ATOM 7041 N N . PRO D 1 59 ? 10.280 84.711 12.228 1.00 15.09 58 PRO D N 1
ATOM 7042 C CA . PRO D 1 59 ? 9.993 85.654 13.301 1.00 13.55 58 PRO D CA 1
ATOM 7043 C C . PRO D 1 59 ? 9.867 84.909 14.615 1.00 14.55 58 PRO D C 1
ATOM 7044 O O . PRO D 1 59 ? 9.160 83.886 14.676 1.00 12.87 58 PRO D O 1
ATOM 7048 N N . ALA D 1 60 ? 10.535 85.418 15.652 1.00 12.34 59 ALA D N 1
ATOM 7049 C CA . ALA D 1 60 ? 10.437 84.863 16.973 1.00 13.76 59 ALA D CA 1
ATOM 7050 C C . ALA D 1 60 ? 9.690 85.893 17.855 1.00 13.39 59 ALA D C 1
ATOM 7051 O O . ALA D 1 60 ? 9.941 87.103 17.761 1.00 12.04 59 ALA D O 1
ATOM 7053 N N . THR D 1 61 ? 8.734 85.425 18.659 1.00 12.25 60 THR D N 1
ATOM 7054 C CA . THR D 1 61 ? 7.972 86.295 19.552 1.00 11.65 60 THR D CA 1
ATOM 7055 C C . THR D 1 61 ? 8.817 86.544 20.812 1.00 11.28 60 THR D C 1
ATOM 7056 O O . THR D 1 61 ? 9.370 85.600 21.378 1.00 9.91 60 THR D O 1
ATOM 7060 N N . GLY D 1 62 ? 8.930 87.822 21.211 1.00 9.73 61 GLY D N 1
ATOM 7061 C CA . GLY D 1 62 ? 9.930 88.247 22.199 1.00 10.76 61 GLY D CA 1
ATOM 7062 C C . GLY D 1 62 ? 10.719 89.526 21.917 1.00 11.10 61 GLY D C 1
ATOM 7063 O O . GLY D 1 62 ? 10.397 90.288 20.999 1.00 13.68 61 GLY D O 1
ATOM 7064 N N . PRO D 1 63 ? 11.778 89.776 22.710 1.00 11.68 62 PRO D N 1
ATOM 7065 C CA . PRO D 1 63 ? 12.215 88.955 23.844 1.00 13.11 62 PRO D CA 1
ATOM 7066 C C . PRO D 1 63 ? 11.544 89.252 25.194 1.00 10.82 62 PRO D C 1
ATOM 7067 O O . PRO D 1 63 ? 11.162 90.400 25.497 1.00 8.47 62 PRO D O 1
ATOM 7071 N N . LEU D 1 64 ? 11.410 88.183 25.971 1.00 10.08 63 LEU D N 1
ATOM 7072 C CA . LEU D 1 64 ? 11.063 88.214 27.384 1.00 10.52 63 LEU D CA 1
ATOM 7073 C C . LEU D 1 64 ? 12.278 88.444 28.293 1.00 9.85 63 LEU D C 1
ATOM 7074 O O . LEU D 1 64 ? 13.265 87.702 28.219 1.00 8.87 63 LEU D O 1
ATOM 7079 N N . TYR D 1 65 ? 12.166 89.426 29.184 1.00 10.81 64 TYR D N 1
ATOM 7080 C CA . TYR D 1 65 ? 13.150 89.647 30.268 1.00 11.40 64 TYR D CA 1
ATOM 7081 C C . TYR D 1 65 ? 12.774 88.856 31.536 1.00 10.68 64 TYR D C 1
ATOM 7082 O O . TYR D 1 65 ? 11.782 89.158 32.189 1.00 11.86 64 TYR D O 1
ATOM 7091 N N . VAL D 1 66 ? 13.576 87.847 31.865 1.00 10.56 65 VAL D N 1
ATOM 7092 C CA . VAL D 1 66 ? 13.365 87.027 33.061 1.00 10.76 65 VAL D CA 1
ATOM 7093 C C . VAL D 1 66 ? 14.202 87.597 34.211 1.00 13.01 65 VAL D C 1
ATOM 7094 O O . VAL D 1 66 ? 15.437 87.448 34.271 1.00 11.70 65 VAL D O 1
ATOM 7098 N N . GLU D 1 67 ? 13.519 88.267 35.124 1.00 12.52 66 GLU D N 1
ATOM 7099 C CA . GLU D 1 67 ? 14.211 88.926 36.216 1.00 13.10 66 GLU D CA 1
ATOM 7100 C C . GLU D 1 67 ? 14.826 87.896 37.142 1.00 14.77 66 GLU D C 1
ATOM 7101 O O . GLU D 1 67 ? 14.210 86.868 37.461 1.00 15.99 66 GLU D O 1
ATOM 7107 N N . GLY D 1 68 ? 16.059 88.166 37.553 1.00 13.30 67 GLY D N 1
ATOM 7108 C CA . GLY D 1 68 ? 16.789 87.263 38.431 1.00 12.88 67 GLY D CA 1
ATOM 7109 C C . GLY D 1 68 ? 17.764 86.411 37.652 1.00 11.56 67 GLY D C 1
ATOM 7110 O O . GLY D 1 68 ? 18.588 85.718 38.246 1.00 10.80 67 GLY D O 1
ATOM 7111 N N . ALA D 1 69 ? 17.627 86.434 36.328 1.00 9.28 68 ALA D N 1
ATOM 7112 C CA . ALA D 1 69 ? 18.537 85.754 35.416 1.00 8.77 68 ALA D CA 1
ATOM 7113 C C . ALA D 1 69 ? 19.732 86.662 35.148 1.00 10.16 68 ALA D C 1
ATOM 7114 O O . ALA D 1 69 ? 19.563 87.805 34.750 1.00 6.77 68 ALA D O 1
ATOM 7116 N N . ARG D 1 70 ? 20.930 86.142 35.415 1.00 11.59 69 ARG D N 1
ATOM 7117 C CA . ARG D 1 70 ? 22.201 86.846 35.189 1.00 13.46 69 ARG D CA 1
ATOM 7118 C C . ARG D 1 70 ? 23.151 86.001 34.316 1.00 12.08 69 ARG D C 1
ATOM 7119 O O . ARG D 1 70 ? 23.000 84.806 34.229 1.00 9.50 69 ARG D O 1
ATOM 7127 N N . ARG D 1 71 ? 24.130 86.628 33.676 1.00 14.32 70 ARG D N 1
ATOM 7128 C CA . ARG D 1 71 ? 25.151 85.896 32.934 1.00 14.92 70 ARG D CA 1
ATOM 7129 C C . ARG D 1 71 ? 25.588 84.665 33.754 1.00 14.01 70 ARG D C 1
ATOM 7130 O O . ARG D 1 71 ? 25.759 84.757 34.982 1.00 13.13 70 ARG D O 1
ATOM 7134 N N . GLY D 1 72 ? 25.733 83.521 33.085 1.00 11.46 71 GLY D N 1
ATOM 7135 C CA . GLY D 1 72 ? 26.148 82.257 33.724 1.00 11.06 71 GLY D CA 1
ATOM 7136 C C . GLY D 1 72 ? 25.022 81.335 34.240 1.00 11.51 71 GLY D C 1
ATOM 7137 O O . GLY D 1 72 ? 25.238 80.146 34.473 1.00 10.85 71 GLY D O 1
ATOM 7138 N N . ASP D 1 73 ? 23.828 81.875 34.429 1.00 9.84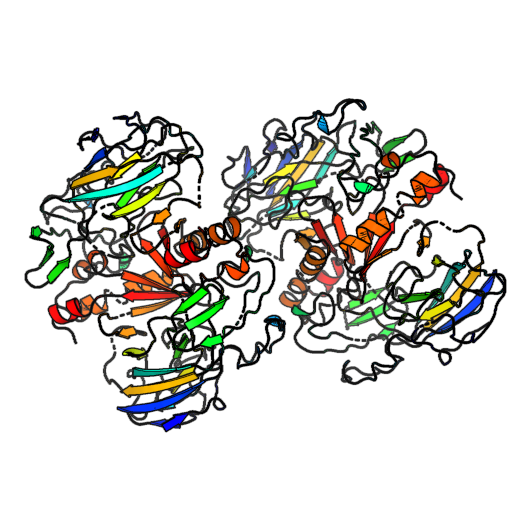 72 ASP D N 1
ATOM 7139 C CA . ASP D 1 73 ? 22.674 81.060 34.824 1.00 11.28 72 ASP D CA 1
ATOM 7140 C C . ASP D 1 73 ? 22.117 80.277 33.628 1.00 12.09 72 ASP D C 1
ATOM 7141 O O . ASP D 1 73 ? 22.607 80.392 32.528 1.00 12.03 72 ASP D O 1
ATOM 7154 N N . LEU D 1 75 ? 18.112 78.940 31.944 1.00 14.35 74 LEU D N 1
ATOM 7155 C CA . LEU D 1 75 ? 16.664 78.885 32.040 1.00 12.58 74 LEU D CA 1
ATOM 7156 C C . LEU D 1 75 ? 16.231 77.434 31.932 1.00 12.02 74 LEU D C 1
ATOM 7157 O O . LEU D 1 75 ? 16.786 76.659 31.147 1.00 12.61 74 LEU D O 1
ATOM 7162 N N . GLU D 1 76 ? 15.258 77.092 32.767 1.00 11.23 75 GLU D N 1
ATOM 7163 C CA . GLU D 1 76 ? 14.583 75.834 32.737 1.00 10.20 75 GLU D CA 1
ATOM 7164 C C . GLU D 1 76 ? 13.184 76.177 32.285 1.00 10.19 75 GLU D C 1
ATOM 7165 O O . GLU D 1 76 ? 12.445 76.829 33.010 1.00 14.02 75 GLU D O 1
ATOM 7171 N N . ILE D 1 77 ? 12.833 75.771 31.076 1.00 8.04 76 ILE D N 1
ATOM 7172 C CA . ILE D 1 77 ? 11.592 76.175 30.450 1.00 8.72 76 ILE D CA 1
ATOM 7173 C C . ILE D 1 77 ? 10.695 74.963 30.246 1.00 8.25 76 ILE D C 1
ATOM 7174 O O . ILE D 1 77 ? 10.995 74.070 29.455 1.00 8.95 76 ILE D O 1
ATOM 7179 N N . GLU D 1 78 ? 9.604 74.928 30.990 1.00 7.43 77 GLU D N 1
ATOM 7180 C CA . GLU D 1 78 ? 8.636 73.852 30.881 1.00 8.19 77 GLU D CA 1
ATOM 7181 C C . GLU D 1 78 ? 7.580 74.215 29.849 1.00 8.07 77 GLU D C 1
ATOM 7182 O O . GLU D 1 78 ? 6.921 75.242 29.984 1.00 7.05 77 GLU D O 1
ATOM 7188 N N . ILE D 1 79 ? 7.452 73.387 28.804 1.00 9.58 78 ILE D N 1
ATOM 7189 C CA . ILE D 1 79 ? 6.420 73.599 27.759 1.00 9.41 78 ILE D CA 1
ATOM 7190 C C . ILE D 1 79 ? 5.156 72.934 28.250 1.00 9.80 78 ILE D C 1
ATOM 7191 O O . ILE D 1 79 ? 5.070 71.714 28.242 1.00 6.27 78 ILE D O 1
ATOM 7196 N N . LEU D 1 80 ? 4.205 73.753 28.724 1.00 9.98 79 LEU D N 1
ATOM 7197 C CA . LEU D 1 80 ? 2.969 73.276 29.307 1.00 11.12 79 LEU D CA 1
ATOM 7198 C C . LEU D 1 80 ? 1.953 72.928 28.223 1.00 12.52 79 LEU D C 1
ATOM 7199 O O . LEU D 1 80 ? 1.282 71.919 28.329 1.00 14.09 79 LEU D O 1
ATOM 7204 N N . ASP D 1 81 ? 1.850 73.755 27.188 1.00 13.88 80 ASP D N 1
ATOM 7205 C CA . ASP D 1 81 ? 0.898 73.525 26.094 1.00 15.81 80 ASP D CA 1
ATOM 7206 C C . ASP D 1 81 ? 1.327 74.277 24.822 1.00 15.31 80 ASP D C 1
ATOM 7207 O O . ASP D 1 81 ? 1.992 75.297 24.904 1.00 16.34 80 ASP D O 1
ATOM 7212 N N . ILE D 1 82 ? 0.984 73.715 23.663 1.00 15.46 81 ILE D N 1
ATOM 7213 C CA . ILE D 1 82 ? 1.087 74.396 22.373 1.00 13.48 81 ILE D CA 1
ATOM 7214 C C . ILE D 1 82 ? -0.251 74.210 21.606 1.00 17.37 81 ILE D C 1
ATOM 7215 O O . ILE D 1 82 ? -0.667 73.068 21.312 1.00 17.12 81 ILE D O 1
ATOM 7220 N N . LYS D 1 83 ? -0.930 75.321 21.315 1.00 17.02 82 LYS D N 1
ATOM 7221 C CA . LYS D 1 83 ? -2.135 75.304 20.476 1.00 16.84 82 LYS D CA 1
ATOM 7222 C C . LYS D 1 83 ? -1.807 75.905 19.119 1.00 15.17 82 LYS D C 1
ATOM 7223 O O . LYS D 1 83 ? -1.301 77.004 19.034 1.00 15.06 82 LYS D O 1
ATOM 7229 N N . VAL D 1 84 ? -2.118 75.165 18.060 1.00 13.60 83 VAL D N 1
ATOM 7230 C CA . VAL D 1 84 ? -1.879 75.597 16.711 1.00 13.17 83 VAL D CA 1
ATOM 7231 C C . VAL D 1 84 ? -3.170 76.135 16.094 1.00 11.72 83 VAL D C 1
ATOM 7232 O O . VAL D 1 84 ? -4.280 75.879 16.576 1.00 12.33 83 VAL D O 1
ATOM 7236 N N . GLY D 1 85 ? -3.001 76.874 15.008 1.00 11.65 84 GLY D N 1
ATOM 7237 C CA . GLY D 1 85 ? -4.104 77.286 14.145 1.00 12.05 84 GLY D CA 1
ATOM 7238 C C . GLY D 1 85 ? -4.739 76.182 13.297 1.00 11.88 84 GLY D C 1
ATOM 7239 O O . GLY D 1 85 ? -4.531 74.987 13.523 1.00 10.56 84 GLY D O 1
ATOM 7240 N N . LYS D 1 86 ? -5.532 76.606 12.317 1.00 12.61 85 LYS D N 1
ATOM 7241 C CA . LYS D 1 86 ? -6.441 75.713 11.605 1.00 12.25 85 LYS D CA 1
ATOM 7242 C C . LYS D 1 86 ? -5.833 75.090 10.348 1.00 12.00 85 LYS D C 1
ATOM 7243 O O . LYS D 1 86 ? -6.368 74.128 9.805 1.00 8.44 85 LYS D O 1
ATOM 7245 N N . GLN D 1 87 ? -4.714 75.656 9.897 1.00 12.10 86 GLN D N 1
ATOM 7246 C CA . GLN D 1 87 ? -4.121 75.293 8.628 1.00 13.48 86 GLN D CA 1
ATOM 7247 C C . GLN D 1 87 ? -2.606 75.550 8.605 1.00 10.89 86 GLN D C 1
ATOM 7248 O O . GLN D 1 87 ? -2.148 76.658 8.894 1.00 12.14 86 GLN D O 1
ATOM 7254 N N . GLY D 1 88 ? -1.831 74.530 8.259 1.00 10.86 87 GLY D N 1
ATOM 7255 C CA . GLY D 1 88 ? -0.405 74.700 8.045 1.00 11.83 87 GLY D CA 1
ATOM 7256 C C . GLY D 1 88 ? 0.045 74.680 6.600 1.00 11.20 87 GLY D C 1
ATOM 7257 O O . GLY D 1 88 ? -0.734 74.412 5.703 1.00 10.67 87 GLY D O 1
ATOM 7258 N N . VAL D 1 89 ? 1.328 74.948 6.387 1.00 11.48 88 VAL D N 1
ATOM 7259 C CA . VAL D 1 89 ? 1.898 75.087 5.037 1.00 11.28 88 VAL D CA 1
ATOM 7260 C C . VAL D 1 89 ? 3.237 74.375 4.893 1.00 9.33 88 VAL D C 1
ATOM 7261 O O . VAL D 1 89 ? 4.021 74.339 5.837 1.00 10.84 88 VAL D O 1
ATOM 7273 N N . THR D 1 91 ? 6.486 73.964 1.740 1.00 10.98 90 THR D N 1
ATOM 7274 C CA . THR D 1 91 ? 7.011 74.435 0.477 1.00 11.40 90 THR D CA 1
ATOM 7275 C C . THR D 1 91 ? 8.128 73.488 0.066 1.00 13.12 90 THR D C 1
ATOM 7276 O O . THR D 1 91 ? 8.977 73.121 0.883 1.00 11.81 90 THR D O 1
ATOM 7280 N N . ALA D 1 92 ? 8.076 73.043 -1.175 1.00 12.88 91 ALA D N 1
ATOM 7281 C CA . ALA D 1 92 ? 9.176 72.299 -1.783 1.00 14.74 91 ALA D CA 1
ATOM 7282 C C . ALA D 1 92 ? 9.813 73.243 -2.800 1.00 13.99 91 ALA D C 1
ATOM 7283 O O . ALA D 1 92 ? 9.107 73.855 -3.602 1.00 15.54 91 ALA D O 1
ATOM 7285 N N . ALA D 1 93 ? 11.131 73.416 -2.728 1.00 12.10 92 ALA D N 1
ATOM 7286 C CA . ALA D 1 93 ? 11.849 74.254 -3.675 1.00 14.75 92 ALA D CA 1
ATOM 7287 C C . ALA D 1 93 ? 13.086 73.487 -4.122 1.00 14.06 92 ALA D C 1
ATOM 7288 O O . ALA D 1 93 ? 13.927 73.175 -3.290 1.00 15.74 92 ALA D O 1
ATOM 7290 N N . PRO D 1 94 ? 13.204 73.198 -5.425 1.00 15.57 93 PRO D N 1
ATOM 7291 C CA . PRO D 1 94 ? 14.436 72.658 -5.993 1.00 16.43 93 PRO D CA 1
ATOM 7292 C C . PRO D 1 94 ? 15.644 73.467 -5.545 1.00 17.56 93 PRO D C 1
ATOM 7293 O O . PRO D 1 94 ? 15.554 74.688 -5.438 1.00 19.52 93 PRO D O 1
ATOM 7297 N N . GLY D 1 95 ? 16.750 72.796 -5.258 1.00 16.50 94 GLY D N 1
ATOM 7298 C CA . GLY D 1 95 ? 17.912 73.456 -4.682 1.00 16.43 94 GLY D CA 1
ATOM 7299 C C . GLY D 1 95 ? 17.851 73.803 -3.209 1.00 17.80 94 GLY D C 1
ATOM 7300 O O . GLY D 1 95 ? 18.802 74.372 -2.670 1.00 17.85 94 GLY D O 1
ATOM 7301 N N . LEU D 1 96 ? 16.750 73.479 -2.527 1.00 18.19 95 LEU D N 1
ATOM 7302 C CA . LEU D 1 96 ? 16.713 73.625 -1.098 1.00 19.35 95 LEU D CA 1
ATOM 7303 C C . LEU D 1 96 ? 16.455 72.275 -0.448 1.00 17.78 95 LEU D C 1
ATOM 7304 O O . LEU D 1 96 ? 15.710 71.429 -0.980 1.00 13.33 95 LEU D O 1
ATOM 7309 N N . GLY D 1 97 ? 17.085 72.111 0.713 1.00 16.68 96 GLY D N 1
ATOM 7310 C CA . GLY D 1 97 ? 16.865 70.979 1.585 1.00 14.90 96 GLY D CA 1
ATOM 7311 C C . GLY D 1 97 ? 17.615 69.760 1.132 1.00 14.67 96 GLY D C 1
ATOM 7312 O O . GLY D 1 97 ? 18.385 69.809 0.158 1.00 13.60 96 GLY D O 1
ATOM 7313 N N . ALA D 1 98 ? 17.351 68.640 1.796 1.00 14.43 97 ALA D N 1
ATOM 7314 C CA . ALA D 1 98 ? 18.171 67.465 1.552 1.00 14.68 97 ALA D CA 1
ATOM 7315 C C . ALA D 1 98 ? 17.897 66.801 0.180 1.00 13.67 97 ALA D C 1
ATOM 7316 O O . ALA D 1 98 ? 18.724 66.016 -0.296 1.00 13.43 97 ALA D O 1
ATOM 7318 N N . LEU D 1 99 ? 16.747 67.120 -0.437 1.00 13.12 98 LEU D N 1
ATOM 7319 C CA . LEU D 1 99 ? 16.361 66.608 -1.751 1.00 9.51 98 LEU D CA 1
ATOM 7320 C C . LEU D 1 99 ? 16.503 67.673 -2.849 1.00 12.82 98 LEU D C 1
ATOM 7321 O O . LEU D 1 99 ? 16.021 67.488 -3.962 1.00 11.93 98 LEU D O 1
ATOM 7326 N N . GLY D 1 100 ? 17.227 68.753 -2.566 1.00 14.97 99 GLY D N 1
ATOM 7327 C CA . GLY D 1 100 ? 17.291 69.909 -3.461 1.00 16.71 99 GLY D CA 1
ATOM 7328 C C . GLY D 1 100 ? 17.543 69.564 -4.915 1.00 17.34 99 GLY D C 1
ATOM 7329 O O . GLY D 1 100 ? 16.875 70.081 -5.801 1.00 19.30 99 GLY D O 1
ATOM 7330 N N . GLU D 1 101 ? 18.483 68.667 -5.173 1.00 17.68 100 GLU D N 1
ATOM 7331 C CA . GLU D 1 101 ? 18.805 68.313 -6.553 1.00 20.21 100 GLU D CA 1
ATOM 7332 C C . GLU D 1 101 ? 17.803 67.299 -7.163 1.00 20.00 100 GLU D C 1
ATOM 7333 O O . GLU D 1 101 ? 17.765 67.118 -8.370 1.00 21.34 100 GLU D O 1
ATOM 7336 N N . SER D 1 102 ? 16.984 66.658 -6.333 1.00 19.27 101 SER D N 1
ATOM 7337 C CA . SER D 1 102 ? 16.028 65.661 -6.815 1.00 18.05 101 SER D CA 1
ATOM 7338 C C . SER D 1 102 ? 14.659 66.246 -7.128 1.00 14.92 101 SER D C 1
ATOM 7339 O O . SER D 1 102 ? 13.907 65.650 -7.888 1.00 11.10 101 SER D O 1
ATOM 7342 N N . LEU D 1 103 ? 14.327 67.403 -6.547 1.00 14.99 102 LEU D N 1
ATOM 7343 C CA . LEU D 1 103 ? 13.020 68.059 -6.799 1.00 14.68 102 LEU D CA 1
ATOM 7344 C C . LEU D 1 103 ? 13.012 68.724 -8.184 1.00 17.21 102 LEU D C 1
ATOM 7345 O O . LEU D 1 103 ? 14.066 69.176 -8.679 1.00 17.57 102 LEU D O 1
ATOM 7350 N N . ASN D 1 104 ? 11.840 68.750 -8.823 1.00 18.32 103 ASN D N 1
ATOM 7351 C CA . ASN D 1 104 ? 11.715 69.296 -10.184 1.00 18.93 103 ASN D CA 1
ATOM 7352 C C . ASN D 1 104 ? 11.027 70.657 -10.214 1.00 18.11 103 ASN D C 1
ATOM 7353 O O . ASN D 1 104 ? 11.454 71.572 -10.903 1.00 17.35 103 ASN D O 1
ATOM 7358 N N . SER D 1 105 ? 9.917 70.757 -9.506 1.00 17.42 104 SER D N 1
ATOM 7359 C CA . SER D 1 105 ? 9.110 71.967 -9.512 1.00 17.69 104 SER D CA 1
ATOM 7360 C C . SER D 1 105 ? 8.836 72.456 -8.086 1.00 14.45 104 SER D C 1
ATOM 7361 O O . SER D 1 105 ? 8.701 71.621 -7.151 1.00 13.30 104 SER D O 1
ATOM 7364 N N . PRO D 1 106 ? 8.795 73.802 -7.906 1.00 15.15 105 PRO D N 1
ATOM 7365 C CA . PRO D 1 106 ? 8.362 74.424 -6.643 1.00 14.88 105 PRO D CA 1
ATOM 7366 C C . PRO D 1 106 ? 6.888 74.119 -6.301 1.00 16.03 105 PRO D C 1
ATOM 7367 O O . PRO D 1 106 ? 5.999 74.265 -7.145 1.00 13.40 105 PRO D O 1
ATOM 7371 N N . THR D 1 107 ? 6.636 73.655 -5.086 1.00 15.44 106 THR D N 1
ATOM 7372 C CA . THR D 1 107 ? 5.288 73.250 -4.684 1.00 17.80 106 THR D CA 1
ATOM 7373 C C . THR D 1 107 ? 4.937 73.852 -3.329 1.00 17.84 106 THR D C 1
ATOM 7374 O O . THR D 1 107 ? 5.746 73.809 -2.415 1.00 20.12 106 THR D O 1
ATOM 7378 N N . THR D 1 108 ? 3.752 74.451 -3.234 1.00 17.10 107 THR D N 1
ATOM 7379 C CA . THR D 1 108 ? 3.177 74.908 -1.975 1.00 15.08 107 THR D CA 1
ATOM 7380 C C . THR D 1 108 ? 1.946 74.014 -1.692 1.00 15.76 107 THR D C 1
ATOM 7381 O O . THR D 1 108 ? 1.151 73.738 -2.595 1.00 14.58 107 THR D O 1
ATOM 7385 N N . LYS D 1 109 ? 1.828 73.534 -0.454 1.00 13.14 108 LYS D N 1
ATOM 7386 C CA . LYS D 1 109 ? 0.706 72.695 -0.027 1.00 15.87 108 LYS D CA 1
ATOM 7387 C C . LYS D 1 109 ? 0.179 73.262 1.289 1.00 14.78 108 LYS D C 1
ATOM 7388 O O . LYS D 1 109 ? 0.958 73.538 2.211 1.00 13.02 108 LYS D O 1
ATOM 7394 N N . LEU D 1 110 ? -1.142 73.450 1.369 1.00 14.92 109 LEU D N 1
ATOM 7395 C CA . LEU D 1 110 ? -1.809 73.822 2.624 1.00 14.43 109 LEU D CA 1
ATOM 7396 C C . LEU D 1 110 ? -2.363 72.553 3.306 1.00 13.56 109 LEU D C 1
ATOM 7397 O O . LEU D 1 110 ? -2.867 71.642 2.640 1.00 11.43 109 LEU D O 1
ATOM 7402 N N . PHE D 1 111 ? -2.280 72.514 4.630 1.00 12.94 110 PHE D N 1
ATOM 7403 C CA . PHE D 1 111 ? -2.684 71.346 5.415 1.00 11.88 110 PHE D CA 1
ATOM 7404 C C . PHE D 1 111 ? -3.756 71.753 6.443 1.00 10.13 110 PHE D C 1
ATOM 7405 O O . PHE D 1 111 ? -3.412 72.310 7.484 1.00 10.53 110 PHE D O 1
ATOM 7413 N N . PRO D 1 112 ? -5.041 71.465 6.167 1.00 12.34 111 PRO D N 1
ATOM 7414 C CA . PRO D 1 112 ? -6.082 71.563 7.194 1.00 12.29 111 PRO D CA 1
ATOM 7415 C C . PRO D 1 112 ? -5.708 70.808 8.469 1.00 11.22 111 PRO D C 1
ATOM 7416 O O . PRO D 1 112 ? -5.225 69.687 8.389 1.00 10.05 111 PRO D O 1
ATOM 7420 N N . ILE D 1 113 ? -5.873 71.458 9.621 1.00 10.78 112 ILE D N 1
ATOM 7421 C CA . ILE D 1 113 ? -5.802 70.792 10.911 1.00 10.64 112 ILE D CA 1
ATOM 7422 C C . ILE D 1 113 ? -7.228 70.469 11.320 1.00 12.36 112 ILE D C 1
ATOM 7423 O O . ILE D 1 113 ? -8.016 71.381 11.556 1.00 14.43 112 ILE D O 1
ATOM 7428 N N . GLU D 1 114 ? -7.554 69.180 11.423 1.00 11.55 113 GLU D N 1
ATOM 7429 C CA . GLU D 1 114 ? -8.915 68.755 11.719 1.00 13.49 113 GLU D CA 1
ATOM 7430 C C . GLU D 1 114 ? -8.857 67.852 12.914 1.00 12.98 113 GLU D C 1
ATOM 7431 O O . GLU D 1 114 ? -8.479 66.700 12.795 1.00 12.77 113 GLU D O 1
ATOM 7437 N N . GLY D 1 115 ? -9.171 68.393 14.087 1.00 15.27 114 GLY D N 1
ATOM 7438 C CA . GLY D 1 115 ? -9.039 67.633 15.327 1.00 14.71 114 GLY D CA 1
ATOM 7439 C C . GLY D 1 115 ? -7.565 67.417 15.617 1.00 15.02 114 GLY D C 1
ATOM 7440 O O . GLY D 1 115 ? -6.786 68.363 15.606 1.00 14.03 114 GLY D O 1
ATOM 7441 N N . ASP D 1 116 ? -7.170 66.163 15.815 1.00 14.61 115 ASP D N 1
ATOM 7442 C CA . ASP D 1 116 ? -5.755 65.830 15.995 1.00 14.88 115 ASP D CA 1
ATOM 7443 C C . ASP D 1 116 ? -5.116 65.229 14.734 1.00 11.42 115 ASP D C 1
ATOM 7444 O O . ASP D 1 116 ? -4.120 64.505 14.821 1.00 10.17 115 ASP D O 1
ATOM 7449 N N . ASP D 1 117 ? -5.689 65.557 13.578 1.00 10.62 116 ASP D N 1
ATOM 7450 C CA . ASP D 1 117 ? -5.202 65.109 12.263 1.00 11.76 116 ASP D CA 1
ATOM 7451 C C . ASP D 1 117 ? -4.664 66.298 11.480 1.00 10.45 116 ASP D C 1
ATOM 7452 O O . ASP D 1 117 ? -5.283 67.361 11.461 1.00 9.26 116 ASP D O 1
ATOM 7457 N N . VAL D 1 118 ? -3.510 66.094 10.850 1.00 9.57 117 VAL D N 1
ATOM 7458 C CA . VAL D 1 118 ? -2.921 67.052 9.913 1.00 11.53 117 VAL D CA 1
ATOM 7459 C C . VAL D 1 118 ? -3.191 66.471 8.519 1.00 12.77 117 VAL D C 1
ATOM 7460 O O . VAL D 1 118 ? -2.658 65.416 8.160 1.00 14.68 117 VAL D O 1
ATOM 7464 N N . VAL D 1 119 ? -4.049 67.135 7.751 1.00 9.75 118 VAL D N 1
ATOM 7465 C CA . VAL D 1 119 ? -4.551 66.534 6.544 1.00 10.41 118 VAL D CA 1
ATOM 7466 C C . VAL D 1 119 ? -3.583 66.802 5.391 1.00 11.66 118 VAL D C 1
ATOM 7467 O O . VAL D 1 119 ? -3.479 67.925 4.919 1.00 11.05 118 VAL D O 1
ATOM 7471 N N . TYR D 1 120 ? -2.898 65.737 4.967 1.00 12.95 119 TYR D N 1
ATOM 7472 C CA . TYR D 1 120 ? -2.006 65.739 3.820 1.00 14.18 119 TYR D CA 1
ATOM 7473 C C . TYR D 1 120 ? -2.800 65.584 2.510 1.00 15.86 119 TYR D C 1
ATOM 7474 O O . TYR D 1 120 ? -2.570 66.298 1.544 1.00 17.22 119 TYR D O 1
ATOM 7483 N N . SER D 1 121 ? -3.730 64.630 2.482 1.00 14.90 120 SER D N 1
ATOM 7484 C CA . SER D 1 121 ? -4.647 64.473 1.374 1.00 13.74 120 SER D CA 1
ATOM 7485 C C . SER D 1 121 ? -5.832 63.670 1.881 1.00 12.74 120 SER D C 1
ATOM 7486 O O . SER D 1 121 ? -5.859 63.285 3.044 1.00 10.88 120 SER D O 1
ATOM 7489 N N . THR D 1 122 ? -6.795 63.433 0.997 1.00 16.86 121 THR D N 1
ATOM 7490 C CA . THR D 1 122 ? -7.945 62.546 1.234 1.00 19.28 121 THR D CA 1
ATOM 7491 C C . THR D 1 122 ? -7.589 61.294 2.041 1.00 18.87 121 THR D C 1
ATOM 7492 O O . THR D 1 122 ? -8.183 61.033 3.093 1.00 21.64 121 THR D O 1
ATOM 7496 N N . GLY D 1 123 ? -6.624 60.530 1.540 1.00 17.26 122 GLY D N 1
ATOM 7497 C CA . GLY D 1 123 ? -6.244 59.264 2.141 1.00 17.82 122 GLY D CA 1
ATOM 7498 C C . GLY D 1 123 ? -5.103 59.292 3.135 1.00 18.57 122 GLY D C 1
ATOM 7499 O O . GLY D 1 123 ? -4.779 58.251 3.689 1.00 18.42 122 GLY D O 1
ATOM 7500 N N . LEU D 1 124 ? -4.474 60.450 3.352 1.00 18.96 123 LEU D N 1
ATOM 7501 C CA . LEU D 1 124 ? -3.319 60.536 4.261 1.00 19.16 123 LEU D CA 1
ATOM 7502 C C . LEU D 1 124 ? -3.460 61.643 5.292 1.00 16.65 123 LEU D C 1
ATOM 7503 O O . LEU D 1 124 ? -3.434 62.823 4.974 1.00 18.08 123 LEU D O 1
ATOM 7508 N N . ARG D 1 125 ? -3.588 61.253 6.545 1.00 17.35 124 ARG D N 1
ATOM 7509 C CA . ARG D 1 125 ? -3.753 62.206 7.629 1.00 15.25 124 ARG D CA 1
ATOM 7510 C C . ARG D 1 125 ? -2.652 61.861 8.618 1.00 15.88 124 ARG D C 1
ATOM 7511 O O . ARG D 1 125 ? -2.442 60.698 8.951 1.00 16.94 124 ARG D O 1
ATOM 7519 N N . LEU D 1 126 ? -1.903 62.873 9.031 1.00 12.99 125 LEU D N 1
ATOM 7520 C CA . LEU D 1 126 ? -0.763 62.670 9.891 1.00 13.40 125 LEU D CA 1
ATOM 7521 C C . LEU D 1 126 ? -1.181 63.052 11.283 1.00 14.85 125 LEU D C 1
ATOM 7522 O O . LEU D 1 126 ? -2.078 63.872 11.446 1.00 16.09 125 LEU D O 1
ATOM 7527 N N . PRO D 1 127 ? -0.527 62.479 12.309 1.00 18.03 126 PRO D N 1
ATOM 7528 C CA . PRO D 1 127 ? -0.796 62.953 13.671 1.00 15.46 126 PRO D CA 1
ATOM 7529 C C . PRO D 1 127 ? -0.414 64.422 13.943 1.00 12.87 126 PRO D C 1
ATOM 7530 O O . PRO D 1 127 ? 0.684 64.877 13.590 1.00 14.68 126 PRO D O 1
ATOM 7534 N N . LEU D 1 128 ? -1.322 65.147 14.590 1.00 11.44 127 LEU D N 1
ATOM 7535 C CA . LEU D 1 128 ? -1.011 66.431 15.178 1.00 12.05 127 LEU D CA 1
ATOM 7536 C C . LEU D 1 128 ? -0.018 66.261 16.345 1.00 12.52 127 LEU D C 1
ATOM 7537 O O . LEU D 1 128 ? -0.365 65.741 17.407 1.00 12.60 127 LEU D O 1
ATOM 7542 N N . GLN D 1 129 ? 1.218 66.707 16.119 1.00 12.83 128 GLN D N 1
ATOM 7543 C CA . GLN D 1 129 ? 2.307 66.640 17.103 1.00 12.11 128 GLN D CA 1
ATOM 7544 C C . GLN D 1 129 ? 2.915 68.025 17.158 1.00 12.56 128 GLN D C 1
ATOM 7545 O O . GLN D 1 129 ? 3.894 68.291 16.438 1.00 16.07 128 GLN D O 1
ATOM 7551 N N . PRO D 1 130 ? 2.322 68.937 17.957 1.00 12.77 129 PRO D N 1
ATOM 7552 C CA . PRO D 1 130 ? 2.838 70.293 17.911 1.00 10.41 129 PRO D CA 1
ATOM 7553 C C . PRO D 1 130 ? 4.233 70.416 18.540 1.00 9.18 129 PRO D C 1
ATOM 7554 O O . PRO D 1 130 ? 4.512 69.768 19.533 1.00 7.31 129 PRO D O 1
ATOM 7566 N N . ILE D 1 132 ? 7.943 73.322 18.817 1.00 12.81 131 ILE D N 1
ATOM 7567 C CA . ILE D 1 132 ? 8.609 74.604 18.656 1.00 8.71 131 ILE D CA 1
ATOM 7568 C C . ILE D 1 132 ? 9.929 74.394 17.938 1.00 10.79 131 ILE D C 1
ATOM 7569 O O . ILE D 1 132 ? 10.814 73.699 18.438 1.00 10.60 131 ILE D O 1
ATOM 7574 N N . GLY D 1 133 ? 10.065 75.035 16.789 1.00 8.16 132 GLY D N 1
ATOM 7575 C CA . GLY D 1 133 ? 11.256 74.935 15.961 1.00 7.82 132 GLY D CA 1
ATOM 7576 C C . GLY D 1 133 ? 12.349 75.876 16.378 1.00 5.48 132 GLY D C 1
ATOM 7577 O O . GLY D 1 133 ? 13.507 75.506 16.336 1.00 8.19 132 GLY D O 1
ATOM 7578 N N . VAL D 1 134 ? 11.972 77.094 16.749 1.00 5.66 133 VAL D N 1
ATOM 7579 C CA . VAL D 1 134 ? 12.903 78.161 17.096 1.00 9.10 133 VAL D CA 1
ATOM 7580 C C . VAL D 1 134 ? 12.677 78.649 18.539 1.00 8.30 133 VAL D C 1
ATOM 7581 O O . VAL D 1 134 ? 11.642 79.186 18.864 1.00 11.01 133 VAL D O 1
ATOM 7585 N N . ILE D 1 135 ? 13.648 78.409 19.408 1.00 9.02 134 ILE D N 1
ATOM 7586 C CA . ILE D 1 135 ? 13.542 78.834 20.792 1.00 11.39 134 ILE D CA 1
ATOM 7587 C C . ILE D 1 135 ? 14.955 79.151 21.197 1.00 12.65 134 ILE D C 1
ATOM 7588 O O . ILE D 1 135 ? 15.869 78.382 20.873 1.00 12.16 134 ILE D O 1
ATOM 7593 N N . GLY D 1 136 ? 15.154 80.279 21.882 1.00 13.29 135 GLY D N 1
ATOM 7594 C CA . GLY D 1 136 ? 16.532 80.735 22.151 1.00 10.72 135 GLY D CA 1
ATOM 7595 C C . GLY D 1 136 ? 16.678 81.958 23.031 1.00 8.90 135 GLY D C 1
ATOM 7596 O O . GLY D 1 136 ? 15.721 82.683 23.237 1.00 6.34 135 GLY D O 1
ATOM 7597 N N . THR D 1 137 ? 17.888 82.131 23.566 1.00 8.26 136 THR D N 1
ATOM 7598 C CA . THR D 1 137 ? 18.283 83.302 24.357 1.00 9.45 136 THR D CA 1
ATOM 7599 C C . THR D 1 137 ? 19.313 84.094 23.549 1.00 9.96 136 THR D C 1
ATOM 7600 O O . THR D 1 137 ? 19.785 83.629 22.515 1.00 8.45 136 THR D O 1
ATOM 7604 N N . ALA D 1 138 ? 19.624 85.305 23.993 1.00 10.79 137 ALA D N 1
ATOM 7605 C CA . ALA D 1 138 ? 20.496 86.197 23.238 1.00 10.65 137 ALA D CA 1
ATOM 7606 C C . ALA D 1 138 ? 21.938 85.801 23.462 1.00 10.09 137 ALA D C 1
ATOM 7607 O O . ALA D 1 138 ? 22.352 85.603 24.598 1.00 9.02 137 ALA D O 1
ATOM 7609 N N . PRO D 1 139 ? 22.709 85.656 22.378 1.00 11.47 138 PRO D N 1
ATOM 7610 C CA . PRO D 1 139 ? 24.119 85.358 22.546 1.00 13.53 138 PRO D CA 1
ATOM 7611 C C . PRO D 1 139 ? 24.830 86.575 23.118 1.00 14.95 138 PRO D C 1
ATOM 7612 O O . PRO D 1 139 ? 24.308 87.681 23.003 1.00 15.96 138 PRO D O 1
ATOM 7616 N N . PRO D 1 140 ? 25.990 86.375 23.771 1.00 14.08 139 PRO D N 1
ATOM 7617 C CA . PRO D 1 140 ? 26.691 87.489 24.405 1.00 15.54 139 PRO D CA 1
ATOM 7618 C C . PRO D 1 140 ? 27.414 88.453 23.437 1.00 16.02 139 PRO D C 1
ATOM 7619 O O . PRO D 1 140 ? 27.506 89.638 23.737 1.00 14.68 139 PRO D O 1
ATOM 7623 N N . GLY D 1 141 ? 27.911 87.940 22.310 1.00 16.65 140 GLY D N 1
ATOM 7624 C CA . GLY D 1 141 ? 28.598 88.734 21.286 1.00 15.57 140 GLY D CA 1
ATOM 7625 C C . GLY D 1 141 ? 27.705 89.120 20.114 1.00 15.87 140 GLY D C 1
ATOM 7626 O O . GLY D 1 141 ? 26.663 89.720 20.318 1.00 14.66 140 GLY D O 1
ATOM 7627 N N . GLU D 1 142 ? 28.108 88.785 18.885 1.00 17.44 141 GLU D N 1
ATOM 7628 C CA . GLU D 1 142 ? 27.368 89.228 17.679 1.00 19.52 141 GLU D CA 1
ATOM 7629 C C . GLU D 1 142 ? 25.977 88.588 17.611 1.00 17.88 141 GLU D C 1
ATOM 7630 O O . GLU D 1 142 ? 25.819 87.425 17.986 1.00 19.01 141 GLU D O 1
ATOM 7636 N N . PRO D 1 143 ? 24.971 89.345 17.133 1.00 16.75 142 PRO D N 1
ATOM 7637 C CA . PRO D 1 143 ? 23.648 88.790 16.867 1.00 14.65 142 PRO D CA 1
ATOM 7638 C C . PRO D 1 143 ? 23.671 87.637 15.874 1.00 13.76 142 PRO D C 1
ATOM 7639 O O . PRO D 1 143 ? 24.457 87.659 14.930 1.00 11.72 142 PRO D O 1
ATOM 7643 N N . ILE D 1 144 ? 22.800 86.653 16.087 1.00 12.65 143 ILE D N 1
ATOM 7644 C CA . ILE D 1 144 ? 22.697 85.483 15.226 1.00 15.32 143 ILE D CA 1
ATOM 7645 C C . ILE D 1 144 ? 21.285 85.405 14.695 1.00 15.01 143 ILE D C 1
ATOM 7646 O O . ILE D 1 144 ? 20.327 85.413 15.461 1.00 15.17 143 ILE D O 1
ATOM 7651 N N . ASN D 1 145 ? 21.146 85.312 13.387 1.00 14.13 144 ASN D N 1
ATOM 7652 C CA . ASN D 1 145 ? 19.816 85.309 12.797 1.00 13.30 144 ASN D CA 1
ATOM 7653 C C . ASN D 1 145 ? 19.010 84.111 13.325 1.00 12.64 144 ASN D C 1
ATOM 7654 O O . ASN D 1 145 ? 19.580 83.061 13.601 1.00 12.09 144 ASN D O 1
ATOM 7659 N N . ASN D 1 146 ? 17.695 84.291 13.474 1.00 9.98 145 ASN D N 1
ATOM 7660 C CA . ASN D 1 146 ? 16.794 83.256 13.989 1.00 12.79 145 ASN D CA 1
ATOM 7661 C C . ASN D 1 146 ? 16.840 81.942 13.231 1.00 12.60 145 ASN D C 1
ATOM 7662 O O . ASN D 1 146 ? 16.519 80.902 13.797 1.00 15.72 145 ASN D O 1
ATOM 7667 N N . GLY D 1 147 ? 17.224 82.004 11.959 1.00 13.07 146 GLY D N 1
ATOM 7668 C CA . GLY D 1 147 ? 17.314 80.833 11.075 1.00 12.88 146 GLY D CA 1
ATOM 7669 C C . GLY D 1 147 ? 18.497 79.933 11.330 1.00 13.96 146 GLY D C 1
ATOM 7670 O O . GLY D 1 147 ? 18.545 78.830 10.792 1.00 14.69 146 GLY D O 1
ATOM 7671 N N . THR D 1 148 ? 19.420 80.376 12.196 1.00 11.54 147 THR D N 1
ATOM 7672 C CA . THR D 1 148 ? 20.616 79.615 12.525 1.00 13.63 147 THR D CA 1
ATOM 7673 C C . THR D 1 148 ? 20.599 79.149 13.977 1.00 12.13 147 THR D C 1
ATOM 7674 O O . THR D 1 148 ? 20.298 79.945 14.865 1.00 11.11 147 THR D O 1
ATOM 7678 N N . PRO D 1 149 ? 20.877 77.847 14.218 1.00 11.56 148 PRO D N 1
ATOM 7679 C CA . PRO D 1 149 ? 21.029 77.336 15.597 1.00 11.43 148 PRO D CA 1
ATOM 7680 C C . PRO D 1 149 ? 22.422 77.550 16.168 1.00 8.63 148 PRO D C 1
ATOM 7681 O O . PRO D 1 149 ? 23.358 77.817 15.415 1.00 9.41 148 PRO D O 1
ATOM 7685 N N . GLY D 1 150 ? 22.538 77.422 17.494 1.00 7.76 149 GLY D N 1
ATOM 7686 C CA . GLY D 1 150 ? 23.790 77.659 18.211 1.00 7.82 149 GLY D CA 1
ATOM 7687 C C . GLY D 1 150 ? 23.663 77.289 19.665 1.00 10.76 149 GLY D C 1
ATOM 7688 O O . GLY D 1 150 ? 22.624 76.743 20.076 1.00 9.95 149 GLY D O 1
ATOM 7689 N N . PRO D 1 151 ? 24.718 77.559 20.460 1.00 10.35 150 PRO D N 1
ATOM 7690 C CA . PRO D 1 151 ? 24.671 77.260 21.901 1.00 10.56 150 PRO D CA 1
ATOM 7691 C C . PRO D 1 151 ? 23.506 77.966 22.610 1.00 12.37 150 PRO D C 1
ATOM 7692 O O . PRO D 1 151 ? 22.983 77.453 23.605 1.00 11.11 150 PRO D O 1
ATOM 7696 N N . HIS D 1 152 ? 23.087 79.113 22.070 1.00 11.07 151 HIS D N 1
ATOM 7697 C CA . HIS D 1 152 ? 21.936 79.869 22.590 1.00 11.87 151 HIS D CA 1
ATOM 7698 C C . HIS D 1 152 ? 20.557 79.265 22.251 1.00 9.99 151 HIS D C 1
ATOM 7699 O O . HIS D 1 152 ? 19.535 79.836 22.631 1.00 9.97 151 HIS D O 1
ATOM 7706 N N . GLY D 1 153 ? 20.536 78.176 21.487 1.00 10.29 152 GLY D N 1
ATOM 7707 C CA . GLY D 1 153 ? 19.318 77.682 20.868 1.00 10.93 152 GLY D CA 1
ATOM 7708 C C . GLY D 1 153 ? 19.147 78.140 19.433 1.00 10.26 152 GLY D C 1
ATOM 7709 O O . GLY D 1 153 ? 20.003 77.887 18.601 1.00 11.03 152 GLY D O 1
ATOM 7710 N N . GLY D 1 154 ? 18.056 78.862 19.165 1.00 11.69 153 GLY D N 1
ATOM 7711 C CA . GLY D 1 154 ? 17.702 79.309 17.813 1.00 10.54 153 GLY D CA 1
ATOM 7712 C C . GLY D 1 154 ? 16.911 78.260 17.058 1.00 9.43 153 GLY D C 1
ATOM 7713 O O . GLY D 1 154 ? 16.042 77.565 17.619 1.00 8.77 153 GLY D O 1
ATOM 7714 N N . ASN D 1 155 ? 17.249 78.125 15.795 1.00 7.93 154 ASN D N 1
ATOM 7715 C CA . ASN D 1 155 ? 16.603 77.225 14.844 1.00 9.47 154 ASN D CA 1
ATOM 7716 C C . ASN D 1 155 ? 17.017 75.755 15.001 1.00 10.85 154 ASN D C 1
ATOM 7717 O O . ASN D 1 155 ? 17.648 75.165 14.144 1.00 11.26 154 ASN D O 1
ATOM 7722 N N . LEU D 1 156 ? 16.654 75.191 16.139 1.00 10.30 155 LEU D N 1
ATOM 7723 C CA . LEU D 1 156 ? 17.023 73.852 16.508 1.00 11.59 155 LEU D CA 1
ATOM 7724 C C . LEU D 1 156 ? 16.209 72.762 15.778 1.00 11.77 155 LEU D C 1
ATOM 7725 O O . LEU D 1 156 ? 16.675 71.617 15.669 1.00 11.89 155 LEU D O 1
ATOM 7730 N N . ASP D 1 157 ? 15.011 73.114 15.292 1.00 11.41 156 ASP D N 1
ATOM 7731 C CA . ASP D 1 157 ? 14.021 72.124 14.783 1.00 10.99 156 ASP D CA 1
ATOM 7732 C C . ASP D 1 157 ? 14.145 70.719 15.383 1.00 9.65 156 ASP D C 1
ATOM 7733 O O . ASP D 1 157 ? 14.425 69.720 14.690 1.00 9.67 156 ASP D O 1
ATOM 7738 N N . THR D 1 158 ? 13.917 70.658 16.691 1.00 10.35 157 THR D N 1
ATOM 7739 C CA . THR D 1 158 ? 13.982 69.437 17.474 1.00 9.19 157 THR D CA 1
ATOM 7740 C C . THR D 1 158 ? 12.571 68.998 17.927 1.00 10.21 157 THR D C 1
ATOM 7741 O O . THR D 1 158 ? 11.896 69.670 18.705 1.00 9.75 157 THR D O 1
ATOM 7745 N N . LYS D 1 159 ? 12.141 67.853 17.433 1.00 9.87 158 LYS D N 1
ATOM 7746 C CA . LYS D 1 159 ? 10.749 67.482 17.518 1.00 11.73 158 LYS D CA 1
ATOM 7747 C C . LYS D 1 159 ? 10.372 67.164 18.948 1.00 9.87 158 LYS D C 1
ATOM 7748 O O . LYS D 1 159 ? 9.200 67.138 19.266 1.00 10.61 158 LYS D O 1
ATOM 7754 N N . ASP D 1 160 ? 11.372 66.944 19.802 1.00 9.14 159 ASP D N 1
ATOM 7755 C CA . ASP D 1 160 ? 11.136 66.687 21.219 1.00 9.84 159 ASP D CA 1
ATOM 7756 C C . ASP D 1 160 ? 10.890 67.957 22.039 1.00 9.96 159 ASP D C 1
ATOM 7757 O O . ASP D 1 160 ? 10.597 67.880 23.234 1.00 9.55 159 ASP D O 1
ATOM 7762 N N . ILE D 1 161 ? 11.041 69.122 21.395 1.00 13.51 160 ILE D N 1
ATOM 7763 C CA . ILE D 1 161 ? 10.657 70.406 21.996 1.00 12.76 160 ILE D CA 1
ATOM 7764 C C . ILE D 1 161 ? 9.163 70.541 21.760 1.00 10.83 160 ILE D C 1
ATOM 7765 O O . ILE D 1 161 ? 8.726 71.121 20.769 1.00 12.25 160 ILE D O 1
ATOM 7770 N N . LYS D 1 162 ? 8.401 69.940 22.681 1.00 13.45 161 LYS D N 1
ATOM 7771 C CA . LYS D 1 162 ? 6.958 69.719 22.563 1.00 12.84 161 LYS D CA 1
ATOM 7772 C C . LYS D 1 162 ? 6.299 69.777 23.961 1.00 12.37 161 LYS D C 1
ATOM 7773 O O . LYS D 1 162 ? 7.010 69.881 24.987 1.00 6.31 161 LYS D O 1
ATOM 7779 N N . PRO D 1 163 ? 4.946 69.718 24.024 1.00 15.70 162 PRO D N 1
ATOM 7780 C CA . PRO D 1 163 ? 4.347 69.771 25.354 1.00 13.60 162 PRO D CA 1
ATOM 7781 C C . PRO D 1 163 ? 4.861 68.670 26.289 1.00 13.75 162 PRO D C 1
ATOM 7782 O O . PRO D 1 163 ? 5.041 67.520 25.865 1.00 11.15 162 PRO D O 1
ATOM 7786 N N . GLY D 1 164 ? 5.078 69.034 27.555 1.00 13.49 163 GLY D N 1
ATOM 7787 C CA . GLY D 1 164 ? 5.594 68.110 28.574 1.00 13.35 163 GLY D CA 1
ATOM 7788 C C . GLY D 1 164 ? 7.117 68.067 28.646 1.00 12.75 163 GLY D C 1
ATOM 7789 O O . GLY D 1 164 ? 7.681 67.396 29.509 1.00 12.88 163 GLY D O 1
ATOM 7790 N N . THR D 1 165 ? 7.781 68.745 27.718 1.00 8.36 164 THR D N 1
ATOM 7791 C CA . THR D 1 165 ? 9.244 68.833 27.715 1.00 10.95 164 THR D CA 1
ATOM 7792 C C . THR D 1 165 ? 9.737 70.084 28.456 1.00 11.56 164 THR D C 1
ATOM 7793 O O . THR D 1 165 ? 9.112 71.138 28.409 1.00 10.88 164 THR D O 1
ATOM 7797 N N . THR D 1 166 ? 10.833 69.916 29.187 1.00 12.78 165 THR D N 1
ATOM 7798 C CA . THR D 1 166 ? 11.592 71.016 29.752 1.00 12.46 165 THR D CA 1
ATOM 7799 C C . THR D 1 166 ? 12.815 71.230 28.905 1.00 11.09 165 THR D C 1
ATOM 7800 O O . THR D 1 166 ? 13.579 70.293 28.648 1.00 12.56 165 THR D O 1
ATOM 7804 N N . VAL D 1 167 ? 13.017 72.473 28.513 1.00 11.51 166 VAL D N 1
ATOM 7805 C CA . VAL D 1 167 ? 14.154 72.871 27.720 1.00 9.80 166 VAL D CA 1
ATOM 7806 C C . VAL D 1 167 ? 15.106 73.689 28.603 1.00 12.56 166 VAL D C 1
ATOM 7807 O O . VAL D 1 167 ? 14.662 74.492 29.426 1.00 14.98 166 VAL D O 1
ATOM 7811 N N . TYR D 1 168 ? 16.409 73.487 28.413 1.00 11.85 167 TYR D N 1
ATOM 7812 C CA . TYR D 1 168 ? 17.449 74.192 29.157 1.00 11.04 167 TYR D CA 1
ATOM 7813 C C . TYR D 1 168 ? 18.276 75.012 28.177 1.00 11.54 167 TYR D C 1
ATOM 7814 O O . TYR D 1 168 ? 18.831 74.441 27.223 1.00 6.66 167 TYR D O 1
ATOM 7823 N N . LEU D 1 169 ? 18.306 76.333 28.386 1.00 9.59 168 LEU D N 1
ATOM 7824 C CA . LEU D 1 169 ? 19.084 77.274 27.549 1.00 11.22 168 LEU D CA 1
ATOM 7825 C C . LEU D 1 169 ? 19.969 78.134 28.426 1.00 11.48 168 LEU D C 1
ATOM 7826 O O . LEU D 1 169 ? 19.683 78.302 29.600 1.00 13.88 168 LEU D O 1
ATOM 7831 N N . PRO D 1 170 ? 21.055 78.680 27.867 1.00 10.61 169 PRO D N 1
ATOM 7832 C CA . PRO D 1 170 ? 21.973 79.484 28.668 1.00 10.35 169 PRO D CA 1
ATOM 7833 C C . PRO D 1 170 ? 21.500 80.918 28.872 1.00 9.78 169 PRO D C 1
ATOM 7834 O O . PRO D 1 170 ? 20.795 81.452 28.033 1.00 8.54 169 PRO D O 1
ATOM 7838 N N . VAL D 1 171 ? 21.887 81.512 29.992 1.00 9.79 170 VAL D N 1
ATOM 7839 C CA . VAL D 1 171 ? 21.765 82.946 30.193 1.00 8.78 170 VAL D CA 1
ATOM 7840 C C . VAL D 1 171 ? 23.141 83.540 30.037 1.00 10.95 170 VAL D C 1
ATOM 7841 O O . VAL D 1 171 ? 24.010 83.381 30.902 1.00 10.54 170 VAL D O 1
ATOM 7845 N N . GLU D 1 172 ? 23.352 84.213 28.916 1.00 10.18 171 GLU D N 1
ATOM 7846 C CA . GLU D 1 172 ? 24.615 84.864 28.661 1.00 9.82 171 GLU D CA 1
ATOM 7847 C C . GLU D 1 172 ? 24.530 86.368 28.864 1.00 9.89 171 GLU D C 1
ATOM 7848 O O . GLU D 1 172 ? 25.538 87.007 29.122 1.00 9.71 171 GLU D O 1
ATOM 7854 N N . VAL D 1 173 ? 23.338 86.935 28.764 1.00 11.26 172 VAL D N 1
ATOM 7855 C CA . VAL D 1 173 ? 23.129 88.347 29.100 1.00 13.44 172 VAL D CA 1
ATOM 7856 C C . VAL D 1 173 ? 22.064 88.452 30.187 1.00 13.26 172 VAL D C 1
ATOM 7857 O O . VAL D 1 173 ? 21.185 87.587 30.302 1.00 13.30 172 VAL D O 1
ATOM 7861 N N . ASP D 1 174 ? 22.162 89.494 31.010 1.00 12.39 173 ASP D N 1
ATOM 7862 C CA . ASP D 1 174 ? 21.242 89.621 32.126 1.00 9.88 173 ASP D CA 1
ATOM 7863 C C . ASP D 1 174 ? 19.801 89.685 31.578 1.00 9.39 173 ASP D C 1
ATOM 7864 O O . ASP D 1 174 ? 19.531 90.358 30.591 1.00 11.45 173 ASP D O 1
ATOM 7869 N N . GLY D 1 175 ? 18.898 88.918 32.198 1.00 8.97 174 GLY D N 1
ATOM 7870 C CA . GLY D 1 175 ? 17.518 88.815 31.764 1.00 10.60 174 GLY D CA 1
ATOM 7871 C C . GLY D 1 175 ? 17.272 87.726 30.734 1.00 10.38 174 GLY D C 1
ATOM 7872 O O . GLY D 1 175 ? 16.117 87.441 30.422 1.00 13.58 174 GLY D O 1
ATOM 7873 N N . ALA D 1 176 ? 18.344 87.130 30.199 1.00 9.75 175 ALA D N 1
ATOM 7874 C CA . ALA D 1 176 ? 18.266 86.042 29.179 1.00 7.79 175 ALA D CA 1
ATOM 7875 C C . ALA D 1 176 ? 17.822 86.506 27.814 1.00 7.22 175 ALA D C 1
ATOM 7876 O O . ALA D 1 176 ? 18.472 86.199 26.819 1.00 8.74 175 ALA D O 1
ATOM 7878 N N . LEU D 1 177 ? 16.663 87.171 27.771 1.00 9.50 176 LEU D N 1
ATOM 7879 C CA . LEU D 1 177 ? 15.984 87.553 26.534 1.00 7.71 176 LEU D CA 1
ATOM 7880 C C . LEU D 1 177 ? 15.558 86.312 25.741 1.00 8.27 176 LEU D C 1
ATOM 7881 O O . LEU D 1 177 ? 16.120 85.992 24.691 1.00 7.84 176 LEU D O 1
ATOM 7886 N N . LEU D 1 178 ? 14.545 85.621 26.257 1.00 7.46 177 LEU D N 1
ATOM 7887 C CA . LEU D 1 178 ? 13.985 84.431 25.642 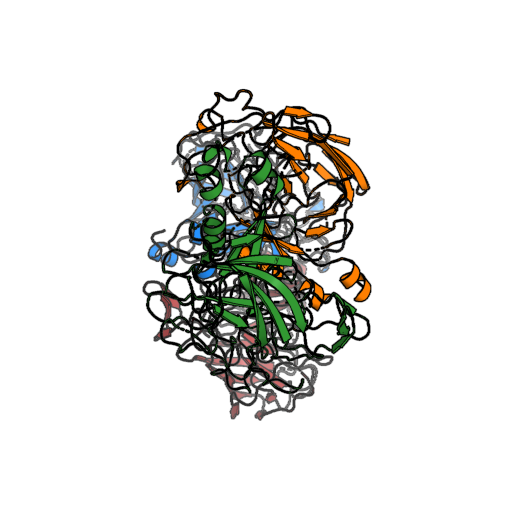1.00 5.14 177 LEU D CA 1
ATOM 7888 C C . LEU D 1 178 ? 13.043 84.844 24.491 1.00 7.74 177 LEU D C 1
ATOM 7889 O O . LEU D 1 178 ? 12.271 85.811 24.625 1.00 9.29 177 LEU D O 1
ATOM 7894 N N . ALA D 1 179 ? 13.131 84.146 23.359 1.00 7.39 178 ALA D N 1
ATOM 7895 C CA . ALA D 1 179 ? 12.221 84.356 22.229 1.00 6.53 178 ALA D CA 1
ATOM 7896 C C . ALA D 1 179 ? 11.967 83.003 21.567 1.00 8.63 178 ALA D C 1
ATOM 7897 O O . ALA D 1 179 ? 12.816 82.115 21.628 1.00 5.36 178 ALA D O 1
ATOM 7899 N N . LEU D 1 180 ? 10.787 82.838 20.969 1.00 11.41 179 LEU D N 1
ATOM 7900 C CA . LEU D 1 180 ? 10.416 81.591 20.293 1.00 10.60 179 LEU D CA 1
ATOM 7901 C C . LEU D 1 180 ? 9.449 81.812 19.152 1.00 9.85 179 LEU D C 1
ATOM 7902 O O . LEU D 1 180 ? 8.767 82.827 19.080 1.00 5.70 179 LEU D O 1
ATOM 7907 N N . GLY D 1 181 ? 9.414 80.837 18.252 1.00 10.40 180 GLY D N 1
ATOM 7908 C CA . GLY D 1 181 ? 8.498 80.846 17.120 1.00 10.59 180 GLY D CA 1
ATOM 7909 C C . GLY D 1 181 ? 8.623 79.552 16.325 1.00 7.41 180 GLY D C 1
ATOM 7910 O O . GLY D 1 181 ? 9.090 78.504 16.832 1.00 6.34 180 GLY D O 1
ATOM 7911 N N . ASP D 1 182 ? 8.205 79.628 15.076 1.00 9.72 181 ASP D N 1
ATOM 7912 C CA . ASP D 1 182 ? 8.356 78.534 14.130 1.00 9.09 181 ASP D CA 1
ATOM 7913 C C . ASP D 1 182 ? 7.742 77.248 14.667 1.00 7.75 181 ASP D C 1
ATOM 7914 O O . ASP D 1 182 ? 8.412 76.204 14.743 1.00 12.14 181 ASP D O 1
ATOM 7919 N N . LEU D 1 183 ? 6.470 77.328 15.025 1.00 7.31 182 LEU D N 1
ATOM 7920 C CA . LEU D 1 183 ? 5.705 76.134 15.429 1.00 7.43 182 LEU D CA 1
ATOM 7921 C C . LEU D 1 183 ? 5.468 75.222 14.248 1.00 6.25 182 LEU D C 1
ATOM 7922 O O . LEU D 1 183 ? 5.346 75.665 13.091 1.00 8.18 182 LEU D O 1
ATOM 7927 N N . HIS D 1 184 ? 5.417 73.930 14.534 1.00 8.37 183 HIS D N 1
ATOM 7928 C CA . HIS D 1 184 ? 5.066 72.940 13.537 1.00 7.80 183 HIS D CA 1
ATOM 7929 C C . HIS D 1 184 ? 3.912 72.101 14.022 1.00 8.07 183 HIS D C 1
ATOM 7930 O O . HIS D 1 184 ? 3.847 71.785 15.222 1.00 7.76 183 HIS D O 1
ATOM 7937 N N . ALA D 1 185 ? 3.030 71.735 13.071 1.00 5.20 184 ALA D N 1
ATOM 7938 C CA . ALA D 1 185 ? 1.927 70.790 13.286 1.00 9.01 184 ALA D CA 1
ATOM 7939 C C . ALA D 1 185 ? 2.417 69.337 13.232 1.00 12.00 184 ALA D C 1
ATOM 7940 O O . ALA D 1 185 ? 1.873 68.453 13.921 1.00 9.77 184 ALA D O 1
ATOM 7942 N N . ALA D 1 186 ? 3.434 69.118 12.405 1.00 9.39 185 ALA D N 1
ATOM 7943 C CA . ALA D 1 186 ? 4.144 67.826 12.303 1.00 10.95 185 ALA D CA 1
ATOM 7944 C C . ALA D 1 186 ? 5.534 68.045 11.689 1.00 9.53 185 ALA D C 1
ATOM 7945 O O . ALA D 1 186 ? 5.763 69.006 10.977 1.00 10.50 185 ALA D O 1
ATOM 7955 N N . GLY D 1 188 ? 9.209 65.289 10.974 1.00 10.13 187 GLY D N 1
ATOM 7956 C CA . GLY D 1 188 ? 10.084 64.196 11.365 1.00 12.20 187 GLY D CA 1
ATOM 7957 C C . GLY D 1 188 ? 11.526 64.600 11.625 1.00 10.02 187 GLY D C 1
ATOM 7958 O O . GLY D 1 188 ? 11.980 65.641 11.155 1.00 12.03 187 GLY D O 1
ATOM 7959 N N . ASP D 1 189 ? 12.259 63.747 12.349 1.00 10.97 188 ASP D N 1
ATOM 7960 C CA . ASP D 1 189 ? 13.708 63.911 12.521 1.00 8.42 188 ASP D CA 1
ATOM 7961 C C . ASP D 1 189 ? 14.386 64.107 11.133 1.00 6.86 188 ASP D C 1
ATOM 7962 O O . ASP D 1 189 ? 14.175 63.337 10.190 1.00 10.39 188 ASP D O 1
ATOM 7967 N N . GLY D 1 190 ? 15.230 65.129 11.058 1.00 6.69 189 GLY D N 1
ATOM 7968 C CA . GLY D 1 190 ? 15.891 65.516 9.824 1.00 6.24 189 GLY D CA 1
ATOM 7969 C C . GLY D 1 190 ? 15.265 66.714 9.117 1.00 9.04 189 GLY D C 1
ATOM 7970 O O . GLY D 1 190 ? 15.999 67.486 8.482 1.00 7.97 189 GLY D O 1
ATOM 7971 N N . GLU D 1 191 ? 13.935 66.857 9.172 1.00 7.58 190 GLU D N 1
ATOM 7972 C CA . GLU D 1 191 ? 13.198 67.940 8.450 1.00 9.27 190 GLU D CA 1
ATOM 7973 C C . GLU D 1 191 ? 13.662 68.062 6.975 1.00 11.58 190 GLU D C 1
ATOM 7974 O O . GLU D 1 191 ? 13.885 69.152 6.459 1.00 7.65 190 GLU D O 1
ATOM 7980 N N . ILE D 1 192 ? 13.760 66.910 6.316 1.00 9.86 191 ILE D N 1
ATOM 7981 C CA . ILE D 1 192 ? 14.599 66.720 5.150 1.00 9.61 191 ILE D CA 1
ATOM 7982 C C . ILE D 1 192 ? 14.234 67.575 3.926 1.00 11.75 191 ILE D C 1
ATOM 7983 O O . ILE D 1 192 ? 15.078 67.806 3.093 1.00 12.63 191 ILE D O 1
ATOM 7988 N N . LEU D 1 193 ? 12.986 68.017 3.835 1.00 13.58 192 LEU D N 1
ATOM 7989 C CA . LEU D 1 193 ? 12.538 68.817 2.708 1.00 13.86 192 LEU D CA 1
ATOM 7990 C C . LEU D 1 193 ? 13.124 70.213 2.805 1.00 13.11 192 LEU D C 1
ATOM 7991 O O . LEU D 1 193 ? 13.551 70.753 1.797 1.00 13.44 192 LEU D O 1
ATOM 7996 N N . ILE D 1 194 ? 13.165 70.735 4.041 1.00 13.91 193 ILE D N 1
ATOM 7997 C CA . ILE D 1 194 ? 13.477 72.150 4.382 1.00 15.63 193 ILE D CA 1
ATOM 7998 C C . ILE D 1 194 ? 12.546 72.606 5.496 1.00 14.35 193 ILE D C 1
ATOM 7999 O O . ILE D 1 194 ? 12.886 73.481 6.291 1.00 13.96 193 ILE D O 1
ATOM 8004 N N . CYS D 1 195 ? 11.371 71.988 5.591 1.00 13.24 194 CYS D N 1
ATOM 8005 C CA . CYS D 1 195 ? 10.330 72.486 6.490 1.00 14.09 194 CYS D CA 1
ATOM 8006 C C . CYS D 1 195 ? 9.522 71.355 7.125 1.00 12.29 194 CYS D C 1
ATOM 8007 O O . CYS D 1 195 ? 9.521 70.230 6.631 1.00 11.90 194 CYS D O 1
ATOM 8010 N N . GLY D 1 196 ? 8.880 71.674 8.247 1.00 12.63 195 GLY D N 1
ATOM 8011 C CA . GLY D 1 196 ? 7.785 70.894 8.775 1.00 12.13 195 GLY D CA 1
ATOM 8012 C C . GLY D 1 196 ? 6.460 71.436 8.228 1.00 10.42 195 GLY D C 1
ATOM 8013 O O . GLY D 1 196 ? 6.417 72.238 7.266 1.00 8.72 195 GLY D O 1
ATOM 8014 N N . VAL D 1 197 ? 5.363 70.995 8.813 1.00 10.73 196 VAL D N 1
ATOM 8015 C CA . VAL D 1 197 ? 4.081 71.632 8.522 1.00 9.26 196 VAL D CA 1
ATOM 8016 C C . VAL D 1 197 ? 4.044 72.898 9.360 1.00 7.62 196 VAL D C 1
ATOM 8017 O O . VAL D 1 197 ? 3.779 72.852 10.565 1.00 8.14 196 VAL D O 1
ATOM 8021 N N . GLU D 1 198 ? 4.390 74.003 8.692 1.00 8.41 197 GLU D N 1
ATOM 8022 C CA . GLU D 1 198 ? 4.579 75.318 9.301 1.00 8.65 197 GLU D CA 1
ATOM 8023 C C . GLU D 1 198 ? 3.249 75.903 9.731 1.00 11.01 197 GLU D C 1
ATOM 8024 O O . GLU D 1 198 ? 2.281 75.832 8.980 1.00 11.26 197 GLU D O 1
ATOM 8030 N N . ILE D 1 199 ? 3.194 76.491 10.926 1.00 7.57 198 ILE D N 1
ATOM 8031 C CA . ILE D 1 199 ? 1.910 76.946 11.441 1.00 7.85 198 ILE D CA 1
ATOM 8032 C C . ILE D 1 199 ? 2.023 77.962 12.594 1.00 8.62 198 ILE D C 1
ATOM 8033 O O . ILE D 1 199 ? 2.959 77.910 13.377 1.00 9.80 198 ILE D O 1
ATOM 8038 N N . ALA D 1 200 ? 1.043 78.860 12.696 1.00 8.81 199 ALA D N 1
ATOM 8039 C CA . ALA D 1 200 ? 0.941 79.801 13.811 1.00 8.84 199 ALA D CA 1
ATOM 8040 C C . ALA D 1 200 ? 0.270 79.107 15.014 1.00 10.46 199 ALA D C 1
ATOM 8041 O O . ALA D 1 200 ? -0.378 78.068 14.888 1.00 10.72 199 ALA D O 1
ATOM 8043 N N . GLY D 1 201 ? 0.410 79.720 16.175 1.00 10.55 200 GLY D N 1
ATOM 8044 C CA . GLY D 1 201 ? -0.108 79.145 17.389 1.00 10.81 200 GLY D CA 1
ATOM 8045 C C . GLY D 1 201 ? 0.164 79.960 18.633 1.00 12.31 200 GLY D C 1
ATOM 8046 O O . GLY D 1 201 ? 0.498 81.154 18.577 1.00 7.76 200 GLY D O 1
ATOM 8047 N N . THR D 1 202 ? -0.048 79.310 19.766 1.00 15.28 201 THR D N 1
ATOM 8048 C CA . THR D 1 202 ? 0.127 79.926 21.072 1.00 16.52 201 THR D CA 1
ATOM 8049 C C . THR D 1 202 ? 0.820 78.916 21.973 1.00 16.04 201 THR D C 1
ATOM 8050 O O . THR D 1 202 ? 0.324 77.802 22.148 1.00 18.78 201 THR D O 1
ATOM 8054 N N . VAL D 1 203 ? 1.967 79.300 22.531 1.00 13.09 202 VAL D N 1
ATOM 8055 C CA . VAL D 1 203 ? 2.670 78.465 23.495 1.00 12.87 202 VAL D CA 1
ATOM 8056 C C . VAL D 1 203 ? 2.520 78.942 24.960 1.00 12.76 202 VAL D C 1
ATOM 8057 O O . VAL D 1 203 ? 2.775 80.101 25.261 1.00 14.18 202 VAL D O 1
ATOM 8061 N N . THR D 1 204 ? 2.187 78.035 25.877 1.00 15.13 203 THR D N 1
ATOM 8062 C CA . THR D 1 204 ? 2.185 78.346 27.322 1.00 12.57 203 THR D CA 1
ATOM 8063 C C . THR D 1 204 ? 3.389 77.694 27.962 1.00 13.93 203 THR D C 1
ATOM 8064 O O . THR D 1 204 ? 3.574 76.490 27.848 1.00 11.40 203 THR D O 1
ATOM 8068 N N . LEU D 1 205 ? 4.226 78.487 28.619 1.00 14.48 204 LEU D N 1
ATOM 8069 C CA . LEU D 1 205 ? 5.377 77.919 29.286 1.00 13.17 204 LEU D CA 1
ATOM 8070 C C . LEU D 1 205 ? 5.517 78.447 30.714 1.00 12.03 204 LEU D C 1
ATOM 8071 O O . LEU D 1 205 ? 4.890 79.433 31.086 1.00 11.74 204 LEU D O 1
ATOM 8076 N N . LYS D 1 206 ? 6.289 77.718 31.512 1.00 11.62 205 LYS D N 1
ATOM 8077 C CA . LYS D 1 206 ? 6.742 78.164 32.817 1.00 11.04 205 LYS D CA 1
ATOM 8078 C C . LYS D 1 206 ? 8.242 78.329 32.692 1.00 12.07 205 LYS D C 1
ATOM 8079 O O . LYS D 1 206 ? 8.937 77.474 32.107 1.00 13.67 205 LYS D O 1
ATOM 8085 N N . VAL D 1 207 ? 8.742 79.436 33.214 1.00 10.99 206 VAL D N 1
ATOM 8086 C CA . VAL D 1 207 ? 10.151 79.730 33.113 1.00 11.56 206 VAL D CA 1
ATOM 8087 C C . VAL D 1 207 ? 10.758 79.842 34.509 1.00 11.72 206 VAL D C 1
ATOM 8088 O O . VAL D 1 207 ? 10.316 80.655 35.340 1.00 9.57 206 VAL D O 1
ATOM 8092 N N . ASN D 1 208 ? 11.746 78.982 34.768 1.00 11.27 207 ASN D N 1
ATOM 8093 C CA . ASN D 1 208 ? 12.530 79.014 36.008 1.00 12.00 207 ASN D CA 1
ATOM 8094 C C . ASN D 1 208 ? 14.005 79.369 35.776 1.00 12.10 207 ASN D C 1
ATOM 8095 O O . ASN D 1 208 ? 14.607 78.934 34.805 1.00 14.77 207 ASN D O 1
ATOM 8100 N N . VAL D 1 209 ? 14.567 80.182 36.673 1.00 11.81 208 VAL D N 1
ATOM 8101 C CA . VAL D 1 209 ? 15.975 80.555 36.641 1.00 12.38 208 VAL D CA 1
ATOM 8102 C C . VAL D 1 209 ? 16.740 79.562 37.515 1.00 13.26 208 VAL D C 1
ATOM 8103 O O . VAL D 1 209 ? 16.423 79.387 38.692 1.00 11.53 208 VAL D O 1
ATOM 8107 N N . LYS D 1 210 ? 17.708 78.859 36.916 1.00 12.96 209 LYS D N 1
ATOM 8108 C CA . LYS D 1 210 ? 18.636 78.035 37.665 1.00 13.19 209 LYS D CA 1
ATOM 8109 C C . LYS D 1 210 ? 19.984 78.742 37.759 1.00 16.28 209 LYS D C 1
ATOM 8110 O O . LYS D 1 210 ? 20.572 79.172 36.743 1.00 13.45 209 LYS D O 1
ATOM 8116 N N . LYS D 1 211 ? 20.468 78.851 38.993 1.00 17.52 210 LYS D N 1
ATOM 8117 C CA . LYS D 1 211 ? 21.702 79.560 39.280 1.00 20.05 210 LYS D CA 1
ATOM 8118 C C . LYS D 1 211 ? 22.978 78.730 39.077 1.00 22.15 210 LYS D C 1
ATOM 8119 O O . LYS D 1 211 ? 24.084 79.263 39.141 1.00 25.22 210 LYS D O 1
ATOM 8125 N N . GLU D 1 212 ? 22.835 77.435 38.819 1.00 24.00 211 GLU D N 1
ATOM 8126 C CA . GLU D 1 212 ? 23.973 76.584 38.461 1.00 24.48 211 GLU D CA 1
ATOM 8127 C C . GLU D 1 212 ? 23.704 75.893 37.119 1.00 25.68 211 GLU D C 1
ATOM 8128 O O . GLU D 1 212 ? 22.672 75.243 36.932 1.00 24.39 211 GLU D O 1
ATOM 8130 N N . ARG D 1 213 ? 24.643 76.039 36.199 1.00 25.62 212 ARG D N 1
ATOM 8131 C CA . ARG D 1 213 ? 24.553 75.413 34.902 1.00 28.76 212 ARG D CA 1
ATOM 8132 C C . ARG D 1 213 ? 25.126 73.988 34.955 1.00 30.09 212 ARG D C 1
ATOM 8133 O O . ARG D 1 213 ? 26.322 73.788 34.787 1.00 29.85 212 ARG D O 1
ATOM 8149 N N . PHE D 1 215 ? 24.985 71.279 33.093 1.00 26.60 214 PHE D N 1
ATOM 8150 C CA . PHE D 1 215 ? 25.369 70.487 31.924 1.00 22.70 214 PHE D CA 1
ATOM 8151 C C . PHE D 1 215 ? 25.460 71.340 30.657 1.00 20.42 214 PHE D C 1
ATOM 8152 O O . PHE D 1 215 ? 25.000 72.481 30.660 1.00 16.06 214 PHE D O 1
ATOM 8160 N N . PRO D 1 216 ? 26.079 70.798 29.580 1.00 18.39 215 PRO D N 1
ATOM 8161 C CA . PRO D 1 216 ? 26.255 71.611 28.380 1.00 16.99 215 PRO D CA 1
ATOM 8162 C C . PRO D 1 216 ? 24.944 71.889 27.629 1.00 14.72 215 PRO D C 1
ATOM 8163 O O . PRO D 1 216 ? 24.060 71.030 27.561 1.00 15.86 215 PRO D O 1
ATOM 8167 N N . LEU D 1 217 ? 24.815 73.099 27.093 1.00 13.21 216 LEU D N 1
ATOM 8168 C CA . LEU D 1 217 ? 23.537 73.567 26.560 1.00 10.85 216 LEU D CA 1
ATOM 8169 C C . LEU D 1 217 ? 23.559 73.772 25.043 1.00 10.06 216 LEU D C 1
ATOM 8170 O O . LEU D 1 217 ? 24.636 73.956 24.447 1.00 11.14 216 LEU D O 1
ATOM 8175 N N . PRO D 1 218 ? 22.382 73.744 24.402 1.00 6.69 217 PRO D N 1
ATOM 8176 C CA . PRO D 1 218 ? 21.050 73.406 24.926 1.00 7.27 217 PRO D CA 1
ATOM 8177 C C . PRO D 1 218 ? 20.891 71.957 25.279 1.00 5.02 217 PRO D C 1
ATOM 8178 O O . PRO D 1 218 ? 21.590 71.087 24.752 1.00 7.17 217 PRO D O 1
ATOM 8182 N N . ALA D 1 219 ? 19.892 71.707 26.100 1.00 8.10 218 ALA D N 1
ATOM 8183 C CA . ALA D 1 219 ? 19.547 70.367 26.509 1.00 5.91 218 ALA D CA 1
ATOM 8184 C C . ALA D 1 219 ? 18.047 70.356 26.783 1.00 8.01 218 ALA D C 1
ATOM 8185 O O . ALA D 1 219 ? 17.385 71.405 26.850 1.00 7.84 218 ALA D O 1
ATOM 8187 N N . LEU D 1 220 ? 17.487 69.164 26.938 1.00 9.69 219 LEU D N 1
ATOM 8188 C CA . LEU D 1 220 ? 16.067 69.056 27.197 1.00 9.62 219 LEU D CA 1
ATOM 8189 C C . LEU D 1 220 ? 15.759 67.786 27.949 1.00 10.45 219 LEU D C 1
ATOM 8190 O O . LEU D 1 220 ? 16.566 66.863 27.993 1.00 9.64 219 LEU D O 1
ATOM 8195 N N . LYS D 1 221 ? 14.586 67.760 28.569 1.00 11.04 220 LYS D N 1
ATOM 8196 C CA . LYS D 1 221 ? 14.140 66.599 29.310 1.00 13.17 220 LYS D CA 1
ATOM 8197 C C . LYS D 1 221 ? 12.683 66.308 28.970 1.00 10.78 220 LYS D C 1
ATOM 8198 O O . LYS D 1 221 ? 11.837 67.186 29.001 1.00 9.62 220 LYS D O 1
ATOM 8204 N N . THR D 1 222 ? 12.413 65.073 28.601 1.00 12.08 221 THR D N 1
ATOM 8205 C CA . THR D 1 222 ? 11.063 64.588 28.434 1.00 14.34 221 THR D CA 1
ATOM 8206 C C . THR D 1 222 ? 10.632 63.827 29.703 1.00 11.55 221 THR D C 1
ATOM 8207 O O . THR D 1 222 ? 11.326 63.787 30.735 1.00 10.75 221 THR D O 1
ATOM 8211 N N . ASP D 1 223 ? 9.470 63.210 29.604 1.00 13.61 222 ASP D N 1
ATOM 8212 C CA . ASP D 1 223 ? 8.959 62.333 30.623 1.00 12.85 222 ASP D CA 1
ATOM 8213 C C . ASP D 1 223 ? 9.884 61.150 30.946 1.00 10.84 222 ASP D C 1
ATOM 8214 O O . ASP D 1 223 ? 9.827 60.626 32.037 1.00 8.24 222 ASP D O 1
ATOM 8219 N N . THR D 1 224 ? 10.742 60.752 30.005 1.00 11.80 223 THR D N 1
ATOM 8220 C CA . THR D 1 224 ? 11.521 59.492 30.122 1.00 10.23 223 THR D CA 1
ATOM 8221 C C . THR D 1 224 ? 13.038 59.642 29.847 1.00 9.62 223 THR D C 1
ATOM 8222 O O . THR D 1 224 ? 13.827 58.785 30.228 1.00 8.77 223 THR D O 1
ATOM 8226 N N . HIS D 1 225 ? 13.445 60.719 29.183 1.00 8.82 224 HIS D N 1
ATOM 8227 C CA . HIS D 1 225 ? 14.815 60.848 28.684 1.00 10.33 224 HIS D CA 1
ATOM 8228 C C . HIS D 1 225 ? 15.387 62.256 28.876 1.00 10.86 224 HIS D C 1
ATOM 8229 O O . HIS D 1 225 ? 14.655 63.236 28.958 1.00 9.49 224 HIS D O 1
ATOM 8236 N N . PHE D 1 226 ? 16.710 62.323 28.946 1.00 10.64 225 PHE D N 1
ATOM 8237 C CA . PHE D 1 226 ? 17.431 63.574 28.997 1.00 10.28 225 PHE D CA 1
ATOM 8238 C C . PHE D 1 226 ? 18.291 63.632 27.738 1.00 8.41 225 PHE D C 1
ATOM 8239 O O . PHE D 1 226 ? 18.813 62.604 27.303 1.00 7.47 225 PHE D O 1
ATOM 8255 N N . THR D 1 228 ? 21.214 65.983 25.351 1.00 8.35 227 THR D N 1
ATOM 8256 C CA . THR D 1 228 ? 22.115 67.061 24.974 1.00 10.75 227 THR D CA 1
ATOM 8257 C C . THR D 1 228 ? 22.059 67.359 23.480 1.00 11.82 227 THR D C 1
ATOM 8258 O O . THR D 1 228 ? 22.091 66.453 22.665 1.00 8.60 227 THR D O 1
ATOM 8262 N N . ILE D 1 229 ? 22.002 68.650 23.136 1.00 11.65 228 ILE D N 1
ATOM 8263 C CA . ILE D 1 229 ? 21.857 69.136 21.752 1.00 9.61 228 ILE D CA 1
ATOM 8264 C C . ILE D 1 229 ? 23.133 69.917 21.350 1.00 9.55 228 ILE D C 1
ATOM 8265 O O . ILE D 1 229 ? 23.729 70.593 22.176 1.00 8.60 228 ILE D O 1
ATOM 8270 N N . ALA D 1 230 ? 23.561 69.743 20.101 1.00 6.58 229 ALA D N 1
ATOM 8271 C CA . ALA D 1 230 ? 24.659 70.501 19.505 1.00 9.99 229 ALA D CA 1
ATOM 8272 C C . ALA D 1 230 ? 24.409 70.687 18.010 1.00 10.18 229 ALA D C 1
ATOM 8273 O O . ALA D 1 230 ? 23.773 69.849 17.354 1.00 9.76 229 ALA D O 1
ATOM 8275 N N . SER D 1 231 ? 24.887 71.820 17.517 1.00 10.17 230 SER D N 1
ATOM 8276 C CA . SER D 1 231 ? 24.729 72.252 16.151 1.00 7.25 230 SER D CA 1
ATOM 8277 C C . SER D 1 231 ? 26.112 72.586 15.611 1.00 11.05 230 SER D C 1
ATOM 8278 O O . SER D 1 231 ? 26.975 73.098 16.333 1.00 11.64 230 SER D O 1
ATOM 8281 N N . ALA D 1 232 ? 26.294 72.298 14.334 1.00 11.32 231 ALA D N 1
ATOM 8282 C CA . ALA D 1 232 ? 27.567 72.470 13.666 1.00 11.50 231 ALA D CA 1
ATOM 8283 C C . ALA D 1 232 ? 27.350 72.547 12.168 1.00 10.37 231 ALA D C 1
ATOM 8284 O O . ALA D 1 232 ? 26.256 72.322 11.659 1.00 7.66 231 ALA D O 1
ATOM 8286 N N . GLU D 1 233 ? 28.410 72.868 11.447 1.00 10.98 232 GLU D N 1
ATOM 8287 C CA . GLU D 1 233 ? 28.323 72.972 10.005 1.00 14.17 232 GLU D CA 1
ATOM 8288 C C . GLU D 1 233 ? 28.016 71.616 9.401 1.00 13.17 232 GLU D C 1
ATOM 8289 O O . GLU D 1 233 ? 27.334 71.548 8.400 1.00 16.38 232 GLU D O 1
ATOM 8295 N N . THR D 1 234 ? 28.533 70.545 10.003 1.00 9.33 233 THR D N 1
ATOM 8296 C CA . THR D 1 234 ? 28.322 69.222 9.465 1.00 10.16 233 THR D CA 1
ATOM 8297 C C . THR D 1 234 ? 27.457 68.468 10.473 1.00 9.15 233 THR D C 1
ATOM 8298 O O . THR D 1 234 ? 27.512 68.748 11.658 1.00 9.51 233 THR D O 1
ATOM 8302 N N . LEU D 1 235 ? 26.689 67.494 9.998 1.00 7.89 234 LEU D N 1
ATOM 8303 C CA . LEU D 1 235 ? 26.046 66.546 10.900 1.00 9.05 234 LEU D CA 1
ATOM 8304 C C . LEU D 1 235 ? 27.099 65.692 11.619 1.00 9.26 234 LEU D C 1
ATOM 8305 O O . LEU D 1 235 ? 26.944 65.350 12.793 1.00 7.92 234 LEU D O 1
ATOM 8310 N N . ASP D 1 236 ? 28.184 65.383 10.923 1.00 9.32 235 ASP D N 1
ATOM 8311 C CA . ASP D 1 236 ? 29.277 64.635 11.526 1.00 11.59 235 ASP D CA 1
ATOM 8312 C C . ASP D 1 236 ? 29.797 65.305 12.800 1.00 12.25 235 ASP D C 1
ATOM 8313 O O . ASP D 1 236 ? 30.016 64.641 13.818 1.00 14.61 235 ASP D O 1
ATOM 8318 N N . ALA D 1 237 ? 29.999 66.624 12.727 1.00 11.35 236 ALA D N 1
ATOM 8319 C CA . ALA D 1 237 ? 30.507 67.403 13.843 1.00 10.05 236 ALA D CA 1
ATOM 8320 C C . ALA D 1 237 ? 29.438 67.619 14.906 1.00 10.68 236 ALA D C 1
ATOM 8321 O O . ALA D 1 237 ? 29.758 67.546 16.081 1.00 12.96 236 ALA D O 1
ATOM 8323 N N . ALA D 1 238 ? 28.176 67.846 14.533 1.00 9.27 237 ALA D N 1
ATOM 8324 C CA . ALA D 1 238 ? 27.114 68.085 15.550 1.00 11.12 237 ALA D CA 1
ATOM 8325 C C . ALA D 1 238 ? 26.850 66.825 16.386 1.00 8.92 237 ALA D C 1
ATOM 8326 O O . ALA D 1 238 ? 26.643 66.882 17.614 1.00 10.67 237 ALA D O 1
ATOM 8328 N N . ALA D 1 239 ? 26.851 65.680 15.701 1.00 9.58 238 ALA D N 1
ATOM 8329 C CA . ALA D 1 239 ? 26.719 64.364 16.333 1.00 7.98 238 ALA D CA 1
ATOM 8330 C C . ALA D 1 239 ? 27.831 64.090 17.357 1.00 7.95 238 ALA D C 1
ATOM 8331 O O . ALA D 1 239 ? 27.559 63.642 18.470 1.00 9.91 238 ALA D O 1
ATOM 8333 N N . VAL D 1 240 ? 29.078 64.334 16.968 1.00 9.70 239 VAL D N 1
ATOM 8334 C CA . VAL D 1 240 ? 30.208 64.144 17.877 1.00 11.37 239 VAL D CA 1
ATOM 8335 C C . VAL D 1 240 ? 30.087 65.064 19.075 1.00 11.92 239 VAL D C 1
ATOM 8336 O O . VAL D 1 240 ? 30.203 64.614 20.235 1.00 14.43 239 VAL D O 1
ATOM 8340 N N . GLN D 1 241 ? 29.821 66.344 18.821 1.00 9.82 240 GLN D N 1
ATOM 8341 C CA . GLN D 1 241 ? 29.721 67.294 19.916 1.00 10.83 240 GLN D CA 1
ATOM 8342 C C . GLN D 1 241 ? 28.590 66.958 20.862 1.00 9.13 240 GLN D C 1
ATOM 8343 O O . GLN D 1 241 ? 28.757 67.060 22.065 1.00 10.44 240 GLN D O 1
ATOM 8349 N N . ALA D 1 242 ? 27.431 66.638 20.318 1.00 11.51 241 ALA D N 1
ATOM 8350 C CA . ALA D 1 242 ? 26.288 66.235 21.161 1.00 9.12 241 ALA D CA 1
ATOM 8351 C C . ALA D 1 242 ? 26.603 65.048 22.071 1.00 11.10 241 ALA D C 1
ATOM 8352 O O . ALA D 1 242 ? 26.141 64.974 23.217 1.00 9.84 241 ALA D O 1
ATOM 8354 N N . THR D 1 243 ? 27.366 64.106 21.531 1.00 11.49 242 THR D N 1
ATOM 8355 C CA . THR D 1 243 ? 27.750 62.880 22.226 1.00 11.66 242 THR D CA 1
ATOM 8356 C C . THR D 1 243 ? 28.739 63.198 23.327 1.00 10.45 242 THR D C 1
ATOM 8357 O O . THR D 1 243 ? 28.547 62.761 24.472 1.00 8.68 242 THR D O 1
ATOM 8361 N N . LYS D 1 244 ? 29.778 63.966 22.979 1.00 10.76 243 LYS D N 1
ATOM 8362 C CA . LYS D 1 244 ? 30.776 64.414 23.953 1.00 12.86 243 LYS D CA 1
ATOM 8363 C C . LYS D 1 244 ? 30.145 65.225 25.049 1.00 11.97 243 LYS D C 1
ATOM 8364 O O . LYS D 1 244 ? 30.576 65.112 26.195 1.00 11.28 243 LYS D O 1
ATOM 8370 N N . ASN D 1 245 ? 29.155 66.057 24.696 1.00 12.41 244 ASN D N 1
ATOM 8371 C CA . ASN D 1 245 ? 28.404 66.810 25.700 1.00 13.43 244 ASN D CA 1
ATOM 8372 C C . ASN D 1 245 ? 27.776 65.905 26.747 1.00 11.47 244 ASN D C 1
ATOM 8373 O O . ASN D 1 245 ? 27.936 66.147 27.950 1.00 12.81 244 ASN D O 1
ATOM 8386 N N . ALA D 1 247 ? 28.623 62.662 27.465 1.00 12.32 246 ALA D N 1
ATOM 8387 C CA . ALA D 1 247 ? 29.609 61.793 28.115 1.00 12.96 246 ALA D CA 1
ATOM 8388 C C . ALA D 1 247 ? 30.366 62.521 29.218 1.00 13.62 246 ALA D C 1
ATOM 8389 O O . ALA D 1 247 ? 30.588 61.964 30.294 1.00 11.60 246 ALA D O 1
ATOM 8391 N N . THR D 1 248 ? 30.785 63.757 28.927 1.00 16.10 247 THR D N 1
ATOM 8392 C CA . THR D 1 248 ? 31.511 64.571 29.889 1.00 16.29 247 THR D CA 1
ATOM 8393 C C . THR D 1 248 ? 30.624 64.959 31.072 1.00 16.82 247 THR D C 1
ATOM 8394 O O . THR D 1 248 ? 31.095 64.981 32.210 1.00 15.09 247 THR D O 1
ATOM 8398 N N . PHE D 1 249 ? 29.354 65.255 30.790 1.00 15.31 248 PHE D N 1
ATOM 8399 C CA . PHE D 1 249 ? 28.335 65.497 31.835 1.00 15.07 248 PHE D CA 1
ATOM 8400 C C . PHE D 1 249 ? 28.152 64.301 32.772 1.00 13.25 248 PHE D C 1
ATOM 8401 O O . PHE D 1 249 ? 28.172 64.441 34.022 1.00 8.03 248 PHE D O 1
ATOM 8409 N N . LEU D 1 250 ? 27.941 63.146 32.143 1.00 12.56 249 LEU D N 1
ATOM 8410 C CA . LEU D 1 250 ? 27.801 61.858 32.824 1.00 15.35 249 LEU D CA 1
ATOM 8411 C C . LEU D 1 250 ? 29.035 61.578 33.664 1.00 15.54 249 LEU D C 1
ATOM 8412 O O . LEU D 1 250 ? 28.921 61.287 34.861 1.00 18.64 249 LEU D O 1
ATOM 8417 N N . ALA D 1 251 ? 30.209 61.711 33.044 1.00 13.46 250 ALA D N 1
ATOM 8418 C CA . ALA D 1 251 ? 31.468 61.534 33.734 1.00 13.14 250 ALA D CA 1
ATOM 8419 C C . ALA D 1 251 ? 31.626 62.516 34.922 1.00 14.87 250 ALA D C 1
ATOM 8420 O O . ALA D 1 251 ? 31.772 62.074 36.066 1.00 15.19 250 ALA D O 1
ATOM 8422 N N . ASN D 1 252 ? 31.579 63.828 34.655 1.00 15.17 251 ASN D N 1
ATOM 8423 C CA . ASN D 1 252 ? 31.631 64.882 35.698 1.00 14.76 251 ASN D CA 1
ATOM 8424 C C . ASN D 1 252 ? 30.748 64.691 36.921 1.00 13.71 251 ASN D C 1
ATOM 8425 O O . ASN D 1 252 ? 31.189 64.849 38.054 1.00 12.07 251 ASN D O 1
ATOM 8430 N N . ARG D 1 253 ? 29.480 64.437 36.657 1.00 11.17 252 ARG D N 1
ATOM 8431 C CA . ARG D 1 253 ? 28.461 64.430 37.675 1.00 12.55 252 ARG D CA 1
ATOM 8432 C C . ARG D 1 253 ? 28.233 63.053 38.297 1.00 12.61 252 ARG D C 1
ATOM 8433 O O . ARG D 1 253 ? 27.452 62.955 39.243 1.00 11.71 252 ARG D O 1
ATOM 8436 N N . THR D 1 254 ? 28.888 61.996 37.808 1.00 10.76 253 THR D N 1
ATOM 8437 C CA . THR D 1 254 ? 28.694 60.672 38.433 1.00 11.87 253 THR D CA 1
ATOM 8438 C C . THR D 1 254 ? 30.004 59.964 38.806 1.00 11.11 253 THR D C 1
ATOM 8439 O O . THR D 1 254 ? 31.108 60.380 38.405 1.00 9.74 253 THR D O 1
ATOM 8443 N N . ALA D 1 255 ? 29.856 58.872 39.563 1.00 8.20 254 ALA D N 1
ATOM 8444 C CA . ALA D 1 255 ? 30.978 58.018 39.949 1.00 6.20 254 ALA D CA 1
ATOM 8445 C C . ALA D 1 255 ? 31.597 57.276 38.763 1.00 7.15 254 ALA D C 1
ATOM 8446 O O . ALA D 1 255 ? 32.636 56.614 38.923 1.00 7.27 254 ALA D O 1
ATOM 8448 N N . LEU D 1 256 ? 30.948 57.360 37.598 1.00 8.66 255 LEU D N 1
ATOM 8449 C CA . LEU D 1 256 ? 31.472 56.816 36.345 1.00 9.12 255 LEU D CA 1
ATOM 8450 C C . LEU D 1 256 ? 32.718 57.556 35.902 1.00 9.50 255 LEU D C 1
ATOM 8451 O O . LEU D 1 256 ? 32.807 58.775 36.027 1.00 11.66 255 LEU D O 1
ATOM 8456 N N . SER D 1 257 ? 33.675 56.809 35.369 1.00 8.98 256 SER D N 1
ATOM 8457 C CA . SER D 1 257 ? 34.792 57.390 34.653 1.00 11.14 256 SER D CA 1
ATOM 8458 C C . SER D 1 257 ? 34.288 57.726 33.255 1.00 10.42 256 SER D C 1
ATOM 8459 O O . SER D 1 257 ? 33.218 57.256 32.853 1.00 8.55 256 SER D O 1
ATOM 8462 N N . ILE D 1 258 ? 35.040 58.550 32.522 1.00 9.91 257 ILE D N 1
ATOM 8463 C CA . ILE D 1 258 ? 34.658 58.882 31.151 1.00 11.61 257 ILE D CA 1
ATOM 8464 C C . ILE D 1 258 ? 34.582 57.628 30.295 1.00 10.08 257 ILE D C 1
ATOM 8465 O O . ILE D 1 258 ? 33.788 57.581 29.360 1.00 8.69 257 ILE D O 1
ATOM 8470 N N . GLU D 1 259 ? 35.407 56.618 30.581 1.00 11.05 258 GLU D N 1
ATOM 8471 C CA . GLU D 1 259 ? 35.374 55.381 29.763 1.00 11.62 258 GLU D CA 1
ATOM 8472 C C . GLU D 1 259 ? 34.112 54.598 30.064 1.00 10.63 258 GLU D C 1
ATOM 8473 O O . GLU D 1 259 ? 33.504 54.043 29.157 1.00 12.04 258 GLU D O 1
ATOM 8479 N N . GLU D 1 260 ? 33.750 54.544 31.344 1.00 8.79 259 GLU D N 1
ATOM 8480 C CA . GLU D 1 260 ? 32.500 53.900 31.786 1.00 10.23 259 GLU D CA 1
ATOM 8481 C C . GLU D 1 260 ? 31.275 54.639 31.255 1.00 8.80 259 GLU D C 1
ATOM 8482 O O . GLU D 1 260 ? 30.341 54.006 30.778 1.00 7.09 259 GLU D O 1
ATOM 8488 N N . ALA D 1 261 ? 31.306 55.979 31.292 1.00 11.59 260 ALA D N 1
ATOM 8489 C CA . ALA D 1 261 ? 30.242 56.807 30.705 1.00 10.66 260 ALA D CA 1
ATOM 8490 C C . ALA D 1 261 ? 30.093 56.505 29.214 1.00 11.17 260 ALA D C 1
ATOM 8491 O O . ALA D 1 261 ? 28.990 56.291 28.747 1.00 13.30 260 ALA D O 1
ATOM 8493 N N . GLY D 1 262 ? 31.209 56.445 28.490 1.00 10.98 261 GLY D N 1
ATOM 8494 C CA . GLY D 1 262 ? 31.200 56.046 27.082 1.00 12.04 261 GLY D CA 1
ATOM 8495 C C . GLY D 1 262 ? 30.535 54.710 26.792 1.00 11.41 261 GLY D C 1
ATOM 8496 O O . GLY D 1 262 ? 29.790 54.579 25.833 1.00 11.34 261 GLY D O 1
ATOM 8505 N N . LEU D 1 264 ? 28.350 53.088 28.707 1.00 11.31 263 LEU D N 1
ATOM 8506 C CA . LEU D 1 264 ? 26.942 53.275 28.960 1.00 8.50 263 LEU D CA 1
ATOM 8507 C C . LEU D 1 264 ? 26.212 53.894 27.764 1.00 9.49 263 LEU D C 1
ATOM 8508 O O . LEU D 1 264 ? 25.138 53.414 27.377 1.00 10.76 263 LEU D O 1
ATOM 8513 N N . LEU D 1 265 ? 26.785 54.951 27.194 1.00 8.15 264 LEU D N 1
ATOM 8514 C CA . LEU D 1 265 ? 26.133 55.655 26.105 1.00 10.29 264 LEU D CA 1
ATOM 8515 C C . LEU D 1 265 ? 26.069 54.774 24.856 1.00 13.11 264 LEU D C 1
ATOM 8516 O O . LEU D 1 265 ? 25.038 54.745 24.160 1.00 14.23 264 LEU D O 1
ATOM 8521 N N . SER D 1 266 ? 27.162 54.061 24.588 1.00 10.62 265 SER D N 1
ATOM 8522 C CA . SER D 1 266 ? 27.268 53.184 23.418 1.00 10.51 265 SER D CA 1
ATOM 8523 C C . SER D 1 266 ? 26.338 51.975 23.517 1.00 10.55 265 SER D C 1
ATOM 8524 O O . SER D 1 266 ? 25.887 51.461 22.494 1.00 12.22 265 SER D O 1
ATOM 8527 N N . GLY D 1 267 ? 26.014 51.547 24.741 1.00 9.96 266 GLY D N 1
ATOM 8528 C CA . GLY D 1 267 ? 25.159 50.387 24.942 1.00 11.08 266 GLY D CA 1
ATOM 8529 C C . GLY D 1 267 ? 23.679 50.681 25.153 1.00 8.88 266 GLY D C 1
ATOM 8530 O O . GLY D 1 267 ? 22.835 49.865 24.801 1.00 8.98 266 GLY D O 1
ATOM 8531 N N . ALA D 1 268 ? 23.388 51.844 25.731 1.00 7.94 267 ALA D N 1
ATOM 8532 C CA . ALA D 1 268 ? 22.056 52.189 26.230 1.00 9.68 267 ALA D CA 1
ATOM 8533 C C . ALA D 1 268 ? 21.574 53.560 25.751 1.00 11.10 267 ALA D C 1
ATOM 8534 O O . ALA D 1 268 ? 20.407 53.858 25.896 1.00 9.86 267 ALA D O 1
ATOM 8536 N N . GLY D 1 269 ? 22.461 54.415 25.218 1.00 10.38 268 GLY D N 1
ATOM 8537 C CA . GLY D 1 269 ? 22.049 55.720 24.679 1.00 10.37 268 GLY D CA 1
ATOM 8538 C C . GLY D 1 269 ? 21.815 55.742 23.173 1.00 11.00 268 GLY D C 1
ATOM 8539 O O . GLY D 1 269 ? 22.208 54.825 22.463 1.00 15.00 268 GLY D O 1
ATOM 8540 N N . ASP D 1 270 ? 21.189 56.808 22.684 1.00 9.40 269 ASP D N 1
ATOM 8541 C CA . ASP D 1 270 ? 20.890 56.978 21.273 1.00 8.28 269 ASP D CA 1
ATOM 8542 C C . ASP D 1 270 ? 21.237 58.369 20.746 1.00 9.24 269 ASP D C 1
ATOM 8543 O O . ASP D 1 270 ? 20.838 59.409 21.292 1.00 7.81 269 ASP D O 1
ATOM 8548 N N . LEU D 1 271 ? 21.991 58.377 19.662 1.00 8.58 270 LEU D N 1
ATOM 8549 C CA . LEU D 1 271 ? 22.237 59.589 18.915 1.00 8.83 270 LEU D CA 1
ATOM 8550 C C . LEU D 1 271 ? 21.121 59.776 17.870 1.00 8.16 270 LEU D C 1
ATOM 8551 O O . LEU D 1 271 ? 20.877 58.906 17.074 1.00 11.89 270 LEU D O 1
ATOM 8556 N N . TYR D 1 272 ? 20.467 60.929 17.918 1.00 9.70 271 TYR D N 1
ATOM 8557 C CA . TYR D 1 272 ? 19.401 61.328 17.008 1.00 10.62 271 TYR D CA 1
ATOM 8558 C C . TYR D 1 272 ? 19.739 62.598 16.205 1.00 10.63 271 TYR D C 1
ATOM 8559 O O . TYR D 1 272 ? 20.599 63.389 16.579 1.00 9.97 271 TYR D O 1
ATOM 8568 N N . VAL D 1 273 ? 19.039 62.752 15.081 1.00 12.10 272 VAL D N 1
ATOM 8569 C CA . VAL D 1 273 ? 19.194 63.872 14.151 1.00 12.37 272 VAL D CA 1
ATOM 8570 C C . VAL D 1 273 ? 18.007 64.791 14.395 1.00 10.77 272 VAL D C 1
ATOM 8571 O O . VAL D 1 273 ? 16.864 64.317 14.475 1.00 6.96 272 VAL D O 1
ATOM 8575 N N . SER D 1 274 ? 18.275 66.080 14.570 1.00 7.78 273 SER D N 1
ATOM 8576 C CA . SER D 1 274 ? 17.187 67.045 14.689 1.00 7.53 273 SER D CA 1
ATOM 8577 C C . SER D 1 274 ? 16.825 67.547 13.291 1.00 8.32 273 SER D C 1
ATOM 8578 O O . SER D 1 274 ? 15.707 67.367 12.853 1.00 8.19 273 SER D O 1
ATOM 8581 N N . GLN D 1 275 ? 17.795 68.129 12.574 1.00 9.38 274 GLN D N 1
ATOM 8582 C CA . GLN D 1 275 ? 17.536 68.671 11.255 1.00 10.97 274 GLN D CA 1
ATOM 8583 C C . GLN D 1 275 ? 18.845 68.736 10.521 1.00 8.56 274 GLN D C 1
ATOM 8584 O O . GLN D 1 275 ? 19.875 68.971 11.147 1.00 6.99 274 GLN D O 1
ATOM 8590 N N . ILE D 1 276 ? 18.796 68.478 9.220 1.00 8.99 275 ILE D N 1
ATOM 8591 C CA . ILE D 1 276 ? 20.004 68.536 8.345 1.00 9.72 275 ILE D CA 1
ATOM 8592 C C . ILE D 1 276 ? 19.902 69.665 7.302 1.00 7.93 275 ILE D C 1
ATOM 8593 O O . ILE D 1 276 ? 20.573 69.642 6.271 1.00 10.95 275 ILE D O 1
ATOM 8598 N N . VAL D 1 277 ? 19.065 70.668 7.555 1.00 10.68 276 VAL D N 1
ATOM 8599 C CA . VAL D 1 277 ? 18.707 71.614 6.474 1.00 10.63 276 VAL D CA 1
ATOM 8600 C C . VAL D 1 277 ? 18.960 73.088 6.734 1.00 12.37 276 VAL D C 1
ATOM 8601 O O . VAL D 1 277 ? 18.808 73.905 5.802 1.00 10.52 276 VAL D O 1
ATOM 8605 N N . ASN D 1 278 ? 19.318 73.441 7.974 1.00 10.29 277 ASN D N 1
ATOM 8606 C CA . ASN D 1 278 ? 19.516 74.840 8.322 1.00 9.99 277 ASN D CA 1
ATOM 8607 C C . ASN D 1 278 ? 20.965 75.195 8.079 1.00 7.71 277 ASN D C 1
ATOM 8608 O O . ASN D 1 278 ? 21.752 74.303 7.755 1.00 6.43 277 ASN D O 1
ATOM 8613 N N . PRO D 1 279 ? 21.325 76.483 8.211 1.00 9.84 278 PRO D N 1
ATOM 8614 C CA . PRO D 1 279 ? 22.751 76.813 7.986 1.00 12.44 278 PRO D CA 1
ATOM 8615 C C . PRO D 1 279 ? 23.716 76.028 8.912 1.00 13.63 278 PRO D C 1
ATOM 8616 O O . PRO D 1 279 ? 24.798 75.677 8.474 1.00 11.69 278 PRO D O 1
ATOM 8620 N N . LEU D 1 280 ? 23.324 75.732 10.160 1.00 13.39 279 LEU D N 1
ATOM 8621 C CA . LEU D 1 280 ? 24.018 74.695 10.952 1.00 12.76 279 LEU D CA 1
ATOM 8622 C C . LEU D 1 280 ? 23.071 73.493 11.096 1.00 13.53 279 LEU D C 1
ATOM 8623 O O . LEU D 1 280 ? 21.861 73.665 11.195 1.00 13.63 279 LEU D O 1
ATOM 8628 N N . LYS D 1 281 ? 23.637 72.288 11.100 1.00 10.33 280 LYS D N 1
ATOM 8629 C CA . LYS D 1 281 ? 22.872 71.061 11.268 1.00 10.20 280 LYS D CA 1
ATOM 8630 C C . LYS D 1 281 ? 22.791 70.765 12.760 1.00 9.74 280 LYS D C 1
ATOM 8631 O O . LYS D 1 281 ? 23.631 71.234 13.526 1.00 14.08 280 LYS D O 1
ATOM 8637 N N . THR D 1 282 ? 21.759 70.043 13.185 1.00 10.68 281 THR D N 1
ATOM 8638 C CA . THR D 1 282 ? 21.518 69.820 14.624 1.00 10.51 281 THR D CA 1
ATOM 8639 C C . THR D 1 282 ? 21.299 68.325 14.930 1.00 10.18 281 THR D C 1
ATOM 8640 O O . THR D 1 282 ? 20.578 67.617 14.210 1.00 9.40 281 THR D O 1
ATOM 8644 N N . ALA D 1 283 ? 21.974 67.858 15.975 1.00 9.19 282 ALA D N 1
ATOM 8645 C CA . ALA D 1 283 ? 21.830 66.475 16.489 1.00 9.03 282 ALA D CA 1
ATOM 8646 C C . ALA D 1 283 ? 21.639 66.524 18.019 1.00 11.70 282 ALA D C 1
ATOM 8647 O O . ALA D 1 283 ? 21.948 67.512 18.668 1.00 10.62 282 ALA D O 1
ATOM 8649 N N . ARG D 1 284 ? 21.045 65.471 18.575 1.00 12.61 283 ARG D N 1
ATOM 8650 C CA . ARG D 1 284 ? 20.894 65.339 20.010 1.00 10.71 283 ARG D CA 1
ATOM 8651 C C . ARG D 1 284 ? 21.279 63.901 20.462 1.00 12.90 283 ARG D C 1
ATOM 8652 O O . ARG D 1 284 ? 21.004 62.911 19.757 1.00 11.57 283 ARG D O 1
ATOM 8660 N N . PHE D 1 285 ? 21.954 63.803 21.614 1.00 10.71 284 PHE D N 1
ATOM 8661 C CA . PHE D 1 285 ? 22.219 62.517 22.231 1.00 11.95 284 PHE D CA 1
ATOM 8662 C C . PHE D 1 285 ? 21.286 62.314 23.409 1.00 9.81 284 PHE D C 1
ATOM 8663 O O . PHE D 1 285 ? 21.203 63.190 24.261 1.00 11.46 284 PHE D O 1
ATOM 8671 N N . SER D 1 286 ? 20.648 61.130 23.478 1.00 11.39 285 SER D N 1
ATOM 8672 C CA . SER D 1 286 ? 19.573 60.828 24.392 1.00 8.49 285 SER D CA 1
ATOM 8673 C C . SER D 1 286 ? 19.808 59.579 25.272 1.00 8.83 285 SER D C 1
ATOM 8674 O O . SER D 1 286 ? 20.171 58.524 24.771 1.00 8.80 285 SER D O 1
ATOM 8677 N N . LEU D 1 287 ? 19.651 59.745 26.586 1.00 8.70 286 LEU D N 1
ATOM 8678 C CA . LEU D 1 287 ? 19.789 58.685 27.590 1.00 9.13 286 LEU D CA 1
ATOM 8679 C C . LEU D 1 287 ? 18.587 58.682 28.555 1.00 7.85 286 LEU D C 1
ATOM 8680 O O . LEU D 1 287 ? 18.182 59.719 29.097 1.00 9.55 286 LEU D O 1
ATOM 8685 N N . ALA D 1 288 ? 18.008 57.510 28.781 1.00 8.27 287 ALA D N 1
ATOM 8686 C CA . ALA D 1 288 ? 16.874 57.398 29.659 1.00 5.79 287 ALA D CA 1
ATOM 8687 C C . ALA D 1 288 ? 17.149 57.988 31.059 1.00 9.13 287 ALA D C 1
ATOM 8688 O O . ALA D 1 288 ? 18.232 57.806 31.635 1.00 8.99 287 ALA D O 1
ATOM 8690 N N . LEU D 1 289 ? 16.152 58.672 31.623 1.00 9.19 288 LEU D N 1
ATOM 8691 C CA . LEU D 1 289 ? 16.285 59.250 32.962 1.00 9.63 288 LEU D CA 1
ATOM 8692 C C . LEU D 1 289 ? 16.479 58.160 34.038 1.00 13.16 288 LEU D C 1
ATOM 8693 O O . LEU D 1 289 ? 17.152 58.382 35.062 1.00 12.83 288 LEU D O 1
ATOM 8698 N N . HIS D 1 290 ? 15.882 56.990 33.797 1.00 14.73 289 HIS D N 1
ATOM 8699 C CA . HIS D 1 290 ? 16.104 55.774 34.598 1.00 16.39 289 HIS D CA 1
ATOM 8700 C C . HIS D 1 290 ? 17.570 55.592 35.030 1.00 16.80 289 HIS D C 1
ATOM 8701 O O . HIS D 1 290 ? 17.857 55.326 36.195 1.00 15.60 289 HIS D O 1
ATOM 8708 N N . TYR D 1 291 ? 18.492 55.763 34.088 1.00 16.71 290 TYR D N 1
ATOM 8709 C CA . TYR D 1 291 ? 19.926 55.595 34.370 1.00 17.66 290 TYR D CA 1
ATOM 8710 C C . TYR D 1 291 ? 20.504 56.728 35.249 1.00 16.17 290 TYR D C 1
ATOM 8711 O O . TYR D 1 291 ? 21.296 56.482 36.164 1.00 12.26 290 TYR D O 1
ATOM 8720 N N . PHE D 1 292 ? 20.094 57.964 34.984 1.00 15.99 291 PHE D N 1
ATOM 8721 C CA . PHE D 1 292 ? 20.513 59.097 35.813 1.00 16.56 291 PHE D CA 1
ATOM 8722 C C . PHE D 1 292 ? 20.093 58.929 37.283 1.00 19.71 291 PHE D C 1
ATOM 8723 O O . PHE D 1 292 ? 20.823 59.308 38.208 1.00 20.25 291 PHE D O 1
ATOM 8731 N N . GLU D 1 293 ? 18.913 58.358 37.493 1.00 20.43 292 GLU D N 1
ATOM 8732 C CA . GLU D 1 293 ? 18.384 58.154 38.836 1.00 21.43 292 GLU D CA 1
ATOM 8733 C C . GLU D 1 293 ? 19.185 57.033 39.511 1.00 20.32 292 GLU D C 1
ATOM 8734 O O . GLU D 1 293 ? 19.607 57.170 40.642 1.00 17.30 292 GLU D O 1
ATOM 8740 N N . LYS D 1 294 ? 19.420 55.942 38.785 1.00 20.62 293 LYS D N 1
ATOM 8741 C CA . LYS D 1 294 ? 20.305 54.857 39.236 1.00 20.39 293 LYS D CA 1
ATOM 8742 C C . LYS D 1 294 ? 21.740 55.307 39.592 1.00 20.51 293 LYS D C 1
ATOM 8743 O O . LYS D 1 294 ? 22.377 54.694 40.454 1.00 20.17 293 LYS D O 1
ATOM 8749 N N . LEU D 1 295 ? 22.247 56.348 38.927 1.00 18.06 294 LEU D N 1
ATOM 8750 C CA . LEU D 1 295 ? 23.567 56.927 39.246 1.00 19.54 294 LEU D CA 1
ATOM 8751 C C . LEU D 1 295 ? 23.452 58.115 40.226 1.00 21.58 294 LEU D C 1
ATOM 8752 O O . LEU D 1 295 ? 24.426 58.854 40.444 1.00 18.85 294 LEU D O 1
ATOM 8757 N N . GLY D 1 296 ? 22.263 58.277 40.820 1.00 23.08 295 GLY D N 1
ATOM 8758 C CA . GLY D 1 296 ? 22.006 59.288 41.824 1.00 24.62 295 GLY D CA 1
ATOM 8759 C C . GLY D 1 296 ? 22.102 60.710 41.313 1.00 28.26 295 GLY D C 1
ATOM 8760 O O . GLY D 1 296 ? 22.522 61.600 42.056 1.00 29.57 295 GLY D O 1
ATOM 8761 N N . VAL D 1 297 ? 21.715 60.945 40.060 1.00 29.60 296 VAL D N 1
ATOM 8762 C CA . VAL D 1 297 ? 21.812 62.298 39.502 1.00 32.92 296 VAL D CA 1
ATOM 8763 C C . VAL D 1 297 ? 20.446 62.976 39.253 1.00 34.91 296 VAL D C 1
ATOM 8764 O O . VAL D 1 297 ? 19.571 62.451 38.557 1.00 36.79 296 VAL D O 1
ATOM 8768 N N . ASP D 1 298 ? 20.286 64.140 39.875 1.00 37.82 297 ASP D N 1
ATOM 8769 C CA . ASP D 1 298 ? 19.208 65.080 39.570 1.00 39.94 297 ASP D CA 1
ATOM 8770 C C . ASP D 1 298 ? 19.610 66.500 39.998 1.00 40.40 297 ASP D C 1
ATOM 8771 O O . ASP D 1 298 ? 20.530 66.692 40.809 1.00 40.86 297 ASP D O 1
#

InterPro domains:
  IPR004304 Acetamidase/Formamidase [PF03069] (19-139)
  IPR004304 Acetamidase/Formamidase [PF03069] (149-214)
  IPR004304 Acetamidase/Formamidase [PTHR31891] (8-293)

Radius of gyration: 34.9 Å; Cα contacts (8 Å, |Δi|>4): 3431; chains: 4; bounding box: 61×87×99 Å

Secondary structure (DSSP, 8-state):
--EE-TTSEE---TTSPPSEEEETTEEEEEEE--TTTT---STT--GGGS-GGGSS-EEEEEEEET--TT--EEEEEEEEE-SEE--B-TTSSTTTTT--S-B---EEEETTEEE-SSS-EEE-----EEE---SSS---TTS-BTTEEE---TT-STT-EEE----STTEEEEEE-EE---TB-TTS--SEE-EEEEEEEE--S----SSEEE-SSB--EEEESSHHHHHHHHHH--HHHHHHSS--HHHH--HHHH-EEEEEESSSSSEEEEEE-BHHHHHHTT-/-EE-TTSEE---TTSPPSEEEETTEEEEEEE--TTTT---STT--GGGS-GGGSS-EEEEEEEET--TT--EEEEEEEEE-SEE--B-TTSSTTTTT--S-B---EEEETTEEESSSS-EEEP----EEE---SSS---TTSEETTEEE---TT-STT-EEE----STTEEEEEE-EE---TB-TTS---EE-EEEEEEEE--S----SSEEE-SSB--EEEESSHHHHHHHHHH--HHHHHHSS--HHHH--HHHH-EEEEEESSSSSEEEEEE-BHHHHHHTT-/-EE-TTSEE---TTSPPSEEEETTEEEEEEE--TTTT---STT--TTTS-GGG-S-EEEEEEEET--TT--EEEEEEEEE-SEE--B-TTSSTTTTT--S-B---EEEETTEEEEETTEEEEP----EEE---SSS---TTS-BTTEEE---TT-STT-EEE----STTEEEEEE-EE---TB-TTS---EE-EEEEEEEE--S----SSEEE-SSB--EEEESSHHHHHHHHHH--HHHHHHSS--HHHH--HHHH-EEEEEESSSSSEEEEEE-BHHHHHHTT--/-EE-TTSEE---TTSPPSEEEETTEEEEEEE--TTTT---STTS-GGGS-GGGSS-EEEEEEEET--TT--EEEEEEEEE-SEE--B-TTSSTTTTT--S-B---EEEETTEEEEETTEEEE-----EEE---SSS---TTSEETTEEE---TT-STT-EEE----STTEEEEEE-EE---TB-TTS---EE-EEEEEEEE--S----SSEEE-SSB--EEEESSHHHHHHHHHH--HHHHHHSS--HHHH--HHHH-EEEEEESSSSSEEEEEE-BHHHHHHTT--

B-factor: mean 16.7, std 7.19, range [2.0, 66.29]

Solvent-accessible surface area: 41293 Å² total

Nearest PDB structures (foldseek):
  2ii1-assembly2_B  TM=1.000E+00  e=2.960E-56  Halalkalibacterium halodurans
  2f4l-assembly2_C  TM=9.437E-01  e=2.789E-32  Thermotoga maritima MSB8
  2f4l-assembly2_D  TM=9.471E-01  e=6.366E-31  Thermotoga maritima MSB8
  2f4l-assembly1_A  TM=9.404E-01  e=5.351E-31  Thermotoga maritima MSB8
  2f4l-assembly1_B  TM=9.441E-01  e=1.294E-29  Thermotoga maritima MSB8

Foldseek 3Di:
DLEFAQVAWDFKAPPDDWPEEDEFFDKYKYWAAWQLNVQDDDWPDFPVNGDPVRGQIWTGFYFYAPAAAQKKKKAFADWFWDQKFKWFEQCFFQCNPVDDDITMDMWGDDDQWTHPDPPDIHGFQKWQAKFFHALDGMGGQLDQALRGHRQQASLPGHQKIWDGGQRHHRRGMITYNMARADFACGSQHHRITTTMIIMRIHMGNHDLRDGWMDHPWKIFKAKAQDPVVRQVVQLVSCVCCCVPFPDHSVRSVCQVVAKDKTFRHDGTNIGMIHIMGTCVVVVVRVD/DEFEAVAWDFKAPPDDWPEEDEAFDKYKYWAAWQLNVQDDDWPDFPVPGDPVRGLIWTTFYQYAPAAAPWKWKAFAAWFFDFKFKWFAQPAFLCNVPDDHITMDMWGDDDQWTHPDPPDTDGFQKWQAKFFHDLDGMDGLLDQALGGHRQQASLPGHQKIWDGGQRHHRRGIITYNMARADFACGRQHHGITTTMIIMRIHMGGHDLRDGWMDHVWKIHKAWAQDPVVRQVVQLVSCCVPCVPFPDHSVRSVVQVVAKDKTFNHDGTNIGMIHIMHTCVVVVVRPD/DEFAQVQWDFKAPPPDWPEEDEFFDKYKYWAQWQLSVQDDDWVQFPVNGDPVSGGIWGGFYFYAPQAAQKKKKAFADKFFDQKFKWFAQCAFQCNPVDDDITMDMWGDDVQWTDPDPPDTDGFQKFQFKFFHDQDDMDGQQDQALGTGRQQASQVGHQKIWDGGQRHRRRGIITYNMARADFACGRQHHRTTIIMIIIHIHMGNDDLRDGKMDHPWKIFKAKAQDPVVRQVVQLVSCCCDCVQFPDHSVRSNVQVVAKDKTFNHDGTNIGMIHIIHTPVVCVVRPHD/DEFDQVQWDFKAPPDDFPEEDEAQDKYKYWHAWQLSVPDDDWVQFPVNGDPVRGQIWTGFYQYAPAAAQKKWKAFAAKFFDFKFKWFAQCAFQCNPVDDDITMDMWGDDPQWTDPDPPDTDGFQKWQAKFFHAQDDMDGLLDQALRGHRQQASQPGHQKIKDGGQRHHRRGIITYNMARADFACGRQHHRITTIMIMMRIHMGNHDLRDTKMDHPWKIFKAWAQAPVVRQVVQLVSCVCCCVQFPDHSVRSCCCVVAKDKTWNHDGTNIGMIHIMHTVVVCVVRVHD

Sequence (1147 aa):
GIRLSNENTIFFDKENVPIASCQSGDTVIFETKDCFSDQITNEEQALTSIDFNRVNPATGPLYVEGARRGDLEIEILDIKVGKQGVTAAPGLGALGESLNSPTTKLFPIEGDDVVYSTTGLRLPLQPIGVIGTAPPGEPINNGTPGPHGGNLDTKDIKPGTTVYLPVEVDGALLALGDLHAAGDGEILICGVEIAGTVTLKVVNVKKERFPLPALKTDTHFTIASAETLDAAAVQATKNATFLANRTALSIEEAGLLSGAGDLYVSQIVNPLKTARFSLALHYFEKLGVIRLSNENTIFFDKENVPIASCQSGDTVIFETKDCFSDQITNEEQALTSIDFNRVNPATGPLYVEGARRGDLEIEIILDIKVGKQGVTAAPGLGALGESLNSPTTKLFPIEGDDVVYSTGLRLPLQPIGVIGTAPPGEPINNGTPGPHGGNLDTKDIKPGTTVYLPVEVDGALLALGDLHAAGDGEILICGVEIAGTVTLKVNVKKERFPLPALKTDTHFTIASAEETLDAAAVQATKNATFLANRTTALSIEEAGLLSGAGDLYVSQIVNPLKTARFSLALHYFEKLGVIRLSNENTIFFDKENVPIASCQSGDTVIFETKDCFSDQITNEEQALTSIDFNRVNPATGPLYVEGARRGDLEIEILDIKVGKQGVTAAPGLGALGESLNSPTTKLFPIEGDDVVYSTGLRLPLQPIGVIGTAPPGEPINNGTPGPHGGNLDTKDIKPGTTVYLPVEVDGALLALGDLHAAGDGEILICGVEIAGTVTLKVNVKKERFPLPALKTDTHFTIIASAETLDAAAVQATKNATFLANRTALSIEEAGLLSGAGDLYVSQIVNPLKTARFSLALHYFEKLGVDIRLSNENTIFFDKENVPIASCQSGDTVIFETKDCFSDQITNEEQALTSIDFNRVNPATGPLYVEGARRGDLEIEILDIKVGKQGVTAAPGLGALGESLNSPTTKLFPIEGDDVVYSTGLRLPLQPIGVIGTAPPGEPINNGTPGPHGGNLDTKDIKPGTTVYLPVEVDGALLALGDLHAAGDGEILICGVEIAGTVTLKVNVKKERFPLPALKTDTHFTIASAETLDAAAVQATKNATFLANRTALSIEEAGLLSGAGDLYVSQIVNPLKTARFSLALHYFEKLGVD

Organism: Halalkalibacterium halodurans (strain ATCC BAA-125 / DSM 18197 / FERM 7344 / JCM 9153 / C-125) (NCBI:txid272558)